Protein AF-0000000080669579 (afdb_homodimer)

Foldseek 3Di:
DDDDDPDFDFFALWAFAAKFKDFWLEKAFLQLVCVVVVHDRCCCCPVQVAGMATAFFQFDAFLQQLLLRVLCRCVLVVPQLQLAQEEEEEEQGDPDPPAFSRVSSCVVRVPDPNYHYTYADFWLQSLVVQRLVQSVCCRPPCRPPVHWHKYKYWYWFAADPDDLRSQTFIMMMMTIIHGPHLKGWPNVLKFKDADQDDAKDQDDDPDHDSHIDGNPLRVLVLQLVRLLVQLVRSQVSCVVVPNNPDAPVLAQAEFEQCSTVVSVLLSQLSNNVSRCLVNVHDQPPNHNPDDQDSSDPVSSVVSSVSCVVVCVRHYVQQQLCCNHRGRRRNCNRCSSVLSVLLDCSCQDDDKGKYKTWTFGPSTIIMITIIIRGNPDPSSVSSNVSSNVVSVSSVVHDYDRPVRVVVSVVQNVCQVVPQDPFRARPDDDGDAQGKTWGTAGNVRDTDIDTHHPPPPPPDPDPD/DDDDDPDFDFFALWAFAAKFKDFWLEKAFLQLVCVVVVHDRCCCCPVQVAGMATAFFQFDAFLQQLLLRVLCRCVLVVPQLQLAQEEEEEEQGDPDPPAFSRVSSCVVRVPDPNYHYTYADFWLQSLVVQRLVQSVCCRPPCRRPVHWHKYKYWYWFAADPDDLRSQTFIMMMMTIIHGPHLKGWPNVLKFKDADQDDAKDQDDDPDHDSHIDGNDLRVLVLQLVRLLVQLVRSQVSCVVVPNNPDAPVLAQAEFEQCSTVVSVLLSQLSNNVSRCLVNVHDQPPPHNPDDQDSSDPVSSVVSSVSCVVVCVRHYVQQQLCCNHRGRRRNCNRCSSVLSVLLDCSCQDDDKGKYKTWTFGPSTIIMITIIIRGNPDPSSVSSNVSSNVVSVSSVVHDYDRPVRVVVSVVQNVCQVVPQDPFRARPDDDGDAQGKTWGTAGNVRDTDIDGHHPPPPPPDPPPD

Organism: Caenorhabditis japonica (NCBI:txid281687)

Nearest PDB structures (foldseek):
  5hwo-assembly1_A  TM=9.007E-01  e=1.631E-40  Myxococcus xanthus DK 1622
  5kp8-assembly1_A  TM=8.513E-01  e=3.006E-31  Moorena producens 3L
  8s81-assembly1_B  TM=8.611E-01  e=1.716E-28  Streptomyces virginiae
  6et9-assembly1_L  TM=8.829E-01  e=2.082E-24  Methanothermococcus thermolithotrophicus
  5vxh-assembly1_B  TM=7.348E-01  e=5.347E-13  Xanthomonas campestris pv. campestris str. ATCC 33913

Sequence (924 aa):
MSFNMGPLTPVTDVGIGAMELYFPQNYIDQADLEKYNKVSSGKYTIGLGQQQMGFCADNEDIVSISMTVTRNLLETYEILTDSIGCLVVGTETLIDKSKSVKTALMDLFPGNSDIEGVDIKNACFGGAQALLHAIDWVTVNHQMDNKNAIVVIADIAIYEDGPARCTGGAGAIAFLICPDAAIPIDRQFAACHMKNTWDFFKPISSTSSEYPVVDGSLSLASYLEAVRMTYTHFMEKLVRHGNKDVSIESFDALFFHSPFTKMVQKGLAVMHYTDAVLRGEKLNGVDTETKLDENDRASLAKMIELSTLVWKNKTDPYLIFNRRIGNMYTPSLFAQLLAYLASDNCTTEGDKNVLFFAYGSGLASAVFPGRVRRSSSNLEKLREVALSAIKRLDQRHRFTAEEFTETLKLRETFLHSNEFPRIPNGTVLFPNTFCLTSMDELYRRKYAITECEVVNGNGVHSMSFNMGPLTPVTDVGIGAMELYFPQNYIDQADLEKYNKVSSGKYTIGLGQQQMGFCADNEDIVSISMTVTRNLLETYEILTDSIGCLVVGTETLIDKSKSVKTALMDLFPGNSDIEGVDIKNACFGGAQALLHAIDWVTVNHQMDNKNAIVVIADIAIYEDGPARCTGGAGAIAFLICPDAAIPIDRQFAACHMKNTWDFFKPISSTSSEYPVVDGSLSLASYLEAVRMTYTHFMEKLVRHGNKDVSIESFDALFFHSPFTKMVQKGLAVMHYTDAVLRGEKLNGVDTETKLDENDRASLAKMIELSTLVWKNKTDPYLIFNRRIGNMYTPSLFAQLLAYLASDNCTTEGDKNVLFFAYGSGLASAVFPGRVRRSSSNLEKLREVALSAIKRLDQRHRFTAEEFTETLKLRETFLHSNEFPRIPNGTVLFPNTFCLTSMDELYRRKYAITECEVVNGNGVHS

InterPro domains:
  IPR000590 Hydroxymethylglutaryl-coenzyme A synthase, active site [PS01226] (112-127)
  IPR010122 Hydroxymethylglutaryl-CoA synthase, eukaryotic [TIGR01833] (12-448)
  IPR013528 Hydroxymethylglutaryl-coenzyme A synthase, N-terminal [PF01154] (12-181)
  IPR013746 Hydroxymethylglutaryl-coenzyme A synthase, C-terminal domain [PF08540] (183-449)
  IPR016039 Thiolase-like [G3DSA:3.40.47.10] (9-450)
  IPR016039 Thiolase-like [SSF53901] (13-180)
  IPR016039 Thiolase-like [SSF53901] (185-449)

Secondary structure (DSSP, 8-state):
------PPPPP-S-EEEEEEEE--SEEEEHHHHHHHTTPPTTTTTTTS---EEE---TT--HHHHHHHHHHHHHHHTT--GGGEEEEEEE-S--SBSSS-HHHHHGGG-TT----B--EEEBTBTHHHHHHHHHHHHHHHHHHHH--EEEEEEEEEE---SSTTGGG-EEEEEEEEEESS-SEEB-GGG-EEEE----SEE-B--SB--SPPEE-HHHHHHHHHHHHHHHHHHHHHHHHHTT-TT--GGG-SEEEE--SSHHHHHHHHHHHHHHHHHHHTPPBTTB-TT----TTSHHHHHHHHHHTHHHHHHHTGGG-HHHHHH---STTHHHHHHHHHHHSGGGGSSS-EEEEEEEEETTTEEEEEEEEE-TT-TTHHHHHHHHHHHHHHHTTPEEE-HHHHHHHHHHHHHHHH---SSB--------TT-EEEEEE-TT--EEEEE-------------/------PPPPP-S-EEEEEEEE--SEEEEHHHHHHHTTPPTTTTTTTS---EEE---TT--HHHHHHHHHHHHHHHTT--GGGEEEEEEE-S--SBSSS-HHHHHGGG-TT----B--EEEBTBTHHHHHHHHHHHHHHHHHHHH--EEEEEEEEEE---SSTTGGG-EEEEEEEEEESS-SEEB-GGG-EEEE----SEE-B--SB--SPPEE-HHHHHHHHHHHHHHHHHHHHHHHHHTT-TT--GGG-SEEEE--SSHHHHHHHHHHHHHHHHHHHTPPBTTB-TT----TTSHHHHHHHHHHTHHHHHHHTGGG-HHHHHH---STTHHHHHHHHHHHSGGGGSSS-EEEEEEEEETTTEEEEEEEEE-TT-TTHHHHHHHHHHHHHHHTTPEEE-HHHHHHHHHHHHHHHH---SSB--------TT-EEEEEE-TT--EEEEEPP-----------

Radius of gyration: 27.29 Å; Cα contacts (8 Å, |Δi|>4): 2191; chains: 2; bounding box: 62×79×78 Å

pLDDT: mean 93.51, std 11.91, range [22.59, 98.94]

Solvent-accessible surface area (backbone atoms only — not comparable to full-atom values): 45679 Å² total; per-residue (Å²): 123,80,79,69,69,70,89,77,71,83,69,52,50,39,19,40,45,42,66,30,78,36,60,52,32,33,28,34,48,29,66,53,40,27,58,72,68,68,49,62,87,47,52,46,41,62,63,32,38,28,51,24,28,15,45,70,43,51,18,45,48,65,55,22,47,46,44,29,17,44,52,48,36,34,60,76,66,65,54,58,62,76,43,39,39,30,38,27,24,5,31,37,55,72,67,36,57,18,32,34,61,34,28,59,48,35,71,80,28,84,87,40,39,51,38,38,66,41,23,24,30,21,23,26,22,9,19,54,52,27,49,55,49,43,41,29,43,37,58,66,38,17,76,78,74,66,29,28,24,35,33,39,17,29,21,65,37,56,48,55,93,60,90,60,33,83,47,19,6,24,24,19,32,20,34,35,34,30,61,74,20,24,32,21,44,48,68,73,58,45,19,24,28,37,36,64,45,86,22,32,35,28,66,70,39,46,59,53,71,89,42,60,51,73,37,64,70,54,38,54,51,49,50,46,49,37,38,40,46,7,49,49,46,28,50,51,51,33,44,76,51,72,44,68,83,67,51,79,81,66,37,60,31,51,36,44,40,30,65,40,49,42,55,34,50,52,38,50,9,45,38,52,51,46,48,31,60,76,68,72,42,71,52,97,78,47,51,78,77,64,81,73,42,80,89,37,69,71,36,35,53,50,33,38,62,74,29,45,67,56,39,64,70,28,35,57,80,20,40,61,58,47,21,46,26,23,10,10,51,26,25,26,27,57,44,24,54,39,41,38,48,46,38,72,79,59,69,47,89,61,66,40,25,31,37,41,36,42,44,12,47,17,38,38,31,34,27,38,43,32,34,42,38,66,85,35,83,47,42,61,57,45,23,51,49,27,44,49,50,58,54,47,65,75,70,44,46,81,41,51,58,66,54,47,53,50,38,53,49,49,32,52,46,58,56,54,51,88,58,67,66,35,62,48,86,53,70,81,66,57,72,66,32,38,25,43,58,34,28,41,86,86,62,52,74,41,73,46,64,43,74,63,72,75,78,62,80,70,80,80,80,124,123,80,78,67,69,69,90,78,70,84,68,50,49,40,18,40,45,43,66,29,78,37,61,53,30,32,29,35,46,30,67,53,41,27,59,72,68,69,47,62,89,44,52,47,43,60,62,33,38,28,52,22,29,15,43,70,42,48,18,45,49,66,56,23,47,45,44,29,16,44,50,47,36,34,61,76,68,64,54,61,61,79,43,38,38,31,39,27,23,5,30,35,55,71,66,36,60,18,33,32,61,34,30,58,48,34,70,80,28,82,87,39,39,52,38,37,66,42,23,23,28,21,24,27,24,9,20,55,52,29,48,55,51,43,41,29,45,38,56,66,39,17,77,79,73,66,29,29,23,36,32,38,17,30,19,64,36,57,50,55,93,60,89,60,34,83,46,20,5,24,24,18,32,19,34,34,34,32,61,74,22,26,31,21,43,49,69,72,56,46,20,24,28,37,37,63,44,87,22,33,34,28,63,71,41,47,60,53,70,87,42,60,51,73,35,66,70,52,38,54,51,49,52,47,49,37,39,40,45,7,50,50,46,29,52,51,50,34,43,76,51,73,45,70,83,67,53,77,82,66,37,60,32,53,37,45,40,31,65,39,48,41,56,33,50,52,38,51,10,46,38,52,50,46,48,30,61,77,68,72,42,69,52,97,80,48,52,76,78,63,79,73,43,80,87,36,69,68,39,36,53,50,32,38,62,75,28,44,68,58,40,64,69,28,36,58,80,20,41,61,57,48,21,46,25,21,10,10,51,25,25,27,27,57,45,26,54,38,41,38,48,46,37,71,79,62,68,47,88,61,64,38,23,32,38,40,35,43,45,10,45,17,38,38,30,34,27,37,42,33,35,43,38,65,84,34,83,46,41,63,57,44,23,51,47,29,46,50,51,58,54,49,64,75,69,42,46,81,41,52,57,66,54,47,53,50,38,54,49,49,32,53,47,60,55,55,51,87,59,66,66,36,63,49,86,52,70,83,66,57,72,67,32,37,24,42,57,36,28,40,88,86,61,52,74,40,72,48,64,41,74,65,73,75,79,64,78,73,80,81,80,123

Structure (mmCIF, N/CA/C/O backbone):
data_AF-0000000080669579-model_v1
#
loop_
_entity.id
_entity.type
_entity.pdbx_description
1 polymer 'Hydroxymethylglutaryl-CoA synthase'
#
loop_
_atom_site.group_PDB
_atom_site.id
_atom_site.type_symbol
_atom_site.label_atom_id
_atom_site.label_alt_id
_atom_site.label_comp_id
_atom_site.label_asym_id
_atom_site.label_entity_id
_atom_site.label_seq_id
_atom_site.pdbx_PDB_ins_code
_atom_site.Cartn_x
_atom_site.Cartn_y
_atom_site.Cartn_z
_atom_site.occupancy
_atom_site.B_iso_or_equiv
_atom_site.auth_seq_id
_atom_site.auth_comp_id
_atom_site.auth_asym_id
_atom_site.auth_atom_id
_atom_site.pdbx_PDB_model_num
ATOM 1 N N . MET A 1 1 ? 21.984 17.125 14.055 1 64.19 1 MET A N 1
ATOM 2 C CA . MET A 1 1 ? 22.188 16.094 15.055 1 64.19 1 MET A CA 1
ATOM 3 C C . MET A 1 1 ? 22.203 14.703 14.414 1 64.19 1 MET A C 1
ATOM 5 O O . MET A 1 1 ? 21.422 14.43 13.492 1 64.19 1 MET A O 1
ATOM 9 N N . SER A 1 2 ? 23.266 14.102 14.375 1 70.94 2 SER A N 1
ATOM 10 C CA . SER A 1 2 ? 23.328 12.695 13.992 1 70.94 2 SER A CA 1
ATOM 11 C C . SER A 1 2 ? 23.156 11.781 15.195 1 70.94 2 SER A C 1
ATOM 13 O O . SER A 1 2 ? 23.797 11.984 16.234 1 70.94 2 SER A O 1
ATOM 15 N N . PHE A 1 3 ? 22.094 11.016 15.094 1 80.88 3 PHE A N 1
ATOM 16 C CA . PHE A 1 3 ? 21.844 10.102 16.203 1 80.88 3 PHE A CA 1
ATOM 17 C C . PHE A 1 3 ? 22.906 9.008 16.25 1 80.88 3 PHE A C 1
ATOM 19 O O . PHE A 1 3 ? 23.375 8.539 15.219 1 80.88 3 PHE A O 1
ATOM 26 N N . ASN A 1 4 ? 23.453 8.828 17.344 1 71.5 4 ASN A N 1
ATOM 27 C CA . ASN A 1 4 ? 24.469 7.789 17.547 1 71.5 4 ASN A CA 1
ATOM 28 C C . ASN A 1 4 ? 23.891 6.395 17.312 1 71.5 4 ASN A C 1
ATOM 30 O O . ASN A 1 4 ? 22.969 5.98 18.016 1 71.5 4 ASN A O 1
ATOM 34 N N . MET A 1 5 ? 24.312 5.961 16.078 1 71 5 MET A N 1
ATOM 35 C CA . MET A 1 5 ? 23.938 4.57 15.844 1 71 5 MET A CA 1
ATOM 36 C C . MET A 1 5 ? 25.125 3.639 16.109 1 71 5 MET A C 1
ATOM 38 O O . MET A 1 5 ? 26.25 3.926 15.711 1 71 5 MET A O 1
ATOM 42 N N . GLY A 1 6 ? 25.172 2.92 17.219 1 61.19 6 GLY A N 1
ATOM 43 C CA . GLY A 1 6 ? 26.234 1.953 17.391 1 61.19 6 GLY A CA 1
ATOM 44 C C . GLY A 1 6 ? 26.594 1.214 16.109 1 61.19 6 GLY A C 1
ATOM 45 O O . GLY A 1 6 ? 25.906 1.368 15.086 1 61.19 6 GLY A O 1
ATOM 46 N N . PRO A 1 7 ? 27.719 0.68 16.078 1 65.5 7 PRO A N 1
ATOM 47 C CA . PRO A 1 7 ? 28.078 -0.106 14.898 1 65.5 7 PRO A CA 1
ATOM 48 C C . PRO A 1 7 ? 27 -1.104 14.484 1 65.5 7 PRO A C 1
ATOM 50 O O . PRO A 1 7 ? 26.453 -1.817 15.336 1 65.5 7 PRO A O 1
ATOM 53 N N . LEU A 1 8 ? 26.469 -0.893 13.305 1 69.25 8 LEU A N 1
ATOM 54 C CA . LEU A 1 8 ? 25.422 -1.798 12.852 1 69.25 8 LEU A CA 1
ATOM 55 C C . LEU A 1 8 ? 26.016 -2.967 12.07 1 69.25 8 LEU A C 1
ATOM 57 O O . LEU A 1 8 ? 26.875 -2.771 11.211 1 69.25 8 LEU A O 1
ATOM 61 N N . THR A 1 9 ? 25.797 -4.188 12.688 1 76 9 THR A N 1
ATOM 62 C CA . THR A 1 9 ? 26.141 -5.395 11.938 1 76 9 THR A CA 1
ATOM 63 C C . THR A 1 9 ? 25.109 -5.648 10.836 1 76 9 THR A C 1
ATOM 65 O O . THR A 1 9 ? 23.906 -5.691 11.102 1 76 9 THR A O 1
ATOM 68 N N . PRO A 1 10 ? 25.609 -5.82 9.672 1 82.12 10 PRO A N 1
ATOM 69 C CA . PRO A 1 10 ? 24.656 -6.059 8.586 1 82.12 10 PRO A CA 1
ATOM 70 C C . PRO A 1 10 ? 23.812 -7.316 8.797 1 82.12 10 PRO A C 1
ATOM 72 O O . PRO A 1 10 ? 24.328 -8.328 9.297 1 82.12 10 PRO A O 1
ATOM 75 N N . VAL A 1 11 ? 22.562 -7.16 8.562 1 91 11 VAL A N 1
ATOM 76 C CA . VAL A 1 11 ? 21.625 -8.281 8.641 1 91 11 VAL A CA 1
ATOM 77 C C . VAL A 1 11 ? 21.688 -9.109 7.363 1 91 11 VAL A C 1
ATOM 79 O O . VAL A 1 11 ? 21.719 -8.562 6.262 1 91 11 VAL A O 1
ATOM 82 N N . THR A 1 12 ? 21.812 -10.445 7.539 1 91.88 12 THR A N 1
ATOM 83 C CA . THR A 1 12 ? 21.984 -11.297 6.367 1 91.88 12 THR A CA 1
ATOM 84 C C . THR A 1 12 ? 20.844 -12.312 6.27 1 91.88 12 THR A C 1
ATOM 86 O O . THR A 1 12 ? 20.156 -12.578 7.258 1 91.88 12 THR A O 1
ATOM 89 N N . ASP A 1 13 ? 20.609 -12.82 5.059 1 94.75 13 ASP A N 1
ATOM 90 C CA . ASP A 1 13 ? 19.656 -13.891 4.773 1 94.75 13 ASP A CA 1
ATOM 91 C C . ASP A 1 13 ? 18.25 -13.523 5.25 1 94.75 13 ASP A C 1
ATOM 93 O O . ASP A 1 13 ? 17.609 -14.297 5.957 1 94.75 13 ASP A O 1
ATOM 97 N N . VAL A 1 14 ? 17.875 -12.297 4.902 1 97.81 14 VAL A N 1
ATOM 98 C CA . VAL A 1 14 ? 16.547 -11.828 5.27 1 97.81 14 VAL A CA 1
ATOM 99 C C . VAL A 1 14 ? 15.508 -12.453 4.336 1 97.81 14 VAL A C 1
ATOM 101 O O . VAL A 1 14 ? 15.711 -12.5 3.121 1 97.81 14 VAL A O 1
ATOM 104 N N . GLY A 1 15 ? 14.445 -12.977 4.848 1 98.44 15 GLY A N 1
ATOM 105 C CA . GLY A 1 15 ? 13.367 -13.586 4.086 1 98.44 15 GLY A CA 1
ATOM 106 C C . GLY A 1 15 ? 12.312 -14.242 4.961 1 98.44 15 GLY A C 1
ATOM 107 O O . GLY A 1 15 ? 11.977 -13.727 6.027 1 98.44 15 GLY A O 1
ATOM 108 N N . ILE A 1 16 ? 11.766 -15.336 4.496 1 98.81 16 ILE A N 1
ATOM 109 C CA . ILE A 1 16 ? 10.633 -15.992 5.137 1 98.81 16 ILE A CA 1
ATOM 110 C C . ILE A 1 16 ? 11.133 -16.969 6.191 1 98.81 16 ILE A C 1
ATOM 112 O O . ILE A 1 16 ? 11.852 -17.922 5.871 1 98.81 16 ILE A O 1
ATOM 116 N N . GLY A 1 17 ? 10.742 -16.703 7.434 1 98.56 17 GLY A N 1
ATOM 117 C CA . GLY A 1 17 ? 11.133 -17.578 8.531 1 98.56 17 GLY A CA 1
ATOM 118 C C . GLY A 1 17 ? 10.008 -18.484 9 1 98.56 17 GLY A C 1
ATOM 119 O O . GLY A 1 17 ? 10.258 -19.531 9.602 1 98.56 17 GLY A O 1
ATOM 120 N N . ALA A 1 18 ? 8.781 -18.062 8.758 1 98.62 18 ALA A N 1
ATOM 121 C CA . ALA A 1 18 ? 7.566 -18.812 9.094 1 98.62 18 ALA A CA 1
ATOM 122 C C . ALA A 1 18 ? 6.434 -18.469 8.125 1 98.62 18 ALA A C 1
ATOM 124 O O . ALA A 1 18 ? 6.453 -17.422 7.48 1 98.62 18 ALA A O 1
ATOM 125 N N . MET A 1 19 ? 5.465 -19.438 8.008 1 98.5 19 MET A N 1
ATOM 126 C CA . MET A 1 19 ? 4.324 -19.234 7.117 1 98.5 19 MET A CA 1
ATOM 127 C C . MET A 1 19 ? 3.096 -19.969 7.637 1 98.5 19 MET A C 1
ATOM 129 O O . MET A 1 19 ? 3.219 -21.031 8.25 1 98.5 19 MET A O 1
ATOM 133 N N . GLU A 1 20 ? 1.968 -19.391 7.43 1 98.69 20 GLU A N 1
ATOM 134 C CA . GLU A 1 20 ? 0.67 -20.031 7.637 1 98.69 20 GLU A CA 1
ATOM 135 C C . GLU A 1 20 ? -0.271 -19.766 6.469 1 98.69 20 GLU A C 1
ATOM 137 O O . GLU A 1 20 ? -0.202 -18.703 5.844 1 98.69 20 GLU A O 1
ATOM 142 N N . LEU A 1 21 ? -1.103 -20.766 6.125 1 98.81 21 LEU A N 1
ATOM 143 C CA . LEU A 1 21 ? -2.086 -20.641 5.055 1 98.81 21 LEU A CA 1
ATOM 144 C C . LEU A 1 21 ? -3.498 -20.875 5.586 1 98.81 21 LEU A C 1
ATOM 146 O O . LEU A 1 21 ? -3.736 -21.812 6.344 1 98.81 21 LEU A O 1
ATOM 150 N N . TYR A 1 22 ? -4.359 -19.953 5.254 1 98.81 22 TYR A N 1
ATOM 151 C CA . TYR A 1 22 ? -5.789 -20.141 5.496 1 98.81 22 TYR A CA 1
ATOM 152 C C . TYR A 1 22 ? -6.57 -20.125 4.188 1 98.81 22 TYR A C 1
ATOM 154 O O . TYR A 1 22 ? -6.246 -19.359 3.271 1 98.81 22 TYR A O 1
ATOM 162 N N . PHE A 1 23 ? -7.52 -20.984 4.031 1 98.81 23 PHE A N 1
ATOM 163 C CA . PHE A 1 23 ? -8.531 -20.984 2.979 1 98.81 23 PHE A CA 1
ATOM 164 C C . PHE A 1 23 ? -9.891 -21.375 3.533 1 98.81 23 PHE A C 1
ATOM 166 O O . PHE A 1 23 ? -9.977 -22.047 4.562 1 98.81 23 PHE A O 1
ATOM 173 N N . PRO A 1 24 ? -10.961 -20.938 2.906 1 97.94 24 PRO A N 1
ATOM 174 C CA . PRO A 1 24 ? -12.289 -21.219 3.439 1 97.94 24 PRO A CA 1
ATOM 175 C C . PRO A 1 24 ? -12.617 -22.719 3.451 1 97.94 24 PRO A C 1
ATOM 177 O O . PRO A 1 24 ? -12.078 -23.484 2.641 1 97.94 24 PRO A O 1
ATOM 180 N N . GLN A 1 25 ? -13.477 -23.047 4.312 1 97.81 25 GLN A N 1
ATOM 181 C CA . GLN A 1 25 ? -13.891 -24.438 4.434 1 97.81 25 GLN A CA 1
ATOM 182 C C . GLN A 1 25 ? -14.82 -24.844 3.295 1 97.81 25 GLN A C 1
ATOM 184 O O . GLN A 1 25 ? -14.945 -26.031 2.977 1 97.81 25 GLN A O 1
ATOM 189 N N . ASN A 1 26 ? -15.445 -23.922 2.619 1 97.75 26 ASN A N 1
ATOM 190 C CA . ASN A 1 26 ? -16.406 -24.188 1.562 1 97.75 26 ASN A CA 1
ATOM 191 C C . ASN A 1 26 ? -15.742 -24.312 0.2 1 97.75 26 ASN A C 1
ATOM 193 O O . ASN A 1 26 ? -14.812 -23.562 -0.11 1 97.75 26 ASN A O 1
ATOM 197 N N . TYR A 1 27 ? -16.188 -25.297 -0.563 1 98.25 27 TYR A N 1
ATOM 198 C CA . TYR A 1 27 ? -15.664 -25.375 -1.924 1 98.25 27 TYR A CA 1
ATOM 199 C C . TYR A 1 27 ? -16.703 -25.984 -2.863 1 98.25 27 TYR A C 1
ATOM 201 O O . TYR A 1 27 ? -17.688 -26.578 -2.414 1 98.25 27 TYR A O 1
ATOM 209 N N . ILE A 1 28 ? -16.547 -25.766 -4.113 1 98.12 28 ILE A N 1
ATOM 210 C CA . ILE A 1 28 ? -17.328 -26.406 -5.172 1 98.12 28 ILE A CA 1
ATOM 211 C C . ILE A 1 28 ? -16.406 -27.156 -6.113 1 98.12 28 ILE A C 1
ATOM 213 O O . ILE A 1 28 ? -15.273 -26.734 -6.359 1 98.12 28 ILE A O 1
ATOM 217 N N . ASP A 1 29 ? -16.875 -28.266 -6.609 1 98.25 29 ASP A N 1
ATOM 218 C CA . ASP A 1 29 ? -16.141 -29.031 -7.605 1 98.25 29 ASP A CA 1
ATOM 219 C C . ASP A 1 29 ? -16.297 -28.438 -9 1 98.25 29 ASP A C 1
ATOM 221 O O . ASP A 1 29 ? -17.406 -28.109 -9.414 1 98.25 29 ASP A O 1
ATOM 225 N N . GLN A 1 30 ? -15.148 -28.359 -9.664 1 98.12 30 GLN A N 1
ATOM 226 C CA . GLN A 1 30 ? -15.18 -27.719 -10.977 1 98.12 30 GLN A CA 1
ATOM 227 C C . GLN A 1 30 ? -15.992 -28.547 -11.977 1 98.12 30 GLN A C 1
ATOM 229 O O . GLN A 1 30 ? -16.641 -27.984 -12.867 1 98.12 30 GLN A O 1
ATOM 234 N N . ALA A 1 31 ? -15.969 -29.828 -11.852 1 97.62 31 ALA A N 1
ATOM 235 C CA . ALA A 1 31 ? -16.766 -30.688 -12.719 1 97.62 31 ALA A CA 1
ATOM 236 C C . ALA A 1 31 ? -18.266 -30.422 -12.531 1 97.62 31 ALA A C 1
ATOM 238 O O . ALA A 1 31 ? -19.016 -30.406 -13.5 1 97.62 31 ALA A O 1
ATOM 239 N N . ASP A 1 32 ? -18.672 -30.219 -11.273 1 97.19 32 ASP A N 1
ATOM 240 C CA . ASP A 1 32 ? -20.062 -29.891 -10.984 1 97.19 32 ASP A CA 1
ATOM 241 C C . ASP A 1 32 ? -20.438 -28.531 -11.578 1 97.19 32 ASP A C 1
ATOM 243 O O . ASP A 1 32 ? -21.547 -28.344 -12.07 1 97.19 32 ASP A O 1
ATOM 247 N N . LEU A 1 33 ? -19.547 -27.641 -11.461 1 97.06 33 LEU A N 1
ATOM 248 C CA . LEU A 1 33 ? -19.781 -26.312 -11.984 1 97.06 33 LEU A CA 1
ATOM 249 C C . LEU A 1 33 ? -19.891 -26.328 -13.508 1 97.06 33 LEU A C 1
ATOM 251 O O . LEU A 1 33 ? -20.656 -25.578 -14.094 1 97.06 33 LEU A O 1
ATOM 255 N N . GLU A 1 34 ? -19.062 -27.172 -14.18 1 97.5 34 GLU A N 1
ATOM 256 C CA . GLU A 1 34 ? -19.172 -27.344 -15.625 1 97.5 34 GLU A CA 1
ATOM 257 C C . GLU A 1 34 ? -20.578 -27.797 -16.031 1 97.5 34 GLU A C 1
ATOM 259 O O . GLU A 1 34 ? -21.156 -27.25 -16.969 1 97.5 34 GLU A O 1
ATOM 264 N N . LYS A 1 35 ? -21.078 -28.734 -15.328 1 97.25 35 LYS A N 1
ATOM 265 C CA . LYS A 1 35 ? -22.406 -29.25 -15.594 1 97.25 35 LYS A CA 1
ATOM 266 C C . LYS A 1 35 ? -23.469 -28.172 -15.359 1 97.25 35 LYS A C 1
ATOM 268 O O . LYS A 1 35 ? -24.375 -28 -16.188 1 97.25 35 LYS A O 1
ATOM 273 N N . TYR A 1 36 ? -23.344 -27.562 -14.258 1 96.75 36 TYR A N 1
ATOM 274 C CA . TYR A 1 36 ? -24.312 -26.531 -13.883 1 96.75 36 TYR A CA 1
ATOM 275 C C . TYR A 1 36 ? -24.344 -25.406 -14.914 1 96.75 36 TYR A C 1
ATOM 277 O O . TYR A 1 36 ? -25.406 -24.891 -15.242 1 96.75 36 TYR A O 1
ATOM 285 N N . ASN A 1 37 ? -23.141 -25.016 -15.359 1 96.44 37 ASN A N 1
ATOM 286 C CA . ASN A 1 37 ? -23.016 -23.922 -16.312 1 96.44 37 ASN A CA 1
ATOM 287 C C . ASN A 1 37 ? -23.266 -24.391 -17.75 1 96.44 37 ASN A C 1
ATOM 289 O O . ASN A 1 37 ? -23.203 -23.594 -18.688 1 96.44 37 ASN A O 1
ATOM 293 N N . LYS A 1 38 ? -23.438 -25.594 -17.969 1 96.44 38 LYS A N 1
ATOM 294 C CA . LYS A 1 38 ? -23.75 -26.203 -19.266 1 96.44 38 LYS A CA 1
ATOM 295 C C . LYS A 1 38 ? -22.641 -25.938 -20.281 1 96.44 38 LYS A C 1
ATOM 297 O O . LYS A 1 38 ? -22.906 -25.562 -21.422 1 96.44 38 LYS A O 1
ATOM 302 N N . VAL A 1 39 ? -21.469 -26.016 -19.781 1 96.5 39 VAL A N 1
ATOM 303 C CA . VAL A 1 39 ? -20.328 -25.938 -20.672 1 96.5 39 VAL A CA 1
ATOM 304 C C . VAL A 1 39 ? -19.766 -27.344 -20.938 1 96.5 39 VAL A C 1
ATOM 306 O O . VAL A 1 39 ? -20.188 -28.312 -20.281 1 96.5 39 VAL A O 1
ATOM 309 N N . SER A 1 40 ? -18.922 -27.453 -21.984 1 96.31 40 SER A N 1
ATOM 310 C CA . SER A 1 40 ? -18.344 -28.75 -22.344 1 96.31 40 SER A CA 1
ATOM 311 C C . SER A 1 40 ? -17.547 -29.344 -21.188 1 96.31 40 SER A C 1
ATOM 313 O O . SER A 1 40 ? -16.844 -28.625 -20.484 1 96.31 40 SER A O 1
ATOM 315 N N . SER A 1 41 ? -17.734 -30.672 -21.016 1 96.44 41 SER A N 1
ATOM 316 C CA . SER A 1 41 ? -16.953 -31.375 -20.016 1 96.44 41 SER A CA 1
ATOM 317 C C . SER A 1 41 ? -15.453 -31.156 -20.234 1 96.44 41 SER A C 1
ATOM 319 O O . SER A 1 41 ? -14.961 -31.281 -21.359 1 96.44 41 SER A O 1
ATOM 321 N N . GLY A 1 42 ? -14.766 -30.75 -19.141 1 97.19 42 GLY A N 1
ATOM 322 C CA . GLY A 1 42 ? -13.328 -30.547 -19.25 1 97.19 42 GLY A CA 1
ATOM 323 C C . GLY A 1 42 ? -12.938 -29.109 -19.469 1 97.19 42 GLY A C 1
ATOM 324 O O . GLY A 1 42 ? -11.758 -28.75 -19.344 1 97.19 42 GLY A O 1
ATOM 325 N N . LYS A 1 43 ? -13.875 -28.312 -19.734 1 97.19 43 LYS A N 1
ATOM 326 C CA . LYS A 1 43 ? -13.547 -26.922 -19.984 1 97.19 43 LYS A CA 1
ATOM 327 C C . LYS A 1 43 ? -12.805 -26.312 -18.797 1 97.19 43 LYS A C 1
ATOM 329 O O . LYS A 1 43 ? -11.828 -25.578 -18.984 1 97.19 43 LYS A O 1
ATOM 334 N N . TYR A 1 44 ? -13.344 -26.547 -17.609 1 97.75 44 TYR A N 1
ATOM 335 C CA . TYR A 1 44 ? -12.711 -25.984 -16.422 1 97.75 44 TYR A CA 1
ATOM 336 C C . TYR A 1 44 ? -11.617 -26.922 -15.906 1 97.75 44 TYR A C 1
ATOM 338 O O . TYR A 1 44 ? -10.516 -26.469 -15.578 1 97.75 44 TYR A O 1
ATOM 346 N N . THR A 1 45 ? -11.836 -28.219 -15.82 1 97.75 45 THR A N 1
ATOM 347 C CA . THR A 1 45 ? -10.945 -29.203 -15.203 1 97.75 45 THR A CA 1
ATOM 348 C C . THR A 1 45 ? -9.703 -29.406 -16.062 1 97.75 45 THR A C 1
ATOM 350 O O . THR A 1 45 ? -8.586 -29.484 -15.531 1 97.75 45 THR A O 1
ATOM 353 N N . ILE A 1 46 ? -9.844 -29.516 -17.359 1 96.69 46 ILE A N 1
ATOM 354 C CA . ILE A 1 46 ? -8.727 -29.734 -18.266 1 96.69 46 ILE A CA 1
ATOM 355 C C . ILE A 1 46 ? -8.297 -28.406 -18.875 1 96.69 46 ILE A C 1
ATOM 357 O O . ILE A 1 46 ? -7.117 -28.031 -18.812 1 96.69 46 ILE A O 1
ATOM 361 N N . GLY A 1 47 ? -9.203 -27.672 -19.359 1 96.38 47 GLY A N 1
ATOM 362 C CA . GLY A 1 47 ? -8.922 -26.422 -20.047 1 96.38 47 GLY A CA 1
ATOM 363 C C . GLY A 1 47 ? -8.234 -25.391 -19.172 1 96.38 47 GLY A C 1
ATOM 364 O O . GLY A 1 47 ? -7.309 -24.703 -19.609 1 96.38 47 GLY A O 1
ATOM 365 N N . LEU A 1 48 ? -8.688 -25.25 -17.953 1 96.88 48 LEU A N 1
ATOM 366 C CA . LEU A 1 48 ? -8.109 -24.297 -17.016 1 96.88 48 LEU A CA 1
ATOM 367 C C . LEU A 1 48 ? -7.168 -25 -16.047 1 96.88 48 LEU A C 1
ATOM 369 O O . LEU A 1 48 ? -6.359 -24.359 -15.375 1 96.88 48 LEU A O 1
ATOM 373 N N . GLY A 1 49 ? -7.246 -26.266 -15.969 1 97.56 49 GLY A N 1
ATOM 374 C CA . GLY A 1 49 ? -6.441 -27.047 -15.039 1 97.56 49 GLY A CA 1
ATOM 375 C C . GLY A 1 49 ? -6.906 -26.922 -13.602 1 97.56 49 GLY A C 1
ATOM 376 O O . GLY A 1 49 ? -6.098 -27.016 -12.672 1 97.56 49 GLY A O 1
ATOM 377 N N . GLN A 1 50 ? -8.258 -26.641 -13.375 1 98.25 50 GLN A N 1
ATOM 378 C CA . GLN A 1 50 ? -8.797 -26.438 -12.031 1 98.25 50 GLN A CA 1
ATOM 379 C C . GLN A 1 50 ? -9.656 -27.625 -11.594 1 98.25 50 GLN A C 1
ATOM 381 O O . GLN A 1 50 ? -10.391 -28.203 -12.406 1 98.25 50 GLN A O 1
ATOM 386 N N . GLN A 1 51 ? -9.539 -28 -10.312 1 98.44 51 GLN A N 1
ATOM 387 C CA . GLN A 1 51 ? -10.297 -29.141 -9.812 1 98.44 51 GLN A CA 1
ATOM 388 C C . GLN A 1 51 ? -11.414 -28.688 -8.875 1 98.44 51 GLN A C 1
ATOM 390 O O . GLN A 1 51 ? -12.523 -29.234 -8.922 1 98.44 51 GLN A O 1
ATOM 395 N N . GLN A 1 52 ? -11.086 -27.828 -7.984 1 98.62 52 GLN A N 1
ATOM 396 C CA . GLN A 1 52 ? -12.008 -27.266 -7.008 1 98.62 52 GLN A CA 1
ATOM 397 C C . GLN A 1 52 ? -11.852 -25.766 -6.898 1 98.62 52 GLN A C 1
ATOM 399 O O . GLN A 1 52 ? -10.922 -25.188 -7.477 1 98.62 52 GLN A O 1
ATOM 404 N N . MET A 1 53 ? -12.797 -25.141 -6.262 1 98.5 53 MET A N 1
ATOM 405 C CA . MET A 1 53 ? -12.75 -23.703 -6.016 1 98.5 53 MET A CA 1
ATOM 406 C C . MET A 1 53 ? -13.312 -23.359 -4.637 1 98.5 53 MET A C 1
ATOM 408 O O . MET A 1 53 ? -14.453 -23.688 -4.332 1 98.5 53 MET A O 1
ATOM 412 N N . GLY A 1 54 ? -12.453 -22.812 -3.777 1 98.19 54 GLY A N 1
ATOM 413 C CA . GLY A 1 54 ? -12.914 -22.344 -2.484 1 98.19 54 GLY A CA 1
ATOM 414 C C . GLY A 1 54 ? -13.609 -20.984 -2.561 1 98.19 54 GLY A C 1
ATOM 415 O O . GLY A 1 54 ? -13.352 -20.203 -3.475 1 98.19 54 GLY A O 1
ATOM 416 N N . PHE A 1 55 ? -14.523 -20.734 -1.655 1 97.81 55 PHE A N 1
ATOM 417 C CA . PHE A 1 55 ? -15.203 -19.438 -1.642 1 97.81 55 PHE A CA 1
ATOM 418 C C . PHE A 1 55 ? -15.648 -19.078 -0.229 1 97.81 55 PHE A C 1
ATOM 420 O O . PHE A 1 55 ? -15.805 -19.953 0.622 1 97.81 55 PHE A O 1
ATOM 427 N N . CYS A 1 56 ? -15.766 -17.781 0.038 1 97.31 56 CYS A N 1
ATOM 428 C CA . CYS A 1 56 ? -16.25 -17.266 1.314 1 97.31 56 CYS A CA 1
ATOM 429 C C . CYS A 1 56 ? -17.734 -16.938 1.248 1 97.31 56 CYS A C 1
ATOM 431 O O . CYS A 1 56 ? -18.219 -16.453 0.226 1 97.31 56 CYS A O 1
ATOM 433 N N . ALA A 1 57 ? -18.406 -17.25 2.314 1 96.81 57 ALA A N 1
ATOM 434 C CA . ALA A 1 57 ? -19.781 -16.766 2.475 1 96.81 57 ALA A CA 1
ATOM 435 C C . ALA A 1 57 ? -19.781 -15.344 3.051 1 96.81 57 ALA A C 1
ATOM 437 O O . ALA A 1 57 ? -18.75 -14.68 3.076 1 96.81 57 ALA A O 1
ATOM 438 N N . ASP A 1 58 ? -21 -14.844 3.424 1 96.56 58 ASP A N 1
ATOM 439 C CA . ASP A 1 58 ? -21.141 -13.453 3.844 1 96.56 58 ASP A CA 1
ATOM 440 C C . ASP A 1 58 ? -20.578 -13.25 5.254 1 96.56 58 ASP A C 1
ATOM 442 O O . ASP A 1 58 ? -20.453 -12.109 5.711 1 96.56 58 ASP A O 1
ATOM 446 N N . ASN A 1 59 ? -20.156 -14.297 5.934 1 96.69 59 ASN A N 1
ATOM 447 C CA . ASN A 1 59 ? -19.609 -14.156 7.281 1 96.69 59 ASN A CA 1
ATOM 448 C C . ASN A 1 59 ? -18.078 -14.102 7.262 1 96.69 59 ASN A C 1
ATOM 450 O O . ASN A 1 59 ? -17.453 -14.031 8.32 1 96.69 59 ASN A O 1
ATOM 454 N N . GLU A 1 60 ? -17.469 -14.195 6.164 1 97.38 60 GLU A N 1
ATOM 455 C CA . GLU A 1 60 ? -16.031 -13.992 6.016 1 97.38 60 GLU A CA 1
ATOM 456 C C . GLU A 1 60 ? -15.734 -12.836 5.066 1 97.38 60 GLU A C 1
ATOM 458 O O . GLU A 1 60 ? -16.375 -12.711 4.02 1 97.38 60 GLU A O 1
ATOM 463 N N . ASP A 1 61 ? -14.93 -11.969 5.48 1 97.5 61 ASP A N 1
ATOM 464 C CA . ASP A 1 61 ? -14.422 -10.891 4.637 1 97.5 61 ASP A CA 1
ATOM 465 C C . ASP A 1 61 ? -12.906 -10.766 4.758 1 97.5 61 ASP A C 1
ATOM 467 O O . ASP A 1 61 ? -12.25 -11.625 5.348 1 97.5 61 ASP A O 1
ATOM 471 N N . ILE A 1 62 ? -12.367 -9.789 4.09 1 98.44 62 ILE A N 1
ATOM 472 C CA . ILE A 1 62 ? -10.922 -9.656 3.965 1 98.44 62 ILE A CA 1
ATOM 473 C C . ILE A 1 62 ? -10.297 -9.508 5.352 1 98.44 62 ILE A C 1
ATOM 475 O O . ILE A 1 62 ? -9.203 -10.016 5.605 1 98.44 62 ILE A O 1
ATOM 479 N N . VAL A 1 63 ? -10.953 -8.836 6.277 1 98.69 63 VAL A N 1
ATOM 480 C CA . VAL A 1 63 ? -10.422 -8.617 7.617 1 98.69 63 VAL A CA 1
ATOM 481 C C . VAL A 1 63 ? -10.453 -9.93 8.406 1 98.69 63 VAL A C 1
ATOM 483 O O . VAL A 1 63 ? -9.461 -10.305 9.047 1 98.69 63 VAL A O 1
ATOM 486 N N . SER A 1 64 ? -11.555 -10.648 8.344 1 98.5 64 SER A N 1
ATOM 487 C CA . SER A 1 64 ? -11.688 -11.859 9.133 1 98.5 64 SER A CA 1
ATOM 488 C C . SER A 1 64 ? -10.672 -12.914 8.711 1 98.5 64 SER A C 1
ATOM 490 O O . SER A 1 64 ? -10.047 -13.562 9.562 1 98.5 64 SER A O 1
ATOM 492 N N . ILE A 1 65 ? -10.484 -13.125 7.395 1 98.75 65 ILE A N 1
ATOM 493 C CA . ILE A 1 65 ? -9.555 -14.172 6.969 1 98.75 65 ILE A CA 1
ATOM 494 C C . ILE A 1 65 ? -8.117 -13.734 7.27 1 98.75 65 ILE A C 1
ATOM 496 O O . ILE A 1 65 ? -7.262 -14.57 7.57 1 98.75 65 ILE A O 1
ATOM 500 N N . SER A 1 66 ? -7.844 -12.391 7.238 1 98.94 66 SER A N 1
ATOM 501 C CA . SER A 1 66 ? -6.535 -11.867 7.621 1 98.94 66 SER A CA 1
ATOM 502 C C . SER A 1 66 ? -6.277 -12.062 9.117 1 98.94 66 SER A C 1
ATOM 504 O O . SER A 1 66 ? -5.168 -12.414 9.516 1 98.94 66 SER A O 1
ATOM 506 N N . MET A 1 67 ? -7.293 -11.82 9.914 1 98.81 67 MET A N 1
ATOM 507 C CA . MET A 1 67 ? -7.168 -12.039 11.352 1 98.81 67 MET A CA 1
ATOM 508 C C . MET A 1 67 ? -6.891 -13.508 11.648 1 98.81 67 MET A C 1
ATOM 510 O O . MET A 1 67 ? -6.035 -13.828 12.477 1 98.81 67 MET A O 1
ATOM 514 N N . THR A 1 68 ? -7.617 -14.391 10.992 1 98.75 68 THR A N 1
ATOM 515 C CA . THR A 1 68 ? -7.488 -15.828 11.211 1 98.75 68 THR A CA 1
ATOM 516 C C . THR A 1 68 ? -6.066 -16.297 10.93 1 98.75 68 THR A C 1
ATOM 518 O O . THR A 1 68 ? -5.441 -16.953 11.766 1 98.75 68 THR A O 1
ATOM 521 N N . VAL A 1 69 ? -5.562 -15.938 9.758 1 98.88 69 VAL A N 1
ATOM 522 C CA . VAL A 1 69 ? -4.27 -16.484 9.359 1 98.88 69 VAL A CA 1
ATOM 523 C C . VAL A 1 69 ? -3.166 -15.859 10.219 1 98.88 69 VAL A C 1
ATOM 525 O O . VAL A 1 69 ? -2.166 -16.516 10.523 1 98.88 69 VAL A O 1
ATOM 528 N N . THR A 1 70 ? -3.289 -14.578 10.586 1 98.94 70 THR A N 1
ATOM 529 C CA . THR A 1 70 ? -2.307 -13.914 11.438 1 98.94 70 THR A CA 1
ATOM 530 C C . THR A 1 70 ? -2.262 -14.57 12.812 1 98.94 70 THR A C 1
ATOM 532 O O . THR A 1 70 ? -1.182 -14.844 13.344 1 98.94 70 THR A O 1
ATOM 535 N N . ARG A 1 71 ? -3.416 -14.781 13.352 1 98.56 71 ARG A N 1
ATOM 536 C CA . ARG A 1 71 ? -3.48 -15.453 14.648 1 98.56 71 ARG A CA 1
ATOM 537 C C . ARG A 1 71 ? -2.834 -16.828 14.586 1 98.56 71 ARG A C 1
ATOM 539 O O . ARG A 1 71 ? -2.08 -17.219 15.484 1 98.56 71 ARG A O 1
ATOM 546 N N . ASN A 1 72 ? -3.195 -17.594 13.516 1 98.56 72 ASN A N 1
ATOM 547 C CA . ASN A 1 72 ? -2.6 -18.922 13.344 1 98.56 72 ASN A CA 1
ATOM 548 C C . ASN A 1 72 ? -1.075 -18.844 13.305 1 98.56 72 ASN A C 1
ATOM 550 O O . ASN A 1 72 ? -0.395 -19.688 13.906 1 98.56 72 ASN A O 1
ATOM 554 N N . LEU A 1 73 ? -0.539 -17.859 12.602 1 98.88 73 LEU A N 1
ATOM 555 C CA . LEU A 1 73 ? 0.91 -17.703 12.531 1 98.88 73 LEU A CA 1
ATOM 556 C C . LEU A 1 73 ? 1.497 -17.484 13.93 1 98.88 73 LEU A C 1
ATOM 558 O O . LEU A 1 73 ? 2.477 -18.125 14.297 1 98.88 73 LEU A O 1
ATOM 562 N N . LEU A 1 74 ? 0.923 -16.531 14.656 1 98.62 74 LEU A N 1
ATOM 563 C CA . LEU A 1 74 ? 1.412 -16.188 15.992 1 98.62 74 LEU A CA 1
ATOM 564 C C . LEU A 1 74 ? 1.379 -17.406 16.906 1 98.62 74 LEU A C 1
ATOM 566 O O . LEU A 1 74 ? 2.346 -17.688 17.625 1 98.62 74 LEU A O 1
ATOM 570 N N . GLU A 1 75 ? 0.287 -18.203 16.812 1 97.94 75 GLU A N 1
ATOM 571 C CA . GLU A 1 75 ? 0.093 -19.312 17.719 1 97.94 75 GLU A CA 1
ATOM 572 C C . GLU A 1 75 ? 0.936 -20.516 17.297 1 97.94 75 GLU A C 1
ATOM 574 O O . GLU A 1 75 ? 1.596 -21.141 18.141 1 97.94 75 GLU A O 1
ATOM 579 N N . THR A 1 76 ? 0.936 -20.844 16.031 1 98.31 76 THR A N 1
ATOM 580 C CA . THR A 1 76 ? 1.631 -22.016 15.516 1 98.31 76 THR A CA 1
ATOM 581 C C . THR A 1 76 ? 3.127 -21.922 15.805 1 98.31 76 THR A C 1
ATOM 583 O O . THR A 1 76 ? 3.76 -22.922 16.156 1 98.31 76 THR A O 1
ATOM 586 N N . TYR A 1 77 ? 3.686 -20.766 15.672 1 98.12 77 TYR A N 1
ATOM 587 C CA . TYR A 1 77 ? 5.129 -20.609 15.789 1 98.12 77 TYR A CA 1
ATOM 588 C C . TYR A 1 77 ? 5.5 -19.938 17.109 1 98.12 77 TYR A C 1
ATOM 590 O O . TYR A 1 77 ? 6.664 -19.609 17.328 1 98.12 77 TYR A O 1
ATOM 598 N N . GLU A 1 78 ? 4.527 -19.656 17.953 1 97.88 78 GLU A N 1
ATOM 599 C CA . GLU A 1 78 ? 4.727 -19.047 19.25 1 97.88 78 GLU A CA 1
ATOM 600 C C . GLU A 1 78 ? 5.504 -17.734 19.141 1 97.88 78 GLU A C 1
ATOM 602 O O . GLU A 1 78 ? 6.488 -17.531 19.844 1 97.88 78 GLU A O 1
ATOM 607 N N . ILE A 1 79 ? 5.133 -16.969 18.203 1 97.94 79 ILE A N 1
ATOM 608 C CA . ILE A 1 79 ? 5.781 -15.68 17.969 1 97.94 79 ILE A CA 1
ATOM 609 C C . ILE A 1 79 ? 5.312 -14.664 19.016 1 97.94 79 ILE A C 1
ATOM 611 O O . ILE A 1 79 ? 4.113 -14.461 19.203 1 97.94 79 ILE A O 1
ATOM 615 N N . LEU A 1 80 ? 6.254 -13.977 19.703 1 97.69 80 LEU A N 1
ATOM 616 C CA . LEU A 1 80 ? 5.914 -12.93 20.656 1 97.69 80 LEU A CA 1
ATOM 617 C C . LEU A 1 80 ? 5.488 -11.656 19.938 1 97.69 80 LEU A C 1
ATOM 619 O O . LEU A 1 80 ? 6.195 -11.172 19.047 1 97.69 80 LEU A O 1
ATOM 623 N N . THR A 1 81 ? 4.375 -11.086 20.312 1 97.56 81 THR A N 1
ATOM 624 C CA . THR A 1 81 ? 3.84 -9.906 19.656 1 97.56 81 THR A CA 1
ATOM 625 C C . THR A 1 81 ? 4.801 -8.727 19.781 1 97.56 81 THR A C 1
ATOM 627 O O . THR A 1 81 ? 4.887 -7.883 18.891 1 97.56 81 THR A O 1
ATOM 630 N N . ASP A 1 82 ? 5.578 -8.625 20.875 1 97.06 82 ASP A N 1
ATOM 631 C CA . ASP A 1 82 ? 6.504 -7.52 21.094 1 97.06 82 ASP A CA 1
ATOM 632 C C . ASP A 1 82 ? 7.75 -7.656 20.234 1 97.06 82 ASP A C 1
ATOM 634 O O . ASP A 1 82 ? 8.531 -6.711 20.094 1 97.06 82 ASP A O 1
ATOM 638 N N . SER A 1 83 ? 7.926 -8.812 19.578 1 98 83 SER A N 1
ATOM 639 C CA . SER A 1 83 ? 9.07 -9.023 18.719 1 98 83 SER A CA 1
ATOM 640 C C . SER A 1 83 ? 8.805 -8.508 17.297 1 98 83 SER A C 1
ATOM 642 O O . SER A 1 83 ? 9.68 -8.57 16.438 1 98 83 SER A O 1
ATOM 644 N N . ILE A 1 84 ? 7.637 -7.984 17.109 1 98.81 84 ILE A N 1
ATOM 645 C CA . ILE A 1 84 ? 7.238 -7.527 15.789 1 98.81 84 ILE A CA 1
ATOM 646 C C . ILE A 1 84 ? 7.309 -6.004 15.719 1 98.81 84 ILE A C 1
ATOM 648 O O . ILE A 1 84 ? 6.805 -5.316 16.609 1 98.81 84 ILE A O 1
ATOM 652 N N . GLY A 1 85 ? 7.953 -5.469 14.703 1 98.81 85 GLY A N 1
ATOM 653 C CA . GLY A 1 85 ? 8.062 -4.027 14.531 1 98.81 85 GLY A CA 1
ATOM 654 C C . GLY A 1 85 ? 7.402 -3.518 13.266 1 98.81 85 GLY A C 1
ATOM 655 O O . GLY A 1 85 ? 7.266 -2.309 13.078 1 98.81 85 GLY A O 1
ATOM 656 N N . CYS A 1 86 ? 7 -4.426 12.438 1 98.88 86 CYS A N 1
ATOM 657 C CA . CYS A 1 86 ? 6.359 -4.082 11.172 1 98.88 86 CYS A CA 1
ATOM 658 C C . CYS A 1 86 ? 5.316 -5.121 10.789 1 98.88 86 CYS A C 1
ATOM 660 O O . CYS A 1 86 ? 5.531 -6.32 10.977 1 98.88 86 CYS A O 1
ATOM 662 N N . LEU A 1 87 ? 4.164 -4.723 10.414 1 98.94 87 LEU A N 1
ATOM 663 C CA . LEU A 1 87 ? 3.062 -5.539 9.922 1 98.94 87 LEU A CA 1
ATOM 664 C C . LEU A 1 87 ? 2.441 -4.926 8.672 1 98.94 87 LEU A C 1
ATOM 666 O O . LEU A 1 87 ? 1.771 -3.895 8.75 1 98.94 87 LEU A O 1
ATOM 670 N N 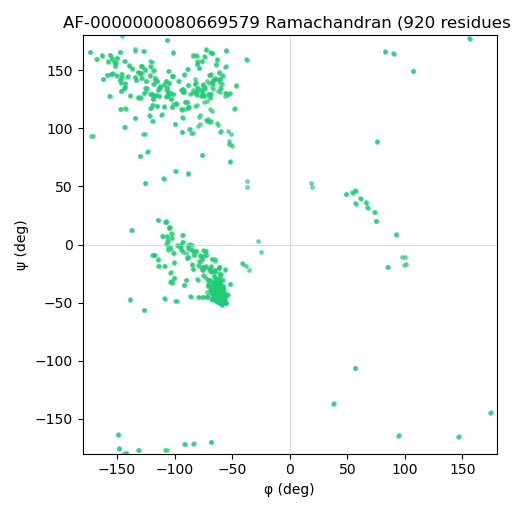. VAL A 1 88 ? 2.656 -5.559 7.508 1 98.88 88 VAL A N 1
ATOM 671 C CA . VAL A 1 88 ? 2.178 -5.035 6.234 1 98.88 88 VAL A CA 1
ATOM 672 C C . VAL A 1 88 ? 1.168 -6.004 5.621 1 98.88 88 VAL A C 1
ATOM 674 O O . VAL A 1 88 ? 1.301 -7.223 5.766 1 98.88 88 VAL A O 1
ATOM 677 N N . VAL A 1 89 ? 0.152 -5.469 4.977 1 98.94 89 VAL A N 1
ATOM 678 C CA . VAL A 1 89 ? -0.895 -6.277 4.359 1 98.94 89 VAL A CA 1
ATOM 679 C C . VAL A 1 89 ? -0.931 -6.02 2.855 1 98.94 89 VAL A C 1
ATOM 681 O O . VAL A 1 89 ? -0.918 -4.867 2.416 1 98.94 89 VAL A O 1
ATOM 684 N N . GLY A 1 90 ? -0.823 -7.062 2.014 1 98.75 90 GLY A N 1
ATOM 685 C CA . GLY A 1 90 ? -1.083 -6.98 0.585 1 98.75 90 GLY A CA 1
ATOM 686 C C . GLY A 1 90 ? -2.438 -7.539 0.193 1 98.75 90 GLY A C 1
ATOM 687 O O . GLY A 1 90 ? -2.717 -8.719 0.417 1 98.75 90 GLY A O 1
ATOM 688 N N . THR A 1 91 ? -3.324 -6.727 -0.376 1 98.25 91 THR A N 1
ATOM 689 C CA . THR A 1 91 ? -4.648 -7.199 -0.771 1 98.25 91 THR A CA 1
ATOM 690 C C . THR A 1 91 ? -5.25 -6.289 -1.835 1 98.25 91 THR A C 1
ATOM 692 O O . THR A 1 91 ? -4.969 -5.09 -1.866 1 98.25 91 THR A O 1
ATOM 695 N N . GLU A 1 92 ? -6.027 -6.863 -2.766 1 94.5 92 GLU A N 1
ATOM 696 C CA . GLU A 1 92 ? -6.855 -6.062 -3.662 1 94.5 92 GLU A CA 1
ATOM 697 C C . GLU A 1 92 ? -8.328 -6.152 -3.275 1 94.5 92 GLU A C 1
ATOM 699 O O . GLU A 1 92 ? -9.18 -5.52 -3.904 1 94.5 92 GLU A O 1
ATOM 704 N N . THR A 1 93 ? -8.648 -6.984 -2.248 1 94.88 93 THR A N 1
ATOM 705 C CA . THR A 1 93 ? -9.992 -7.047 -1.686 1 94.88 93 THR A CA 1
ATOM 706 C C . THR A 1 93 ? -10.211 -5.922 -0.678 1 94.88 93 THR A C 1
ATOM 708 O O . THR A 1 93 ? -9.477 -5.809 0.305 1 94.88 93 THR A O 1
ATOM 711 N N . LEU A 1 94 ? -11.188 -5.066 -0.985 1 92.12 94 LEU A N 1
ATOM 712 C CA . LEU A 1 94 ? -11.352 -3.869 -0.17 1 92.12 94 LEU A CA 1
ATOM 713 C C . LEU A 1 94 ? -12.766 -3.787 0.398 1 92.12 94 LEU A C 1
ATOM 715 O O . LEU A 1 94 ? -13.742 -4.043 -0.312 1 92.12 94 LEU A O 1
ATOM 719 N N . ILE A 1 95 ? -12.875 -3.475 1.674 1 93.19 95 ILE A N 1
ATOM 720 C CA . ILE A 1 95 ? -14.164 -3.223 2.299 1 93.19 95 ILE A CA 1
ATOM 721 C C . ILE A 1 95 ? -14.25 -1.763 2.732 1 93.19 95 ILE A C 1
ATOM 723 O O . ILE A 1 95 ? -15.32 -1.291 3.135 1 93.19 95 ILE A O 1
ATOM 727 N N . ASP A 1 96 ? -13.172 -1.088 2.723 1 95.81 96 ASP A N 1
ATOM 728 C CA . ASP A 1 96 ? -13.047 0.322 3.08 1 95.81 96 ASP A CA 1
ATOM 729 C C . ASP A 1 96 ? -12.008 1.019 2.209 1 95.81 96 ASP A C 1
ATOM 731 O O . ASP A 1 96 ? -10.914 0.485 1.99 1 95.81 96 ASP A O 1
ATOM 735 N N . LYS A 1 97 ? -12.336 2.195 1.712 1 94.81 97 LYS A N 1
ATOM 736 C CA . LYS A 1 97 ? -11.461 2.883 0.768 1 94.81 97 LYS A CA 1
ATOM 737 C C . LYS A 1 97 ? -10.367 3.656 1.497 1 94.81 97 LYS A C 1
ATOM 739 O O . LYS A 1 97 ? -9.398 4.105 0.878 1 94.81 97 LYS A O 1
ATOM 744 N N . SER A 1 98 ? -10.43 3.766 2.768 1 96.38 98 SER A N 1
ATOM 745 C CA . SER A 1 98 ? -9.492 4.602 3.512 1 96.38 98 SER A CA 1
ATOM 746 C C . SER A 1 98 ? -8.82 3.818 4.633 1 96.38 98 SER A C 1
ATOM 748 O O . SER A 1 98 ? -7.59 3.773 4.719 1 96.38 98 SER A O 1
ATOM 750 N N . LYS A 1 99 ? -9.602 3.215 5.539 1 96.94 99 LYS A N 1
ATOM 751 C CA . LYS A 1 99 ? -9.086 2.447 6.668 1 96.94 99 LYS A CA 1
ATOM 752 C C . LYS A 1 99 ? -8.461 1.137 6.203 1 96.94 99 LYS A C 1
ATOM 754 O O . LYS A 1 99 ? -9.047 0.411 5.398 1 96.94 99 LYS A O 1
ATOM 759 N N . SER A 1 100 ? -7.262 0.831 6.609 1 97.62 100 SER A N 1
ATOM 760 C CA . SER A 1 100 ? -6.547 -0.366 6.176 1 97.62 100 SER A CA 1
ATOM 761 C C . SER A 1 100 ? -7.008 -1.597 6.949 1 97.62 100 SER A C 1
ATOM 763 O O . SER A 1 100 ? -7.488 -1.481 8.078 1 97.62 100 SER A O 1
ATOM 765 N N . VAL A 1 101 ? -6.82 -2.791 6.305 1 98.5 101 VAL A N 1
ATOM 766 C CA . VAL A 1 101 ? -6.957 -4.078 6.98 1 98.5 101 VAL A CA 1
ATOM 767 C C . VAL A 1 101 ? -5.969 -4.156 8.141 1 98.5 101 VAL A C 1
ATOM 769 O O . VAL A 1 101 ? -6.293 -4.688 9.203 1 98.5 101 VAL A O 1
ATOM 772 N N . LYS A 1 102 ? -4.805 -3.604 8.016 1 98.75 102 LYS A N 1
ATOM 773 C CA . LYS A 1 102 ? -3.729 -3.662 9 1 98.75 102 LYS A CA 1
ATOM 774 C C . LYS A 1 102 ? -4.191 -3.141 10.359 1 98.75 102 LYS A C 1
ATOM 776 O O . LYS A 1 102 ? -3.869 -3.721 11.391 1 98.75 102 LYS A O 1
ATOM 781 N N . THR A 1 103 ? -4.902 -2.023 10.359 1 98.38 103 THR A N 1
ATOM 782 C CA . THR A 1 103 ? -5.27 -1.446 11.641 1 98.38 103 THR A CA 1
ATOM 783 C C . THR A 1 103 ? -6.203 -2.379 12.406 1 98.38 103 THR A C 1
ATOM 785 O O . THR A 1 103 ? -6.16 -2.438 13.641 1 98.38 103 THR A O 1
ATOM 788 N N . ALA A 1 104 ? -7.043 -3.139 11.703 1 98 104 ALA A N 1
ATOM 789 C CA . ALA A 1 104 ? -7.887 -4.133 12.359 1 98 104 ALA A CA 1
ATOM 790 C C . ALA A 1 104 ? -7.047 -5.254 12.961 1 98 104 ALA A C 1
ATOM 792 O O . ALA A 1 104 ? -7.379 -5.785 14.023 1 98 104 ALA A O 1
ATOM 793 N N . LEU A 1 105 ? -5.973 -5.613 12.336 1 98.75 105 LEU A N 1
ATOM 794 C CA . LEU A 1 105 ? -5.117 -6.695 12.797 1 98.75 105 LEU A CA 1
ATOM 795 C C . LEU A 1 105 ? -4.406 -6.309 14.094 1 98.75 105 LEU A C 1
ATOM 797 O O . LEU A 1 105 ? -3.898 -7.176 14.812 1 98.75 105 LEU A O 1
ATOM 801 N N . MET A 1 106 ? -4.34 -4.988 14.414 1 98.69 106 MET A N 1
ATOM 802 C CA . MET A 1 106 ? -3.684 -4.539 15.633 1 98.69 106 MET A CA 1
ATOM 803 C C . MET A 1 106 ? -4.375 -5.109 16.859 1 98.69 106 MET A C 1
ATOM 805 O O . MET A 1 106 ? -3.773 -5.199 17.938 1 98.69 106 MET A O 1
ATOM 809 N N . ASP A 1 107 ? -5.656 -5.559 16.688 1 98.06 107 ASP A N 1
ATOM 810 C CA . ASP A 1 107 ? -6.375 -6.195 17.781 1 98.06 107 ASP A CA 1
ATOM 811 C C . ASP A 1 107 ? -5.668 -7.473 18.234 1 98.06 107 ASP A C 1
ATOM 813 O O . ASP A 1 107 ? -5.883 -7.941 19.359 1 98.06 107 ASP A O 1
ATOM 817 N N . LEU A 1 108 ? -4.844 -8.031 17.422 1 98.38 108 LEU A N 1
ATOM 818 C CA . LEU A 1 108 ? -4.121 -9.266 17.734 1 98.38 108 LEU A CA 1
ATOM 819 C C . LEU A 1 108 ? -2.805 -8.953 18.438 1 98.38 108 LEU A C 1
ATOM 821 O O . LEU A 1 108 ? -2.078 -9.867 18.828 1 98.38 108 LEU A O 1
ATOM 825 N N . PHE A 1 109 ? -2.504 -7.582 18.625 1 98.06 109 PHE A N 1
ATOM 826 C CA . PHE A 1 109 ? -1.254 -7.148 19.234 1 98.06 109 PHE A CA 1
ATOM 827 C C . PHE A 1 109 ? -1.521 -6.23 20.422 1 98.06 109 PHE A C 1
ATOM 829 O O . PHE A 1 109 ? -1.014 -5.105 20.469 1 98.06 109 PHE A O 1
ATOM 836 N N . PRO A 1 110 ? -2.285 -6.508 21.391 1 90.38 110 PRO A N 1
ATOM 837 C CA . PRO A 1 110 ? -2.691 -5.625 22.484 1 90.38 110 PRO A CA 1
ATOM 838 C C . PRO A 1 110 ? -1.503 -5.043 23.25 1 90.38 110 PRO A C 1
ATOM 840 O O . PRO A 1 110 ? -1.595 -3.943 23.797 1 90.38 110 PRO A O 1
ATOM 843 N N . GLY A 1 111 ? -0.42 -5.473 23.297 1 91.12 111 GLY A N 1
ATOM 844 C CA . GLY A 1 111 ? 0.686 -4.961 24.094 1 91.12 111 GLY A CA 1
ATOM 845 C C . GLY A 1 111 ? 1.774 -4.316 23.25 1 91.12 111 GLY A C 1
ATOM 846 O O . GLY A 1 111 ? 2.822 -3.932 23.781 1 91.12 111 GLY A O 1
ATOM 847 N N . ASN A 1 112 ? 1.528 -4.18 22.078 1 97.5 112 ASN A N 1
ATOM 848 C CA . ASN A 1 112 ? 2.521 -3.613 21.172 1 97.5 112 ASN A CA 1
ATOM 849 C C . ASN A 1 112 ? 1.872 -2.738 20.094 1 97.5 112 ASN A C 1
ATOM 851 O O . ASN A 1 112 ? 1.401 -3.244 19.078 1 97.5 112 ASN A O 1
ATOM 855 N N . SER A 1 113 ? 1.928 -1.415 20.297 1 98.44 113 SER A N 1
ATOM 856 C CA . SER A 1 113 ? 1.324 -0.5 19.344 1 98.44 113 SER A CA 1
ATOM 857 C C . SER A 1 113 ? 2.379 0.11 18.422 1 98.44 113 SER A C 1
ATOM 859 O O . SER A 1 113 ? 2.049 0.873 17.516 1 98.44 113 SER A O 1
ATOM 861 N N . ASP A 1 114 ? 3.664 -0.16 18.734 1 98.62 114 ASP A N 1
ATOM 862 C CA . ASP A 1 114 ? 4.762 0.357 17.922 1 98.62 114 ASP A CA 1
ATOM 863 C C . ASP A 1 114 ? 5.102 -0.604 16.781 1 98.62 114 ASP A C 1
ATOM 865 O O . ASP A 1 114 ? 6.207 -1.146 16.734 1 98.62 114 ASP A O 1
ATOM 869 N N . ILE A 1 115 ? 4.137 -0.817 15.945 1 98.81 115 ILE A N 1
ATOM 870 C CA . ILE A 1 115 ? 4.262 -1.694 14.781 1 98.81 115 ILE A CA 1
ATOM 871 C C . ILE A 1 115 ? 3.965 -0.909 13.508 1 98.81 115 ILE A C 1
ATOM 873 O O . ILE A 1 115 ? 2.811 -0.573 13.234 1 98.81 115 ILE A O 1
ATOM 877 N N . GLU A 1 116 ? 4.938 -0.685 12.719 1 98.75 116 GLU A N 1
ATOM 878 C CA . GLU A 1 116 ? 4.82 0.049 11.461 1 98.75 116 GLU A CA 1
ATOM 879 C C . GLU A 1 116 ? 4.102 -0.782 10.398 1 98.75 116 GLU A C 1
ATOM 881 O O . GLU A 1 116 ? 3.941 -1.994 10.562 1 98.75 116 GLU A O 1
ATOM 886 N N . GLY A 1 117 ? 3.707 -0.152 9.289 1 98.75 117 GLY A N 1
ATOM 887 C CA . GLY A 1 117 ? 3.162 -0.845 8.133 1 98.75 117 GLY A CA 1
ATOM 888 C C . GLY A 1 117 ? 1.665 -0.655 7.977 1 98.75 117 GLY A C 1
ATOM 889 O O . GLY A 1 117 ? 0.943 -0.52 8.969 1 98.75 117 GLY A O 1
ATOM 890 N N . VAL A 1 118 ? 1.201 -0.669 6.766 1 98.75 118 VAL A N 1
ATOM 891 C CA . VAL A 1 118 ? -0.207 -0.551 6.402 1 98.75 118 VAL A CA 1
ATOM 892 C C . VAL A 1 118 ? -0.478 -1.336 5.121 1 98.75 118 VAL A C 1
ATOM 894 O O . VAL A 1 118 ? 0.261 -2.264 4.785 1 98.75 118 VAL A O 1
ATOM 897 N N . ASP A 1 119 ? -1.646 -1.073 4.426 1 98.69 119 ASP A N 1
ATOM 898 C CA . ASP A 1 119 ? -2.07 -1.879 3.283 1 98.69 119 ASP A CA 1
ATOM 899 C C . ASP A 1 119 ? -1.36 -1.438 2.006 1 98.69 119 ASP A C 1
ATOM 901 O O . ASP A 1 119 ? -1.158 -0.242 1.782 1 98.69 119 ASP A O 1
ATOM 905 N N . ILE A 1 120 ? -0.931 -2.408 1.206 1 98.69 120 ILE A N 1
ATOM 906 C CA . ILE A 1 120 ? -0.349 -2.234 -0.121 1 98.69 120 ILE A CA 1
ATOM 907 C C . ILE A 1 120 ? -1.291 -2.809 -1.177 1 98.69 120 ILE A C 1
ATOM 909 O O . ILE A 1 120 ? -1.798 -3.924 -1.025 1 98.69 120 ILE A O 1
ATOM 913 N N . LYS A 1 121 ? -1.441 -1.992 -2.264 1 97.44 121 LYS A N 1
ATOM 914 C CA . LYS A 1 121 ? -2.492 -2.395 -3.193 1 97.44 121 LYS A CA 1
ATOM 915 C C . LYS A 1 121 ? -2.039 -2.23 -4.641 1 97.44 121 LYS A C 1
ATOM 917 O O . LYS A 1 121 ? -1.663 -1.135 -5.059 1 97.44 121 LYS A O 1
ATOM 922 N N . ASN A 1 122 ? -2.17 -3.279 -5.469 1 97.75 122 ASN A N 1
ATOM 923 C CA . ASN A 1 122 ? -2.25 -3.373 -6.922 1 97.75 122 ASN A CA 1
ATOM 924 C C . ASN A 1 122 ? -2.611 -4.785 -7.371 1 97.75 122 ASN A C 1
ATOM 926 O O . ASN A 1 122 ? -1.73 -5.582 -7.695 1 97.75 122 ASN A O 1
ATOM 930 N N . ALA A 1 123 ? -3.93 -4.969 -7.559 1 97.31 123 ALA A N 1
ATOM 931 C CA . ALA A 1 123 ? -4.43 -6.293 -7.914 1 97.31 123 ALA A CA 1
ATOM 932 C C . ALA A 1 123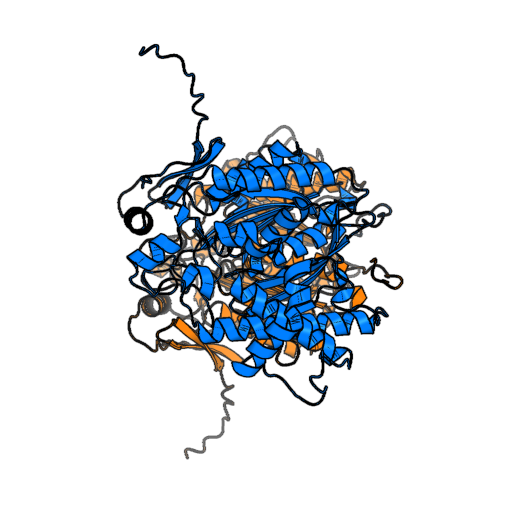 ? -3.656 -7.387 -7.176 1 97.31 123 ALA A C 1
ATOM 934 O O . ALA A 1 123 ? -3.432 -7.285 -5.969 1 97.31 123 ALA A O 1
ATOM 935 N N . CYS A 1 124 ? -3.293 -8.469 -7.859 1 97.94 124 CYS A N 1
ATOM 936 C CA . CYS A 1 124 ? -2.682 -9.625 -7.207 1 97.94 124 CYS A CA 1
ATOM 937 C C . CYS A 1 124 ? -1.224 -9.344 -6.859 1 97.94 124 CYS A C 1
ATOM 939 O O . CYS A 1 124 ? -0.621 -10.07 -6.062 1 97.94 124 CYS A O 1
ATOM 941 N N . PHE A 1 125 ? -0.617 -8.289 -7.352 1 98.75 125 PHE A N 1
ATOM 942 C CA . PHE A 1 125 ? 0.794 -7.996 -7.129 1 98.75 125 PHE A CA 1
ATOM 943 C C . PHE A 1 125 ? 1.021 -7.457 -5.723 1 98.75 125 PHE A C 1
ATOM 945 O O . PHE A 1 125 ? 2.139 -7.504 -5.207 1 98.75 125 PHE A O 1
ATOM 952 N N . GLY A 1 126 ? -0.033 -6.902 -5.059 1 98.56 126 GLY A N 1
ATOM 953 C CA . GLY A 1 126 ? 0.085 -6.281 -3.75 1 98.56 126 GLY A CA 1
ATOM 954 C C . GLY A 1 126 ? 0.772 -7.168 -2.729 1 98.56 126 GLY A C 1
ATOM 955 O O . GLY A 1 126 ? 1.5 -6.68 -1.863 1 98.56 126 GLY A O 1
ATOM 956 N N . GLY A 1 127 ? 0.564 -8.461 -2.824 1 98.69 127 GLY A N 1
ATOM 957 C CA . GLY A 1 127 ? 1.17 -9.406 -1.897 1 98.69 127 GLY A CA 1
ATOM 958 C C . GLY A 1 127 ? 2.678 -9.484 -2.033 1 98.69 127 GLY A C 1
ATOM 959 O O . GLY A 1 127 ? 3.4 -9.461 -1.034 1 98.69 127 GLY A O 1
ATOM 960 N N . ALA A 1 128 ? 3.168 -9.609 -3.277 1 98.81 128 ALA A N 1
ATOM 961 C CA . ALA A 1 128 ? 4.605 -9.656 -3.516 1 98.81 128 ALA A CA 1
ATOM 962 C C . ALA A 1 128 ? 5.281 -8.359 -3.086 1 98.81 128 ALA A C 1
ATOM 964 O O . ALA A 1 128 ? 6.375 -8.383 -2.51 1 98.81 128 ALA A O 1
ATOM 965 N N . GLN A 1 129 ? 4.609 -7.246 -3.377 1 98.88 129 GLN A N 1
ATOM 966 C CA . GLN A 1 129 ? 5.184 -5.965 -2.973 1 98.88 129 GLN A CA 1
ATOM 967 C C . GLN A 1 129 ? 5.281 -5.863 -1.453 1 98.88 129 GLN A C 1
ATOM 969 O O . GLN A 1 129 ? 6.254 -5.324 -0.923 1 98.88 129 GLN A O 1
ATOM 974 N N . ALA A 1 130 ? 4.23 -6.32 -0.757 1 98.88 130 ALA A N 1
ATOM 975 C CA . ALA A 1 130 ? 4.262 -6.32 0.703 1 98.88 130 ALA A CA 1
ATOM 976 C C . ALA A 1 130 ? 5.445 -7.125 1.227 1 98.88 130 ALA A C 1
ATOM 978 O O . ALA A 1 130 ? 6.141 -6.691 2.148 1 98.88 130 ALA A O 1
ATOM 979 N N . LEU A 1 131 ? 5.688 -8.289 0.658 1 98.94 131 LEU A N 1
ATOM 980 C CA . LEU A 1 131 ? 6.809 -9.133 1.054 1 98.94 131 LEU A CA 1
ATOM 981 C C . LEU A 1 131 ? 8.133 -8.422 0.825 1 98.94 131 LEU A C 1
ATOM 983 O O . LEU A 1 131 ? 8.984 -8.383 1.717 1 98.94 131 LEU A O 1
ATOM 987 N N . LEU A 1 132 ? 8.312 -7.859 -0.366 1 98.88 132 LEU A N 1
ATOM 988 C CA . LEU A 1 132 ? 9.562 -7.195 -0.716 1 98.88 132 LEU A CA 1
ATOM 989 C C . LEU A 1 132 ? 9.805 -5.98 0.178 1 98.88 132 LEU A C 1
ATOM 991 O O . LEU A 1 132 ? 10.93 -5.734 0.604 1 98.88 132 LEU A O 1
ATOM 995 N N . HIS A 1 133 ? 8.719 -5.246 0.539 1 98.62 133 HIS A N 1
ATOM 996 C CA . HIS A 1 133 ? 8.852 -4.098 1.429 1 98.62 133 HIS A CA 1
ATOM 997 C C . HIS A 1 133 ? 9.242 -4.535 2.838 1 98.62 133 HIS A C 1
ATOM 999 O O . HIS A 1 133 ? 10.016 -3.855 3.512 1 98.62 133 HIS A O 1
ATOM 1005 N N . ALA A 1 134 ? 8.648 -5.609 3.271 1 98.88 134 ALA A N 1
ATOM 1006 C CA . ALA A 1 134 ? 8.977 -6.113 4.602 1 98.88 134 ALA A CA 1
ATOM 1007 C C . ALA A 1 134 ? 10.438 -6.559 4.68 1 98.88 134 ALA A C 1
ATOM 1009 O O . ALA A 1 134 ? 11.094 -6.375 5.707 1 98.88 134 ALA A O 1
ATOM 1010 N N . ILE A 1 135 ? 10.945 -7.152 3.621 1 98.81 135 ILE A N 1
ATOM 1011 C CA . ILE A 1 135 ? 12.344 -7.562 3.57 1 98.81 135 ILE A CA 1
ATOM 1012 C C . ILE A 1 135 ? 13.242 -6.336 3.676 1 98.81 135 ILE A C 1
ATOM 1014 O O . ILE A 1 135 ? 14.227 -6.348 4.418 1 98.81 135 ILE A O 1
ATOM 1018 N N . ASP A 1 136 ? 12.93 -5.309 2.936 1 98.5 136 ASP A N 1
ATOM 1019 C CA . ASP A 1 136 ? 13.688 -4.066 3.047 1 98.5 136 ASP A CA 1
ATOM 1020 C C . ASP A 1 136 ? 13.625 -3.514 4.469 1 98.5 136 ASP A C 1
ATOM 1022 O O . ASP A 1 136 ? 14.633 -3.055 5.008 1 98.5 136 ASP A O 1
ATOM 1026 N N . TRP A 1 137 ? 12.422 -3.521 5.086 1 98.75 137 TRP A N 1
ATOM 1027 C CA . TRP A 1 137 ? 12.258 -2.99 6.434 1 98.75 137 TRP A CA 1
ATOM 1028 C C . TRP A 1 137 ? 13.148 -3.729 7.426 1 98.75 137 TRP A C 1
ATOM 1030 O O . TRP A 1 137 ? 13.836 -3.102 8.234 1 98.75 137 TRP A O 1
ATOM 1040 N N . VAL A 1 138 ? 13.094 -5.043 7.352 1 98.62 138 VAL A N 1
ATOM 1041 C CA . VAL A 1 138 ? 13.898 -5.844 8.266 1 98.62 138 VAL A CA 1
ATOM 1042 C C . VAL A 1 138 ? 15.383 -5.559 8.039 1 98.62 138 VAL A C 1
ATOM 1044 O O . VAL A 1 138 ? 16.141 -5.402 8.992 1 98.62 138 VAL A O 1
ATOM 1047 N N . THR A 1 139 ? 15.766 -5.492 6.766 1 97.06 139 THR A N 1
ATOM 1048 C CA . THR A 1 139 ? 17.156 -5.258 6.418 1 97.06 139 THR A CA 1
ATOM 1049 C C . THR A 1 139 ? 17.656 -3.941 7.016 1 97.06 139 THR A C 1
ATOM 1051 O O . THR A 1 139 ? 18.797 -3.852 7.484 1 97.06 139 THR A O 1
ATOM 1054 N N . VAL A 1 140 ? 16.812 -2.955 7.07 1 96.44 140 VAL A N 1
ATOM 1055 C CA . VAL A 1 140 ? 17.219 -1.612 7.473 1 96.44 140 VAL A CA 1
ATOM 1056 C C . VAL A 1 140 ? 17.031 -1.444 8.977 1 96.44 140 VAL A C 1
ATOM 1058 O O . VAL A 1 140 ? 17.844 -0.812 9.648 1 96.44 140 VAL A O 1
ATOM 1061 N N . ASN A 1 141 ? 16 -2.061 9.531 1 96.69 141 ASN A N 1
ATOM 1062 C CA . ASN A 1 141 ? 15.547 -1.616 10.852 1 96.69 141 ASN A CA 1
ATOM 1063 C C . ASN A 1 141 ? 15.781 -2.684 11.914 1 96.69 141 ASN A C 1
ATOM 1065 O O . ASN A 1 141 ? 15.805 -2.381 13.109 1 96.69 141 ASN A O 1
ATOM 1069 N N . HIS A 1 142 ? 15.969 -3.916 11.562 1 96.88 142 HIS A N 1
ATOM 1070 C CA . HIS A 1 142 ? 16.047 -5.02 12.508 1 96.88 142 HIS A CA 1
ATOM 1071 C C . HIS A 1 142 ? 17.172 -4.809 13.516 1 96.88 142 HIS A C 1
ATOM 1073 O O . HIS A 1 142 ? 17.031 -5.148 14.695 1 96.88 142 HIS A O 1
ATOM 1079 N N . GLN A 1 143 ? 18.25 -4.277 13.102 1 92.69 143 GLN A N 1
ATOM 1080 C CA . GLN A 1 143 ? 19.438 -4.195 13.93 1 92.69 143 GLN A CA 1
ATOM 1081 C C . GLN A 1 143 ? 19.219 -3.285 15.133 1 92.69 143 GLN A C 1
ATOM 1083 O O . GLN A 1 143 ? 19.906 -3.404 16.141 1 92.69 143 GLN A O 1
ATOM 1088 N N . MET A 1 144 ? 18.344 -2.35 15.023 1 92.25 144 MET A N 1
ATOM 1089 C CA . MET A 1 144 ? 18.141 -1.356 16.078 1 92.25 144 MET A CA 1
ATOM 1090 C C . MET A 1 144 ? 17.531 -1.995 17.328 1 92.25 144 MET A C 1
ATOM 1092 O O . MET A 1 144 ? 18 -1.77 18.438 1 92.25 144 MET A O 1
ATOM 1096 N N . ASP A 1 145 ? 16.469 -2.82 17.125 1 93.5 145 ASP A N 1
ATOM 1097 C CA . ASP A 1 145 ? 15.742 -3.33 18.297 1 93.5 145 ASP A CA 1
ATOM 1098 C C . ASP A 1 145 ? 15.414 -4.812 18.125 1 93.5 145 ASP A C 1
ATOM 1100 O O . ASP A 1 145 ? 14.602 -5.363 18.859 1 93.5 145 ASP A O 1
ATOM 1104 N N . ASN A 1 146 ? 16 -5.453 17.156 1 95.38 146 ASN A N 1
ATOM 1105 C CA . ASN A 1 146 ? 15.844 -6.879 16.875 1 95.38 146 ASN A CA 1
ATOM 1106 C C . ASN A 1 146 ? 14.383 -7.25 16.656 1 95.38 146 ASN A C 1
ATOM 1108 O O . ASN A 1 146 ? 13.906 -8.266 17.156 1 95.38 146 ASN A O 1
ATOM 1112 N N . LYS A 1 147 ? 13.688 -6.355 16.062 1 97.94 147 LYS A N 1
ATOM 1113 C CA . LYS A 1 147 ? 12.297 -6.633 15.727 1 97.94 147 LYS A CA 1
ATOM 1114 C C . LYS A 1 147 ? 12.172 -7.215 14.328 1 97.94 147 LYS A C 1
ATOM 1116 O O . LYS A 1 147 ? 12.969 -6.898 13.438 1 97.94 147 LYS A O 1
ATOM 1121 N N . ASN A 1 148 ? 11.203 -8.109 14.141 1 98.75 148 ASN A N 1
ATOM 1122 C CA . ASN A 1 148 ? 10.914 -8.742 12.859 1 98.75 148 ASN A CA 1
ATOM 1123 C C . ASN A 1 148 ? 9.633 -8.18 12.234 1 98.75 148 ASN A C 1
ATOM 1125 O O . ASN A 1 148 ? 9.008 -7.277 12.797 1 98.75 148 ASN A O 1
ATOM 1129 N N . ALA A 1 149 ? 9.344 -8.633 11.047 1 98.94 149 ALA A N 1
ATOM 1130 C CA . ALA A 1 149 ? 8.141 -8.164 10.352 1 98.94 149 ALA A CA 1
ATOM 1131 C C . ALA A 1 149 ? 7.18 -9.32 10.086 1 98.94 149 ALA A C 1
ATOM 1133 O O . ALA A 1 149 ? 7.598 -10.477 9.984 1 98.94 149 ALA A O 1
ATOM 1134 N N . ILE A 1 150 ? 5.945 -9.016 10.062 1 98.94 150 ILE A N 1
ATOM 1135 C CA . ILE A 1 150 ? 4.91 -9.922 9.578 1 98.94 150 ILE A CA 1
ATOM 1136 C C . ILE A 1 150 ? 4.281 -9.359 8.305 1 98.94 150 ILE A C 1
ATOM 1138 O O . ILE A 1 150 ? 4.039 -8.156 8.203 1 98.94 150 ILE A O 1
ATOM 1142 N N . VAL A 1 151 ? 4.113 -10.211 7.312 1 98.94 151 VAL A N 1
ATOM 1143 C CA . VAL A 1 151 ? 3.375 -9.891 6.098 1 98.94 151 VAL A CA 1
ATOM 1144 C C . VAL A 1 151 ? 2.107 -10.734 6.023 1 98.94 151 VAL A C 1
ATOM 1146 O O . VAL A 1 151 ? 2.158 -11.953 6.184 1 98.94 151 VAL A O 1
ATOM 1149 N N . VAL A 1 152 ? 0.982 -10.086 5.828 1 98.94 152 VAL A N 1
ATOM 1150 C CA . VAL A 1 152 ? -0.276 -10.789 5.602 1 98.94 152 VAL A CA 1
ATOM 1151 C C . VAL A 1 152 ? -0.785 -10.5 4.191 1 98.94 152 VAL A C 1
ATOM 1153 O O . VAL A 1 152 ? -0.995 -9.344 3.828 1 98.94 152 VAL A O 1
ATOM 1156 N N . ILE A 1 153 ? -0.925 -11.539 3.369 1 98.94 153 ILE A N 1
ATOM 1157 C CA . ILE A 1 153 ? -1.507 -11.398 2.039 1 98.94 153 ILE A CA 1
ATOM 1158 C C . ILE A 1 153 ? -2.801 -12.203 1.955 1 98.94 153 ILE A C 1
ATOM 1160 O O . ILE A 1 153 ? -2.846 -13.367 2.369 1 98.94 153 ILE A O 1
ATOM 1164 N N . ALA A 1 154 ? -3.879 -11.57 1.504 1 98.88 154 ALA A N 1
ATOM 1165 C CA . ALA A 1 154 ? -5.195 -12.203 1.51 1 98.88 154 ALA A CA 1
ATOM 1166 C C . ALA A 1 154 ? -6.102 -11.586 0.445 1 98.88 154 ALA A C 1
ATOM 1168 O O . ALA A 1 154 ? -5.992 -10.398 0.139 1 98.88 154 ALA A O 1
ATOM 1169 N N . ASP A 1 155 ? -6.953 -12.461 -0.088 1 98.75 155 ASP A N 1
ATOM 1170 C CA . ASP A 1 155 ? -7.957 -11.953 -1.021 1 98.75 155 ASP A CA 1
ATOM 1171 C C . ASP A 1 155 ? -9.141 -12.906 -1.119 1 98.75 155 ASP A C 1
ATOM 1173 O O . ASP A 1 155 ? -9.023 -14.094 -0.819 1 98.75 155 ASP A O 1
ATOM 1177 N N . ILE A 1 156 ? -10.172 -12.383 -1.512 1 98.06 156 ILE A N 1
ATOM 1178 C CA . ILE A 1 156 ? -11.391 -13.07 -1.922 1 98.06 156 ILE A CA 1
ATOM 1179 C C . ILE A 1 156 ? -11.703 -12.742 -3.381 1 98.06 156 ILE A C 1
ATOM 1181 O O . ILE A 1 156 ? -12.109 -11.617 -3.699 1 98.06 156 ILE A O 1
ATOM 1185 N N . ALA A 1 157 ? -11.477 -13.695 -4.223 1 97.25 157 ALA A N 1
ATOM 1186 C CA . ALA A 1 157 ? -11.719 -13.531 -5.656 1 97.25 157 ALA A CA 1
ATOM 1187 C C . ALA A 1 157 ? -13.109 -14.008 -6.039 1 97.25 157 ALA A C 1
ATOM 1189 O O . ALA A 1 157 ? -13.391 -15.203 -6.031 1 97.25 157 ALA A O 1
ATOM 1190 N N . ILE A 1 158 ? -13.977 -13.102 -6.375 1 94.38 158 ILE A N 1
ATOM 1191 C CA . ILE A 1 158 ? -15.328 -13.445 -6.82 1 94.38 158 ILE A CA 1
ATOM 1192 C C . ILE A 1 158 ? -15.641 -12.711 -8.125 1 94.38 158 ILE A C 1
ATOM 1194 O O . ILE A 1 158 ? -15.164 -11.594 -8.344 1 94.38 158 ILE A O 1
ATOM 1198 N N . TYR A 1 159 ? -16.391 -13.328 -8.945 1 92.81 159 TYR A N 1
ATOM 1199 C CA . TYR A 1 159 ? -16.797 -12.789 -10.242 1 92.81 159 TYR A CA 1
ATOM 1200 C C . TYR A 1 159 ? -18.297 -12.852 -10.414 1 92.81 159 TYR A C 1
ATOM 1202 O O . TYR A 1 159 ? -18.969 -13.688 -9.789 1 92.81 159 TYR A O 1
ATOM 1210 N N . GLU A 1 160 ? -18.781 -11.945 -11.227 1 90.44 160 GLU A N 1
ATOM 1211 C CA . GLU A 1 160 ? -20.203 -11.992 -11.57 1 90.44 160 GLU A CA 1
ATOM 1212 C C . GLU A 1 160 ? -20.547 -13.273 -12.32 1 90.44 160 GLU A C 1
ATOM 1214 O O . GLU A 1 160 ? -19.656 -13.945 -12.844 1 90.44 160 GLU A O 1
ATOM 1219 N N . ASP A 1 161 ? -21.891 -13.562 -12.25 1 89.12 161 ASP A N 1
ATOM 1220 C CA . ASP A 1 161 ? -22.328 -14.711 -13.039 1 89.12 161 ASP A CA 1
ATOM 1221 C C . ASP A 1 161 ? -21.859 -14.594 -14.484 1 89.12 161 ASP A C 1
ATOM 1223 O O . ASP A 1 161 ? -21.969 -13.531 -15.094 1 89.12 161 ASP A O 1
ATOM 1227 N N . GLY A 1 162 ? -21.266 -15.688 -14.914 1 86.81 162 GLY A N 1
ATOM 1228 C CA . GLY A 1 162 ? -20.672 -15.656 -16.25 1 86.81 162 GLY A CA 1
ATOM 1229 C C . GLY A 1 162 ? -19.422 -16.5 -16.375 1 86.81 162 GLY A C 1
ATOM 1230 O O . GLY A 1 162 ? -19.125 -17.312 -15.484 1 86.81 162 GLY A O 1
ATOM 1231 N N . PRO A 1 163 ? -18.672 -16.266 -17.469 1 85.62 163 PRO A N 1
ATOM 1232 C CA . PRO A 1 163 ? -17.562 -17.172 -17.828 1 85.62 163 PRO A CA 1
ATOM 1233 C C . PRO A 1 163 ? -16.406 -17.094 -16.844 1 85.62 163 PRO A C 1
ATOM 1235 O O . PRO A 1 163 ? -15.617 -18.031 -16.734 1 85.62 163 PRO A O 1
ATOM 1238 N N . ALA A 1 164 ? -16.281 -15.992 -16.125 1 87.62 164 ALA A N 1
ATOM 1239 C CA . ALA A 1 164 ? -15.117 -15.828 -15.25 1 87.62 164 ALA A CA 1
ATOM 1240 C C . ALA A 1 164 ? -15.391 -16.391 -13.859 1 87.62 164 ALA A C 1
ATOM 1242 O O . ALA A 1 164 ? -14.461 -16.594 -13.062 1 87.62 164 ALA A O 1
ATOM 1243 N N . ARG A 1 165 ? -16.594 -16.703 -13.562 1 91 165 ARG A N 1
ATOM 1244 C CA . ARG A 1 165 ? -16.984 -17.062 -12.203 1 91 165 ARG A CA 1
ATOM 1245 C C . ARG A 1 165 ? -16.25 -18.328 -11.742 1 91 165 ARG A C 1
ATOM 1247 O O . ARG A 1 165 ? -15.922 -18.453 -10.562 1 91 165 ARG A O 1
ATOM 1254 N N . CYS A 1 166 ? -15.945 -19.172 -12.688 1 94.94 166 CYS A N 1
ATOM 1255 C CA . CYS A 1 166 ? -15.336 -20.453 -12.367 1 94.94 166 CYS A CA 1
ATOM 1256 C C . CYS A 1 166 ? -13.883 -20.281 -11.938 1 94.94 166 CYS A C 1
ATOM 1258 O O . CYS A 1 166 ? -13.25 -21.234 -11.461 1 94.94 166 CYS A O 1
ATOM 1260 N N . THR A 1 167 ? -13.289 -19.062 -12.008 1 94.25 167 THR A N 1
ATOM 1261 C CA . THR A 1 167 ? -11.883 -18.859 -11.688 1 94.25 167 THR A CA 1
ATOM 1262 C C . THR A 1 167 ? -11.727 -18.188 -10.32 1 94.25 167 THR A C 1
ATOM 1264 O O . THR A 1 167 ? -10.648 -17.703 -9.984 1 94.25 167 THR A O 1
ATOM 1267 N N . GLY A 1 168 ? -12.773 -18.172 -9.555 1 96.56 168 GLY A N 1
ATOM 1268 C CA . GLY A 1 168 ? -12.719 -17.547 -8.25 1 96.56 168 GLY A CA 1
ATOM 1269 C C . GLY A 1 168 ? -11.836 -18.297 -7.266 1 96.56 168 GLY A C 1
ATOM 1270 O O . GLY A 1 168 ? -11.102 -19.203 -7.66 1 96.56 168 GLY A O 1
ATOM 1271 N N . GLY A 1 169 ? -11.891 -17.953 -6.109 1 98.19 169 GLY A N 1
ATOM 1272 C CA . GLY A 1 169 ? -11.125 -18.5 -5.004 1 98.19 169 GLY A CA 1
ATOM 1273 C C . GLY A 1 169 ? -10.969 -17.547 -3.842 1 98.19 169 GLY A C 1
ATOM 1274 O O . GLY A 1 169 ? -11.484 -16.422 -3.881 1 98.19 169 GLY A O 1
ATOM 1275 N N . ALA A 1 170 ? -10.336 -18.016 -2.807 1 98.62 170 ALA A N 1
ATOM 1276 C CA . ALA A 1 170 ? -10.055 -17.203 -1.633 1 98.62 170 ALA A CA 1
ATOM 1277 C C . ALA A 1 170 ? -8.961 -17.828 -0.775 1 98.62 170 ALA A C 1
ATOM 1279 O O . ALA A 1 170 ? -8.898 -19.047 -0.645 1 98.62 170 ALA A O 1
ATOM 1280 N N . GLY A 1 171 ? -8.133 -17 -0.227 1 98.81 171 GLY A N 1
ATOM 1281 C CA . GLY A 1 171 ? -7.102 -17.5 0.67 1 98.81 171 GLY A CA 1
ATOM 1282 C C . GLY A 1 171 ? -6.316 -16.391 1.352 1 98.81 171 GLY A C 1
ATOM 1283 O O . GLY A 1 171 ? -6.461 -15.219 1.009 1 98.81 171 GLY A O 1
ATOM 1284 N N . ALA A 1 172 ? -5.609 -16.766 2.352 1 98.94 172 ALA A N 1
ATOM 1285 C CA . ALA A 1 172 ? -4.758 -15.852 3.117 1 98.94 172 ALA A CA 1
ATOM 1286 C C . ALA A 1 172 ? -3.467 -16.547 3.547 1 98.94 172 ALA A C 1
ATOM 1288 O O . ALA A 1 172 ? -3.482 -17.719 3.932 1 98.94 172 ALA A O 1
ATOM 1289 N N . ILE A 1 173 ? -2.396 -15.891 3.406 1 98.94 173 ILE A N 1
ATOM 1290 C CA . ILE A 1 173 ? -1.108 -16.359 3.908 1 98.94 173 ILE A CA 1
ATOM 1291 C C . ILE A 1 173 ? -0.489 -15.289 4.809 1 98.94 173 ILE A C 1
ATOM 1293 O O . ILE A 1 173 ? -0.552 -14.094 4.5 1 98.94 173 ILE A O 1
ATOM 1297 N N . ALA A 1 174 ? 0.027 -15.641 5.926 1 98.94 174 ALA A N 1
ATOM 1298 C CA . ALA A 1 174 ? 0.848 -14.789 6.785 1 98.94 174 ALA A CA 1
ATOM 1299 C C . ALA A 1 174 ? 2.285 -15.297 6.848 1 98.94 174 ALA A C 1
ATOM 1301 O O . ALA A 1 174 ? 2.52 -16.5 6.93 1 98.94 174 ALA A O 1
ATOM 1302 N N . PHE A 1 175 ? 3.27 -14.359 6.723 1 98.75 175 PHE A N 1
ATOM 1303 C CA . PHE A 1 175 ? 4.699 -14.641 6.781 1 98.75 175 PHE A CA 1
ATOM 1304 C C . PHE A 1 175 ? 5.336 -13.977 7.992 1 98.75 175 PHE A C 1
ATOM 1306 O O . PHE A 1 175 ? 4.973 -12.852 8.352 1 98.75 175 PHE A O 1
ATOM 1313 N N . LEU A 1 176 ? 6.234 -14.68 8.609 1 98.88 176 LEU A N 1
ATOM 1314 C CA . LEU A 1 176 ? 7.238 -13.984 9.398 1 98.88 176 LEU A CA 1
ATOM 1315 C C . LEU A 1 176 ? 8.469 -13.672 8.562 1 98.88 176 LEU A C 1
ATOM 1317 O O . LEU A 1 176 ? 9.07 -14.57 7.969 1 98.88 176 LEU A O 1
ATOM 1321 N N . ILE A 1 177 ? 8.852 -12.453 8.461 1 98.94 177 ILE A N 1
ATOM 1322 C CA . ILE A 1 177 ? 10.062 -12.023 7.773 1 98.94 177 ILE A CA 1
ATOM 1323 C C . ILE A 1 177 ? 11.148 -11.68 8.797 1 98.94 177 ILE A C 1
ATOM 1325 O O . ILE A 1 177 ? 10.938 -10.836 9.672 1 98.94 177 ILE A O 1
ATOM 1329 N N . CYS A 1 178 ? 12.273 -12.297 8.664 1 98.38 178 CYS A N 1
ATOM 1330 C CA . CYS A 1 178 ? 13.32 -12.172 9.68 1 98.38 178 CYS A CA 1
ATOM 1331 C C . CYS A 1 178 ? 14.695 -12.461 9.078 1 98.38 178 CYS A C 1
ATOM 1333 O O . CYS A 1 178 ? 14.797 -12.938 7.949 1 98.38 178 CYS A O 1
ATOM 1335 N N . PRO A 1 179 ? 15.773 -12.07 9.758 1 97.06 179 PRO A N 1
ATOM 1336 C CA . PRO A 1 179 ? 17.109 -12.516 9.352 1 97.06 179 PRO A CA 1
ATOM 1337 C C . PRO A 1 179 ? 17.328 -14.008 9.562 1 97.06 179 PRO A C 1
ATOM 1339 O O . PRO A 1 179 ? 16.531 -14.664 10.234 1 97.06 179 PRO A O 1
ATOM 1342 N N . ASP A 1 180 ? 18.375 -14.547 8.945 1 95.56 180 ASP A N 1
ATOM 1343 C CA . ASP A 1 180 ? 18.703 -15.961 9.047 1 95.56 180 ASP A CA 1
ATOM 1344 C C . ASP A 1 180 ? 17.469 -16.828 8.781 1 95.56 180 ASP A C 1
ATOM 1346 O O . ASP A 1 180 ? 17.172 -17.734 9.555 1 95.56 180 ASP A O 1
ATOM 1350 N N . ALA A 1 181 ? 16.766 -16.406 7.746 1 97.31 181 ALA A N 1
ATOM 1351 C CA . ALA A 1 181 ? 15.477 -17.016 7.457 1 97.31 181 ALA A CA 1
ATOM 1352 C C . ALA A 1 181 ? 15.648 -18.391 6.805 1 97.31 181 ALA A C 1
ATOM 1354 O O . ALA A 1 181 ? 16.688 -18.672 6.211 1 97.31 181 ALA A O 1
ATOM 1355 N N . ALA A 1 182 ? 14.633 -19.234 6.887 1 97.31 182 ALA A N 1
ATOM 1356 C CA . ALA A 1 182 ? 14.586 -20.516 6.195 1 97.31 182 ALA A CA 1
ATOM 1357 C C . ALA A 1 182 ? 14.562 -20.312 4.68 1 97.31 182 ALA A C 1
ATOM 1359 O O . ALA A 1 182 ? 15.117 -21.125 3.936 1 97.31 182 ALA A O 1
ATOM 1360 N N . ILE A 1 183 ? 13.961 -19.281 4.258 1 97.88 183 ILE A N 1
ATOM 1361 C CA . ILE A 1 183 ? 13.859 -18.953 2.838 1 97.88 183 ILE A CA 1
ATOM 1362 C C . ILE A 1 183 ? 14.281 -17.5 2.602 1 97.88 183 ILE A C 1
ATOM 1364 O O . ILE A 1 183 ? 13.43 -16.625 2.412 1 97.88 183 ILE A O 1
ATOM 1368 N N . PRO A 1 184 ? 15.555 -17.219 2.619 1 97.38 184 PRO A N 1
ATOM 1369 C CA . PRO A 1 184 ? 16.031 -15.875 2.273 1 97.38 184 PRO A CA 1
ATOM 1370 C C . PRO A 1 184 ? 15.742 -15.508 0.819 1 97.38 184 PRO A C 1
ATOM 1372 O O . PRO A 1 184 ? 15.773 -16.375 -0.059 1 97.38 184 PRO A O 1
ATOM 1375 N N . ILE A 1 185 ? 15.398 -14.281 0.571 1 97.94 185 ILE A N 1
ATOM 1376 C CA . ILE A 1 185 ? 15.211 -13.711 -0.76 1 97.94 185 ILE A CA 1
ATOM 1377 C C . ILE A 1 185 ? 16.438 -12.883 -1.144 1 97.94 185 ILE A C 1
ATOM 1379 O O . ILE A 1 185 ? 16.938 -12.102 -0.335 1 97.94 185 ILE A O 1
ATOM 1383 N N . ASP A 1 186 ? 16.969 -13.133 -2.303 1 96.31 186 ASP A N 1
ATOM 1384 C CA . ASP A 1 186 ? 18.031 -12.289 -2.82 1 96.31 186 ASP A CA 1
ATOM 1385 C C . ASP A 1 186 ? 17.484 -10.961 -3.348 1 96.31 186 ASP A C 1
ATOM 1387 O O . ASP A 1 186 ? 17.516 -10.711 -4.555 1 96.31 186 ASP A O 1
ATOM 1391 N N . ARG A 1 187 ? 17.188 -10.102 -2.445 1 96.38 187 ARG A N 1
ATOM 1392 C CA . ARG A 1 187 ? 16.344 -8.922 -2.617 1 96.38 187 ARG A CA 1
ATOM 1393 C C . ARG A 1 187 ? 16.875 -8.016 -3.717 1 96.38 187 ARG A C 1
ATOM 1395 O O . ARG A 1 187 ? 16.109 -7.477 -4.516 1 96.38 187 ARG A O 1
ATOM 1402 N N . GLN A 1 188 ? 18.109 -7.852 -3.832 1 94.69 188 GLN A N 1
ATOM 1403 C CA . GLN A 1 188 ? 18.703 -6.859 -4.723 1 94.69 188 GLN A CA 1
ATOM 1404 C C . GLN A 1 188 ? 18.688 -7.34 -6.172 1 94.69 188 GLN A C 1
ATOM 1406 O O . GLN A 1 188 ? 18.922 -6.555 -7.094 1 94.69 188 GLN A O 1
ATOM 1411 N N . PHE A 1 189 ? 18.344 -8.609 -6.41 1 96.62 189 PHE A N 1
ATOM 1412 C CA . PHE A 1 189 ? 18.328 -9.141 -7.77 1 96.62 189 PHE A CA 1
ATOM 1413 C C . PHE A 1 189 ? 16.891 -9.211 -8.297 1 96.62 189 PHE A C 1
ATOM 1415 O O . PHE A 1 189 ? 16.656 -9.727 -9.391 1 96.62 189 PHE A O 1
ATOM 1422 N N . ALA A 1 190 ? 15.977 -8.703 -7.523 1 97.94 190 ALA A N 1
ATOM 1423 C CA . ALA A 1 190 ? 14.617 -8.594 -8.039 1 97.94 190 ALA A CA 1
ATOM 1424 C C . ALA A 1 190 ? 14.57 -7.695 -9.273 1 97.94 190 ALA A C 1
ATOM 1426 O O . ALA A 1 190 ? 15.281 -6.695 -9.352 1 97.94 190 ALA A O 1
ATOM 1427 N N . ALA A 1 191 ? 13.742 -8.055 -10.234 1 98.56 191 ALA A N 1
ATOM 1428 C CA . ALA A 1 191 ? 13.484 -7.258 -11.438 1 98.56 191 ALA A CA 1
ATOM 1429 C C . ALA A 1 191 ? 11.992 -7.125 -11.695 1 98.56 191 ALA A C 1
ATOM 1431 O O . ALA A 1 191 ? 11.219 -8.047 -11.406 1 98.56 191 ALA A O 1
ATOM 1432 N N . CYS A 1 192 ? 11.625 -6.008 -12.258 1 98.75 192 CYS A N 1
ATOM 1433 C CA . CYS A 1 192 ? 10.203 -5.711 -12.406 1 98.75 192 CYS A CA 1
ATOM 1434 C C . CYS A 1 192 ? 9.867 -5.371 -13.859 1 98.75 192 CYS A C 1
ATOM 1436 O O . CYS A 1 192 ? 10.766 -5.242 -14.695 1 98.75 192 CYS A O 1
ATOM 1438 N N . HIS A 1 193 ? 8.688 -5.352 -14.18 1 98.81 193 HIS A N 1
ATOM 1439 C CA . HIS A 1 193 ? 8.055 -4.812 -15.383 1 98.81 193 HIS A CA 1
ATOM 1440 C C . HIS A 1 193 ? 6.664 -4.27 -15.07 1 98.81 193 HIS A C 1
ATOM 1442 O O . HIS A 1 193 ? 5.781 -5.02 -14.641 1 98.81 193 HIS A O 1
ATOM 1448 N N . MET A 1 194 ? 6.5 -3.006 -15.242 1 98.62 194 MET A N 1
ATOM 1449 C CA . MET A 1 194 ? 5.227 -2.365 -14.93 1 98.62 194 MET A CA 1
ATOM 1450 C C . MET A 1 194 ? 4.793 -1.437 -16.062 1 98.62 194 MET A C 1
ATOM 1452 O O . MET A 1 194 ? 5.629 -0.773 -16.672 1 98.62 194 MET A O 1
ATOM 1456 N N . LYS A 1 195 ? 3.533 -1.424 -16.328 1 97.94 195 LYS A N 1
ATOM 1457 C CA . LYS A 1 195 ? 2.912 -0.613 -17.375 1 97.94 195 LYS A CA 1
ATOM 1458 C C . LYS A 1 195 ? 1.505 -0.183 -16.969 1 97.94 195 LYS A C 1
ATOM 1460 O O . LYS A 1 195 ? 0.986 -0.625 -15.945 1 97.94 195 LYS A O 1
ATOM 1465 N N . ASN A 1 196 ? 0.976 0.789 -17.703 1 97.81 196 ASN A N 1
ATOM 1466 C CA . ASN A 1 196 ? -0.417 1.2 -17.578 1 97.81 196 ASN A CA 1
ATOM 1467 C C . ASN A 1 196 ? -1.338 0.37 -18.453 1 97.81 196 ASN A C 1
ATOM 1469 O O . ASN A 1 196 ? -1.446 0.628 -19.656 1 97.81 196 ASN A O 1
ATOM 1473 N N . THR A 1 197 ? -2.01 -0.632 -17.844 1 97.31 197 THR A N 1
ATOM 1474 C CA . THR A 1 197 ? -2.893 -1.511 -18.609 1 97.31 197 THR A CA 1
ATOM 1475 C C . THR A 1 197 ? -4.266 -1.599 -17.953 1 97.31 197 THR A C 1
ATOM 1477 O O . THR A 1 197 ? -4.375 -1.567 -16.719 1 97.31 197 THR A O 1
ATOM 1480 N N . TRP A 1 198 ? -5.297 -1.677 -18.75 1 96.56 198 TRP A N 1
ATOM 1481 C CA . TRP A 1 198 ? -6.664 -1.821 -18.25 1 96.56 198 TRP A CA 1
ATOM 1482 C C . TRP A 1 198 ? -7.207 -3.213 -18.562 1 96.56 198 TRP A C 1
ATOM 1484 O O . TRP A 1 198 ? -8.281 -3.352 -19.156 1 96.56 198 TRP A O 1
ATOM 1494 N N . ASP A 1 199 ? -6.5 -4.203 -18.094 1 96 199 ASP A N 1
ATOM 1495 C CA . ASP A 1 199 ? -6.875 -5.586 -18.359 1 96 199 ASP A CA 1
ATOM 1496 C C . ASP A 1 199 ? -7.812 -6.121 -17.281 1 96 199 ASP A C 1
ATOM 1498 O O . ASP A 1 199 ? -8.602 -7.031 -17.547 1 96 199 ASP A O 1
ATOM 1502 N N . PHE A 1 200 ? -7.711 -5.68 -16.141 1 95.31 200 PHE A N 1
ATOM 1503 C CA . PHE A 1 200 ? -8.484 -6.07 -14.961 1 95.31 200 PHE A CA 1
ATOM 1504 C C . PHE A 1 200 ? -8.492 -4.961 -13.922 1 95.31 200 PHE A C 1
ATOM 1506 O O . PHE A 1 200 ? -7.438 -4.461 -13.531 1 95.31 200 PHE A O 1
ATOM 1513 N N . PHE A 1 201 ? -9.617 -4.562 -13.453 1 95.75 201 PHE A N 1
ATOM 1514 C CA . PHE A 1 201 ? -9.758 -3.486 -12.477 1 95.75 201 PHE A CA 1
ATOM 1515 C C . PHE A 1 201 ? -11.133 -3.523 -11.82 1 95.75 201 PHE A C 1
ATOM 1517 O O . PHE A 1 201 ? -12 -4.297 -12.234 1 95.75 201 PHE A O 1
ATOM 1524 N N . LYS A 1 202 ? -11.258 -2.85 -10.703 1 95.75 202 LYS A N 1
ATOM 1525 C CA . LYS A 1 202 ? -12.492 -2.742 -9.938 1 95.75 202 LYS A CA 1
ATOM 1526 C C . LYS A 1 202 ? -12.891 -1.283 -9.727 1 95.75 202 LYS A C 1
ATOM 1528 O O . LYS A 1 202 ? -12.766 -0.752 -8.625 1 95.75 202 LYS A O 1
ATOM 1533 N N . PRO A 1 203 ? -13.5 -0.653 -10.727 1 94.06 203 PRO A N 1
ATOM 1534 C CA . PRO A 1 203 ? -13.758 0.788 -10.68 1 94.06 203 PRO A CA 1
ATOM 1535 C C . PRO A 1 203 ? -14.82 1.156 -9.648 1 94.06 203 PRO A C 1
ATOM 1537 O O . PRO A 1 203 ? -15.734 0.368 -9.391 1 94.06 203 PRO A O 1
ATOM 1540 N N . ILE A 1 204 ? -14.648 2.328 -9.039 1 92.06 204 ILE A N 1
ATOM 1541 C CA . ILE A 1 204 ? -15.734 2.914 -8.258 1 92.06 204 ILE A CA 1
ATOM 1542 C C . ILE A 1 204 ? -16.844 3.408 -9.188 1 92.06 204 ILE A C 1
ATOM 1544 O O . ILE A 1 204 ? -16.641 4.367 -9.938 1 92.06 204 ILE A O 1
ATOM 1548 N N . SER A 1 205 ? -17.938 2.717 -9.188 1 90.69 205 SER A N 1
ATOM 1549 C CA . SER A 1 205 ? -19.078 3.043 -10.023 1 90.69 205 SER A CA 1
ATOM 1550 C C . SER A 1 205 ? -20.234 3.6 -9.195 1 90.69 205 SER A C 1
ATOM 1552 O O . SER A 1 205 ? -20.094 3.832 -7.992 1 90.69 205 SER A O 1
ATOM 1554 N N . SER A 1 206 ? -21.391 3.867 -9.898 1 89.12 206 SER A N 1
ATOM 1555 C CA . SER A 1 206 ? -22.562 4.398 -9.203 1 89.12 206 SER A CA 1
ATOM 1556 C C . SER A 1 206 ? -23.062 3.43 -8.133 1 89.12 206 SER A C 1
ATOM 1558 O O . SER A 1 206 ? -23.359 3.836 -7.008 1 89.12 206 SER A O 1
ATOM 1560 N N . THR A 1 207 ? -23.125 2.168 -8.508 1 88.88 207 THR A N 1
ATOM 1561 C CA . THR A 1 207 ? -23.5 1.115 -7.574 1 88.88 207 THR A CA 1
ATOM 1562 C C . THR A 1 207 ? -22.281 0.261 -7.211 1 88.88 207 THR A C 1
ATOM 1564 O O . THR A 1 207 ? -21.531 -0.168 -8.094 1 88.88 207 THR A O 1
ATOM 1567 N N . SER A 1 208 ? -22.156 0.035 -5.867 1 89.88 208 SER A N 1
ATOM 1568 C CA . SER A 1 208 ? -21 -0.712 -5.406 1 89.88 208 SER A CA 1
ATOM 1569 C C . SER A 1 208 ? -21.047 -2.164 -5.871 1 89.88 208 SER A C 1
ATOM 1571 O O . SER A 1 208 ? -22.125 -2.773 -5.898 1 89.88 208 SER A O 1
ATOM 1573 N N . SER A 1 209 ? -19.922 -2.666 -6.281 1 88.5 209 SER A N 1
ATOM 1574 C CA . SER A 1 209 ? -19.766 -4.062 -6.672 1 88.5 209 SER A CA 1
ATOM 1575 C C . SER A 1 209 ? -18.422 -4.617 -6.211 1 88.5 209 SER A C 1
ATOM 1577 O O . SER A 1 209 ? -17.422 -3.9 -6.211 1 88.5 209 SER A O 1
ATOM 1579 N N . GLU A 1 210 ? -18.438 -5.902 -5.82 1 90.25 210 GLU A N 1
ATOM 1580 C CA . GLU A 1 210 ? -17.172 -6.57 -5.488 1 90.25 210 GLU A CA 1
ATOM 1581 C C . GLU A 1 210 ? -16.531 -7.195 -6.723 1 90.25 210 GLU A C 1
ATOM 1583 O O . GLU A 1 210 ? -15.383 -7.617 -6.684 1 90.25 210 GLU A O 1
ATOM 1588 N N . TYR A 1 211 ? -17.281 -7.238 -7.816 1 92.88 211 TYR A N 1
ATOM 1589 C CA . TYR A 1 211 ? -16.828 -7.926 -9.016 1 92.88 211 TYR A CA 1
ATOM 1590 C C . TYR A 1 211 ? -15.883 -7.047 -9.828 1 92.88 211 TYR A C 1
ATOM 1592 O O . TYR A 1 211 ? -16.094 -5.836 -9.945 1 92.88 211 TYR A O 1
ATOM 1600 N N . PRO A 1 212 ? -14.867 -7.637 -10.359 1 95.06 212 PRO A N 1
ATOM 1601 C CA . PRO A 1 212 ? -13.984 -6.898 -11.258 1 95.06 212 PRO A CA 1
ATOM 1602 C C . PRO A 1 212 ? -14.547 -6.77 -12.672 1 95.06 212 PRO A C 1
ATOM 1604 O O . PRO A 1 212 ? -15.469 -7.496 -13.039 1 95.06 212 PRO A O 1
ATOM 1607 N N . VAL A 1 213 ? -14.055 -5.742 -13.375 1 94.31 213 VAL A N 1
ATOM 1608 C CA . VAL A 1 213 ? -14.156 -5.66 -14.828 1 94.31 213 VAL A CA 1
ATOM 1609 C C . VAL A 1 213 ? -12.914 -6.27 -15.477 1 94.31 213 VAL A C 1
ATOM 1611 O O . VAL A 1 213 ? -11.789 -5.934 -15.102 1 94.31 213 VAL A O 1
ATOM 1614 N N . VAL A 1 214 ? -13.133 -7.219 -16.531 1 93.5 214 VAL A N 1
ATOM 1615 C CA . VAL A 1 214 ? -12 -7.973 -17.047 1 93.5 214 VAL A CA 1
ATOM 1616 C C . VAL A 1 214 ? -12.008 -7.926 -18.578 1 93.5 214 VAL A C 1
ATOM 1618 O O . VAL A 1 214 ? -13.047 -8.133 -19.203 1 93.5 214 VAL A O 1
ATOM 1621 N N . ASP A 1 215 ? -10.906 -7.508 -19.125 1 93.56 215 ASP A N 1
ATOM 1622 C CA . ASP A 1 215 ? -10.57 -7.812 -20.516 1 93.56 215 ASP A CA 1
ATOM 1623 C C . ASP A 1 215 ? -9.719 -9.07 -20.609 1 93.56 215 ASP A C 1
ATOM 1625 O O . ASP A 1 215 ? -8.484 -9 -20.547 1 93.56 215 ASP A O 1
ATOM 1629 N N . GLY A 1 216 ? -10.406 -10.18 -20.875 1 91.94 216 GLY A N 1
ATOM 1630 C CA . GLY A 1 216 ? -9.766 -11.484 -20.781 1 91.94 216 GLY A CA 1
ATOM 1631 C C . GLY A 1 216 ? -8.57 -11.633 -21.688 1 91.94 216 GLY A C 1
ATOM 1632 O O . GLY A 1 216 ? -7.516 -12.117 -21.281 1 91.94 216 GLY A O 1
ATOM 1633 N N . SER A 1 217 ? -8.758 -11.289 -22.938 1 93.81 217 SER A N 1
ATOM 1634 C CA . SER A 1 217 ? -7.68 -11.422 -23.906 1 93.81 217 SER A CA 1
ATOM 1635 C C . SER A 1 217 ? -6.492 -10.539 -23.547 1 93.81 217 SER A C 1
ATOM 1637 O O . SER A 1 217 ? -5.34 -10.969 -23.625 1 93.81 217 SER A O 1
ATOM 1639 N N . LEU A 1 218 ? -6.762 -9.336 -23.125 1 95.62 218 LEU A N 1
ATOM 1640 C CA . LEU A 1 218 ? -5.695 -8.414 -22.75 1 95.62 218 LEU A CA 1
ATOM 1641 C C . LEU A 1 218 ? -4.984 -8.898 -21.484 1 95.62 218 LEU A C 1
ATOM 1643 O O . LEU A 1 218 ? -3.768 -8.742 -21.359 1 95.62 218 LEU A O 1
ATOM 1647 N N . SER A 1 219 ? -5.762 -9.438 -20.562 1 95.5 219 SER A N 1
ATOM 1648 C CA . SER A 1 219 ? -5.191 -9.938 -19.312 1 95.5 219 SER A CA 1
ATOM 1649 C C . SER A 1 219 ? -4.199 -11.062 -19.562 1 95.5 219 SER A C 1
ATOM 1651 O O . SER A 1 219 ? -3.127 -11.102 -18.953 1 95.5 219 SER A O 1
ATOM 1653 N N . LEU A 1 220 ? -4.574 -11.992 -20.453 1 95.31 220 LEU A N 1
ATOM 1654 C CA . LEU A 1 220 ? -3.693 -13.109 -20.797 1 95.31 220 LEU A CA 1
ATOM 1655 C C . LEU A 1 220 ? -2.418 -12.617 -21.469 1 95.31 220 LEU A C 1
ATOM 1657 O O . LEU A 1 220 ? -1.316 -13.039 -21.109 1 95.31 220 LEU A O 1
ATOM 1661 N N . ALA A 1 221 ? -2.58 -11.711 -22.391 1 97.56 221 ALA A N 1
ATOM 1662 C CA . ALA A 1 221 ? -1.433 -11.156 -23.094 1 97.56 221 ALA A CA 1
ATOM 1663 C C . ALA A 1 221 ? -0.512 -10.391 -22.156 1 97.56 221 ALA A C 1
ATOM 1665 O O . ALA A 1 221 ? 0.713 -10.461 -22.281 1 97.56 221 ALA A O 1
ATOM 1666 N N . SER A 1 222 ? -1.121 -9.633 -21.266 1 98.19 222 SER A N 1
ATOM 1667 C CA . SER A 1 222 ? -0.35 -8.844 -20.297 1 98.19 222 SER A CA 1
ATOM 1668 C C . SER A 1 222 ? 0.454 -9.742 -19.375 1 98.19 222 SER A C 1
ATOM 1670 O O . SER A 1 222 ? 1.6 -9.438 -19.031 1 98.19 222 SER A O 1
ATOM 1672 N N . TYR A 1 223 ? -0.13 -10.82 -18.969 1 98.38 223 TYR A N 1
ATOM 1673 C CA . TYR A 1 223 ? 0.546 -11.789 -18.109 1 98.38 223 TYR A CA 1
ATOM 1674 C C . TYR A 1 223 ? 1.787 -12.352 -18.797 1 98.38 223 TYR A C 1
ATOM 1676 O O . TYR A 1 223 ? 2.865 -12.398 -18.203 1 98.38 223 TYR A O 1
ATOM 1684 N N . LEU A 1 224 ? 1.646 -12.773 -20 1 98.75 224 LEU A N 1
ATOM 1685 C CA . LEU A 1 224 ? 2.75 -13.383 -20.734 1 98.75 224 LEU A CA 1
ATOM 1686 C C . LEU A 1 224 ? 3.834 -12.352 -21.047 1 98.75 224 LEU A C 1
ATOM 1688 O O . LEU A 1 224 ? 5.027 -12.664 -20.969 1 98.75 224 LEU A O 1
ATOM 1692 N N . GLU A 1 225 ? 3.428 -11.164 -21.391 1 98.62 225 GLU A N 1
ATOM 1693 C CA . GLU A 1 225 ? 4.391 -10.078 -21.547 1 98.62 225 GLU A CA 1
ATOM 1694 C C . GLU A 1 225 ? 5.191 -9.852 -20.266 1 98.62 225 GLU A C 1
ATOM 1696 O O . GLU A 1 225 ? 6.41 -9.672 -20.312 1 98.62 225 GLU A O 1
ATOM 1701 N N . ALA A 1 226 ? 4.457 -9.812 -19.188 1 98.88 226 ALA A N 1
ATOM 1702 C CA . ALA A 1 226 ? 5.098 -9.594 -17.891 1 98.88 226 ALA A CA 1
ATOM 1703 C C . ALA A 1 226 ? 6.145 -10.664 -17.609 1 98.88 226 ALA A C 1
ATOM 1705 O O . ALA A 1 226 ? 7.234 -10.359 -17.109 1 98.88 226 ALA A O 1
ATOM 1706 N N . VAL A 1 227 ? 5.832 -11.922 -17.906 1 98.88 227 VAL A N 1
ATOM 1707 C CA . VAL A 1 227 ? 6.781 -13.008 -17.703 1 98.88 227 VAL A CA 1
ATOM 1708 C C . VAL A 1 227 ? 8.031 -12.766 -18.531 1 98.88 227 VAL A C 1
ATOM 1710 O O . VAL A 1 227 ? 9.156 -12.82 -18.031 1 98.88 227 VAL A O 1
ATOM 1713 N N . ARG A 1 228 ? 7.836 -12.508 -19.797 1 98.62 228 ARG A N 1
ATOM 1714 C CA . ARG A 1 228 ? 8.953 -12.312 -20.719 1 98.62 228 ARG A CA 1
ATOM 1715 C C . ARG A 1 228 ? 9.828 -11.141 -20.266 1 98.62 228 ARG A C 1
ATOM 1717 O O . ARG A 1 228 ? 11.047 -11.273 -20.172 1 98.62 228 ARG A O 1
ATOM 1724 N N . MET A 1 229 ? 9.219 -10.055 -19.938 1 98.75 229 MET A N 1
ATOM 1725 C CA . MET A 1 229 ? 9.961 -8.82 -19.688 1 98.75 229 MET A CA 1
ATOM 1726 C C . MET A 1 229 ? 10.656 -8.867 -18.328 1 98.75 229 MET A C 1
ATOM 1728 O O . MET A 1 229 ? 11.805 -8.43 -18.203 1 98.75 229 MET A O 1
ATOM 1732 N N . THR A 1 230 ? 9.953 -9.32 -17.281 1 98.88 230 THR A N 1
ATOM 1733 C CA . THR A 1 230 ? 10.594 -9.406 -15.969 1 98.88 230 THR A CA 1
ATOM 1734 C C . THR A 1 230 ? 11.797 -10.352 -16.016 1 98.88 230 THR A C 1
ATOM 1736 O O . THR A 1 230 ? 12.852 -10.047 -15.445 1 98.88 230 THR A O 1
ATOM 1739 N N . TYR A 1 231 ? 11.602 -11.523 -16.641 1 98.81 231 TYR A N 1
ATOM 1740 C CA . TYR A 1 231 ? 12.703 -12.469 -16.734 1 98.81 231 TYR A CA 1
ATOM 1741 C C . TYR A 1 231 ? 13.867 -11.891 -17.531 1 98.81 231 TYR A C 1
ATOM 1743 O O . TYR A 1 231 ? 15.031 -12.094 -17.188 1 98.81 231 TYR A O 1
ATOM 1751 N N . THR A 1 232 ? 13.555 -11.156 -18.625 1 98.56 232 THR A N 1
ATOM 1752 C CA . THR A 1 232 ? 14.586 -10.484 -19.406 1 98.56 232 THR A CA 1
ATOM 1753 C C . THR A 1 232 ? 15.367 -9.508 -18.547 1 98.56 232 THR A C 1
ATOM 1755 O O . THR A 1 232 ? 16.594 -9.531 -18.531 1 98.56 232 THR A O 1
ATOM 1758 N N . HIS A 1 233 ? 14.672 -8.656 -17.797 1 98.56 233 HIS A N 1
ATOM 1759 C CA . HIS A 1 233 ? 15.328 -7.691 -16.922 1 98.56 233 HIS A CA 1
ATOM 1760 C C . HIS A 1 233 ? 16.141 -8.398 -15.836 1 98.56 233 HIS A C 1
ATOM 1762 O O . HIS A 1 233 ? 17.219 -7.93 -15.469 1 98.56 233 HIS A O 1
ATOM 1768 N N . PHE A 1 234 ? 15.633 -9.508 -15.328 1 98.56 234 PHE A N 1
ATOM 1769 C CA . PHE A 1 234 ? 16.297 -10.297 -14.305 1 98.56 234 PHE A CA 1
ATOM 1770 C C . PHE A 1 234 ? 17.625 -10.852 -14.828 1 98.56 234 PHE A C 1
ATOM 1772 O O . PHE A 1 234 ? 18.672 -10.672 -14.203 1 98.56 234 PHE A O 1
ATOM 1779 N N . MET A 1 235 ? 17.547 -11.445 -16 1 97.94 235 MET A N 1
ATOM 1780 C CA . MET A 1 235 ? 18.734 -12.039 -16.594 1 97.94 235 MET A CA 1
ATOM 1781 C C . MET A 1 235 ? 19.766 -10.961 -16.953 1 97.94 235 MET A C 1
ATOM 1783 O O . MET A 1 235 ? 20.969 -11.164 -16.75 1 97.94 235 MET A O 1
ATOM 1787 N N . GLU A 1 236 ? 19.297 -9.883 -17.453 1 97.31 236 GLU A N 1
ATOM 1788 C CA . GLU A 1 236 ? 20.203 -8.781 -17.766 1 97.31 236 GLU A CA 1
ATOM 1789 C C . GLU A 1 236 ? 20.922 -8.281 -16.516 1 97.31 236 GLU A C 1
ATOM 1791 O O . GLU A 1 236 ? 22.109 -7.977 -16.562 1 97.31 236 GLU A O 1
ATOM 1796 N N . LYS A 1 237 ? 20.188 -8.164 -15.438 1 96.12 237 LYS A N 1
ATOM 1797 C CA . LYS A 1 237 ? 20.781 -7.738 -14.172 1 96.12 237 LYS A CA 1
ATOM 1798 C C . LYS A 1 237 ? 21.828 -8.734 -13.688 1 96.12 237 LYS A C 1
ATOM 1800 O O . LYS A 1 237 ? 22.891 -8.344 -13.195 1 96.12 237 LYS A O 1
ATOM 1805 N N . LEU A 1 238 ? 21.5 -10.016 -13.766 1 96.19 238 LEU A N 1
ATOM 1806 C CA . LEU A 1 238 ? 22.453 -11.055 -13.375 1 96.19 238 LEU A CA 1
ATOM 1807 C C . LEU A 1 238 ? 23.75 -10.93 -14.172 1 96.19 238 LEU A C 1
ATOM 1809 O O . LEU A 1 238 ? 24.828 -10.992 -13.602 1 96.19 238 LEU A O 1
ATOM 1813 N N . VAL A 1 239 ? 23.594 -10.727 -15.492 1 94.69 239 VAL A N 1
ATOM 1814 C CA . VAL A 1 239 ? 24.766 -10.609 -16.359 1 94.69 239 VAL A CA 1
ATOM 1815 C C . VAL A 1 239 ? 25.562 -9.367 -15.977 1 94.69 239 VAL A C 1
ATOM 1817 O O . VAL A 1 239 ? 26.797 -9.422 -15.883 1 94.69 239 VAL A O 1
ATOM 1820 N N . ARG A 1 240 ? 24.875 -8.266 -15.703 1 93.56 240 ARG A N 1
ATOM 1821 C CA . ARG A 1 240 ? 25.531 -7.004 -15.352 1 93.56 240 ARG A CA 1
ATOM 1822 C C . ARG A 1 240 ? 26.359 -7.148 -14.078 1 93.56 240 ARG A C 1
ATOM 1824 O O . ARG A 1 240 ? 27.375 -6.48 -13.906 1 93.56 240 ARG A O 1
ATOM 1831 N N . HIS A 1 241 ? 25.969 -8.125 -13.258 1 93.75 241 HIS A N 1
ATOM 1832 C CA . HIS A 1 241 ? 26.641 -8.25 -11.969 1 93.75 241 HIS A CA 1
ATOM 1833 C C . HIS A 1 241 ? 27.422 -9.555 -11.883 1 93.75 241 HIS A C 1
ATOM 1835 O O . HIS A 1 241 ? 27.578 -10.117 -10.797 1 93.75 241 HIS A O 1
ATOM 1841 N N . GLY A 1 242 ? 27.75 -10.156 -12.984 1 91.62 242 GLY A N 1
ATOM 1842 C CA . GLY A 1 242 ? 28.766 -11.195 -13.086 1 91.62 242 GLY A CA 1
ATOM 1843 C C . GLY A 1 242 ? 28.203 -12.594 -12.945 1 91.62 242 GLY A C 1
ATOM 1844 O O . GLY A 1 242 ? 28.953 -13.555 -12.789 1 91.62 242 GLY A O 1
ATOM 1845 N N . ASN A 1 243 ? 26.875 -12.742 -12.938 1 93.69 243 ASN A N 1
ATOM 1846 C CA . ASN A 1 243 ? 26.234 -14.047 -12.844 1 93.69 243 ASN A CA 1
ATOM 1847 C C . ASN A 1 243 ? 25.781 -14.547 -14.203 1 93.69 243 ASN A C 1
ATOM 1849 O O . ASN A 1 243 ? 24.609 -14.875 -14.391 1 93.69 243 ASN A O 1
ATOM 1853 N N . LYS A 1 244 ? 26.672 -14.789 -15.133 1 91.94 244 LYS A N 1
ATOM 1854 C CA . LYS A 1 244 ? 26.391 -15.047 -16.531 1 91.94 244 LYS A CA 1
ATOM 1855 C C . LYS A 1 244 ? 25.953 -16.5 -16.75 1 91.94 244 LYS A C 1
ATOM 1857 O O . LYS A 1 244 ? 25.328 -16.812 -17.766 1 91.94 244 LYS A O 1
ATOM 1862 N N . ASP A 1 245 ? 26.203 -17.344 -15.844 1 92.88 245 ASP A N 1
ATOM 1863 C CA . ASP A 1 245 ? 25.953 -18.766 -16.047 1 92.88 245 ASP A CA 1
ATOM 1864 C C . ASP A 1 245 ? 24.578 -19.172 -15.508 1 92.88 245 ASP A C 1
ATOM 1866 O O . ASP A 1 245 ? 24.156 -20.312 -15.664 1 92.88 245 ASP A O 1
ATOM 1870 N N . VAL A 1 246 ? 23.906 -18.203 -14.961 1 95.44 246 VAL A N 1
ATOM 1871 C CA . VAL A 1 246 ? 22.594 -18.5 -14.398 1 95.44 246 VAL A CA 1
ATOM 1872 C C . VAL A 1 246 ? 21.578 -18.703 -15.523 1 95.44 246 VAL A C 1
ATOM 1874 O O . VAL A 1 246 ? 21.594 -17.953 -16.516 1 95.44 246 VAL A O 1
ATOM 1877 N N . SER A 1 247 ? 20.781 -19.703 -15.461 1 95.94 247 SER A N 1
ATOM 1878 C CA . SER A 1 247 ? 19.672 -20.016 -16.359 1 95.94 247 SER A CA 1
ATOM 1879 C C . SER A 1 247 ? 18.484 -20.594 -15.602 1 95.94 247 SER A C 1
ATOM 1881 O O . SER A 1 247 ? 18.531 -20.719 -14.375 1 95.94 247 SER A O 1
ATOM 1883 N N . ILE A 1 248 ? 17.469 -20.906 -16.344 1 96.19 248 ILE A N 1
ATOM 1884 C CA . ILE A 1 248 ? 16.281 -21.5 -15.711 1 96.19 248 ILE A CA 1
ATOM 1885 C C . ILE A 1 248 ? 16.656 -22.812 -15.031 1 96.19 248 ILE A C 1
ATOM 1887 O O . ILE A 1 248 ? 16.047 -23.188 -14.031 1 96.19 248 ILE A O 1
ATOM 1891 N N . GLU A 1 249 ? 17.719 -23.484 -15.508 1 95.25 249 GLU A N 1
ATOM 1892 C CA . GLU A 1 249 ? 18.172 -24.766 -14.977 1 95.25 249 GLU A CA 1
ATOM 1893 C C . GLU A 1 249 ? 18.844 -24.578 -13.609 1 95.25 249 GLU A C 1
ATOM 1895 O O . GLU A 1 249 ? 19.016 -25.547 -12.867 1 95.25 249 GLU A O 1
ATOM 1900 N N . SER A 1 250 ? 19.234 -23.375 -13.328 1 96.62 250 SER A N 1
ATOM 1901 C CA . SER A 1 250 ? 19.906 -23.078 -12.07 1 96.62 250 SER A CA 1
ATOM 1902 C C . SER A 1 250 ? 18.922 -23.109 -10.898 1 96.62 250 SER A C 1
ATOM 1904 O O . SER A 1 250 ? 19.328 -23.109 -9.742 1 96.62 250 SER A O 1
ATOM 1906 N N . PHE A 1 251 ? 17.656 -23.203 -11.156 1 97.62 251 PHE A N 1
ATOM 1907 C CA . PHE A 1 251 ? 16.625 -23.188 -10.125 1 97.62 251 PHE A CA 1
ATOM 1908 C C . PHE A 1 251 ? 15.992 -24.562 -9.977 1 97.62 251 PHE A C 1
ATOM 1910 O O . PHE A 1 251 ? 15.766 -25.25 -10.969 1 97.62 251 PHE A O 1
ATOM 1917 N N . ASP A 1 252 ? 15.766 -24.953 -8.75 1 97.31 252 ASP A N 1
ATOM 1918 C CA . ASP A 1 252 ? 15.156 -26.25 -8.438 1 97.31 252 ASP A CA 1
ATOM 1919 C C . ASP A 1 252 ? 13.633 -26.188 -8.594 1 97.31 252 ASP A C 1
ATOM 1921 O O . ASP A 1 252 ? 12.992 -27.188 -8.891 1 97.31 252 ASP A O 1
ATOM 1925 N N . ALA A 1 253 ? 13.055 -25.047 -8.367 1 98.38 253 ALA A N 1
ATOM 1926 C CA . ALA A 1 253 ? 11.625 -24.828 -8.516 1 98.38 253 ALA A CA 1
ATOM 1927 C C . ALA A 1 253 ? 11.328 -23.422 -9 1 98.38 253 ALA A C 1
ATOM 1929 O O . ALA A 1 253 ? 12.07 -22.484 -8.688 1 98.38 253 ALA A O 1
ATOM 1930 N N . LEU A 1 254 ? 10.312 -23.281 -9.82 1 98.75 254 LEU A N 1
ATOM 1931 C CA . LEU A 1 254 ? 9.82 -22.016 -10.367 1 98.75 254 LEU A CA 1
ATOM 1932 C C . LEU A 1 254 ? 8.359 -21.797 -9.984 1 98.75 254 LEU A C 1
ATOM 1934 O O . LEU A 1 254 ? 7.496 -22.609 -10.32 1 98.75 254 LEU A O 1
ATOM 1938 N N . PHE A 1 255 ? 8.094 -20.734 -9.234 1 98.88 255 PHE A N 1
ATOM 1939 C CA . PHE A 1 255 ? 6.75 -20.406 -8.773 1 98.88 255 PHE A CA 1
ATOM 1940 C C . PHE A 1 255 ? 6.184 -19.219 -9.531 1 98.88 255 PHE A C 1
ATOM 1942 O O . PHE A 1 255 ? 6.902 -18.25 -9.805 1 98.88 255 PHE A O 1
ATOM 1949 N N . PHE A 1 256 ? 4.914 -19.312 -9.969 1 98.94 256 PHE A N 1
ATOM 1950 C CA . PHE A 1 256 ? 4.27 -18.281 -10.758 1 98.94 256 PHE A CA 1
ATOM 1951 C C . PHE A 1 256 ? 2.971 -17.828 -10.102 1 98.94 256 PHE A C 1
ATOM 1953 O O . PHE A 1 256 ? 2.256 -18.641 -9.508 1 98.94 256 PHE A O 1
ATOM 1960 N N . HIS A 1 257 ? 2.686 -16.484 -10.148 1 98.81 257 HIS A N 1
ATOM 1961 C CA . HIS A 1 257 ? 1.307 -16.094 -9.867 1 98.81 257 HIS A CA 1
ATOM 1962 C C . HIS A 1 257 ? 0.324 -16.969 -10.648 1 98.81 257 HIS A C 1
ATOM 1964 O O . HIS A 1 257 ? 0.512 -17.188 -11.852 1 98.81 257 HIS A O 1
ATOM 1970 N N . SER A 1 258 ? -0.751 -17.391 -9.977 1 98.5 258 SER A N 1
ATOM 1971 C CA . SER A 1 258 ? -1.638 -18.375 -10.602 1 98.5 258 SER A CA 1
ATOM 1972 C C . SER A 1 258 ? -3.084 -17.891 -10.586 1 98.5 258 SER A C 1
ATOM 1974 O O . SER A 1 258 ? -3.834 -18.172 -9.656 1 98.5 258 SER A O 1
ATOM 1976 N N . PRO A 1 259 ? -3.547 -17.25 -11.703 1 96.94 259 PRO A N 1
ATOM 1977 C CA . PRO A 1 259 ? -4.996 -17.078 -11.82 1 96.94 259 PRO A CA 1
ATOM 1978 C C . PRO A 1 259 ? -5.734 -18.391 -12.031 1 96.94 259 PRO A C 1
ATOM 1980 O O . PRO A 1 259 ? -6.855 -18.562 -11.547 1 96.94 259 PRO A O 1
ATOM 1983 N N . PHE A 1 260 ? -5.219 -19.281 -12.758 1 97.62 260 PHE A N 1
ATOM 1984 C CA . PHE A 1 260 ? -5.551 -20.688 -12.938 1 97.62 260 PHE A CA 1
ATOM 1985 C C . PHE A 1 260 ? -4.328 -21.469 -13.398 1 97.62 260 PHE A C 1
ATOM 1987 O O . PHE A 1 260 ? -3.373 -20.891 -13.922 1 97.62 260 PHE A O 1
ATOM 1994 N N . THR A 1 261 ? -4.305 -22.75 -13.242 1 98.19 261 THR A N 1
ATOM 1995 C CA . THR A 1 261 ? -3.068 -23.516 -13.32 1 98.19 261 THR A CA 1
ATOM 1996 C C . THR A 1 261 ? -2.561 -23.578 -14.758 1 98.19 261 THR A C 1
ATOM 1998 O O . THR A 1 261 ? -1.352 -23.625 -15 1 98.19 261 THR A O 1
ATOM 2001 N N . LYS A 1 262 ? -3.441 -23.625 -15.758 1 98 262 LYS A N 1
ATOM 2002 C CA . LYS A 1 262 ? -3.016 -23.625 -17.156 1 98 262 LYS A CA 1
ATOM 2003 C C . LYS A 1 262 ? -2.252 -22.344 -17.5 1 98 262 LYS A C 1
ATOM 2005 O O . LYS A 1 262 ? -1.354 -22.375 -18.344 1 98 262 LYS A O 1
ATOM 2010 N N . MET A 1 263 ? -2.607 -21.25 -16.922 1 98.12 263 MET A N 1
ATOM 2011 C CA . MET A 1 263 ? -1.88 -20.016 -17.141 1 98.12 263 MET A CA 1
ATOM 2012 C C . MET A 1 263 ? -0.44 -20.125 -16.656 1 98.12 263 MET A C 1
ATOM 2014 O O . MET A 1 263 ? 0.472 -19.562 -17.266 1 98.12 263 MET A O 1
ATOM 2018 N N . VAL A 1 264 ? -0.261 -20.781 -15.547 1 98.81 264 VAL A N 1
ATOM 2019 C CA . VAL A 1 264 ? 1.077 -21.016 -15.016 1 98.81 264 VAL A CA 1
ATOM 2020 C C . VAL A 1 264 ? 1.916 -21.781 -16.031 1 98.81 264 VAL A C 1
ATOM 2022 O O . VAL A 1 264 ? 3.084 -21.453 -16.25 1 98.81 264 VAL A O 1
ATOM 2025 N N . GLN A 1 265 ? 1.314 -22.797 -16.594 1 98.75 265 GLN A N 1
ATOM 2026 C CA . GLN A 1 265 ? 2.023 -23.578 -17.609 1 98.75 265 GLN A CA 1
ATOM 2027 C C . GLN A 1 265 ? 2.447 -22.703 -18.781 1 98.75 265 GLN A C 1
ATOM 2029 O O . GLN A 1 265 ? 3.572 -22.812 -19.281 1 98.75 265 GLN A O 1
ATOM 2034 N N . LYS A 1 266 ? 1.548 -21.891 -19.281 1 98.56 266 LYS A N 1
ATOM 2035 C CA . LYS A 1 266 ? 1.856 -20.969 -20.359 1 98.56 266 LYS A CA 1
ATOM 2036 C C . LYS A 1 266 ? 2.961 -20 -19.953 1 98.56 266 LYS A C 1
ATOM 2038 O O . LYS A 1 266 ? 3.865 -19.719 -20.75 1 98.56 266 LYS A O 1
ATOM 2043 N N . GLY A 1 267 ? 2.826 -19.438 -18.734 1 98.81 267 GLY A N 1
ATOM 2044 C CA . GLY A 1 267 ? 3.861 -18.547 -18.234 1 98.81 267 GLY A CA 1
ATOM 2045 C C . GLY A 1 267 ? 5.234 -19.188 -18.188 1 98.81 267 GLY A C 1
ATOM 2046 O O . GLY A 1 267 ? 6.223 -18.578 -18.609 1 98.81 267 GLY A O 1
ATOM 2047 N N . LEU A 1 268 ? 5.301 -20.422 -17.672 1 98.88 268 LEU A N 1
ATOM 2048 C CA . LEU A 1 268 ? 6.562 -21.156 -17.609 1 98.88 268 LEU A CA 1
ATOM 2049 C C . LEU A 1 268 ? 7.137 -21.375 -19 1 98.88 268 LEU A C 1
ATOM 2051 O O . LEU A 1 268 ? 8.352 -21.281 -19.203 1 98.88 268 LEU A O 1
ATOM 2055 N N . ALA A 1 269 ? 6.254 -21.719 -19.938 1 98.31 269 ALA A N 1
ATOM 2056 C CA . ALA A 1 269 ? 6.68 -21.938 -21.328 1 98.31 269 ALA A CA 1
ATOM 2057 C C . ALA A 1 269 ? 7.348 -20.688 -21.891 1 98.31 269 ALA A C 1
ATOM 2059 O O . ALA A 1 269 ? 8.391 -20.781 -22.547 1 98.31 269 ALA A O 1
ATOM 2060 N N . VAL A 1 270 ? 6.762 -19.547 -21.656 1 98.38 270 VAL A N 1
ATOM 2061 C CA . VAL A 1 270 ? 7.301 -18.281 -22.141 1 98.38 270 VAL A CA 1
ATOM 2062 C C . VAL A 1 270 ? 8.641 -18 -21.453 1 98.38 270 VAL A C 1
ATOM 2064 O O . VAL A 1 270 ? 9.594 -17.562 -22.109 1 98.38 270 VAL A O 1
ATOM 2067 N N . MET A 1 271 ? 8.719 -18.203 -20.156 1 98.69 271 MET A N 1
ATOM 2068 C CA . MET A 1 271 ? 9.969 -17.984 -19.438 1 98.69 271 MET A CA 1
ATOM 2069 C C . MET A 1 271 ? 11.078 -18.875 -19.984 1 98.69 271 MET A C 1
ATOM 2071 O O . MET A 1 271 ? 12.211 -18.422 -20.188 1 98.69 271 MET A O 1
ATOM 2075 N N . HIS A 1 272 ? 10.766 -20.156 -20.188 1 97.88 272 HIS A N 1
ATOM 2076 C CA . HIS A 1 272 ? 11.719 -21.125 -20.703 1 97.88 272 HIS A CA 1
ATOM 2077 C C . HIS A 1 272 ? 12.242 -20.719 -22.078 1 97.88 272 HIS A C 1
ATOM 2079 O O . HIS A 1 272 ? 13.445 -20.766 -22.328 1 97.88 272 HIS A O 1
ATOM 2085 N N . TYR A 1 273 ? 11.336 -20.344 -22.938 1 96.5 273 TYR A N 1
ATOM 2086 C CA . TYR A 1 273 ? 11.727 -19.906 -24.266 1 96.5 273 TYR A CA 1
ATOM 2087 C C . TYR A 1 273 ? 12.562 -18.641 -24.203 1 96.5 273 TYR A C 1
ATOM 2089 O O . TYR A 1 273 ? 13.57 -18.516 -24.891 1 96.5 273 TYR A O 1
ATOM 2097 N N . THR A 1 274 ? 12.141 -17.703 -23.375 1 96.81 274 THR A N 1
ATOM 2098 C CA . THR A 1 274 ? 12.875 -16.453 -23.188 1 96.81 274 THR A CA 1
ATOM 2099 C C . THR A 1 274 ? 14.305 -16.719 -22.719 1 96.81 274 THR A C 1
ATOM 2101 O O . THR A 1 274 ? 15.25 -16.094 -23.188 1 96.81 274 THR A O 1
ATOM 2104 N N . ASP A 1 275 ? 14.438 -17.609 -21.797 1 96.88 275 ASP A N 1
ATOM 2105 C CA . ASP A 1 275 ? 15.758 -18 -21.297 1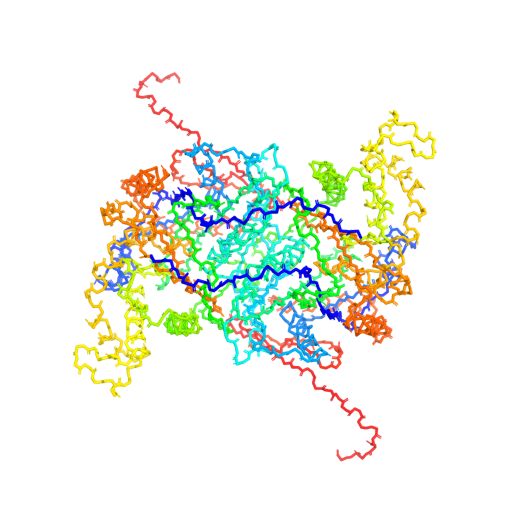 96.88 275 ASP A CA 1
ATOM 2106 C C . ASP A 1 275 ? 16.656 -18.484 -22.422 1 96.88 275 ASP A C 1
ATOM 2108 O O . ASP A 1 275 ? 17.812 -18.062 -22.531 1 96.88 275 ASP A O 1
ATOM 2112 N N . ALA A 1 276 ? 16.156 -19.375 -23.25 1 94.5 276 ALA A N 1
ATOM 2113 C CA . ALA A 1 276 ? 16.922 -19.922 -24.375 1 94.5 276 ALA A CA 1
ATOM 2114 C C . ALA A 1 276 ? 17.344 -18.812 -25.344 1 94.5 276 ALA A C 1
ATOM 2116 O O . ALA A 1 276 ? 18.484 -18.797 -25.812 1 94.5 276 ALA A O 1
ATOM 2117 N N . VAL A 1 277 ? 16.406 -17.953 -25.594 1 93.62 277 VAL A N 1
ATOM 2118 C CA . VAL A 1 277 ? 16.672 -16.859 -26.531 1 93.62 277 VAL A CA 1
ATOM 2119 C C . VAL A 1 277 ? 17.781 -15.961 -25.984 1 93.62 277 VAL A C 1
ATOM 2121 O O . VAL A 1 277 ? 18.719 -15.617 -26.703 1 93.62 277 VAL A O 1
ATOM 2124 N N . LEU A 1 278 ? 17.703 -15.578 -24.75 1 94.31 278 LEU A N 1
ATOM 2125 C CA . LEU A 1 278 ? 18.672 -14.68 -24.125 1 94.31 278 LEU A CA 1
ATOM 2126 C C . LEU A 1 278 ? 20.062 -15.312 -24.078 1 94.31 278 LEU A C 1
ATOM 2128 O O . LEU A 1 278 ? 21.062 -14.617 -24.172 1 94.31 278 LEU A O 1
ATOM 2132 N N . ARG A 1 279 ? 20.125 -16.609 -23.984 1 92.75 279 ARG A N 1
ATOM 2133 C CA . ARG A 1 279 ? 21.391 -17.312 -23.844 1 92.75 279 ARG A CA 1
ATOM 2134 C C . ARG A 1 279 ? 21.906 -17.766 -25.203 1 92.75 279 ARG A C 1
ATOM 2136 O O . ARG A 1 279 ? 23 -18.312 -25.312 1 92.75 279 ARG A O 1
ATOM 2143 N N . GLY A 1 280 ? 21.188 -17.578 -26.234 1 88.81 280 GLY A N 1
ATOM 2144 C CA . GLY A 1 280 ? 21.578 -18.016 -27.578 1 88.81 280 GLY A CA 1
ATOM 2145 C C . GLY A 1 280 ? 21.609 -19.531 -27.719 1 88.81 280 GLY A C 1
ATOM 2146 O O . GLY A 1 280 ? 22.469 -20.062 -28.438 1 88.81 280 GLY A O 1
ATOM 2147 N N . GLU A 1 281 ? 20.734 -20.172 -26.984 1 86.31 281 GLU A N 1
ATOM 2148 C CA . GLU A 1 281 ? 20.703 -21.625 -27.016 1 86.31 281 GLU A CA 1
ATOM 2149 C C . GLU A 1 281 ? 19.562 -22.125 -27.891 1 86.31 281 GLU A C 1
ATOM 2151 O O . GLU A 1 281 ? 18.484 -21.531 -27.922 1 86.31 281 GLU A O 1
ATOM 2156 N N . LYS A 1 282 ? 19.875 -23.188 -28.516 1 78.25 282 LYS A N 1
ATOM 2157 C CA . LYS A 1 282 ? 18.844 -23.828 -29.344 1 78.25 282 LYS A CA 1
ATOM 2158 C C . LYS A 1 282 ? 17.953 -24.734 -28.484 1 78.25 282 LYS A C 1
ATOM 2160 O O . LYS A 1 282 ? 18.438 -25.422 -27.578 1 78.25 282 LYS A O 1
ATOM 2165 N N . LEU A 1 283 ? 16.672 -24.594 -28.672 1 75.94 283 LEU A N 1
ATOM 2166 C CA . LEU A 1 283 ? 15.727 -25.484 -28.016 1 75.94 283 LEU A CA 1
ATOM 2167 C C . LEU A 1 283 ? 15.273 -26.594 -28.953 1 75.94 283 LEU A C 1
ATOM 2169 O O . LEU A 1 283 ? 14.562 -26.328 -29.922 1 75.94 283 LEU A O 1
ATOM 2173 N N . ASN A 1 284 ? 15.539 -27.859 -28.469 1 62.06 284 ASN A N 1
ATOM 2174 C CA . ASN A 1 284 ? 15.195 -29.094 -29.156 1 62.06 284 ASN A CA 1
ATOM 2175 C C . ASN A 1 284 ? 14.953 -28.859 -30.656 1 62.06 284 ASN A C 1
ATOM 2177 O O . ASN A 1 284 ? 13.93 -29.281 -31.188 1 62.06 284 ASN A O 1
ATOM 2181 N N . GLY A 1 285 ? 15.664 -28.25 -31.453 1 56.22 285 GLY A N 1
ATOM 2182 C CA . GLY A 1 285 ? 15.609 -28.172 -32.906 1 56.22 285 GLY A CA 1
ATOM 2183 C C . GLY A 1 285 ? 14.977 -26.891 -33.406 1 56.22 285 GLY A C 1
ATOM 2184 O O . GLY A 1 285 ? 14.867 -26.672 -34.625 1 56.22 285 GLY A O 1
ATOM 2185 N N . VAL A 1 286 ? 14.281 -26.25 -32.469 1 59.94 286 VAL A N 1
ATOM 2186 C CA . VAL A 1 286 ? 13.797 -24.953 -32.938 1 59.94 286 VAL A CA 1
ATOM 2187 C C . VAL A 1 286 ? 14.977 -24 -33.125 1 59.94 286 VAL A C 1
ATOM 2189 O O . VAL A 1 286 ? 15.719 -23.734 -32.156 1 59.94 286 VAL A O 1
ATOM 2192 N N . ASP A 1 287 ? 15.227 -23.828 -34.406 1 56.75 287 ASP A N 1
ATOM 2193 C CA . ASP A 1 287 ? 16.359 -22.969 -34.781 1 56.75 287 ASP A CA 1
ATOM 2194 C C . ASP A 1 287 ? 16.203 -21.578 -34.156 1 56.75 287 ASP A C 1
ATOM 2196 O O . ASP A 1 287 ? 15.094 -21.094 -33.938 1 56.75 287 ASP A O 1
ATOM 2200 N N . THR A 1 288 ? 17.219 -21.109 -33.531 1 56.06 288 THR A N 1
ATOM 2201 C CA . THR A 1 288 ? 17.297 -19.781 -32.938 1 56.06 288 THR A CA 1
ATOM 2202 C C . THR A 1 288 ? 16.688 -18.734 -33.844 1 56.06 288 THR A C 1
ATOM 2204 O O . THR A 1 288 ? 16.344 -17.625 -33.406 1 56.06 288 THR A O 1
ATOM 2207 N N . GLU A 1 289 ? 16.531 -19.141 -35.062 1 56 289 GLU A N 1
ATOM 2208 C CA . GLU A 1 289 ? 16.047 -18.156 -36.031 1 56 289 GLU A CA 1
ATOM 2209 C C . GLU A 1 289 ? 14.523 -18.047 -36 1 56 289 GLU A C 1
ATOM 2211 O O . GLU A 1 289 ? 13.953 -17.062 -36.469 1 56 289 GLU A O 1
ATOM 2216 N N . THR A 1 290 ? 13.953 -19.078 -35.5 1 63.72 290 THR A N 1
ATOM 2217 C CA . THR A 1 290 ? 12.492 -19 -35.438 1 63.72 290 THR A CA 1
ATOM 2218 C C . THR A 1 290 ? 12.047 -18.125 -34.25 1 63.72 290 THR A C 1
ATOM 2220 O O . THR A 1 290 ? 12.352 -18.422 -33.094 1 63.72 290 THR A O 1
ATOM 2223 N N . LYS A 1 291 ? 11.508 -17.016 -34.531 1 79.56 291 LYS A N 1
ATOM 2224 C CA . LYS A 1 291 ? 11.008 -16.094 -33.531 1 79.56 291 LYS A CA 1
ATOM 2225 C C . LYS A 1 291 ? 9.57 -16.438 -33.125 1 79.56 291 LYS A C 1
ATOM 2227 O O . LYS A 1 291 ? 8.648 -16.297 -33.938 1 79.56 291 LYS A O 1
ATOM 2232 N N . LEU A 1 292 ? 9.406 -17.172 -32.062 1 89.38 292 LEU A N 1
ATOM 2233 C CA . LEU A 1 292 ? 8.086 -17.516 -31.531 1 89.38 292 LEU A CA 1
ATOM 2234 C C . LEU A 1 292 ? 7.465 -16.312 -30.812 1 89.38 292 LEU A C 1
ATOM 2236 O O . LEU A 1 292 ? 8.156 -15.578 -30.125 1 89.38 292 LEU A O 1
ATOM 2240 N N . ASP A 1 293 ? 6.148 -16.188 -31.125 1 92.44 293 ASP A N 1
ATOM 2241 C CA . ASP A 1 293 ? 5.363 -15.125 -30.516 1 92.44 293 ASP A CA 1
ATOM 2242 C C . ASP A 1 293 ? 4.359 -15.695 -29.5 1 92.44 293 ASP A C 1
ATOM 2244 O O . ASP A 1 293 ? 3.465 -16.453 -29.875 1 92.44 293 ASP A O 1
ATOM 2248 N N . GLU A 1 294 ? 4.48 -15.305 -28.297 1 93.12 294 GLU A N 1
ATOM 2249 C CA . GLU A 1 294 ? 3.637 -15.852 -27.234 1 93.12 294 GLU A CA 1
ATOM 2250 C C . GLU A 1 294 ? 2.172 -15.484 -27.453 1 93.12 294 GLU A C 1
ATOM 2252 O O . GLU A 1 294 ? 1.279 -16.078 -26.844 1 93.12 294 GLU A O 1
ATOM 2257 N N . ASN A 1 295 ? 1.848 -14.547 -28.312 1 93.5 295 ASN A N 1
ATOM 2258 C CA . ASN A 1 295 ? 0.474 -14.148 -28.609 1 93.5 295 ASN A CA 1
ATOM 2259 C C . ASN A 1 295 ? -0.112 -14.953 -29.766 1 93.5 295 ASN A C 1
ATOM 2261 O O . ASN A 1 295 ? -1.301 -14.836 -30.062 1 93.5 295 ASN A O 1
ATOM 2265 N N . ASP A 1 296 ? 0.749 -15.75 -30.391 1 94.19 296 ASP A N 1
ATOM 2266 C CA . ASP A 1 296 ? 0.313 -16.672 -31.438 1 94.19 296 ASP A CA 1
ATOM 2267 C C . ASP A 1 296 ? 0.028 -18.062 -30.859 1 94.19 296 ASP A C 1
ATOM 2269 O O . ASP A 1 296 ? 0.87 -18.641 -30.156 1 94.19 296 ASP A O 1
ATOM 2273 N N . ARG A 1 297 ? -1.093 -18.625 -31.219 1 94.38 297 ARG A N 1
ATOM 2274 C CA . ARG A 1 297 ? -1.544 -19.891 -30.641 1 94.38 297 ARG A CA 1
ATOM 2275 C C . ARG A 1 297 ? -0.569 -21.016 -30.953 1 94.38 297 ARG A C 1
ATOM 2277 O O . ARG A 1 297 ? -0.219 -21.812 -30.062 1 94.38 297 ARG A O 1
ATOM 2284 N N . ALA A 1 298 ? -0.199 -21.125 -32.156 1 94.19 298 ALA A N 1
ATOM 2285 C CA . ALA A 1 298 ? 0.709 -22.203 -32.562 1 94.19 298 ALA A CA 1
ATOM 2286 C C . ALA A 1 298 ? 2.074 -22.047 -31.906 1 94.19 298 ALA A C 1
ATOM 2288 O O . ALA A 1 298 ? 2.693 -23.031 -31.5 1 94.19 298 ALA A O 1
ATOM 2289 N N . SER A 1 299 ? 2.531 -20.844 -31.844 1 95 299 SER A N 1
ATOM 2290 C CA . SER A 1 299 ? 3.807 -20.547 -31.188 1 95 299 SER A CA 1
ATOM 2291 C C . SER A 1 299 ? 3.768 -20.906 -29.703 1 95 299 SER A C 1
ATOM 2293 O O . SER A 1 299 ? 4.703 -21.516 -29.188 1 95 299 SER A O 1
ATOM 2295 N N . LEU A 1 300 ? 2.715 -20.516 -29.094 1 96.38 300 LEU A N 1
ATOM 2296 C CA . LEU A 1 300 ? 2.584 -20.812 -27.672 1 96.38 300 LEU A CA 1
ATOM 2297 C C . LEU A 1 300 ? 2.516 -22.312 -27.422 1 96.38 300 LEU A C 1
ATOM 2299 O O . LEU A 1 300 ? 3.1 -22.812 -26.453 1 96.38 300 LEU A O 1
ATOM 2303 N N . ALA A 1 301 ? 1.794 -23.031 -28.266 1 95.62 301 ALA A N 1
ATOM 2304 C CA . ALA A 1 301 ? 1.719 -24.484 -28.156 1 95.62 301 ALA A CA 1
ATOM 2305 C C . ALA A 1 301 ? 3.104 -25.109 -28.281 1 95.62 301 ALA A C 1
ATOM 2307 O O . ALA A 1 301 ? 3.418 -26.078 -27.562 1 95.62 301 ALA A O 1
ATOM 2308 N N . LYS A 1 302 ? 3.861 -24.594 -29.172 1 94.81 302 LYS A N 1
ATOM 2309 C CA . LYS A 1 302 ? 5.223 -25.094 -29.344 1 94.81 302 LYS A CA 1
ATOM 2310 C C . LYS A 1 302 ? 6.074 -24.797 -28.109 1 94.81 302 LYS A C 1
ATOM 2312 O O . LYS A 1 302 ? 6.863 -25.656 -27.688 1 94.81 302 LYS A O 1
ATOM 2317 N N . MET A 1 303 ? 5.957 -23.594 -27.547 1 96.5 303 MET A N 1
ATOM 2318 C CA . MET A 1 303 ? 6.676 -23.266 -26.328 1 96.5 303 MET A CA 1
ATOM 2319 C C . MET A 1 303 ? 6.316 -24.219 -25.203 1 96.5 303 MET A C 1
ATOM 2321 O O . MET A 1 303 ? 7.184 -24.625 -24.422 1 96.5 303 MET A O 1
ATOM 2325 N N . ILE A 1 304 ? 5.078 -24.531 -25.078 1 97.19 304 ILE A N 1
ATOM 2326 C CA . ILE A 1 304 ? 4.598 -25.453 -24.047 1 97.19 304 ILE A CA 1
ATOM 2327 C C . ILE A 1 304 ? 5.227 -26.828 -24.25 1 97.19 304 ILE A C 1
ATOM 2329 O O . ILE A 1 304 ? 5.691 -27.453 -23.297 1 97.19 304 ILE A O 1
ATOM 2333 N N . GLU A 1 305 ? 5.25 -27.281 -25.453 1 95.75 305 GLU A N 1
ATOM 2334 C CA . GLU A 1 305 ? 5.871 -28.562 -25.781 1 95.75 305 GLU A CA 1
ATOM 2335 C C . GLU A 1 305 ? 7.348 -28.578 -25.391 1 95.75 305 GLU A C 1
ATOM 2337 O O . GLU A 1 305 ? 7.824 -29.547 -24.781 1 95.75 305 GLU A O 1
ATOM 2342 N N . LEU A 1 306 ? 8.031 -27.5 -25.688 1 94.62 306 LEU A N 1
ATOM 2343 C CA . LEU A 1 306 ? 9.461 -27.406 -25.453 1 94.62 306 LEU A CA 1
ATOM 2344 C C . LEU A 1 306 ? 9.766 -27.359 -23.953 1 94.62 306 LEU A C 1
ATOM 2346 O O . LEU A 1 306 ? 10.867 -27.703 -23.531 1 94.62 306 LEU A O 1
ATOM 2350 N N . SER A 1 307 ? 8.812 -26.953 -23.141 1 96.56 307 SER A N 1
ATOM 2351 C CA . SER A 1 307 ? 9.055 -26.75 -21.703 1 96.56 307 SER A CA 1
ATOM 2352 C C . SER A 1 307 ? 8.453 -27.891 -20.875 1 96.56 307 SER A C 1
ATOM 2354 O O . SER A 1 307 ? 8.32 -27.766 -19.656 1 96.56 307 SER A O 1
ATOM 2356 N N . THR A 1 308 ? 8.086 -29 -21.484 1 97.31 308 THR A N 1
ATOM 2357 C CA . THR A 1 308 ? 7.34 -30.078 -20.844 1 97.31 308 THR A CA 1
ATOM 2358 C C . THR A 1 308 ? 8.109 -30.641 -19.641 1 97.31 308 THR A C 1
ATOM 2360 O O . THR A 1 308 ? 7.523 -30.891 -18.594 1 97.31 308 THR A O 1
ATOM 2363 N N . LEU A 1 309 ? 9.398 -30.922 -19.766 1 96.88 309 LEU A N 1
ATOM 2364 C CA . LEU A 1 309 ? 10.188 -31.531 -18.688 1 96.88 309 LEU A CA 1
ATOM 2365 C C . LEU A 1 309 ? 10.328 -30.562 -17.516 1 96.88 309 LEU A C 1
ATOM 2367 O O . LEU A 1 309 ? 10.242 -30.969 -16.359 1 96.88 309 LEU A O 1
ATOM 2371 N N . VAL A 1 310 ? 10.617 -29.266 -17.828 1 97.69 310 VAL A N 1
ATOM 2372 C CA . VAL A 1 310 ? 10.734 -28.266 -16.781 1 97.69 310 VAL A CA 1
ATOM 2373 C C . VAL A 1 310 ? 9.398 -28.125 -16.062 1 97.69 310 VAL A C 1
ATOM 2375 O O . VAL A 1 310 ? 9.359 -28.016 -14.828 1 97.69 310 VAL A O 1
ATOM 2378 N N . TRP A 1 311 ? 8.305 -28.125 -16.797 1 98.38 311 TRP A N 1
ATOM 2379 C CA . TRP A 1 311 ? 6.957 -28.062 -16.25 1 98.38 311 TRP A CA 1
ATOM 2380 C C . TRP A 1 311 ? 6.727 -29.203 -15.258 1 98.38 311 TRP A C 1
ATOM 2382 O O . TRP A 1 311 ? 6.324 -28.969 -14.117 1 98.38 311 TRP A O 1
ATOM 2392 N N . LYS A 1 312 ? 7.008 -30.406 -15.609 1 98.19 312 LYS A N 1
ATOM 2393 C CA . LYS A 1 312 ? 6.723 -31.609 -14.828 1 98.19 312 LYS A CA 1
ATOM 2394 C C . LYS A 1 312 ? 7.59 -31.656 -13.578 1 98.19 312 LYS A C 1
ATOM 2396 O O . LYS A 1 312 ? 7.156 -32.156 -12.531 1 98.19 312 LYS A O 1
ATOM 2401 N N . ASN A 1 313 ? 8.789 -31.094 -13.672 1 97.25 313 ASN A N 1
ATOM 2402 C CA . ASN A 1 313 ? 9.758 -31.312 -12.602 1 97.25 313 ASN A CA 1
ATOM 2403 C C . ASN A 1 313 ? 9.82 -30.109 -11.656 1 97.25 313 ASN A C 1
ATOM 2405 O O . ASN A 1 313 ? 10.133 -30.266 -10.469 1 97.25 313 ASN A O 1
ATOM 2409 N N . LYS A 1 314 ? 9.531 -28.906 -12.18 1 98.12 314 LYS A N 1
ATOM 2410 C CA . LYS A 1 314 ? 9.93 -27.734 -11.406 1 98.12 314 LYS A CA 1
ATOM 2411 C C . LYS A 1 314 ? 8.719 -26.891 -11.039 1 98.12 314 LYS A C 1
ATOM 2413 O O . LYS A 1 314 ? 8.828 -25.953 -10.242 1 98.12 314 LYS A O 1
ATOM 2418 N N . THR A 1 315 ? 7.469 -27.172 -11.586 1 98.75 315 THR A N 1
ATOM 2419 C CA . THR A 1 315 ? 6.355 -26.266 -11.352 1 98.75 315 THR A CA 1
ATOM 2420 C C . THR A 1 315 ? 5.07 -27.031 -11.078 1 98.75 315 THR A C 1
ATOM 2422 O O . THR A 1 315 ? 4.434 -26.859 -10.039 1 98.75 315 THR A O 1
ATOM 2425 N N . ASP A 1 316 ? 4.727 -28.031 -11.867 1 98.56 316 ASP A N 1
ATOM 2426 C CA . ASP A 1 316 ? 3.445 -28.734 -11.859 1 98.56 316 ASP A CA 1
ATOM 2427 C C . ASP A 1 316 ? 3.17 -29.375 -10.5 1 98.56 316 ASP A C 1
ATOM 2429 O O . ASP A 1 316 ? 2.057 -29.281 -9.984 1 98.56 316 ASP A O 1
ATOM 2433 N N . PRO A 1 317 ? 4.145 -30.016 -9.836 1 98.12 317 PRO A N 1
ATOM 2434 C CA . PRO A 1 317 ? 3.867 -30.734 -8.586 1 98.12 317 PRO A CA 1
ATOM 2435 C C . PRO A 1 317 ? 3.482 -29.797 -7.445 1 98.12 317 PRO A C 1
ATOM 2437 O O . PRO A 1 317 ? 2.988 -30.25 -6.41 1 98.12 317 PRO A O 1
ATOM 2440 N N . TYR A 1 318 ? 3.705 -28.516 -7.652 1 98.62 318 TYR A N 1
ATOM 2441 C CA . TYR A 1 318 ? 3.572 -27.594 -6.535 1 98.62 318 TYR A CA 1
ATOM 2442 C C . TYR A 1 318 ? 2.312 -26.75 -6.672 1 98.62 318 TYR A C 1
ATOM 2444 O O . TYR A 1 318 ? 2.189 -25.703 -6.035 1 98.62 318 TYR A O 1
ATOM 2452 N N . LEU A 1 319 ? 1.328 -27.203 -7.5 1 98.75 319 LEU A N 1
ATOM 2453 C CA . LEU A 1 319 ? 0.135 -26.422 -7.797 1 98.75 319 LEU A CA 1
ATOM 2454 C C . LEU A 1 319 ? -1.089 -27 -7.102 1 98.75 319 LEU A C 1
ATOM 2456 O O . LEU A 1 319 ? -2.225 -26.719 -7.488 1 98.75 319 LEU A O 1
ATOM 2460 N N . ILE A 1 320 ? -0.912 -27.812 -6.07 1 98.69 320 ILE A N 1
ATOM 2461 C CA . ILE A 1 320 ? -2.023 -28.516 -5.449 1 98.69 320 ILE A CA 1
ATOM 2462 C C . ILE A 1 320 ? -3.008 -27.516 -4.852 1 98.69 320 ILE A C 1
ATOM 2464 O O . ILE A 1 320 ? -4.223 -27.672 -4.988 1 98.69 320 ILE A O 1
ATOM 2468 N N . PHE A 1 321 ? -2.523 -26.547 -4.137 1 98.88 321 PHE A N 1
ATOM 2469 C CA . PHE A 1 321 ? -3.404 -25.547 -3.539 1 98.88 321 PHE A CA 1
ATOM 2470 C C . PHE A 1 321 ? -4.129 -24.75 -4.617 1 98.88 321 PHE A C 1
ATOM 2472 O O . PHE A 1 321 ? -5.332 -24.5 -4.512 1 98.88 321 PHE A O 1
ATOM 2479 N N . ASN A 1 322 ? -3.422 -24.359 -5.691 1 98.81 322 ASN A N 1
ATOM 2480 C CA . ASN A 1 322 ? -4.012 -23.578 -6.773 1 98.81 322 ASN A CA 1
ATOM 2481 C C . ASN A 1 322 ? -5.121 -24.344 -7.484 1 98.81 322 ASN A C 1
ATOM 2483 O O . ASN A 1 322 ? -6.145 -23.766 -7.852 1 98.81 322 ASN A O 1
ATOM 2487 N N . ARG A 1 323 ? -4.93 -25.609 -7.648 1 98.69 323 ARG A N 1
ATOM 2488 C CA . ARG A 1 323 ? -5.902 -26.453 -8.336 1 98.69 323 ARG A CA 1
ATOM 2489 C C . ARG A 1 323 ? -7.156 -26.641 -7.492 1 98.69 323 ARG A C 1
ATOM 2491 O O . ARG A 1 323 ? -8.266 -26.75 -8.023 1 98.69 323 ARG A O 1
ATOM 2498 N N . ARG A 1 324 ? -6.973 -26.609 -6.227 1 98.75 324 ARG A N 1
ATOM 2499 C CA . ARG A 1 324 ? -8.078 -27.062 -5.387 1 98.75 324 ARG A CA 1
ATOM 2500 C C . ARG A 1 324 ? -8.727 -25.891 -4.66 1 98.75 324 ARG A C 1
ATOM 2502 O O . ARG A 1 324 ? -9.836 -26.016 -4.137 1 98.75 324 ARG A O 1
ATOM 2509 N N . ILE A 1 325 ? -8.062 -24.766 -4.551 1 98.69 325 ILE A N 1
ATOM 2510 C CA . ILE A 1 325 ? -8.641 -23.594 -3.898 1 98.69 325 ILE A CA 1
ATOM 2511 C C . ILE A 1 325 ? -9.109 -22.594 -4.953 1 98.69 325 ILE A C 1
ATOM 2513 O O . ILE A 1 325 ? -10.102 -21.891 -4.75 1 98.69 325 ILE A O 1
ATOM 2517 N N . GLY A 1 326 ? -8.398 -22.562 -6.078 1 98.31 326 GLY A N 1
ATOM 2518 C CA . GLY A 1 326 ? -8.68 -21.578 -7.113 1 98.31 326 GLY A CA 1
ATOM 2519 C C . GLY A 1 326 ? -7.816 -20.328 -6.996 1 98.31 326 GLY A C 1
ATOM 2520 O O . GLY A 1 326 ? -6.719 -20.375 -6.438 1 98.31 326 GLY A O 1
ATOM 2521 N N . ASN A 1 327 ? -8.25 -19.281 -7.703 1 97.44 327 ASN A N 1
ATOM 2522 C CA . ASN A 1 327 ? -7.523 -18.016 -7.719 1 97.44 327 ASN A CA 1
ATOM 2523 C C . ASN A 1 327 ? -7.633 -17.297 -6.379 1 97.44 327 ASN A C 1
ATOM 2525 O O . ASN A 1 327 ? -8.656 -16.672 -6.09 1 97.44 327 ASN A O 1
ATOM 2529 N N . MET A 1 328 ? -6.531 -17.344 -5.68 1 98.25 328 MET A N 1
ATOM 2530 C CA . MET A 1 328 ? -6.512 -16.656 -4.387 1 98.25 328 MET A CA 1
ATOM 2531 C C . MET A 1 328 ? -5.969 -15.234 -4.531 1 98.25 328 MET A C 1
ATOM 2533 O O . MET A 1 328 ? -5.73 -14.555 -3.533 1 98.25 328 MET A O 1
ATOM 2537 N N . TYR A 1 329 ? -5.746 -14.742 -5.719 1 98 329 TYR A N 1
ATOM 2538 C CA . TYR A 1 329 ? -5.137 -13.453 -6.016 1 98 329 TYR A CA 1
ATOM 2539 C C . TYR A 1 329 ? -3.756 -13.344 -5.379 1 98 329 TYR A C 1
ATOM 2541 O O . TYR A 1 329 ? -2.838 -14.078 -5.738 1 98 329 TYR A O 1
ATOM 2549 N N . THR A 1 330 ? -3.521 -12.594 -4.324 1 98.44 330 THR A N 1
ATOM 2550 C CA . THR A 1 330 ? -2.207 -12.281 -3.779 1 98.44 330 THR A CA 1
ATOM 2551 C C . THR A 1 330 ? -1.545 -13.531 -3.209 1 98.44 330 THR A C 1
ATOM 2553 O O . THR A 1 330 ? -0.328 -13.695 -3.314 1 98.44 330 THR A O 1
ATOM 2556 N N . PRO A 1 331 ? -2.293 -14.477 -2.607 1 98.75 331 PRO A N 1
ATOM 2557 C CA . PRO A 1 331 ? -1.624 -15.641 -2.027 1 98.75 331 PRO A CA 1
ATOM 2558 C C . PRO A 1 331 ? -1.225 -16.672 -3.078 1 98.75 331 PRO A C 1
ATOM 2560 O O . PRO A 1 331 ? -0.436 -17.578 -2.791 1 98.75 331 PRO A O 1
ATOM 2563 N N . SER A 1 332 ? -1.763 -16.562 -4.266 1 98.56 332 SER A N 1
ATOM 2564 C CA . SER A 1 332 ? -1.695 -17.625 -5.258 1 98.56 332 SER A CA 1
ATOM 2565 C C . SER A 1 332 ? -0.254 -18.062 -5.512 1 98.56 332 SER A C 1
ATOM 2567 O O . SER A 1 332 ? 0.038 -19.25 -5.586 1 98.56 332 SER A O 1
ATOM 2569 N N . LEU A 1 333 ? 0.637 -17.109 -5.617 1 98.88 333 LEU A N 1
ATOM 2570 C CA . LEU A 1 333 ? 2.045 -17.375 -5.891 1 98.88 333 LEU A CA 1
ATOM 2571 C C . LEU A 1 333 ? 2.684 -18.156 -4.746 1 98.88 333 LEU A C 1
ATOM 2573 O O . LEU A 1 333 ? 3.309 -19.203 -4.973 1 98.88 333 LEU A O 1
ATOM 2577 N N . PHE A 1 334 ? 2.463 -17.781 -3.553 1 98.88 334 PHE A N 1
ATOM 2578 C CA . PHE A 1 334 ? 3.205 -18.281 -2.4 1 98.88 334 PHE A CA 1
ATOM 2579 C C . PHE A 1 334 ? 2.607 -19.594 -1.895 1 98.88 334 PHE A C 1
ATOM 2581 O O . PHE A 1 334 ? 3.256 -20.328 -1.152 1 98.88 334 PHE A O 1
ATOM 2588 N N . ALA A 1 335 ? 1.347 -19.828 -2.344 1 98.88 335 ALA A N 1
ATOM 2589 C CA . ALA A 1 335 ? 0.792 -21.156 -2.078 1 98.88 335 ALA A CA 1
ATOM 2590 C C . ALA A 1 335 ? 1.642 -22.25 -2.727 1 98.88 335 ALA A C 1
ATOM 2592 O O . ALA A 1 335 ? 1.749 -23.359 -2.197 1 98.88 335 ALA A O 1
ATOM 2593 N N . GLN A 1 336 ? 2.275 -21.969 -3.854 1 98.88 336 GLN A N 1
ATOM 2594 C CA . GLN A 1 336 ? 3.158 -22.906 -4.531 1 98.88 336 GLN A CA 1
ATOM 2595 C C . GLN A 1 336 ? 4.406 -23.188 -3.703 1 98.88 336 GLN A C 1
ATOM 2597 O O . GLN A 1 336 ? 4.91 -24.312 -3.688 1 98.88 336 GLN A O 1
ATOM 2602 N N . LEU A 1 337 ? 4.934 -22.141 -3.061 1 98.81 337 LEU A N 1
ATOM 2603 C CA . LEU A 1 337 ? 6.062 -22.344 -2.16 1 98.81 337 LEU A CA 1
ATOM 2604 C C . LEU A 1 337 ? 5.695 -23.312 -1.041 1 98.81 337 LEU A C 1
ATOM 2606 O O . LEU A 1 337 ? 6.48 -24.203 -0.709 1 98.81 337 LEU A O 1
ATOM 2610 N N . LEU A 1 338 ? 4.535 -23.109 -0.461 1 98.5 338 LEU A N 1
ATOM 2611 C CA . LEU A 1 338 ? 4.09 -23.984 0.619 1 98.5 338 LEU A CA 1
ATOM 2612 C C . LEU A 1 338 ? 3.969 -25.422 0.137 1 98.5 338 LEU A C 1
ATOM 2614 O O . LEU A 1 338 ? 4.355 -26.359 0.846 1 98.5 338 LEU A O 1
ATOM 2618 N N . ALA A 1 339 ? 3.363 -25.609 -1.029 1 98.69 339 ALA A N 1
ATOM 2619 C CA . ALA A 1 339 ? 3.254 -26.953 -1.604 1 98.69 339 ALA A CA 1
ATOM 2620 C C . ALA A 1 339 ? 4.633 -27.562 -1.837 1 98.69 339 ALA A C 1
ATOM 2622 O O . ALA A 1 339 ? 4.828 -28.766 -1.629 1 98.69 339 ALA A O 1
ATOM 2623 N N . TYR A 1 340 ? 5.57 -26.75 -2.303 1 98.5 340 TYR A N 1
ATOM 2624 C CA . TYR A 1 340 ? 6.941 -27.203 -2.518 1 98.5 340 TYR A CA 1
ATOM 2625 C C . TYR A 1 340 ? 7.574 -27.672 -1.212 1 98.5 340 TYR A C 1
ATOM 2627 O O . TYR A 1 340 ? 8.234 -28.703 -1.173 1 98.5 340 TYR A O 1
ATOM 2635 N N . LEU A 1 341 ? 7.367 -26.938 -0.136 1 97.69 341 LEU A N 1
ATOM 2636 C CA . LEU A 1 341 ? 7.934 -27.266 1.167 1 97.69 341 LEU A CA 1
ATOM 2637 C C . LEU A 1 341 ? 7.375 -28.578 1.689 1 97.69 341 LEU A C 1
ATOM 2639 O O . LEU A 1 341 ? 8.039 -29.297 2.447 1 97.69 341 LEU A O 1
ATOM 2643 N N . ALA A 1 342 ? 6.176 -28.906 1.311 1 97.12 342 ALA A N 1
ATOM 2644 C CA . ALA A 1 342 ? 5.551 -30.172 1.726 1 97.12 342 ALA A CA 1
ATOM 2645 C C . ALA A 1 342 ? 6.125 -31.344 0.949 1 97.12 342 ALA A C 1
ATOM 2647 O O . ALA A 1 342 ? 5.996 -32.5 1.373 1 97.12 342 ALA A O 1
ATOM 2648 N N . SER A 1 343 ? 6.715 -31.062 -0.173 1 95.44 343 SER A N 1
ATOM 2649 C CA . SER A 1 343 ? 7.168 -32.125 -1.066 1 95.44 343 SER A CA 1
ATOM 2650 C C . SER A 1 343 ? 8.508 -32.688 -0.608 1 95.44 343 SER A C 1
ATOM 2652 O O . SER A 1 343 ? 9.242 -32.062 0.14 1 95.44 343 SER A O 1
ATOM 2654 N N . ASP A 1 344 ? 8.867 -33.844 -1.091 1 89.31 344 ASP A N 1
ATOM 2655 C CA . ASP A 1 344 ? 10.133 -34.5 -0.762 1 89.31 344 ASP A CA 1
ATOM 2656 C C . ASP A 1 344 ? 11.297 -33.844 -1.494 1 89.31 344 ASP A C 1
ATOM 2658 O O . ASP A 1 344 ? 12.453 -33.969 -1.09 1 89.31 344 ASP A O 1
ATOM 2662 N N . ASN A 1 345 ? 11.016 -33.156 -2.488 1 84.75 345 ASN A N 1
ATOM 2663 C CA . ASN A 1 345 ? 12.047 -32.5 -3.277 1 84.75 345 ASN A CA 1
ATOM 2664 C C . ASN A 1 345 ? 12.773 -31.422 -2.467 1 84.75 345 ASN A C 1
ATOM 2666 O O . ASN A 1 345 ? 13.914 -31.078 -2.775 1 84.75 345 ASN A O 1
ATOM 2670 N N . CYS A 1 346 ? 12.117 -30.953 -1.438 1 84.12 346 CYS A N 1
ATOM 2671 C CA . CYS A 1 346 ? 12.734 -29.875 -0.654 1 84.12 346 CYS A CA 1
ATOM 2672 C C . CYS A 1 346 ? 13.68 -30.453 0.391 1 84.12 346 CYS A C 1
ATOM 2674 O O . CYS A 1 346 ? 14.477 -29.719 0.983 1 84.12 346 CYS A O 1
ATOM 2676 N N . THR A 1 347 ? 13.727 -31.734 0.487 1 81.25 347 THR A N 1
ATOM 2677 C CA . THR A 1 347 ? 14.492 -32.344 1.574 1 81.25 347 THR A CA 1
ATOM 2678 C C . THR A 1 347 ? 15.781 -32.969 1.05 1 81.25 347 THR A C 1
ATOM 2680 O O . THR A 1 347 ? 16.562 -33.531 1.822 1 81.25 347 THR A O 1
ATOM 2683 N N . THR A 1 348 ? 15.953 -32.844 -0.177 1 81.31 348 THR A N 1
ATOM 2684 C CA . THR A 1 348 ? 17.203 -33.375 -0.721 1 81.31 348 THR A CA 1
ATOM 2685 C C . THR A 1 348 ? 18.391 -32.562 -0.247 1 81.31 348 THR A C 1
ATOM 2687 O O . THR A 1 348 ? 18.234 -31.469 0.287 1 81.31 348 THR A O 1
ATOM 2690 N N . GLU A 1 349 ? 19.531 -33.062 -0.395 1 84.19 349 GLU A N 1
ATOM 2691 C CA . GLU A 1 349 ? 20.734 -32.469 0.163 1 84.19 349 GLU A CA 1
ATOM 2692 C C . GLU A 1 349 ? 21.031 -31.125 -0.499 1 84.19 349 GLU A C 1
ATOM 2694 O O . GLU A 1 349 ? 20.828 -30.969 -1.702 1 84.19 349 GLU A O 1
ATOM 2699 N N . GLY A 1 350 ? 21.5 -30.188 0.356 1 90.25 350 GLY A N 1
ATOM 2700 C CA . GLY A 1 350 ? 21.922 -28.891 -0.121 1 90.25 350 GLY A CA 1
ATOM 2701 C C . GLY A 1 350 ? 20.781 -27.875 -0.152 1 90.25 350 GLY A C 1
ATOM 2702 O O . GLY A 1 350 ? 19.609 -28.234 0.003 1 90.25 350 GLY A O 1
ATOM 2703 N N . ASP A 1 351 ? 21.125 -26.656 -0.262 1 94 351 ASP A N 1
ATOM 2704 C CA . ASP A 1 351 ? 20.125 -25.594 -0.416 1 94 351 ASP A CA 1
ATOM 2705 C C . ASP A 1 351 ? 19.453 -25.672 -1.781 1 94 351 ASP A C 1
ATOM 2707 O O . ASP A 1 351 ? 20.031 -26.156 -2.746 1 94 351 ASP A O 1
ATOM 2711 N N . LYS A 1 352 ? 18.25 -25.344 -1.833 1 96.38 352 LYS A N 1
ATOM 2712 C CA . LYS A 1 352 ? 17.484 -25.359 -3.078 1 96.38 352 LYS A CA 1
ATOM 2713 C C . LYS A 1 352 ? 17.219 -23.938 -3.572 1 96.38 352 LYS A C 1
ATOM 2715 O O . LYS A 1 352 ? 16.734 -23.094 -2.82 1 96.38 352 LYS A O 1
ATOM 2720 N N . ASN A 1 353 ? 17.594 -23.703 -4.832 1 97.19 353 ASN A N 1
ATOM 2721 C CA . ASN A 1 353 ? 17.344 -22.406 -5.449 1 97.19 353 ASN A CA 1
ATOM 2722 C C . ASN A 1 353 ? 15.945 -22.328 -6.047 1 97.19 353 ASN A C 1
ATOM 2724 O O . ASN A 1 353 ? 15.516 -23.234 -6.762 1 97.19 353 ASN A O 1
ATOM 2728 N N . VAL A 1 354 ? 15.242 -21.281 -5.719 1 98.19 354 VAL A N 1
ATOM 2729 C CA . VAL A 1 354 ? 13.875 -21.141 -6.219 1 98.19 354 VAL A CA 1
ATOM 2730 C C . VAL A 1 354 ? 13.703 -19.75 -6.852 1 98.19 354 VAL A C 1
ATOM 2732 O O . VAL A 1 354 ? 14.453 -18.828 -6.555 1 98.19 354 VAL A O 1
ATOM 2735 N N . LEU A 1 355 ? 12.797 -19.578 -7.801 1 98.75 355 LEU A N 1
ATOM 2736 C CA . LEU A 1 355 ? 12.492 -18.328 -8.492 1 98.75 355 LEU A CA 1
ATOM 2737 C C . LEU A 1 355 ? 11 -18.016 -8.414 1 98.75 355 LEU A C 1
ATOM 2739 O O . LEU A 1 355 ? 10.164 -18.906 -8.594 1 98.75 355 LEU A O 1
ATOM 2743 N N . PHE A 1 356 ? 10.703 -16.797 -8.016 1 98.88 356 PHE A N 1
ATOM 2744 C CA . PHE A 1 356 ? 9.328 -16.328 -7.883 1 98.88 356 PHE A CA 1
ATOM 2745 C C . PHE A 1 356 ? 8.961 -15.383 -9.016 1 98.88 356 PHE A C 1
ATOM 2747 O O . PHE A 1 356 ? 9.719 -14.461 -9.328 1 98.88 356 PHE A O 1
ATOM 2754 N N . PHE A 1 357 ? 7.859 -15.625 -9.711 1 98.94 357 PHE A N 1
ATOM 2755 C CA . PHE A 1 357 ? 7.258 -14.664 -10.625 1 98.94 357 PHE A CA 1
ATOM 2756 C C . PHE A 1 357 ? 5.93 -14.156 -10.078 1 98.94 357 PHE A C 1
ATOM 2758 O O . PHE A 1 357 ? 4.969 -14.914 -9.961 1 98.94 357 PHE A O 1
ATOM 2765 N N . ALA A 1 358 ? 5.848 -12.891 -9.703 1 98.94 358 ALA A N 1
ATOM 2766 C CA . ALA A 1 358 ? 4.641 -12.242 -9.203 1 98.94 358 ALA A CA 1
ATOM 2767 C C . ALA A 1 358 ? 4 -11.367 -10.281 1 98.94 358 ALA A C 1
ATOM 2769 O O . ALA A 1 358 ? 4.703 -10.734 -11.07 1 98.94 358 ALA A O 1
ATOM 2770 N N . TYR A 1 359 ? 2.689 -11.328 -10.266 1 98.69 359 TYR A N 1
ATOM 2771 C CA . TYR A 1 359 ? 1.951 -10.547 -11.25 1 98.69 359 TYR A CA 1
ATOM 2772 C C . TYR A 1 359 ? 0.66 -10 -10.648 1 98.69 359 TYR A C 1
ATOM 2774 O O . TYR A 1 359 ? 0.015 -10.664 -9.836 1 98.69 359 TYR A O 1
ATOM 2782 N N . GLY A 1 360 ? 0.314 -8.812 -11 1 98.44 360 GLY A N 1
ATOM 2783 C CA . GLY A 1 360 ? -0.989 -8.219 -10.758 1 98.44 360 GLY A CA 1
ATOM 2784 C C . GLY A 1 360 ? -1.466 -7.336 -11.898 1 98.44 360 GLY A C 1
ATOM 2785 O O . GLY A 1 360 ? -0.694 -6.543 -12.445 1 98.44 360 GLY A O 1
ATOM 2786 N N . SER A 1 361 ? -2.754 -7.43 -12.242 1 96.25 361 SER A N 1
ATOM 2787 C CA . SER A 1 361 ? -3.359 -6.664 -13.328 1 96.25 361 SER A CA 1
ATOM 2788 C C . SER A 1 361 ? -3.146 -5.168 -13.133 1 96.25 361 SER A C 1
ATOM 2790 O O . SER A 1 361 ? -2.814 -4.715 -12.039 1 96.25 361 SER A O 1
ATOM 2792 N N . GLY A 1 362 ? -3.443 -4.332 -14.305 1 94.94 362 GLY A N 1
ATOM 2793 C CA . GLY A 1 362 ? -2.969 -2.959 -14.305 1 94.94 362 GLY A CA 1
ATOM 2794 C C . GLY A 1 362 ? -1.538 -2.822 -14.789 1 94.94 362 GLY A C 1
ATOM 2795 O O . GLY A 1 362 ? -1.164 -1.792 -15.352 1 94.94 362 GLY A O 1
ATOM 2796 N N . LEU A 1 363 ? -1.091 -4.016 -14.648 1 97.5 36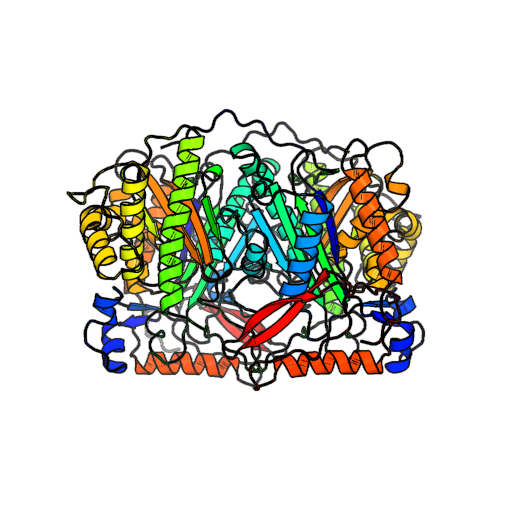3 LEU A N 1
ATOM 2797 C CA . LEU A 1 363 ? 0.126 -4.758 -14.969 1 97.5 363 LEU A CA 1
ATOM 2798 C C . LEU A 1 363 ? 1.248 -4.395 -14 1 97.5 363 LEU A C 1
ATOM 2800 O O . LEU A 1 363 ? 1.989 -3.438 -14.234 1 97.5 363 LEU A O 1
ATOM 2804 N N . ALA A 1 364 ? 1.524 -4.844 -12.992 1 98.81 364 ALA A N 1
ATOM 2805 C CA . ALA A 1 364 ? 2.639 -4.844 -12.047 1 98.81 364 ALA A CA 1
ATOM 2806 C C . ALA A 1 364 ? 3.209 -6.246 -11.875 1 98.81 364 ALA A C 1
ATOM 2808 O O . ALA A 1 364 ? 2.461 -7.207 -11.664 1 98.81 364 ALA A O 1
ATOM 2809 N N . SER A 1 365 ? 4.5 -6.383 -12.039 1 98.88 365 SER A N 1
ATOM 2810 C CA . SER A 1 365 ? 5.082 -7.719 -11.984 1 98.88 365 SER A CA 1
ATOM 2811 C C . SER A 1 365 ? 6.535 -7.668 -11.523 1 98.88 365 SER A C 1
ATOM 2813 O O . SER A 1 365 ? 7.18 -6.621 -11.594 1 98.88 365 SER A O 1
ATOM 2815 N N . ALA A 1 366 ? 6.98 -8.781 -11.008 1 98.94 366 ALA A N 1
ATOM 2816 C CA . ALA A 1 366 ? 8.359 -8.914 -10.555 1 98.94 366 ALA A CA 1
ATOM 2817 C C . ALA A 1 366 ? 8.812 -10.375 -10.602 1 98.94 366 ALA A C 1
ATOM 2819 O O . ALA A 1 366 ? 8 -11.289 -10.445 1 98.94 366 ALA A O 1
ATOM 2820 N N . VAL A 1 367 ? 10.055 -10.578 -10.875 1 98.88 367 VAL A N 1
ATOM 2821 C CA . VAL A 1 367 ? 10.758 -11.836 -10.648 1 98.88 367 VAL A CA 1
ATOM 2822 C C . VAL A 1 367 ? 11.828 -11.641 -9.578 1 98.88 367 VAL A C 1
ATOM 2824 O O . VAL A 1 367 ? 12.523 -10.625 -9.562 1 98.88 367 VAL A O 1
ATOM 2827 N N . PHE A 1 368 ? 11.891 -12.508 -8.641 1 98.62 368 PHE A N 1
ATOM 2828 C CA . PHE A 1 368 ? 12.953 -12.422 -7.648 1 98.62 368 PHE A CA 1
ATOM 2829 C C . PHE A 1 368 ? 13.375 -13.805 -7.184 1 98.62 368 PHE A C 1
ATOM 2831 O O . PHE A 1 368 ? 12.547 -14.711 -7.078 1 98.62 368 PHE A O 1
ATOM 2838 N N . PRO A 1 369 ? 14.664 -14.016 -7.008 1 98.31 369 PRO A N 1
ATOM 2839 C CA . PRO A 1 369 ? 15.211 -15.312 -6.594 1 98.31 369 PRO A CA 1
ATOM 2840 C C . PRO A 1 369 ? 15.281 -15.461 -5.078 1 98.31 369 PRO A C 1
ATOM 2842 O O . PRO A 1 369 ? 15.344 -14.469 -4.355 1 98.31 369 PRO A O 1
ATOM 2845 N N . GLY A 1 370 ? 15.172 -16.688 -4.66 1 97.5 370 GLY A N 1
ATOM 2846 C CA . GLY A 1 370 ? 15.383 -17.078 -3.277 1 97.5 370 GLY A CA 1
ATOM 2847 C C . GLY A 1 370 ? 15.953 -18.469 -3.133 1 97.5 370 GLY A C 1
ATOM 2848 O O . GLY A 1 370 ? 16.344 -19.094 -4.125 1 97.5 370 GLY A O 1
ATOM 2849 N N . ARG A 1 371 ? 16.094 -18.922 -1.916 1 96.06 371 ARG A N 1
ATOM 2850 C CA . ARG A 1 371 ? 16.594 -20.281 -1.67 1 96.06 371 ARG A CA 1
ATOM 2851 C C . ARG A 1 371 ? 15.945 -20.891 -0.43 1 96.06 371 ARG A C 1
ATOM 2853 O O . ARG A 1 371 ? 15.57 -20.156 0.497 1 96.06 371 ARG A O 1
ATOM 2860 N N . VAL A 1 372 ? 15.75 -22.109 -0.446 1 96.88 372 VAL A N 1
ATOM 2861 C CA . VAL A 1 372 ? 15.344 -22.891 0.727 1 96.88 372 VAL A CA 1
ATOM 2862 C C . VAL A 1 372 ? 16.578 -23.469 1.411 1 96.88 372 VAL A C 1
ATOM 2864 O O . VAL A 1 372 ? 17.266 -24.312 0.839 1 96.88 372 VAL A O 1
ATOM 2867 N N . ARG A 1 373 ? 16.797 -23.031 2.621 1 95 373 ARG A N 1
ATOM 2868 C CA . ARG A 1 373 ? 18 -23.438 3.336 1 95 373 ARG A CA 1
ATOM 2869 C C . ARG A 1 373 ? 17.766 -24.719 4.125 1 95 373 ARG A C 1
ATOM 2871 O O . ARG A 1 373 ? 17.047 -24.703 5.133 1 95 373 ARG A O 1
ATOM 2878 N N . ARG A 1 374 ? 18.516 -25.719 3.891 1 91.44 374 ARG A N 1
ATOM 2879 C CA . ARG A 1 374 ? 18.328 -27.031 4.527 1 91.44 374 ARG A CA 1
ATOM 2880 C C . ARG A 1 374 ? 18.797 -27 5.977 1 91.44 374 ARG A C 1
ATOM 2882 O O . ARG A 1 374 ? 18.281 -27.75 6.812 1 91.44 374 ARG A O 1
ATOM 2889 N N . SER A 1 375 ? 19.703 -26.125 6.238 1 86.88 375 SER A N 1
ATOM 2890 C CA . SER A 1 375 ? 20.297 -26.078 7.562 1 86.88 375 SER A CA 1
ATOM 2891 C C . SER A 1 375 ? 19.438 -25.281 8.539 1 86.88 375 SER A C 1
ATOM 2893 O O . SER A 1 375 ? 19.703 -25.25 9.734 1 86.88 375 SER A O 1
ATOM 2895 N N . SER A 1 376 ? 18.406 -24.688 7.992 1 89.12 376 SER A N 1
ATOM 2896 C CA . SER A 1 376 ? 17.578 -23.859 8.867 1 89.12 376 SER A CA 1
ATOM 2897 C C . SER A 1 376 ? 16.781 -24.703 9.852 1 89.12 376 SER A C 1
ATOM 2899 O O . SER A 1 376 ? 16.219 -25.734 9.469 1 89.12 376 SER A O 1
ATOM 2901 N N . SER A 1 377 ? 16.719 -24.219 11.07 1 83.69 377 SER A N 1
ATOM 2902 C CA . SER A 1 377 ? 16.031 -24.953 12.133 1 83.69 377 SER A CA 1
ATOM 2903 C C . SER A 1 377 ? 14.516 -24.875 11.969 1 83.69 377 SER A C 1
ATOM 2905 O O . SER A 1 377 ? 13.781 -25.719 12.492 1 83.69 377 SER A O 1
ATOM 2907 N N . ASN A 1 378 ? 14.016 -23.938 11.25 1 91.75 378 ASN A N 1
ATOM 2908 C CA . ASN A 1 378 ? 12.578 -23.734 11.148 1 91.75 378 ASN A CA 1
ATOM 2909 C C . ASN A 1 378 ? 12 -24.438 9.922 1 91.75 378 ASN A C 1
ATOM 2911 O O . ASN A 1 378 ? 10.781 -24.484 9.742 1 91.75 378 ASN A O 1
ATOM 2915 N N . LEU A 1 379 ? 12.812 -25.047 9.148 1 94.31 379 LEU A N 1
ATOM 2916 C CA . LEU A 1 379 ? 12.344 -25.672 7.906 1 94.31 379 LEU A CA 1
ATOM 2917 C C . LEU A 1 379 ? 11.414 -26.828 8.195 1 94.31 379 LEU A C 1
ATOM 2919 O O . LEU A 1 379 ? 10.43 -27.047 7.48 1 94.31 379 LEU A O 1
ATOM 2923 N N . GLU A 1 380 ? 11.773 -27.609 9.219 1 94.56 380 GLU A N 1
ATOM 2924 C CA . GLU A 1 380 ? 10.938 -28.75 9.57 1 94.56 380 GLU A CA 1
ATOM 2925 C C . GLU A 1 380 ? 9.539 -28.312 10 1 94.56 380 GLU A C 1
ATOM 2927 O O . GLU A 1 380 ? 8.547 -28.953 9.648 1 94.56 380 GLU A O 1
ATOM 2932 N N . LYS A 1 381 ? 9.508 -27.312 10.797 1 97.06 381 LYS A N 1
ATOM 2933 C CA . LYS A 1 381 ? 8.219 -26.781 11.227 1 97.06 381 LYS A CA 1
ATOM 2934 C C . LYS A 1 381 ? 7.41 -26.266 10.039 1 97.06 381 LYS A C 1
ATOM 2936 O O . LYS A 1 381 ? 6.199 -26.484 9.961 1 97.06 381 LYS A O 1
ATOM 2941 N N . LEU A 1 382 ? 8.047 -25.594 9.164 1 98 382 LEU A N 1
ATOM 2942 C CA . LEU A 1 382 ? 7.406 -25.125 7.945 1 98 382 LEU A CA 1
ATOM 2943 C C . LEU A 1 382 ? 6.832 -26.297 7.148 1 98 382 LEU A C 1
ATOM 2945 O O . LEU A 1 382 ? 5.723 -26.203 6.617 1 98 382 LEU A O 1
ATOM 2949 N N . ARG A 1 383 ? 7.586 -27.312 7.043 1 97.31 383 ARG A N 1
ATOM 2950 C CA . ARG A 1 383 ? 7.145 -28.5 6.316 1 97.31 383 ARG A CA 1
ATOM 2951 C C . ARG A 1 383 ? 5.922 -29.125 6.98 1 97.31 383 ARG A C 1
ATOM 2953 O O . ARG A 1 383 ? 4.977 -29.516 6.297 1 97.31 383 ARG A O 1
ATOM 2960 N N . GLU A 1 384 ? 5.934 -29.172 8.281 1 97.62 384 GLU A N 1
ATOM 2961 C CA . GLU A 1 384 ? 4.797 -29.703 9.023 1 97.62 384 GLU A CA 1
ATOM 2962 C C . GLU A 1 384 ? 3.533 -28.891 8.758 1 97.62 384 GLU A C 1
ATOM 2964 O O . GLU A 1 384 ? 2.451 -29.453 8.578 1 97.62 384 GLU A O 1
ATOM 2969 N N . VAL A 1 385 ? 3.703 -27.609 8.781 1 98.31 385 VAL A N 1
ATOM 2970 C CA . VAL A 1 385 ? 2.582 -26.703 8.531 1 98.31 385 VAL A CA 1
ATOM 2971 C C . VAL A 1 385 ? 2.055 -26.922 7.117 1 98.31 385 VAL A C 1
ATOM 2973 O O . VAL A 1 385 ? 0.841 -26.953 6.898 1 98.31 385 VAL A O 1
ATOM 2976 N N . ALA A 1 386 ? 2.928 -27.047 6.16 1 98.38 386 ALA A N 1
ATOM 2977 C CA . ALA A 1 386 ? 2.557 -27.25 4.766 1 98.38 386 ALA A CA 1
ATOM 2978 C C . ALA A 1 386 ? 1.781 -28.562 4.598 1 98.38 386 ALA A C 1
ATOM 2980 O O . ALA A 1 386 ? 0.753 -28.594 3.92 1 98.38 386 ALA A O 1
ATOM 2981 N N . LEU A 1 387 ? 2.283 -29.594 5.215 1 98.19 387 LEU A N 1
ATOM 2982 C CA . LEU A 1 387 ? 1.627 -30.891 5.141 1 98.19 387 LEU A CA 1
ATOM 2983 C C . LEU A 1 387 ? 0.249 -30.844 5.793 1 98.19 387 LEU A C 1
ATOM 2985 O O . LEU A 1 387 ? -0.709 -31.422 5.273 1 98.19 387 LEU A O 1
ATOM 2989 N N . SER A 1 388 ? 0.197 -30.172 6.902 1 98.19 388 SER A N 1
ATOM 2990 C CA . SER A 1 388 ? -1.08 -30 7.59 1 98.19 388 SER A CA 1
ATOM 2991 C C . SER A 1 388 ? -2.078 -29.234 6.727 1 98.19 388 SER A C 1
ATOM 2993 O O . SER A 1 388 ? -3.271 -29.547 6.727 1 98.19 388 SER A O 1
ATOM 2995 N N . ALA A 1 389 ? -1.627 -28.234 6.055 1 98.44 389 ALA A N 1
ATOM 2996 C CA . ALA A 1 389 ? -2.494 -27.453 5.176 1 98.44 389 ALA A CA 1
ATOM 2997 C C . ALA A 1 389 ? -3.035 -28.312 4.035 1 98.44 389 ALA A C 1
ATOM 2999 O O . ALA A 1 389 ? -4.199 -28.188 3.648 1 98.44 389 ALA A O 1
ATOM 3000 N N . ILE A 1 390 ? -2.211 -29.172 3.453 1 98.44 390 ILE A N 1
ATOM 3001 C CA . ILE A 1 390 ? -2.646 -30.062 2.381 1 98.44 390 ILE A CA 1
ATOM 3002 C C . ILE A 1 390 ? -3.725 -31.016 2.902 1 98.44 390 ILE A C 1
ATOM 3004 O O . ILE A 1 390 ? -4.734 -31.25 2.234 1 98.44 390 ILE A O 1
ATOM 3008 N N . LYS A 1 391 ? -3.521 -31.5 4.078 1 98.19 391 LYS A N 1
ATOM 3009 C CA . LYS A 1 391 ? -4.504 -32.375 4.691 1 98.19 391 LYS A CA 1
ATOM 3010 C C . LYS A 1 391 ? -5.832 -31.672 4.918 1 98.19 391 LYS A C 1
ATOM 3012 O O . LYS A 1 391 ? -6.898 -32.281 4.777 1 98.19 391 LYS A O 1
ATOM 3017 N N . ARG A 1 392 ? -5.73 -30.422 5.293 1 98.06 392 ARG A N 1
ATOM 3018 C CA . ARG A 1 392 ? -6.926 -29.641 5.586 1 98.06 392 ARG A CA 1
ATOM 3019 C C . ARG A 1 392 ? -7.781 -29.453 4.336 1 98.06 392 ARG A C 1
ATOM 3021 O O . ARG A 1 392 ? -8.992 -29.234 4.43 1 98.06 392 ARG A O 1
ATOM 3028 N N . LEU A 1 393 ? -7.215 -29.547 3.131 1 98.38 393 LEU A N 1
ATOM 3029 C CA . LEU A 1 393 ? -7.973 -29.484 1.886 1 98.38 393 LEU A CA 1
ATOM 3030 C C . LEU A 1 393 ? -9.039 -30.562 1.842 1 98.38 393 LEU A C 1
ATOM 3032 O O . LEU A 1 393 ? -10.109 -30.375 1.261 1 98.38 393 LEU A O 1
ATOM 3036 N N . ASP A 1 394 ? -8.766 -31.641 2.477 1 97.94 394 ASP A N 1
ATOM 3037 C CA . ASP A 1 394 ? -9.664 -32.812 2.438 1 97.94 394 ASP A CA 1
ATOM 3038 C C . ASP A 1 394 ? -10.719 -32.719 3.533 1 97.94 394 ASP A C 1
ATOM 3040 O O . ASP A 1 394 ? -11.617 -33.562 3.611 1 97.94 394 ASP A O 1
ATOM 3044 N N . GLN A 1 395 ? -10.641 -31.719 4.352 1 97 395 GLN A N 1
ATOM 3045 C CA . GLN A 1 395 ? -11.578 -31.531 5.457 1 97 395 GLN A CA 1
ATOM 3046 C C . GLN A 1 395 ? -12.609 -30.453 5.129 1 97 395 GLN A C 1
ATOM 3048 O O . GLN A 1 395 ? -13.422 -30.094 5.984 1 97 395 GLN A O 1
ATOM 3053 N N . ARG A 1 396 ? -12.625 -30.047 3.918 1 98 396 ARG A N 1
ATOM 3054 C CA . ARG A 1 396 ? -13.516 -28.969 3.512 1 98 396 ARG A CA 1
ATOM 3055 C C . ARG A 1 396 ? -14.906 -29.484 3.189 1 98 396 ARG A C 1
ATOM 3057 O O . ARG A 1 396 ? -15.109 -30.703 3.078 1 98 396 ARG A O 1
ATOM 3064 N N . HIS A 1 397 ? -15.789 -28.578 3.166 1 97.31 397 HIS A N 1
ATOM 3065 C CA . HIS A 1 397 ? -17.188 -28.906 2.93 1 97.31 397 HIS A CA 1
ATOM 3066 C C . HIS A 1 397 ? -17.594 -28.609 1.486 1 97.31 397 HIS A C 1
ATOM 3068 O O . HIS A 1 397 ? -17.484 -27.469 1.027 1 97.31 397 HIS A O 1
ATOM 3074 N N . ARG A 1 398 ? -18.047 -29.609 0.793 1 98 398 ARG A N 1
ATOM 3075 C CA . ARG A 1 398 ? -18.438 -29.5 -0.608 1 98 398 ARG A CA 1
ATOM 3076 C C . ARG A 1 398 ? -19.844 -28.906 -0.739 1 98 398 ARG A C 1
ATOM 3078 O O . ARG A 1 398 ? -20.781 -29.359 -0.071 1 98 398 ARG A O 1
ATOM 3085 N N . PHE A 1 399 ? -19.984 -27.906 -1.535 1 97.81 399 PHE A N 1
ATOM 3086 C CA . PHE A 1 399 ? -21.266 -27.312 -1.885 1 97.81 399 PHE A CA 1
ATOM 3087 C C . PHE A 1 399 ? -21.672 -27.703 -3.301 1 97.81 399 PHE A C 1
ATOM 3089 O O . PHE A 1 399 ? -20.828 -27.906 -4.164 1 97.81 399 PHE A O 1
ATOM 3096 N N . THR A 1 400 ? -23.047 -27.781 -3.498 1 97.69 400 THR A N 1
ATOM 3097 C CA . THR A 1 400 ? -23.516 -27.891 -4.871 1 97.69 400 THR A CA 1
ATOM 3098 C C . THR A 1 400 ? -23.391 -26.562 -5.602 1 97.69 400 THR A C 1
ATOM 3100 O O . THR A 1 400 ? -23.172 -25.516 -4.973 1 97.69 400 THR A O 1
ATOM 3103 N N . ALA A 1 401 ? -23.438 -26.656 -6.895 1 96.56 401 ALA A N 1
ATOM 3104 C CA . ALA A 1 401 ? -23.375 -25.422 -7.688 1 96.56 401 ALA A CA 1
ATOM 3105 C C . ALA A 1 401 ? -24.516 -24.469 -7.32 1 96.56 401 ALA A C 1
ATOM 3107 O O . ALA A 1 401 ? -24.344 -23.25 -7.34 1 96.56 401 ALA A O 1
ATOM 3108 N N . GLU A 1 402 ? -25.703 -25.031 -7.031 1 96.69 402 GLU A N 1
ATOM 3109 C CA . GLU A 1 402 ? -26.844 -24.234 -6.617 1 96.69 402 GLU A CA 1
ATOM 3110 C C . GLU A 1 402 ? -26.594 -23.531 -5.281 1 96.69 402 GLU A C 1
ATOM 3112 O O . GLU A 1 402 ? -26.844 -22.344 -5.137 1 96.69 402 GLU A O 1
ATOM 3117 N N . GLU A 1 403 ? -26.062 -24.312 -4.371 1 96.62 403 GLU A N 1
ATOM 3118 C CA . GLU A 1 403 ? -25.75 -23.75 -3.057 1 96.62 403 GLU A CA 1
ATOM 3119 C C . GLU A 1 403 ? -24.688 -22.672 -3.154 1 96.62 403 GLU A C 1
ATOM 3121 O O . GLU A 1 403 ? -24.766 -21.641 -2.473 1 96.62 403 GLU A O 1
ATOM 3126 N N . PHE A 1 404 ? -23.734 -23 -3.91 1 96.31 404 PHE A N 1
ATOM 3127 C CA . PHE A 1 404 ? -22.672 -22.031 -4.168 1 96.31 404 PHE A CA 1
ATOM 3128 C C . PHE A 1 404 ? -23.25 -20.734 -4.719 1 96.31 404 PHE A C 1
ATOM 3130 O O . PHE A 1 404 ? -22.922 -19.656 -4.223 1 96.31 404 PHE A O 1
ATOM 3137 N N . THR A 1 405 ? -24.047 -20.766 -5.695 1 95.12 405 THR A N 1
ATOM 3138 C CA . THR A 1 405 ? -24.656 -19.609 -6.328 1 95.12 405 THR A CA 1
ATOM 3139 C C . THR A 1 405 ? -25.516 -18.828 -5.332 1 95.12 405 THR A C 1
ATOM 3141 O O . THR A 1 405 ? -25.484 -17.594 -5.309 1 95.12 405 THR A O 1
ATOM 3144 N N . GLU A 1 406 ? -26.234 -19.547 -4.547 1 95.62 406 GLU A N 1
ATOM 3145 C CA . GLU A 1 406 ? -27.062 -18.922 -3.52 1 95.62 406 GLU A CA 1
ATOM 3146 C C . GLU A 1 406 ? -26.203 -18.203 -2.486 1 95.62 406 GLU A C 1
ATOM 3148 O O . GLU A 1 406 ? -26.578 -17.125 -2.012 1 95.62 406 GLU A O 1
ATOM 3153 N N . THR A 1 407 ? -25.141 -18.812 -2.143 1 95.25 407 THR A N 1
ATOM 3154 C CA . THR A 1 407 ? -24.234 -18.234 -1.162 1 95.25 407 THR A CA 1
ATOM 3155 C C . THR A 1 407 ? -23.672 -16.906 -1.673 1 95.25 407 THR A C 1
ATOM 3157 O O . THR A 1 407 ? -23.547 -15.945 -0.916 1 95.25 407 THR A O 1
ATOM 3160 N N . LEU A 1 408 ? -23.266 -16.828 -2.938 1 93.69 408 LEU A N 1
ATOM 3161 C CA . LEU A 1 408 ? -22.75 -15.609 -3.527 1 93.69 408 LEU A CA 1
ATOM 3162 C C . LEU A 1 408 ? -23.812 -14.523 -3.562 1 93.69 408 LEU A C 1
ATOM 3164 O O . LEU A 1 408 ? -23.516 -13.344 -3.385 1 93.69 408 LEU A O 1
ATOM 3168 N N . LYS A 1 409 ? -25.047 -14.961 -3.818 1 94 409 LYS A N 1
ATOM 3169 C CA . LYS A 1 409 ? -26.156 -14.016 -3.812 1 94 409 LYS A CA 1
ATOM 3170 C C . LYS A 1 409 ? -26.375 -13.43 -2.422 1 94 409 LYS A C 1
ATOM 3172 O O . LYS A 1 409 ? -26.703 -12.25 -2.289 1 94 409 LYS A O 1
ATOM 3177 N N . LEU A 1 410 ? -26.25 -14.258 -1.44 1 94.56 410 LEU A N 1
ATOM 3178 C CA . LEU A 1 410 ? -26.375 -13.789 -0.064 1 94.56 410 LEU A CA 1
ATOM 3179 C C . LEU A 1 410 ? -25.312 -12.75 0.26 1 94.56 410 LEU A C 1
ATOM 3181 O O . LEU A 1 410 ? -25.578 -11.781 0.973 1 94.56 410 LEU A O 1
ATOM 3185 N N . ARG A 1 411 ? -24.172 -12.969 -0.225 1 93 411 ARG A N 1
ATOM 3186 C CA . ARG A 1 411 ? -23.078 -12.016 -0.039 1 93 411 ARG A CA 1
ATOM 3187 C C . ARG A 1 411 ? -23.406 -10.672 -0.687 1 93 411 ARG A C 1
ATOM 3189 O O . ARG A 1 411 ? -23.172 -9.617 -0.095 1 93 411 ARG A O 1
ATOM 3196 N N . GLU A 1 412 ? -23.906 -10.703 -1.872 1 91.88 412 GLU A N 1
ATOM 3197 C CA . GLU A 1 412 ? -24.312 -9.492 -2.576 1 91.88 412 GLU A CA 1
ATOM 3198 C C . GLU A 1 412 ? -25.422 -8.766 -1.818 1 91.88 412 GLU A C 1
ATOM 3200 O O . GLU A 1 412 ? -25.406 -7.539 -1.713 1 91.88 412 GLU A O 1
ATOM 3205 N N . THR A 1 413 ? -26.359 -9.578 -1.363 1 93.19 413 THR A N 1
ATOM 3206 C CA . THR A 1 413 ? -27.469 -9.023 -0.615 1 93.19 413 THR A CA 1
ATOM 3207 C C . THR A 1 413 ? -26.984 -8.359 0.674 1 93.19 413 THR A C 1
ATOM 3209 O O . THR A 1 413 ? -27.5 -7.32 1.077 1 93.19 413 THR A O 1
ATOM 3212 N N . PHE A 1 414 ? -26.047 -9 1.271 1 93.62 414 PHE A N 1
ATOM 3213 C CA . PHE A 1 414 ? -25.469 -8.422 2.48 1 93.62 414 PHE A CA 1
ATOM 3214 C C . PHE A 1 414 ? -24.891 -7.043 2.201 1 93.62 414 PHE A C 1
ATOM 3216 O O . PHE A 1 414 ? -25.109 -6.105 2.967 1 93.62 414 PHE A O 1
ATOM 3223 N N . LEU A 1 415 ? -24.141 -6.895 1.156 1 89.94 415 LEU A N 1
ATOM 3224 C CA . LEU A 1 415 ? -23.516 -5.629 0.783 1 89.94 415 LEU A CA 1
ATOM 3225 C C . LEU A 1 415 ? -24.562 -4.559 0.513 1 89.94 415 LEU A C 1
ATOM 3227 O O . LEU A 1 415 ? -24.359 -3.389 0.851 1 89.94 415 LEU A O 1
ATOM 3231 N N . HIS A 1 416 ? -25.734 -4.938 0.024 1 91.5 416 HIS A N 1
ATOM 3232 C CA . HIS A 1 416 ? -26.703 -3.961 -0.461 1 91.5 416 HIS A CA 1
ATOM 3233 C C . HIS A 1 416 ? -27.844 -3.77 0.54 1 91.5 416 HIS A C 1
ATOM 3235 O O . HIS A 1 416 ? -28.734 -2.939 0.327 1 91.5 416 HIS A O 1
ATOM 3241 N N . SER A 1 417 ? -27.781 -4.543 1.625 1 91.31 417 SER A N 1
ATOM 3242 C CA . SER A 1 417 ? -28.844 -4.461 2.625 1 91.31 417 SER A CA 1
ATOM 3243 C C . SER A 1 417 ? -28.922 -3.064 3.232 1 91.31 417 SER A C 1
ATOM 3245 O O . SER A 1 417 ? -27.891 -2.436 3.486 1 91.31 417 SER A O 1
ATOM 3247 N N . ASN A 1 418 ? -30.094 -2.539 3.51 1 89.19 418 ASN A N 1
ATOM 3248 C CA . ASN A 1 418 ? -30.297 -1.261 4.18 1 89.19 418 ASN A CA 1
ATOM 3249 C C . ASN A 1 418 ? -30.781 -1.454 5.617 1 89.19 418 ASN A C 1
ATOM 3251 O O . ASN A 1 418 ? -31.203 -0.498 6.27 1 89.19 418 ASN A O 1
ATOM 3255 N N . GLU A 1 419 ? -30.781 -2.697 6.02 1 92.62 419 GLU A N 1
ATOM 3256 C CA . GLU A 1 419 ? -31.141 -3.02 7.398 1 92.62 419 GLU A CA 1
ATOM 3257 C C . GLU A 1 419 ? -29.891 -3.098 8.281 1 92.62 419 GLU A C 1
ATOM 3259 O O . GLU A 1 419 ? -28.891 -3.717 7.91 1 92.62 419 GLU A O 1
ATOM 3264 N N . PHE A 1 420 ? -30.062 -2.41 9.414 1 94.69 420 PHE A N 1
ATOM 3265 C CA . PHE A 1 420 ? -28.953 -2.402 10.344 1 94.69 420 PHE A CA 1
ATOM 3266 C C . PHE A 1 420 ? -29.406 -2.773 11.742 1 94.69 420 PHE A C 1
ATOM 3268 O O . PHE A 1 420 ? -30.516 -2.432 12.156 1 94.69 420 PHE A O 1
ATOM 3275 N N . PRO A 1 421 ? -28.594 -3.402 12.5 1 95.81 421 PRO A N 1
ATOM 3276 C CA . PRO A 1 421 ? -27.312 -3.959 12.055 1 95.81 421 PRO A CA 1
ATOM 3277 C C . PRO A 1 421 ? -27.469 -5.078 11.031 1 95.81 421 PRO A C 1
ATOM 3279 O O . PRO A 1 421 ? -28.422 -5.852 11.102 1 95.81 421 PRO A O 1
ATOM 3282 N N . ARG A 1 422 ? -26.516 -5.059 10.102 1 95 422 ARG A N 1
ATOM 3283 C CA . ARG A 1 422 ? -26.469 -6.18 9.164 1 95 422 ARG A CA 1
ATOM 3284 C C . ARG A 1 422 ? -25.844 -7.41 9.82 1 95 422 ARG A C 1
ATOM 3286 O O . ARG A 1 422 ? -24.75 -7.336 10.375 1 95 422 ARG A O 1
ATOM 3293 N N . ILE A 1 423 ? -26.516 -8.5 9.742 1 95.38 423 ILE A N 1
ATOM 3294 C CA . ILE A 1 423 ? -26.047 -9.758 10.305 1 95.38 423 ILE A CA 1
ATOM 3295 C C . ILE A 1 423 ? -25.875 -10.789 9.195 1 95.38 423 ILE A C 1
ATOM 3297 O O . ILE A 1 423 ? -26.828 -11.109 8.477 1 95.38 423 ILE A O 1
ATOM 3301 N N . PRO A 1 424 ? -24.594 -11.289 9.039 1 95.44 424 PRO A N 1
ATOM 3302 C CA . PRO A 1 424 ? -24.406 -12.312 8.008 1 95.44 424 PRO A CA 1
ATOM 3303 C C . PRO A 1 424 ? -25.234 -13.57 8.266 1 95.44 424 PRO A C 1
ATOM 3305 O O . PRO A 1 424 ? -25.5 -13.906 9.422 1 95.44 424 PRO A O 1
ATOM 3308 N N . ASN A 1 425 ? -25.688 -14.266 7.23 1 91.56 425 ASN A N 1
ATOM 3309 C CA . ASN A 1 425 ? -26.344 -15.562 7.336 1 91.56 425 ASN A CA 1
ATOM 3310 C C . ASN A 1 425 ? -25.375 -16.656 7.805 1 91.56 425 ASN A C 1
ATOM 3312 O O . ASN A 1 425 ? -25.703 -17.453 8.68 1 91.56 425 ASN A O 1
ATOM 3316 N N . GLY A 1 426 ? -24.156 -16.516 7.242 1 85.56 426 GLY A N 1
ATOM 3317 C CA . GLY A 1 426 ? -23.062 -17.375 7.664 1 85.56 426 GLY A CA 1
ATOM 3318 C C . GLY A 1 426 ? -23.062 -18.734 6.973 1 85.56 426 GLY A C 1
ATOM 3319 O O . GLY A 1 426 ? -24.031 -19.078 6.27 1 85.56 426 GLY A O 1
ATOM 3320 N N . THR A 1 427 ? -22.016 -19.438 7.062 1 87.75 427 THR A N 1
ATOM 3321 C CA . THR A 1 427 ? -21.812 -20.844 6.707 1 87.75 427 THR A CA 1
ATOM 3322 C C . THR A 1 427 ? -20.844 -21.516 7.676 1 87.75 427 THR A C 1
ATOM 3324 O O . THR A 1 427 ? -20.422 -20.906 8.656 1 87.75 427 THR A O 1
ATOM 3327 N N . VAL A 1 428 ? -20.625 -22.75 7.414 1 88.69 428 VAL A N 1
ATOM 3328 C CA . VAL A 1 428 ? -19.703 -23.516 8.258 1 88.69 428 VAL A CA 1
ATOM 3329 C C . VAL A 1 428 ? -18.281 -22.984 8.07 1 88.69 428 VAL A C 1
ATOM 3331 O O . VAL A 1 428 ? -17.891 -22.641 6.953 1 88.69 428 VAL A O 1
ATOM 3334 N N . LEU A 1 429 ? -17.594 -22.812 9.141 1 95.31 429 LEU A N 1
ATOM 3335 C CA . LEU A 1 429 ? -16.203 -22.391 9.172 1 95.31 429 LEU A CA 1
ATOM 3336 C C . LEU A 1 429 ? -15.344 -23.438 9.883 1 95.31 429 LEU A C 1
ATOM 3338 O O . LEU A 1 429 ? -15.844 -24.219 10.688 1 95.31 429 LEU A O 1
ATOM 3342 N N . PHE A 1 430 ? -14.008 -23.5 9.523 1 96.06 430 PHE A N 1
ATOM 3343 C CA . PHE A 1 430 ? -13.086 -24.281 10.336 1 96.06 430 PHE A CA 1
ATOM 3344 C C . PHE A 1 430 ? -13.109 -23.828 11.789 1 96.06 430 PHE A C 1
ATOM 3346 O O . PHE A 1 430 ? -13.414 -22.656 12.07 1 96.06 430 PHE A O 1
ATOM 3353 N N . PRO A 1 431 ? -12.789 -24.703 12.758 1 92.94 431 PRO A N 1
ATOM 3354 C CA . PRO A 1 431 ? -12.656 -24.25 14.141 1 92.94 431 PRO A CA 1
ATOM 3355 C C . PRO A 1 431 ? -11.609 -23.156 14.305 1 92.94 431 PRO A C 1
ATOM 3357 O O . PRO A 1 431 ? -10.602 -23.141 13.594 1 92.94 431 PRO A O 1
ATOM 3360 N N . ASN A 1 432 ? -11.836 -22.203 15.219 1 93.69 432 ASN A N 1
ATOM 3361 C CA . ASN A 1 432 ? -10.906 -21.141 15.578 1 93.69 432 ASN A CA 1
ATOM 3362 C C . ASN A 1 432 ? -10.688 -20.172 14.414 1 93.69 432 ASN A C 1
ATOM 3364 O O . ASN A 1 432 ? -9.562 -19.703 14.195 1 93.69 432 ASN A O 1
ATOM 3368 N N . THR A 1 433 ? -11.766 -19.953 13.688 1 96.81 433 THR A N 1
ATOM 3369 C CA . THR A 1 433 ? -11.75 -19.031 12.562 1 96.81 433 THR A CA 1
ATOM 3370 C C . THR A 1 433 ? -12.484 -17.734 12.914 1 96.81 433 THR A C 1
ATOM 3372 O O . THR A 1 433 ? -13.562 -17.766 13.508 1 96.81 433 THR A O 1
ATOM 3375 N N . PHE A 1 434 ? -11.836 -16.562 12.633 1 98.12 434 PHE A N 1
ATOM 3376 C CA . PHE A 1 434 ? -12.531 -15.297 12.781 1 98.12 434 PHE A CA 1
ATOM 3377 C C . PHE A 1 434 ? -13.633 -15.164 11.742 1 98.12 434 PHE A C 1
ATOM 3379 O O . PHE A 1 434 ? -13.453 -15.547 10.586 1 98.12 434 PHE A O 1
ATOM 3386 N N . CYS A 1 435 ? -14.773 -14.625 12.133 1 97.5 435 CYS A N 1
ATOM 3387 C CA . CYS A 1 435 ? -15.883 -14.359 11.219 1 97.5 435 CYS A CA 1
ATOM 3388 C C . CYS A 1 435 ? -16.5 -12.992 11.492 1 97.5 435 CYS A C 1
ATOM 3390 O O . CYS A 1 435 ? -16.344 -12.445 12.586 1 97.5 435 CYS A O 1
ATOM 3392 N N . LEU A 1 436 ? -17.047 -12.383 10.5 1 97.5 436 LEU A N 1
ATOM 3393 C CA . LEU A 1 436 ? -17.828 -11.164 10.648 1 97.5 436 LEU A CA 1
ATOM 3394 C C . LEU A 1 436 ? -19.141 -11.445 11.367 1 97.5 436 LEU A C 1
ATOM 3396 O O . LEU A 1 436 ? -19.906 -12.32 10.961 1 97.5 436 LEU A O 1
ATOM 3400 N N . THR A 1 437 ? -19.406 -10.711 12.422 1 96.62 437 THR A N 1
ATOM 3401 C CA . THR A 1 437 ? -20.609 -10.992 13.195 1 96.62 437 THR A CA 1
ATOM 3402 C C . THR A 1 437 ? -21.688 -9.961 12.898 1 96.62 437 THR A C 1
ATOM 3404 O O . THR A 1 437 ? -22.891 -10.273 12.977 1 96.62 437 THR A O 1
ATOM 3407 N N . SER A 1 438 ? -21.266 -8.758 12.617 1 96.56 438 SER A N 1
ATOM 3408 C CA . SER A 1 438 ? -22.25 -7.723 12.328 1 96.56 438 SER A CA 1
ATOM 3409 C C . SER A 1 438 ? -21.594 -6.484 11.727 1 96.56 438 SER A C 1
ATOM 3411 O O . SER A 1 438 ? -20.375 -6.32 11.812 1 96.56 438 SER A O 1
ATOM 3413 N N . MET A 1 439 ? -22.328 -5.711 11.094 1 95.81 439 MET A N 1
ATOM 3414 C CA . MET A 1 439 ? -22 -4.379 10.609 1 95.81 439 MET A CA 1
ATOM 3415 C C . MET A 1 439 ? -23.047 -3.361 11.016 1 95.81 439 MET A C 1
ATOM 3417 O O . MET A 1 439 ? -24.234 -3.551 10.742 1 95.81 439 MET A O 1
ATOM 3421 N N . ASP A 1 440 ? -22.688 -2.271 11.656 1 96.12 440 ASP A N 1
ATOM 3422 C CA . ASP A 1 440 ? -23.672 -1.342 12.195 1 96.12 440 ASP A CA 1
ATOM 3423 C C . ASP A 1 440 ? -24.016 -0.254 11.18 1 96.12 440 ASP A C 1
ATOM 3425 O O . ASP A 1 440 ? -23.625 -0.341 10.008 1 96.12 440 ASP A O 1
ATOM 3429 N N . GLU A 1 441 ? -24.766 0.755 11.578 1 93.81 441 GLU A N 1
ATOM 3430 C CA . GLU A 1 441 ? -25.328 1.769 10.688 1 93.81 441 GLU A CA 1
ATOM 3431 C C . GLU A 1 441 ? -24.234 2.682 10.141 1 93.81 441 GLU A C 1
ATOM 3433 O O . GLU A 1 441 ? -24.422 3.334 9.109 1 93.81 441 GLU A O 1
ATOM 3438 N N . LEU A 1 442 ? -23.125 2.732 10.805 1 92.06 442 LEU A N 1
ATOM 3439 C CA . LEU A 1 442 ? -21.984 3.496 10.312 1 92.06 442 LEU A CA 1
ATOM 3440 C C . LEU A 1 442 ? -21.047 2.607 9.5 1 92.06 442 LEU A C 1
ATOM 3442 O O . LEU A 1 442 ? -19.984 3.061 9.047 1 92.06 442 LEU A O 1
ATOM 3446 N N . TYR A 1 443 ? -21.422 1.355 9.344 1 92.94 443 TYR A N 1
ATOM 3447 C CA . TYR A 1 443 ? -20.688 0.357 8.578 1 92.94 443 TYR A CA 1
ATOM 3448 C C . TYR A 1 443 ? -19.453 -0.124 9.344 1 92.94 443 TYR A C 1
ATOM 3450 O O . TYR A 1 443 ? -18.469 -0.548 8.734 1 92.94 443 TYR A O 1
ATOM 3458 N N . ARG A 1 444 ? -19.484 0.091 10.695 1 96.19 444 ARG A N 1
ATOM 3459 C CA . ARG A 1 444 ? -18.422 -0.491 11.508 1 96.19 444 ARG A CA 1
ATOM 3460 C C . ARG A 1 444 ? -18.609 -1.997 11.656 1 96.19 444 ARG A C 1
ATOM 3462 O O . ARG A 1 444 ? -19.719 -2.469 11.906 1 96.19 444 ARG A O 1
ATOM 3469 N N . ARG A 1 445 ? -17.578 -2.732 11.508 1 96.44 445 ARG A N 1
ATOM 3470 C CA . ARG A 1 445 ? -17.625 -4.188 11.461 1 96.44 445 ARG A CA 1
ATOM 3471 C C . ARG A 1 445 ? -17.125 -4.793 12.766 1 96.44 445 ARG A C 1
ATOM 3473 O O . ARG A 1 445 ? -16.156 -4.305 13.352 1 96.44 445 ARG A O 1
ATOM 3480 N N . LYS A 1 446 ? -17.812 -5.805 13.18 1 97.12 446 LYS A N 1
ATOM 3481 C CA . LYS A 1 446 ? -17.422 -6.559 14.375 1 97.12 446 LYS A CA 1
ATOM 3482 C C . LYS A 1 446 ? -17.078 -8.008 14.023 1 97.12 446 LYS A C 1
ATOM 3484 O O . LYS A 1 446 ? -17.734 -8.617 13.172 1 97.12 446 LYS A O 1
ATOM 3489 N N . TYR A 1 447 ? -16.047 -8.523 14.695 1 97.62 447 TYR A N 1
ATOM 3490 C CA . TYR A 1 447 ? -15.547 -9.867 14.422 1 97.62 447 TYR A CA 1
ATOM 3491 C C . TYR A 1 447 ? -15.5 -10.703 15.688 1 97.62 447 TYR A C 1
ATOM 3493 O O . TYR A 1 447 ? -15.344 -10.172 16.797 1 97.62 447 TYR A O 1
ATOM 3501 N N . ALA A 1 448 ? -15.664 -12.008 15.539 1 96.19 448 ALA A N 1
ATOM 3502 C CA . ALA A 1 448 ? -15.531 -12.977 16.625 1 96.19 448 ALA A CA 1
ATOM 3503 C C . ALA A 1 448 ? -14.898 -14.273 16.141 1 96.19 448 ALA A C 1
ATOM 3505 O O . ALA A 1 448 ? -14.844 -14.531 14.938 1 96.19 448 ALA A O 1
ATOM 3506 N N . ILE A 1 449 ? -14.336 -15.016 17.062 1 95.25 449 ILE A N 1
ATOM 3507 C CA . ILE A 1 449 ? -13.766 -16.312 16.734 1 95.25 449 ILE A CA 1
ATOM 3508 C C . ILE A 1 449 ? -14.812 -17.406 16.938 1 95.25 449 ILE A C 1
ATOM 3510 O O . ILE A 1 449 ? -15.578 -17.359 17.906 1 95.25 449 ILE A O 1
ATOM 3514 N N . THR A 1 450 ? -14.938 -18.234 16.016 1 85.62 450 THR A N 1
ATOM 3515 C CA . THR A 1 450 ? -15.867 -19.359 16.125 1 85.62 450 THR A CA 1
ATOM 3516 C C . THR A 1 450 ? -15.398 -20.344 17.188 1 85.62 450 THR A C 1
ATOM 3518 O O . THR A 1 450 ? -14.195 -20.578 17.344 1 85.62 450 THR A O 1
ATOM 3521 N N . GLU A 1 451 ? -16.234 -20.5 18.344 1 67.56 451 GLU A N 1
ATOM 3522 C CA . GLU A 1 451 ? -15.883 -21.422 19.406 1 67.56 451 GLU A CA 1
ATOM 3523 C C . GLU A 1 451 ? -15.797 -22.859 18.875 1 67.56 451 GLU A C 1
ATOM 3525 O O . GLU A 1 451 ? -16.484 -23.219 17.922 1 67.56 451 GLU A O 1
ATOM 3530 N N . CYS A 1 452 ? -14.633 -23.516 19.25 1 52.88 452 CYS A N 1
ATOM 3531 C CA . CYS A 1 452 ? -14.477 -24.953 18.984 1 52.88 452 CYS A CA 1
ATOM 3532 C C . CYS A 1 452 ? -15.68 -25.734 19.5 1 52.88 452 CYS A C 1
ATOM 3534 O O . CYS A 1 452 ? -16.047 -25.594 20.672 1 52.88 452 CYS A O 1
ATOM 3536 N N . GLU A 1 453 ? -16.547 -25.984 18.781 1 42.19 453 GLU A N 1
ATOM 3537 C CA . GLU A 1 453 ? -17.438 -27 19.328 1 42.19 453 GLU A CA 1
ATOM 3538 C C . GLU A 1 453 ? -16.672 -28.234 19.781 1 42.19 453 GLU A C 1
ATOM 3540 O O . GLU A 1 453 ? -16 -28.875 18.969 1 42.19 453 GLU A O 1
ATOM 3545 N N . VAL A 1 454 ? -16.156 -28.25 21.031 1 37.94 454 VAL A N 1
ATOM 3546 C CA . VAL A 1 454 ? -15.781 -29.578 21.516 1 37.94 454 VAL A CA 1
ATOM 3547 C C . VAL A 1 454 ? -16.953 -30.547 21.312 1 37.94 454 VAL A C 1
ATOM 3549 O O . VAL A 1 454 ? -18.016 -30.359 21.891 1 37.94 454 VAL A O 1
ATOM 3552 N N . VAL A 1 455 ? -16.969 -31.047 20.156 1 33.59 455 VAL A N 1
ATOM 3553 C CA . VAL A 1 455 ? -17.859 -32.188 20.016 1 33.59 455 VAL A CA 1
ATOM 3554 C C . VAL A 1 455 ? -17.562 -33.219 21.125 1 33.59 455 VAL A C 1
ATOM 3556 O O . VAL A 1 455 ? -16.5 -33.844 21.156 1 33.59 455 VAL A O 1
ATOM 3559 N N . ASN A 1 456 ? -17.969 -32.781 22.359 1 31.22 456 ASN A N 1
ATOM 3560 C CA . ASN A 1 456 ? -18.125 -33.906 23.281 1 31.22 456 ASN A CA 1
ATOM 3561 C C . ASN A 1 456 ? -19.156 -34.906 22.766 1 31.22 456 ASN A C 1
ATOM 3563 O O . ASN A 1 456 ? -20.25 -34.531 22.359 1 31.22 456 ASN A O 1
ATOM 3567 N N . GLY A 1 457 ? -18.766 -35.906 22.172 1 27.3 457 GLY A N 1
ATOM 3568 C CA . GLY A 1 457 ? -19.531 -37.094 21.922 1 27.3 457 GLY A CA 1
ATOM 3569 C C . GLY A 1 457 ? -20.484 -37.438 23.062 1 27.3 457 GLY A C 1
ATOM 3570 O O . GLY A 1 457 ? -21.078 -38.531 23.078 1 27.3 457 GLY A O 1
ATOM 3571 N N . ASN A 1 458 ? -20.359 -37.031 24.281 1 29.14 458 ASN A N 1
ATOM 3572 C CA . ASN A 1 458 ? -21.391 -37.656 25.094 1 29.14 458 ASN A CA 1
ATOM 3573 C C . ASN A 1 458 ? -22.766 -37.031 24.844 1 29.14 458 ASN A C 1
ATOM 3575 O O . ASN A 1 458 ? -22.859 -35.844 24.547 1 29.14 458 ASN A O 1
ATOM 3579 N N . GLY A 1 459 ? -23.891 -37.719 24.422 1 24.56 459 GLY A N 1
ATOM 3580 C CA . GLY A 1 459 ? -25.344 -37.75 24.453 1 24.56 459 GLY A CA 1
ATOM 3581 C C . GLY A 1 459 ? -25.938 -37.031 25.672 1 24.56 459 GLY A C 1
ATOM 3582 O O . GLY A 1 459 ? -27.109 -37.219 25.984 1 24.56 459 GLY A O 1
ATOM 3583 N N . VAL A 1 460 ? -25.391 -36.469 26.781 1 26.03 460 VAL A N 1
ATOM 3584 C CA . VAL A 1 460 ? -26.422 -36 27.719 1 26.03 460 VAL A CA 1
ATOM 3585 C C . VAL A 1 460 ? -26.969 -34.656 27.25 1 26.03 460 VAL A C 1
ATOM 3587 O O . VAL A 1 460 ? -26.203 -33.719 27 1 26.03 460 VAL A O 1
ATOM 3590 N N . HIS A 1 461 ? -28.25 -34.594 26.578 1 24.28 461 HIS A N 1
ATOM 3591 C CA . HIS A 1 461 ? -29.328 -33.594 26.469 1 24.28 461 HIS A CA 1
ATOM 3592 C C . HIS A 1 461 ? -29.547 -32.844 27.766 1 24.28 461 HIS A C 1
ATOM 3594 O O . HIS A 1 461 ? -30.359 -31.938 27.844 1 24.28 461 HIS A O 1
ATOM 3600 N N . SER A 1 462 ? -28.578 -32.125 28.516 1 22.59 462 SER A N 1
ATOM 3601 C CA . SER A 1 462 ? -29.328 -31.234 29.375 1 22.59 462 SER A CA 1
ATOM 3602 C C . SER A 1 462 ? -29.719 -29.953 28.641 1 22.59 462 SER A C 1
ATOM 3604 O O . SER A 1 462 ? -29 -29.5 27.75 1 22.59 462 SER A O 1
ATOM 3606 N N . MET B 1 1 ? 22.453 -21.203 -4.426 1 64.75 1 MET B N 1
ATOM 3607 C CA . MET B 1 1 ? 23.25 -20.281 -5.211 1 64.75 1 MET B CA 1
ATOM 3608 C C . MET B 1 1 ? 23.266 -18.891 -4.57 1 64.75 1 MET B C 1
ATOM 3610 O O . MET B 1 1 ? 22.25 -18.438 -4.051 1 64.75 1 MET B O 1
ATOM 3614 N N . SER B 1 2 ? 24.297 -18.484 -4.074 1 71.38 2 SER B N 1
ATOM 3615 C CA . SER B 1 2 ? 24.453 -17.109 -3.646 1 71.38 2 SER B CA 1
ATOM 3616 C C . SER B 1 2 ? 24.969 -16.234 -4.789 1 71.38 2 SER B C 1
ATOM 3618 O O . SER B 1 2 ? 25.953 -16.578 -5.449 1 71.38 2 SER B O 1
ATOM 3620 N N . PHE B 1 3 ? 24.109 -15.289 -5.113 1 81.62 3 PHE B N 1
ATOM 3621 C CA . PHE B 1 3 ? 24.516 -14.398 -6.199 1 81.62 3 PHE B CA 1
ATOM 3622 C C . PHE B 1 3 ? 25.672 -13.5 -5.77 1 81.62 3 PHE B C 1
ATOM 3624 O O . PHE B 1 3 ? 25.719 -13.07 -4.617 1 81.62 3 PHE B O 1
ATOM 3631 N N . ASN B 1 4 ? 26.656 -13.469 -6.527 1 72.38 4 ASN B N 1
ATOM 3632 C CA . ASN B 1 4 ? 27.812 -12.625 -6.254 1 72.38 4 ASN B CA 1
ATOM 3633 C C . ASN B 1 4 ? 27.438 -11.141 -6.27 1 72.38 4 ASN B C 1
ATOM 3635 O O . ASN B 1 4 ? 26.969 -10.633 -7.285 1 72.38 4 ASN B O 1
ATOM 3639 N N . MET B 1 5 ? 27.406 -10.719 -4.949 1 71.69 5 MET B N 1
ATOM 3640 C CA . MET B 1 5 ? 27.203 -9.273 -4.867 1 71.69 5 MET B CA 1
ATOM 3641 C C . MET B 1 5 ? 28.531 -8.562 -4.617 1 71.69 5 MET B C 1
ATOM 3643 O O . MET B 1 5 ? 29.344 -9.008 -3.801 1 71.69 5 MET B O 1
ATOM 3647 N N . GLY B 1 6 ? 29.156 -7.926 -5.574 1 62 6 GLY B N 1
ATOM 3648 C CA . GLY B 1 6 ? 30.359 -7.156 -5.281 1 62 6 GLY B CA 1
ATOM 3649 C C . GLY B 1 6 ? 30.297 -6.434 -3.947 1 62 6 GLY B C 1
ATOM 3650 O O . GLY B 1 6 ? 29.25 -6.441 -3.283 1 62 6 GLY B O 1
ATOM 3651 N N . PRO B 1 7 ? 31.375 -6.102 -3.447 1 66.19 7 PRO B N 1
ATOM 3652 C CA . PRO B 1 7 ? 31.375 -5.348 -2.193 1 66.19 7 PRO B CA 1
ATOM 3653 C C . PRO B 1 7 ? 30.391 -4.176 -2.209 1 66.19 7 PRO B C 1
ATOM 3655 O O . PRO B 1 7 ? 30.344 -3.418 -3.184 1 66.19 7 PRO B O 1
ATOM 3658 N N . LEU B 1 8 ? 29.422 -4.246 -1.315 1 70.06 8 LEU B N 1
ATOM 3659 C CA . LEU B 1 8 ? 28.453 -3.166 -1.273 1 70.06 8 LEU B CA 1
ATOM 3660 C C . LEU B 1 8 ? 28.859 -2.1 -0.262 1 70.06 8 LEU B C 1
ATOM 3662 O O . LEU B 1 8 ? 29.266 -2.424 0.857 1 70.06 8 LEU B O 1
ATOM 3666 N N . THR B 1 9 ? 29.109 -0.859 -0.84 1 76.69 9 THR B N 1
ATOM 3667 C CA . THR B 1 9 ? 29.297 0.284 0.044 1 76.69 9 THR B CA 1
ATOM 3668 C C . THR B 1 9 ? 27.969 0.751 0.629 1 76.69 9 THR B C 1
ATOM 3670 O O . THR B 1 9 ? 27.016 1 -0.11 1 76.69 9 THR B O 1
ATOM 3673 N N . PRO B 1 10 ? 27.953 0.865 1.9 1 82.31 10 PRO B N 1
ATOM 3674 C CA . PRO B 1 10 ? 26.703 1.302 2.51 1 82.31 10 PRO B CA 1
ATOM 3675 C C . PRO B 1 10 ? 26.25 2.678 2.021 1 82.31 10 PRO B C 1
ATOM 3677 O O . PRO B 1 10 ? 27.094 3.566 1.823 1 82.31 10 PRO B O 1
ATOM 3680 N N . VAL B 1 11 ? 25 2.754 1.727 1 91.06 11 VAL B N 1
ATOM 3681 C CA . VAL B 1 11 ? 24.391 4.012 1.31 1 91.06 11 VAL B CA 1
ATOM 3682 C C . VAL B 1 11 ? 24.078 4.863 2.537 1 91.06 11 VAL B C 1
ATOM 3684 O O . VAL B 1 11 ? 23.547 4.355 3.533 1 91.06 11 VAL B O 1
ATOM 3687 N N . THR B 1 12 ? 24.469 6.152 2.482 1 91.88 12 THR B N 1
ATOM 3688 C CA . THR B 1 12 ? 24.281 7.004 3.652 1 91.88 12 THR B CA 1
ATOM 3689 C C . THR B 1 12 ? 23.406 8.203 3.309 1 91.88 12 THR B C 1
ATOM 3691 O O . THR B 1 12 ? 23.25 8.555 2.137 1 91.88 12 THR B O 1
ATOM 3694 N N . ASP B 1 13 ? 22.781 8.797 4.34 1 94.75 13 ASP B N 1
ATOM 3695 C CA . ASP B 1 13 ? 22.016 10.039 4.25 1 94.75 13 ASP B CA 1
ATOM 3696 C C . ASP B 1 13 ? 20.891 9.914 3.215 1 94.75 13 ASP B C 1
ATOM 3698 O O . ASP B 1 13 ? 20.75 10.766 2.338 1 94.75 13 ASP B O 1
ATOM 3702 N N . VAL B 1 14 ? 20.203 8.781 3.324 1 97.81 14 VAL B N 1
ATOM 3703 C CA . VAL B 1 14 ? 19.094 8.555 2.414 1 97.81 14 VAL B CA 1
ATOM 3704 C C . VAL B 1 14 ? 17.891 9.383 2.85 1 97.81 14 VAL B C 1
ATOM 3706 O O . VAL B 1 14 ? 17.562 9.453 4.039 1 97.81 14 VAL B O 1
ATOM 3709 N N . GLY B 1 15 ? 17.25 10.07 1.956 1 98.44 15 GLY B N 1
ATOM 3710 C CA . GLY B 1 15 ? 16.078 10.891 2.219 1 98.44 15 GLY B CA 1
ATOM 3711 C C . GLY B 1 15 ? 15.617 11.688 1.012 1 98.44 15 GLY B C 1
ATOM 3712 O O . GLY B 1 15 ? 15.68 11.203 -0.119 1 98.44 15 GLY B O 1
ATOM 3713 N N . ILE B 1 16 ? 15.133 12.883 1.245 1 98.81 16 ILE B N 1
ATOM 3714 C CA . ILE B 1 16 ? 14.508 13.703 0.212 1 98.81 16 ILE B CA 1
ATOM 3715 C C . ILE B 1 16 ? 15.57 14.539 -0.495 1 98.81 16 ILE B C 1
ATOM 3717 O O . ILE B 1 16 ? 16.234 15.367 0.132 1 98.81 16 ILE B O 1
ATOM 3721 N N . GLY B 1 17 ? 15.695 14.289 -1.8 1 98.56 17 GLY B N 1
ATOM 3722 C CA . GLY B 1 17 ? 16.656 15.039 -2.596 1 98.56 17 GLY B CA 1
ATOM 3723 C C . GLY B 1 17 ? 16.016 16.109 -3.457 1 98.56 17 GLY B C 1
ATOM 3724 O O . GLY B 1 17 ? 16.672 17.062 -3.857 1 98.56 17 GLY B O 1
ATOM 3725 N N . ALA B 1 18 ? 14.742 15.93 -3.766 1 98.62 18 ALA B N 1
ATOM 3726 C CA . ALA B 1 18 ? 13.938 16.859 -4.551 1 98.62 18 ALA B CA 1
ATOM 3727 C C . ALA B 1 18 ? 12.461 16.766 -4.16 1 98.62 18 ALA B C 1
ATOM 3729 O O . ALA B 1 18 ? 12.023 15.758 -3.605 1 98.62 18 ALA B O 1
ATOM 3730 N N . MET B 1 19 ? 11.719 17.891 -4.422 1 98.56 19 MET B N 1
ATOM 3731 C CA . MET B 1 19 ? 10.297 17.922 -4.098 1 98.56 19 MET B CA 1
ATOM 3732 C C . MET B 1 19 ? 9.547 18.859 -5.051 1 98.56 19 MET B C 1
ATOM 3734 O O . MET B 1 19 ? 10.102 19.859 -5.512 1 98.56 19 MET B O 1
ATOM 3738 N N . GLU B 1 20 ? 8.352 18.5 -5.352 1 98.69 20 GLU B N 1
ATOM 3739 C CA . GLU B 1 20 ? 7.395 19.344 -6.051 1 98.69 20 GLU B CA 1
ATOM 3740 C C . GLU B 1 20 ? 6.02 19.297 -5.391 1 98.69 20 GLU B C 1
ATOM 3742 O O . GLU B 1 20 ? 5.637 18.266 -4.836 1 98.69 20 GLU B O 1
ATOM 3747 N N . LEU B 1 21 ? 5.312 20.438 -5.391 1 98.81 21 LEU B N 1
ATOM 3748 C CA . LEU B 1 21 ? 3.969 20.531 -4.836 1 98.81 21 LEU B CA 1
ATOM 3749 C C . LEU B 1 21 ? 2.975 20.984 -5.902 1 98.81 21 LEU B C 1
ATOM 3751 O O . LEU B 1 21 ? 3.244 21.922 -6.652 1 98.81 21 LEU B O 1
ATOM 3755 N N . TYR B 1 22 ? 1.908 20.25 -6.004 1 98.81 22 TYR B N 1
ATOM 3756 C CA . TYR B 1 22 ? 0.771 20.672 -6.816 1 98.81 22 TYR B CA 1
ATOM 3757 C C . TYR B 1 22 ? -0.476 20.844 -5.957 1 98.81 22 TYR B C 1
ATOM 3759 O O . TYR B 1 22 ? -0.708 20.078 -5.023 1 98.81 22 TYR B O 1
ATOM 3767 N N . PHE B 1 23 ? -1.232 21.875 -6.184 1 98.81 23 PHE B N 1
ATOM 3768 C CA . PHE B 1 23 ? -2.568 22.094 -5.648 1 98.81 23 PHE B CA 1
ATOM 3769 C C . PHE B 1 23 ? -3.482 22.703 -6.707 1 98.81 23 PHE B C 1
ATOM 3771 O O . PHE B 1 23 ? -3.008 23.344 -7.652 1 98.81 23 PHE B O 1
ATOM 3778 N N . PRO B 1 24 ? -4.77 22.5 -6.594 1 97.88 24 PRO B N 1
ATOM 3779 C CA . PRO B 1 24 ? -5.688 23 -7.625 1 97.88 24 PRO B CA 1
ATOM 3780 C C . PRO B 1 24 ? -5.707 24.516 -7.715 1 97.88 24 PRO B C 1
ATOM 3782 O O . PRO B 1 24 ? -5.426 25.203 -6.73 1 97.88 24 PRO B O 1
ATOM 3785 N N . GLN B 1 25 ? -6.055 24.953 -8.844 1 97.81 25 GLN B N 1
ATOM 3786 C CA . GLN B 1 25 ? -6.121 26.391 -9.07 1 97.81 25 GLN B CA 1
ATOM 3787 C C . GLN B 1 25 ? -7.355 27 -8.414 1 97.81 25 GLN B C 1
ATOM 3789 O O . GLN B 1 25 ? -7.395 28.203 -8.141 1 97.81 25 GLN B O 1
ATOM 3794 N N . ASN B 1 26 ? -8.359 26.234 -8.094 1 97.69 26 ASN B N 1
ATOM 3795 C CA . ASN B 1 26 ? -9.617 26.703 -7.527 1 97.69 26 ASN B CA 1
ATOM 3796 C C . ASN B 1 26 ? -9.562 26.766 -6.004 1 97.69 26 ASN B C 1
ATOM 3798 O O . ASN B 1 26 ? -9 25.875 -5.363 1 97.69 26 ASN B O 1
ATOM 3802 N N . TYR B 1 27 ? -10.109 27.844 -5.465 1 98.25 27 TYR B N 1
ATOM 3803 C CA . TYR B 1 27 ? -10.203 27.891 -4.008 1 98.25 27 TYR B CA 1
ATOM 3804 C C . TYR B 1 27 ? -11.406 28.703 -3.562 1 98.25 27 TYR B C 1
ATOM 3806 O O . TYR B 1 27 ? -12 29.438 -4.363 1 98.25 27 TYR B O 1
ATOM 3814 N N . ILE B 1 28 ? -11.836 28.516 -2.375 1 98.06 28 ILE B N 1
ATOM 3815 C CA . ILE B 1 28 ? -12.859 29.328 -1.718 1 98.06 28 ILE B CA 1
ATOM 3816 C C . ILE B 1 28 ? -12.297 29.938 -0.441 1 98.06 28 ILE B C 1
ATOM 3818 O O . ILE B 1 28 ? -11.461 29.328 0.233 1 98.06 28 ILE B O 1
ATOM 3822 N N . ASP B 1 29 ? -12.742 31.125 -0.138 1 98.25 29 ASP B N 1
ATOM 3823 C CA . ASP B 1 29 ? -12.359 31.797 1.104 1 98.25 29 ASP B CA 1
ATOM 3824 C C . ASP B 1 29 ? -13.188 31.281 2.277 1 98.25 29 ASP B C 1
ATOM 3826 O O . ASP B 1 29 ? -14.414 31.172 2.184 1 98.25 29 ASP B O 1
ATOM 3830 N N . GLN B 1 30 ? -12.461 31.016 3.363 1 98.12 30 GLN B N 1
ATOM 3831 C CA . GLN B 1 30 ? -13.148 30.453 4.52 1 98.12 30 GLN B CA 1
ATOM 3832 C C . GLN B 1 30 ? -14.133 31.453 5.117 1 98.12 30 GLN B C 1
ATOM 3834 O O . GLN B 1 30 ? -15.18 31.062 5.637 1 98.12 30 GLN B O 1
ATOM 3839 N N . ALA B 1 31 ? -13.828 32.719 5.066 1 97.69 31 ALA B N 1
ATOM 3840 C CA . ALA B 1 31 ? -14.75 33.719 5.555 1 97.69 31 ALA B CA 1
ATOM 3841 C C . ALA B 1 31 ? -16.047 33.719 4.75 1 97.69 31 ALA B C 1
ATOM 3843 O O . ALA B 1 31 ? -17.141 33.875 5.312 1 97.69 31 ALA B O 1
ATOM 3844 N N . ASP B 1 32 ? -15.922 33.562 3.426 1 97.25 32 ASP B N 1
ATOM 3845 C CA . ASP B 1 32 ? -17.109 33.469 2.572 1 97.25 32 ASP B CA 1
ATOM 3846 C C . ASP B 1 32 ? -17.922 32.219 2.896 1 97.25 32 ASP B C 1
ATOM 3848 O O . ASP B 1 32 ? -19.156 32.25 2.877 1 97.25 32 ASP B O 1
ATOM 3852 N N . LEU B 1 33 ? -17.25 31.188 3.127 1 97.12 33 LEU B N 1
ATOM 3853 C CA . LEU B 1 33 ? -17.922 29.938 3.449 1 97.12 33 LEU B CA 1
ATOM 3854 C C . LEU B 1 33 ? -18.641 30.031 4.789 1 97.12 33 LEU B C 1
ATOM 3856 O O . LEU B 1 33 ? -19.719 29.453 4.965 1 97.12 33 LEU B O 1
ATOM 3860 N N . GLU B 1 34 ? -18.031 30.734 5.777 1 97.5 34 GLU B N 1
ATOM 3861 C CA . GLU B 1 34 ? -18.703 30.984 7.051 1 97.5 34 GLU B CA 1
ATOM 3862 C C . GLU B 1 34 ? -20.031 31.688 6.844 1 97.5 34 GLU B C 1
ATOM 3864 O O . GLU B 1 34 ? -21.047 31.297 7.43 1 97.5 34 GLU B O 1
ATOM 3869 N N . LYS B 1 35 ? -20.031 32.688 6.035 1 97.25 35 LYS B N 1
ATOM 3870 C CA . LYS B 1 35 ? -21.234 33.438 5.734 1 97.25 35 LYS B CA 1
ATOM 3871 C C . LYS B 1 35 ? -22.281 32.562 5.039 1 97.25 35 LYS B C 1
ATOM 3873 O O . LYS B 1 35 ? -23.453 32.594 5.398 1 97.25 35 LYS B O 1
ATOM 3878 N N . TYR B 1 36 ? -21.812 31.891 4.074 1 96.75 36 TYR B N 1
ATOM 3879 C CA . TYR B 1 36 ? -22.703 31.031 3.291 1 96.75 36 TYR B CA 1
ATOM 3880 C C . TYR B 1 36 ? -23.359 29.969 4.172 1 96.75 36 TYR B C 1
ATOM 3882 O O . TYR B 1 36 ? -24.531 29.672 4.008 1 96.75 36 TYR B O 1
ATOM 3890 N N . ASN B 1 37 ? -22.547 29.391 5.055 1 96.44 37 ASN B N 1
ATOM 3891 C CA . ASN B 1 37 ? -23.031 28.328 5.93 1 96.44 37 ASN B CA 1
ATOM 3892 C C . ASN B 1 37 ? -23.766 28.891 7.145 1 96.44 37 ASN B C 1
ATOM 3894 O O . ASN B 1 37 ? -24.234 28.141 7.996 1 96.44 37 ASN B O 1
ATOM 3898 N N . LYS B 1 38 ? -23.797 30.125 7.332 1 96.44 38 LYS B N 1
ATOM 3899 C CA . LYS B 1 38 ? -24.5 30.812 8.398 1 96.44 38 LYS B CA 1
ATOM 3900 C C . LYS B 1 38 ? -23.984 30.406 9.773 1 96.44 38 LYS B C 1
ATOM 3902 O O . LYS B 1 38 ? -24.766 30.125 10.68 1 96.44 38 LYS B O 1
ATOM 3907 N N . VAL B 1 39 ? -22.719 30.266 9.805 1 96.5 39 VAL B N 1
ATOM 3908 C CA . VAL B 1 39 ? -22.078 30.016 11.094 1 96.5 39 VAL B CA 1
ATOM 3909 C C . VAL B 1 39 ? -21.453 31.297 11.617 1 96.5 39 VAL B C 1
ATOM 3911 O O . VAL B 1 39 ? -21.359 32.281 10.891 1 96.5 39 VAL B O 1
ATOM 3914 N N . SER B 1 40 ? -21.094 31.312 12.914 1 96.38 40 SER B N 1
ATOM 3915 C CA . SER B 1 40 ? -20.5 32.5 13.539 1 96.38 40 SER B CA 1
ATOM 3916 C C . SER B 1 40 ? -19.203 32.875 12.844 1 96.38 40 SER B C 1
ATOM 3918 O O . SER B 1 40 ? -18.406 32.031 12.469 1 96.38 40 SER B O 1
ATOM 3920 N N . SER B 1 41 ? -19.062 34.219 12.68 1 96.5 41 SER B N 1
ATOM 3921 C CA . SER B 1 41 ? -17.812 34.719 12.125 1 96.5 41 SER B CA 1
ATOM 3922 C C . SER B 1 41 ? -16.609 34.25 12.945 1 96.5 41 SER B C 1
ATOM 3924 O O . SER B 1 41 ? -16.625 34.312 14.172 1 96.5 41 SER B O 1
ATOM 3926 N N . GLY B 1 42 ? -15.625 33.656 12.227 1 97.25 42 GLY B N 1
ATOM 3927 C CA . GLY B 1 42 ? -14.43 33.219 12.914 1 97.25 42 GLY B CA 1
ATOM 3928 C C . GLY B 1 42 ? -14.43 31.734 13.211 1 97.25 42 GLY B C 1
ATOM 3929 O O . GLY B 1 42 ? -13.398 31.172 13.586 1 97.25 42 GLY B O 1
ATOM 3930 N N . LYS B 1 43 ? -15.516 31.141 13.031 1 97.25 43 LYS B N 1
ATOM 3931 C CA . LYS B 1 43 ? -15.578 29.719 13.344 1 97.25 43 LYS B CA 1
ATOM 3932 C C . LYS B 1 43 ? -14.531 28.938 12.547 1 97.25 43 LYS B C 1
ATOM 3934 O O . LYS B 1 43 ? -13.859 28.062 13.086 1 97.25 43 LYS B O 1
ATOM 3939 N N . TYR B 1 44 ? -14.477 29.219 11.258 1 97.75 44 TYR B N 1
ATOM 3940 C CA . TYR B 1 44 ? -13.508 28.516 10.422 1 97.75 44 TYR B CA 1
ATOM 3941 C C . TYR B 1 44 ? -12.156 29.219 10.453 1 97.75 44 TYR B C 1
ATOM 3943 O O . TYR B 1 44 ? -11.117 28.578 10.586 1 97.75 44 TYR B O 1
ATOM 3951 N N . THR B 1 45 ? -12.078 30.547 10.328 1 97.81 45 THR B N 1
ATOM 3952 C CA . THR B 1 45 ? -10.852 31.312 10.172 1 97.81 45 THR B CA 1
ATOM 3953 C C . THR B 1 45 ? -10.062 31.344 11.477 1 97.81 45 THR B C 1
ATOM 3955 O O . THR B 1 45 ? -8.836 31.219 11.461 1 97.81 45 THR B O 1
ATOM 3958 N N . ILE B 1 46 ? -10.719 31.5 12.594 1 96.75 46 ILE B N 1
ATOM 3959 C CA . ILE B 1 46 ? -10.062 31.547 13.898 1 96.75 46 ILE B CA 1
ATOM 3960 C C . ILE B 1 46 ? -10.172 30.188 14.578 1 96.75 46 ILE B C 1
ATOM 3962 O O . ILE B 1 46 ? -9.164 29.609 15 1 96.75 46 ILE B O 1
ATOM 3966 N N . GLY B 1 47 ? -11.32 29.641 14.617 1 96.44 47 GLY B N 1
ATOM 3967 C CA . GLY B 1 47 ? -11.578 28.391 15.305 1 96.44 47 GLY B CA 1
ATOM 3968 C C . GLY B 1 47 ? -10.789 27.219 14.75 1 96.44 47 GLY B C 1
ATOM 3969 O O . GLY B 1 47 ? -10.273 26.406 15.508 1 96.44 47 GLY B O 1
ATOM 3970 N N . LEU B 1 48 ? -10.711 27.125 13.453 1 96.94 48 LEU B N 1
ATOM 3971 C CA . LEU B 1 48 ? -9.969 26.062 12.805 1 96.94 48 LEU B CA 1
ATOM 3972 C C . LEU B 1 48 ? -8.602 26.547 12.344 1 96.94 48 LEU B C 1
ATOM 3974 O O . LEU B 1 48 ? -7.711 25.75 12.055 1 96.94 48 LEU B O 1
ATOM 3978 N N . GLY B 1 49 ? -8.414 27.797 12.297 1 97.62 49 GLY B N 1
ATOM 3979 C CA . GLY B 1 49 ? -7.172 28.391 11.82 1 97.62 49 GLY B CA 1
ATOM 3980 C C . GLY B 1 49 ? -7.004 28.297 10.312 1 97.62 49 GLY B C 1
ATOM 3981 O O . GLY B 1 49 ? -5.883 28.188 9.812 1 97.62 49 GLY B O 1
ATOM 3982 N N . GLN B 1 50 ? -8.164 28.25 9.531 1 98.25 50 GLN B N 1
ATOM 3983 C CA . GLN B 1 50 ? -8.125 28.094 8.086 1 98.25 50 GLN B CA 1
ATOM 3984 C C . GLN B 1 50 ? -8.492 29.391 7.379 1 98.25 50 GLN B C 1
ATOM 3986 O O . GLN B 1 50 ? -9.383 30.125 7.828 1 98.25 50 GLN B O 1
ATOM 3991 N N . GLN B 1 51 ? -7.789 29.688 6.277 1 98.44 51 GLN B N 1
ATOM 3992 C CA . GLN B 1 51 ? -8.055 30.938 5.551 1 98.44 51 GLN B CA 1
ATOM 3993 C C . GLN B 1 51 ? -8.734 30.656 4.219 1 98.44 51 GLN B C 1
ATOM 3995 O O . GLN B 1 51 ? -9.641 31.391 3.814 1 98.44 51 GLN B O 1
ATOM 4000 N N . GLN B 1 52 ? -8.227 29.719 3.518 1 98.62 52 GLN B N 1
ATOM 4001 C CA . GLN B 1 52 ? -8.742 29.297 2.221 1 98.62 52 GLN B CA 1
ATOM 4002 C C . GLN B 1 52 ? -8.828 27.766 2.129 1 98.62 52 GLN B C 1
ATOM 4004 O O . GLN B 1 52 ? -8.352 27.062 3.021 1 98.62 52 GLN B O 1
ATOM 4009 N N . MET B 1 53 ? -9.5 27.297 1.117 1 98.44 53 MET B N 1
ATOM 4010 C CA . MET B 1 53 ? -9.609 25.875 0.853 1 98.44 53 MET B CA 1
ATOM 4011 C C . MET B 1 53 ? -9.594 25.594 -0.646 1 98.44 53 MET B C 1
ATOM 4013 O O . MET B 1 53 ? -10.422 26.125 -1.392 1 98.44 53 MET B O 1
ATOM 4017 N N . GLY B 1 54 ? -8.562 24.859 -1.08 1 98.12 54 GLY B N 1
ATOM 4018 C CA . GLY B 1 54 ? -8.523 24.422 -2.467 1 98.12 54 GLY B CA 1
ATOM 4019 C C . GLY B 1 54 ? -9.406 23.234 -2.742 1 98.12 54 GLY B C 1
ATOM 4020 O O . GLY B 1 54 ? -9.695 22.438 -1.838 1 98.12 54 GLY B O 1
ATOM 4021 N N . PHE B 1 55 ? -9.891 23.094 -3.951 1 97.75 55 PHE B N 1
ATOM 4022 C CA . PHE B 1 55 ? -10.719 21.953 -4.301 1 97.75 55 PHE B CA 1
ATOM 4023 C C . PHE B 1 55 ? -10.594 21.625 -5.781 1 97.75 55 PHE B C 1
ATOM 4025 O O . PHE B 1 55 ? -10.219 22.484 -6.586 1 97.75 55 PHE B O 1
ATOM 4032 N N . CYS B 1 56 ? -10.828 20.359 -6.133 1 97.19 56 CYS B N 1
ATOM 4033 C CA . CYS B 1 56 ? -10.812 19.891 -7.512 1 97.19 56 CYS B CA 1
ATOM 4034 C C . CYS B 1 56 ? -12.227 19.844 -8.086 1 97.19 56 CYS B C 1
ATOM 4036 O O . CYS B 1 56 ? -13.172 19.484 -7.379 1 97.19 56 CYS B O 1
ATOM 4038 N N . ALA B 1 57 ? -12.328 20.234 -9.32 1 96.69 57 ALA B N 1
ATOM 4039 C CA . ALA B 1 57 ? -13.562 19.984 -10.055 1 96.69 57 ALA B CA 1
ATOM 4040 C C . ALA B 1 57 ? -13.586 18.578 -10.633 1 96.69 57 ALA B C 1
ATOM 4042 O O . ALA B 1 57 ? -12.797 17.719 -10.227 1 96.69 57 ALA B O 1
ATOM 4043 N N . ASP B 1 58 ? -14.586 18.281 -11.508 1 96.5 58 ASP B N 1
ATOM 4044 C CA . ASP B 1 58 ? -14.789 16.922 -12.008 1 96.5 58 ASP B CA 1
ATOM 4045 C C . ASP B 1 58 ? -13.742 16.562 -13.055 1 96.5 58 ASP B C 1
ATOM 4047 O O . ASP B 1 58 ? -13.633 15.406 -13.461 1 96.5 58 ASP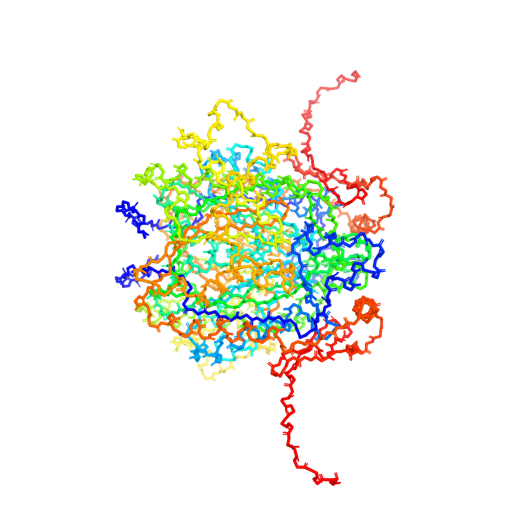 B O 1
ATOM 4051 N N . ASN B 1 59 ? -12.883 17.484 -13.445 1 96.69 59 ASN B N 1
ATOM 4052 C CA . ASN B 1 59 ? -11.859 17.188 -14.445 1 96.69 59 ASN B CA 1
ATOM 4053 C C . ASN B 1 59 ? 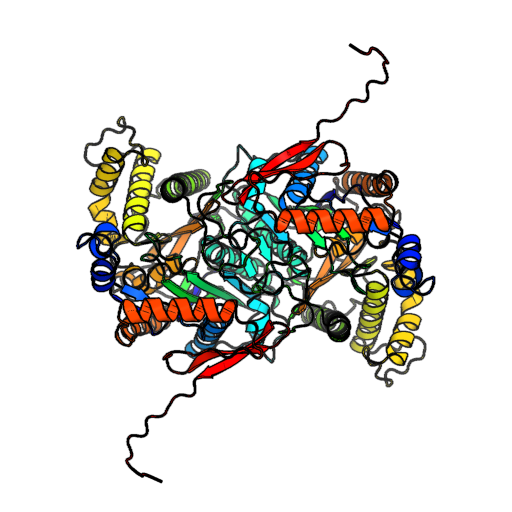-10.516 16.875 -13.797 1 96.69 59 ASN B C 1
ATOM 4055 O O . ASN B 1 59 ? -9.523 16.641 -14.492 1 96.69 59 ASN B O 1
ATOM 4059 N N . GLU B 1 60 ? -10.414 16.906 -12.547 1 97.38 60 GLU B N 1
ATOM 4060 C CA . GLU B 1 60 ? -9.227 16.453 -11.82 1 97.38 60 GLU B CA 1
ATOM 4061 C C . GLU B 1 60 ? -9.562 15.305 -10.875 1 97.38 60 GLU B C 1
ATOM 4063 O O . GLU B 1 60 ? -10.586 15.344 -10.18 1 97.38 60 GLU B O 1
ATOM 4068 N N . ASP B 1 61 ? -8.828 14.273 -10.953 1 97.38 61 ASP B N 1
ATOM 4069 C CA . ASP B 1 61 ? -8.93 13.156 -10.023 1 97.38 61 ASP B CA 1
ATOM 4070 C C . ASP B 1 61 ? -7.547 12.766 -9.5 1 97.38 61 ASP B C 1
ATOM 4072 O O . ASP B 1 61 ? -6.562 13.469 -9.734 1 97.38 61 ASP B O 1
ATOM 4076 N N . ILE B 1 62 ? -7.52 11.734 -8.703 1 98.38 62 ILE B N 1
ATOM 4077 C CA . ILE B 1 62 ? -6.305 11.359 -7.988 1 98.38 62 ILE B CA 1
ATOM 4078 C C . ILE B 1 62 ? -5.195 11.039 -8.984 1 98.38 62 ILE B C 1
ATOM 4080 O O . ILE B 1 62 ? -4.023 11.328 -8.742 1 98.38 62 ILE B O 1
ATOM 4084 N N . VAL B 1 63 ? -5.516 10.453 -10.125 1 98.69 63 VAL B N 1
ATOM 4085 C CA . VAL B 1 63 ? -4.516 10.094 -11.125 1 98.69 63 VAL B CA 1
ATOM 4086 C C . VAL B 1 63 ? -3.98 11.352 -11.805 1 98.69 63 VAL B C 1
ATOM 4088 O O . VAL B 1 63 ? -2.768 11.516 -11.953 1 98.69 63 VAL B O 1
ATOM 4091 N N . SER B 1 64 ? -4.855 12.258 -12.188 1 98.5 64 SER B N 1
ATOM 4092 C CA . SER B 1 64 ? -4.43 13.453 -12.914 1 98.5 64 SER B CA 1
ATOM 4093 C C . SER B 1 64 ? -3.512 14.32 -12.062 1 98.5 64 SER B C 1
ATOM 4095 O O . SER B 1 64 ? -2.488 14.812 -12.547 1 98.5 64 SER B O 1
ATOM 4097 N N . ILE B 1 65 ? -3.859 14.547 -10.781 1 98.75 65 ILE B N 1
ATOM 4098 C CA . ILE B 1 65 ? -3.023 15.422 -9.961 1 98.75 65 ILE B CA 1
ATOM 4099 C C . ILE B 1 65 ? -1.698 14.727 -9.656 1 98.75 65 ILE B C 1
ATOM 4101 O O . ILE B 1 65 ? -0.661 15.383 -9.539 1 98.75 65 ILE B O 1
ATOM 4105 N N . SER B 1 66 ? -1.708 13.359 -9.562 1 98.94 66 SER B N 1
ATOM 4106 C CA . SER B 1 66 ? -0.476 12.602 -9.383 1 98.94 66 SER B CA 1
ATOM 4107 C C . SER B 1 66 ? 0.411 12.688 -10.625 1 98.94 66 SER B C 1
ATOM 4109 O O . SER B 1 66 ? 1.633 12.812 -10.508 1 98.94 66 SER B O 1
ATOM 4111 N N . MET B 1 67 ? -0.199 12.594 -11.781 1 98.81 67 MET B N 1
ATOM 4112 C CA . MET B 1 67 ? 0.553 12.734 -13.023 1 98.81 67 MET B CA 1
ATOM 4113 C C . MET B 1 67 ? 1.187 14.117 -13.117 1 98.81 67 MET B C 1
ATOM 4115 O O . MET B 1 67 ? 2.354 14.25 -13.492 1 98.81 67 MET B O 1
ATOM 4119 N N . THR B 1 68 ? 0.423 15.148 -12.789 1 98.75 68 THR B N 1
ATOM 4120 C CA . THR B 1 68 ? 0.886 16.531 -12.883 1 98.75 68 THR B CA 1
ATOM 4121 C C . THR B 1 68 ? 2.117 16.75 -12.008 1 98.75 68 THR B C 1
ATOM 4123 O O . THR B 1 68 ? 3.139 17.25 -12.484 1 98.75 68 THR B O 1
ATOM 4126 N N . VAL B 1 69 ? 2.008 16.344 -10.75 1 98.88 69 VAL B N 1
ATOM 4127 C CA . VAL B 1 69 ? 3.092 16.656 -9.828 1 98.88 69 VAL B CA 1
ATOM 4128 C C . VAL B 1 69 ? 4.324 15.82 -10.172 1 98.88 69 VAL B C 1
ATOM 4130 O O . VAL B 1 69 ? 5.457 16.281 -10.008 1 98.88 69 VAL B O 1
ATOM 4133 N N . THR B 1 70 ? 4.137 14.57 -10.609 1 98.94 70 THR B N 1
ATOM 4134 C CA . THR B 1 70 ? 5.25 13.719 -10.992 1 98.94 70 THR B CA 1
ATOM 4135 C C . THR B 1 70 ? 5.984 14.289 -12.203 1 98.94 70 THR B C 1
ATOM 4137 O O . THR B 1 70 ? 7.215 14.352 -12.219 1 98.94 70 THR B O 1
ATOM 4140 N N . ARG B 1 71 ? 5.219 14.688 -13.164 1 98.56 71 ARG B N 1
ATOM 4141 C CA . ARG B 1 71 ? 5.82 15.305 -14.344 1 98.56 71 ARG B CA 1
ATOM 4142 C C . ARG B 1 71 ? 6.617 16.547 -13.961 1 98.56 71 ARG B C 1
ATOM 4144 O O . ARG B 1 71 ? 7.73 16.75 -14.445 1 98.56 71 ARG B O 1
ATOM 4151 N N . ASN B 1 72 ? 5.984 17.406 -13.109 1 98.56 72 ASN B N 1
ATOM 4152 C CA . ASN B 1 72 ? 6.68 18.609 -12.648 1 98.56 72 ASN B CA 1
ATOM 4153 C C . ASN B 1 72 ? 8.008 18.266 -11.984 1 98.56 72 ASN B C 1
ATOM 4155 O O . ASN B 1 72 ? 9.016 18.953 -12.203 1 98.56 72 ASN B O 1
ATOM 4159 N N . LEU B 1 73 ? 8.016 17.234 -11.156 1 98.88 73 LEU B N 1
ATOM 4160 C CA . LEU B 1 73 ? 9.25 16.812 -10.492 1 98.88 73 LEU B CA 1
ATOM 4161 C C . LEU B 1 73 ? 10.32 16.453 -11.516 1 98.88 73 LEU B C 1
ATOM 4163 O O . LEU B 1 73 ? 11.461 16.891 -11.422 1 98.88 73 LEU B O 1
ATOM 4167 N N . LEU B 1 74 ? 9.938 15.586 -12.461 1 98.62 74 LEU B N 1
ATOM 4168 C CA . LEU B 1 74 ? 10.875 15.117 -13.484 1 98.62 74 LEU B CA 1
ATOM 4169 C C . LEU B 1 74 ? 11.445 16.281 -14.281 1 98.62 74 LEU B C 1
ATOM 4171 O O . LEU B 1 74 ? 12.656 16.344 -14.516 1 98.62 74 LEU B O 1
ATOM 4175 N N . GLU B 1 75 ? 10.578 17.25 -14.617 1 97.94 75 GLU B N 1
ATOM 4176 C CA . GLU B 1 75 ? 10.984 18.359 -15.484 1 97.94 75 GLU B CA 1
ATOM 4177 C C . GLU B 1 75 ? 11.773 19.406 -14.703 1 97.94 75 GLU B C 1
ATOM 4179 O O . GLU B 1 75 ? 12.82 19.875 -15.156 1 97.94 75 GLU B O 1
ATOM 4184 N N . THR B 1 76 ? 11.297 19.766 -13.539 1 98.31 76 THR B N 1
ATOM 4185 C CA . THR B 1 76 ? 11.906 20.828 -12.734 1 98.31 76 THR B CA 1
ATOM 4186 C C . THR B 1 76 ? 13.344 20.453 -12.367 1 98.31 76 THR B C 1
ATOM 4188 O O . THR B 1 76 ? 14.227 21.312 -12.375 1 98.31 76 THR B O 1
ATOM 4191 N N . TYR B 1 77 ? 13.57 19.234 -12.055 1 98.19 77 TYR B N 1
ATOM 4192 C CA . TYR B 1 77 ? 14.883 18.812 -11.562 1 98.19 77 TYR B CA 1
ATOM 4193 C C . TYR B 1 77 ? 15.641 18.031 -12.633 1 98.19 77 TYR B C 1
ATOM 4195 O O . TYR B 1 77 ? 16.719 17.484 -12.367 1 98.19 77 TYR B O 1
ATOM 4203 N N . GLU B 1 78 ? 15.086 17.891 -13.812 1 97.88 78 GLU B N 1
ATOM 4204 C CA . GLU B 1 78 ? 15.695 17.203 -14.938 1 97.88 78 GLU B CA 1
ATOM 4205 C C . GLU B 1 78 ? 16.109 15.789 -14.562 1 97.88 78 GLU B C 1
ATOM 4207 O O . GLU B 1 78 ? 17.25 15.375 -14.805 1 97.88 78 GLU B O 1
ATOM 4212 N N . ILE B 1 79 ? 15.258 15.125 -13.906 1 97.94 79 ILE B N 1
ATOM 4213 C CA . ILE B 1 79 ? 15.508 13.758 -13.469 1 97.94 79 ILE B CA 1
ATOM 4214 C C . ILE B 1 79 ? 15.352 12.805 -14.656 1 97.94 79 ILE B C 1
ATOM 4216 O O . ILE B 1 79 ? 14.32 12.82 -15.336 1 97.94 79 ILE B O 1
ATOM 4220 N N . LEU B 1 80 ? 16.359 11.93 -14.906 1 97.69 80 LEU B N 1
ATOM 4221 C CA . LEU B 1 80 ? 16.266 10.93 -15.961 1 97.69 80 LEU B CA 1
ATOM 4222 C C . LEU B 1 80 ? 15.359 9.773 -15.539 1 97.69 80 LEU B C 1
ATOM 4224 O O . LEU B 1 80 ? 15.531 9.211 -14.461 1 97.69 80 LEU B O 1
ATOM 4228 N N . THR B 1 81 ? 14.414 9.406 -16.375 1 97.56 81 THR B N 1
ATOM 4229 C CA . THR B 1 81 ? 13.453 8.359 -16.031 1 97.56 81 THR B CA 1
ATOM 4230 C C . THR B 1 81 ? 14.148 7.027 -15.812 1 97.56 81 THR B C 1
ATOM 4232 O O . THR B 1 81 ? 13.711 6.219 -14.992 1 97.56 81 THR B O 1
ATOM 4235 N N . ASP B 1 82 ? 15.281 6.75 -16.469 1 97 82 ASP B N 1
ATOM 4236 C CA . ASP B 1 82 ? 16 5.488 -16.344 1 97 82 ASP B CA 1
ATOM 4237 C C . ASP B 1 82 ? 16.781 5.434 -15.023 1 97 82 ASP B C 1
ATOM 4239 O O . ASP B 1 82 ? 17.25 4.371 -14.617 1 97 82 ASP B O 1
ATOM 4243 N N . SER B 1 83 ? 16.875 6.559 -14.312 1 98 83 SER B N 1
ATOM 4244 C CA . SER B 1 83 ? 17.562 6.605 -13.031 1 98 83 SER B CA 1
ATOM 4245 C C . SER B 1 83 ? 16.641 6.195 -11.891 1 98 83 SER B C 1
ATOM 4247 O O . SER B 1 83 ? 17.062 6.148 -10.734 1 98 83 SER B O 1
ATOM 4249 N N . ILE B 1 84 ? 15.438 5.898 -12.227 1 98.81 84 ILE B N 1
ATOM 4250 C CA . ILE B 1 84 ? 14.445 5.57 -11.203 1 98.81 84 ILE B CA 1
ATOM 4251 C C . ILE B 1 84 ? 14.211 4.062 -11.172 1 98.81 84 ILE B C 1
ATOM 4253 O O . ILE B 1 84 ? 14.008 3.439 -12.219 1 98.81 84 ILE B O 1
ATOM 4257 N N . GLY B 1 85 ? 14.258 3.463 -10 1 98.81 85 GLY B N 1
ATOM 4258 C CA . GLY B 1 85 ? 14.031 2.033 -9.859 1 98.81 85 GLY B CA 1
ATOM 4259 C C . GLY B 1 85 ? 12.82 1.701 -9.008 1 98.81 85 GLY B C 1
ATOM 4260 O O . GLY B 1 85 ? 12.406 0.543 -8.938 1 98.81 85 GLY B O 1
ATOM 4261 N N . CYS B 1 86 ? 12.273 2.689 -8.383 1 98.88 86 CYS B N 1
ATOM 4262 C CA . CYS B 1 86 ? 11.117 2.516 -7.516 1 98.88 86 CYS B CA 1
ATOM 4263 C C . CYS B 1 86 ? 10.211 3.738 -7.566 1 98.88 86 CYS B C 1
ATOM 4265 O O . CYS B 1 86 ? 10.688 4.871 -7.602 1 98.88 86 CYS B O 1
ATOM 4267 N N . LEU B 1 87 ? 8.953 3.566 -7.723 1 98.94 87 LEU B N 1
ATOM 4268 C CA . LEU B 1 87 ? 7.91 4.586 -7.711 1 98.94 87 LEU B CA 1
ATOM 4269 C C . LEU B 1 87 ? 6.727 4.141 -6.859 1 98.94 87 LEU B C 1
ATOM 4271 O O . LEU B 1 87 ? 5.98 3.24 -7.246 1 98.94 87 LEU B O 1
ATOM 4275 N N . VAL B 1 88 ? 6.547 4.773 -5.688 1 98.88 88 VAL B N 1
ATOM 4276 C CA . VAL B 1 88 ? 5.496 4.395 -4.746 1 98.88 88 VAL B CA 1
ATOM 4277 C C . VAL B 1 88 ? 4.512 5.547 -4.578 1 98.88 88 VAL B C 1
ATOM 4279 O O . VAL B 1 88 ? 4.902 6.715 -4.605 1 98.88 88 VAL B O 1
ATOM 4282 N N . VAL B 1 89 ? 3.244 5.227 -4.438 1 98.94 89 VAL B N 1
ATOM 4283 C CA . VAL B 1 89 ? 2.197 6.23 -4.285 1 98.94 89 VAL B CA 1
ATOM 4284 C C . VAL B 1 89 ? 1.492 6.043 -2.941 1 98.94 89 VAL B C 1
ATOM 4286 O O . VAL B 1 89 ? 1.122 4.926 -2.578 1 98.94 89 VAL B O 1
ATOM 4289 N N . GLY B 1 90 ? 1.418 7.086 -2.094 1 98.75 90 GLY B N 1
ATOM 4290 C CA . GLY B 1 90 ? 0.575 7.109 -0.909 1 98.75 90 GLY B CA 1
ATOM 4291 C C . GLY B 1 90 ? -0.695 7.918 -1.097 1 98.75 90 GLY B C 1
ATOM 4292 O O . GLY B 1 90 ? -0.638 9.117 -1.369 1 98.75 90 GLY B O 1
ATOM 4293 N N . THR B 1 91 ? -1.87 7.301 -0.983 1 98.25 91 THR B N 1
ATOM 4294 C CA . THR B 1 91 ? -3.129 8.016 -1.158 1 98.25 91 THR B CA 1
ATOM 4295 C C . THR B 1 91 ? -4.273 7.273 -0.479 1 98.25 91 THR B C 1
ATOM 4297 O O . THR B 1 91 ? -4.254 6.043 -0.387 1 98.25 91 THR B O 1
ATOM 4300 N N . GLU B 1 92 ? -5.25 8.016 0.06 1 94.5 92 GLU B N 1
ATOM 4301 C CA . GLU B 1 92 ? -6.504 7.418 0.502 1 94.5 92 GLU B CA 1
ATOM 4302 C C . GLU B 1 92 ? -7.641 7.742 -0.463 1 94.5 92 GLU B C 1
ATOM 4304 O O . GLU B 1 92 ? -8.766 7.285 -0.276 1 94.5 92 GLU B O 1
ATOM 4309 N N . THR B 1 93 ? -7.352 8.578 -1.484 1 94.62 93 THR B N 1
ATOM 4310 C CA . THR B 1 93 ? -8.305 8.852 -2.555 1 94.62 93 THR B CA 1
ATOM 4311 C C . THR B 1 93 ? -8.297 7.73 -3.59 1 94.62 93 THR B C 1
ATOM 4313 O O . THR B 1 93 ? -7.246 7.418 -4.156 1 94.62 93 THR B O 1
ATOM 4316 N N . LEU B 1 94 ? -9.453 7.098 -3.766 1 91.88 94 LEU B N 1
ATOM 4317 C CA . LEU B 1 94 ? -9.492 5.895 -4.594 1 91.88 94 LEU B CA 1
ATOM 4318 C C . LEU B 1 94 ? -10.516 6.031 -5.711 1 91.88 94 LEU B C 1
ATOM 4320 O O . LEU B 1 94 ? -11.641 6.473 -5.477 1 91.88 94 LEU B O 1
ATOM 4324 N N . ILE B 1 95 ? -10.102 5.691 -6.93 1 93.19 95 ILE B N 1
ATOM 4325 C CA . ILE B 1 95 ? -11.031 5.656 -8.055 1 93.19 95 ILE B CA 1
ATOM 4326 C C . ILE B 1 95 ? -11.188 4.223 -8.547 1 93.19 95 ILE B C 1
ATOM 4328 O O . ILE B 1 95 ? -12.055 3.936 -9.383 1 93.19 95 ILE B O 1
ATOM 4332 N N . ASP B 1 96 ? -10.352 3.371 -8.125 1 95.81 96 ASP B N 1
ATOM 4333 C CA . ASP B 1 96 ? -10.344 1.949 -8.461 1 95.81 96 ASP B CA 1
ATOM 4334 C C . ASP B 1 96 ? -9.898 1.111 -7.262 1 95.81 96 ASP B C 1
ATOM 4336 O O . ASP B 1 96 ? -8.914 1.443 -6.594 1 95.81 96 ASP B O 1
ATOM 4340 N N . LYS B 1 97 ? -10.617 0.034 -6.984 1 95 97 LYS B N 1
ATOM 4341 C CA . LYS B 1 97 ? -10.352 -0.761 -5.789 1 95 97 LYS B CA 1
ATOM 4342 C C . LYS B 1 97 ? -9.211 -1.744 -6.027 1 95 97 LYS B C 1
ATOM 4344 O O . LYS B 1 97 ? -8.68 -2.332 -5.082 1 95 97 LYS B O 1
ATOM 4349 N N . SER B 1 98 ? -8.75 -1.896 -7.215 1 96.5 98 SER B N 1
ATOM 4350 C CA . SER B 1 98 ? -7.754 -2.912 -7.535 1 96.5 98 SER B CA 1
ATOM 4351 C C . SER B 1 98 ? -6.551 -2.301 -8.242 1 96.5 98 SER B C 1
ATOM 4353 O O . SER B 1 98 ? -5.41 -2.473 -7.797 1 96.5 98 SER B O 1
ATOM 4355 N N . LYS B 1 99 ? -6.758 -1.604 -9.359 1 97 99 LYS B N 1
ATOM 4356 C CA . LYS B 1 99 ? -5.691 -0.985 -10.141 1 97 99 LYS B CA 1
ATOM 4357 C C . LYS B 1 99 ? -5.094 0.211 -9.406 1 97 99 LYS B C 1
ATOM 4359 O O . LYS B 1 99 ? -5.824 1.059 -8.891 1 97 99 LYS B O 1
ATOM 4364 N N . SER B 1 100 ? -3.805 0.283 -9.266 1 97.62 100 SER B N 1
ATOM 4365 C CA . SER B 1 100 ? -3.137 1.351 -8.531 1 97.62 100 SER B CA 1
ATOM 4366 C C . SER B 1 100 ? -3.006 2.611 -9.375 1 97.62 100 SER B C 1
ATOM 4368 O O . SER B 1 100 ? -2.98 2.537 -10.609 1 97.62 100 SER B O 1
ATOM 4370 N N . VAL B 1 101 ? -2.9 3.779 -8.664 1 98.5 101 VAL B N 1
ATOM 4371 C CA . VAL B 1 101 ? -2.51 5.043 -9.289 1 98.5 101 VAL B CA 1
ATOM 4372 C C . VAL B 1 101 ? -1.13 4.898 -9.922 1 98.5 101 VAL B C 1
ATOM 4374 O O . VAL B 1 101 ? -0.881 5.434 -11.008 1 98.5 101 VAL B O 1
ATOM 4377 N N . LYS B 1 102 ? -0.245 4.148 -9.352 1 98.75 102 LYS B N 1
ATOM 4378 C CA . LYS B 1 102 ? 1.137 3.973 -9.789 1 98.75 102 LYS B CA 1
ATOM 4379 C C . LYS B 1 102 ? 1.197 3.484 -11.234 1 98.75 102 LYS B C 1
ATOM 4381 O O . LYS B 1 102 ? 2.021 3.957 -12.023 1 98.75 102 LYS B O 1
ATOM 4386 N N . THR B 1 103 ? 0.374 2.514 -11.562 1 98.38 103 THR B N 1
ATOM 4387 C CA . THR B 1 103 ? 0.482 1.959 -12.906 1 98.38 103 THR B CA 1
ATOM 4388 C C . THR B 1 103 ? 0.137 3.012 -13.961 1 98.38 103 THR B C 1
ATOM 4390 O O . THR B 1 103 ? 0.701 3.01 -15.055 1 98.38 103 THR B O 1
ATOM 4393 N N . ALA B 1 104 ? -0.77 3.939 -13.641 1 98 104 ALA B N 1
ATOM 4394 C CA . ALA B 1 104 ? -1.068 5.039 -14.555 1 98 104 ALA B CA 1
ATOM 4395 C C . ALA B 1 104 ? 0.131 5.969 -14.703 1 98 104 ALA B C 1
ATOM 4397 O O . ALA B 1 104 ? 0.375 6.508 -15.789 1 98 104 ALA B O 1
ATOM 4398 N N . LEU B 1 105 ? 0.884 6.156 -13.68 1 98.75 105 LEU B N 1
ATOM 4399 C CA . LEU B 1 105 ? 2.033 7.051 -13.695 1 98.75 105 LEU B CA 1
ATOM 4400 C C . LEU B 1 105 ? 3.139 6.496 -14.594 1 98.75 105 LEU B C 1
ATOM 4402 O O . LEU B 1 105 ? 4.043 7.23 -14.992 1 98.75 105 LEU B O 1
ATOM 4406 N N . MET B 1 106 ? 3.1 5.172 -14.898 1 98.69 106 MET B N 1
ATOM 4407 C CA . MET B 1 106 ? 4.117 4.566 -15.75 1 98.69 106 MET B CA 1
ATOM 4408 C C . MET B 1 106 ? 4.113 5.199 -17.141 1 98.69 106 MET B C 1
ATOM 4410 O O . MET B 1 106 ? 5.117 5.141 -17.859 1 98.69 106 MET B O 1
ATOM 4414 N N . ASP B 1 107 ? 2.979 5.875 -17.5 1 98.06 107 ASP B N 1
ATOM 4415 C CA . ASP B 1 107 ? 2.91 6.586 -18.766 1 98.06 107 ASP B CA 1
ATOM 4416 C C . ASP B 1 107 ? 3.953 7.699 -18.828 1 98.06 107 ASP B C 1
ATOM 4418 O O . ASP B 1 107 ? 4.316 8.156 -19.922 1 98.06 107 ASP B O 1
ATOM 4422 N N . LEU B 1 108 ? 4.441 8.133 -17.719 1 98.38 108 LEU B N 1
ATOM 4423 C CA . LEU B 1 108 ? 5.434 9.203 -17.656 1 98.38 108 LEU B CA 1
ATOM 4424 C C . LEU B 1 108 ? 6.848 8.641 -17.75 1 98.38 108 LEU B C 1
ATOM 4426 O O . LEU B 1 108 ? 7.82 9.398 -17.781 1 98.38 108 LEU B O 1
ATOM 4430 N N . PHE B 1 109 ? 6.949 7.23 -17.859 1 98.06 109 PHE B N 1
ATOM 4431 C CA . PHE B 1 109 ? 8.242 6.562 -17.906 1 98.06 109 PHE B CA 1
ATOM 4432 C C . PHE B 1 109 ? 8.344 5.66 -19.125 1 98.06 109 PHE B C 1
ATOM 4434 O O . PHE B 1 109 ? 8.625 4.465 -19 1 98.06 109 PHE B O 1
ATOM 4441 N N . PRO B 1 110 ? 8.117 6.031 -20.328 1 90.12 110 PRO B N 1
ATOM 4442 C CA . PRO B 1 110 ? 8.062 5.195 -21.531 1 90.12 110 PRO B CA 1
ATOM 4443 C C . PRO B 1 110 ? 9.336 4.383 -21.75 1 90.12 110 PRO B C 1
ATOM 4445 O O . PRO B 1 110 ? 9.289 3.291 -22.312 1 90.12 110 PRO B O 1
ATOM 4448 N N . GLY B 1 111 ? 10.383 4.602 -21.312 1 91 111 GLY B N 1
ATOM 4449 C CA . GLY B 1 111 ? 11.617 3.873 -21.594 1 91 111 GLY B CA 1
ATOM 4450 C C . GLY B 1 111 ? 12.125 3.086 -20.406 1 91 111 GLY B C 1
ATOM 4451 O O . GLY B 1 111 ? 13.203 2.5 -20.453 1 91 111 GLY B O 1
ATOM 4452 N N . ASN B 1 112 ? 11.391 3.045 -19.438 1 97.5 112 ASN B N 1
ATOM 4453 C CA . ASN B 1 112 ? 11.797 2.352 -18.219 1 97.5 112 ASN B CA 1
ATOM 4454 C C . ASN B 1 112 ? 10.617 1.653 -17.562 1 97.5 112 ASN B C 1
ATOM 4456 O O . ASN B 1 112 ? 9.859 2.279 -16.812 1 97.5 112 ASN B O 1
ATOM 4460 N N . SER B 1 113 ? 10.516 0.331 -17.766 1 98.44 113 SER B N 1
ATOM 4461 C CA . SER B 1 113 ? 9.406 -0.419 -17.172 1 98.44 113 SER B CA 1
ATOM 4462 C C . SER B 1 113 ? 9.852 -1.175 -15.93 1 98.44 113 SER B C 1
ATOM 4464 O O . SER B 1 113 ? 9.039 -1.824 -15.266 1 98.44 113 SER B O 1
ATOM 4466 N N . ASP B 1 114 ? 11.18 -1.159 -15.672 1 98.62 114 ASP B N 1
ATOM 4467 C CA . ASP B 1 114 ? 11.719 -1.83 -14.492 1 98.62 114 ASP B CA 1
ATOM 4468 C C . ASP B 1 114 ? 11.719 -0.9 -13.281 1 98.62 114 ASP B C 1
ATOM 4470 O O . ASP B 1 114 ? 12.781 -0.562 -12.75 1 98.62 114 ASP B O 1
ATOM 4474 N N . ILE B 1 115 ? 10.547 -0.488 -12.914 1 98.81 115 ILE B N 1
ATOM 4475 C CA . ILE B 1 115 ? 10.336 0.398 -11.773 1 98.81 115 ILE B CA 1
ATOM 4476 C C . ILE B 1 115 ? 9.398 -0.271 -10.773 1 98.81 115 ILE B C 1
ATOM 4478 O O . ILE B 1 115 ? 8.195 -0.388 -11.016 1 98.81 115 ILE B O 1
ATOM 4482 N N . GLU B 1 116 ? 9.891 -0.631 -9.648 1 98.75 116 GLU B N 1
ATOM 4483 C CA . GLU B 1 116 ? 9.133 -1.284 -8.586 1 98.75 116 GLU B CA 1
ATOM 4484 C C . GLU B 1 116 ? 8.195 -0.299 -7.891 1 98.75 116 GLU B C 1
ATOM 4486 O O . GLU B 1 116 ? 8.336 0.916 -8.047 1 98.75 116 GLU B O 1
ATOM 4491 N N . GLY B 1 117 ? 7.27 -0.802 -7.078 1 98.75 117 GLY B N 1
ATOM 4492 C CA . GLY B 1 117 ? 6.426 0.019 -6.223 1 98.75 117 GLY B CA 1
ATOM 4493 C C . GLY B 1 117 ? 4.992 0.106 -6.711 1 98.75 117 GLY B C 1
ATOM 4494 O O . GLY B 1 117 ? 4.734 0.06 -7.918 1 98.75 117 GLY B O 1
ATOM 4495 N N . VAL B 1 118 ? 4.074 0.257 -5.805 1 98.81 118 VAL B N 1
ATOM 4496 C CA . VAL B 1 118 ? 2.646 0.403 -6.07 1 98.81 118 VAL B CA 1
ATOM 4497 C C . VAL B 1 118 ? 2.008 1.272 -4.988 1 98.81 118 VAL B C 1
ATOM 4499 O O . VAL B 1 118 ? 2.691 2.061 -4.332 1 98.81 118 VAL B O 1
ATOM 4502 N N . ASP B 1 119 ? 0.631 1.248 -4.859 1 98.69 119 ASP B N 1
ATOM 4503 C CA . ASP B 1 119 ? -0.083 2.16 -3.969 1 98.69 119 ASP B CA 1
ATOM 4504 C C . ASP B 1 119 ? -0.065 1.649 -2.529 1 98.69 119 ASP B C 1
ATOM 4506 O O . ASP B 1 119 ? -0.189 0.446 -2.291 1 98.69 119 ASP B O 1
ATOM 4510 N N . ILE B 1 120 ? 0.148 2.564 -1.582 1 98.69 120 ILE B N 1
ATOM 4511 C CA . ILE B 1 120 ? 0.075 2.342 -0.143 1 98.69 120 ILE B CA 1
ATOM 4512 C C . ILE B 1 120 ? -1.109 3.109 0.439 1 98.69 120 ILE B C 1
ATOM 4514 O O . ILE B 1 120 ? -1.31 4.285 0.127 1 98.69 120 ILE B O 1
ATOM 4518 N N . LYS B 1 121 ? -1.832 2.369 1.342 1 97.31 121 LYS B N 1
ATOM 4519 C CA . LYS B 1 121 ? -3.09 2.98 1.764 1 97.31 121 LYS B CA 1
ATOM 4520 C C . LYS B 1 121 ? -3.312 2.803 3.262 1 97.31 121 LYS B C 1
ATOM 4522 O O . LYS B 1 121 ? -3.346 1.675 3.762 1 97.31 121 LYS B O 1
ATOM 4527 N N . ASN B 1 122 ? -3.6 3.885 3.992 1 97.62 122 ASN B N 1
ATOM 4528 C CA . ASN B 1 122 ? -4.262 4.059 5.281 1 97.62 122 ASN B CA 1
ATOM 4529 C C . ASN B 1 122 ? -4.512 5.531 5.59 1 97.62 122 ASN B C 1
ATOM 4531 O O . ASN B 1 122 ? -3.713 6.168 6.281 1 97.62 122 ASN B O 1
ATOM 4535 N N . ALA B 1 123 ? -5.719 5.957 5.207 1 97.25 123 ALA B N 1
ATOM 4536 C CA . ALA B 1 123 ? -6.078 7.367 5.367 1 97.25 123 ALA B CA 1
ATOM 4537 C C . ALA B 1 123 ? -4.887 8.273 5.066 1 97.25 123 ALA B C 1
ATOM 4539 O O . ALA B 1 123 ? -4.199 8.086 4.059 1 97.25 123 ALA B O 1
ATOM 4540 N N . CYS B 1 124 ? -4.656 9.289 5.891 1 97.94 124 CYS B N 1
ATOM 4541 C CA . CYS B 1 124 ? -3.635 10.289 5.605 1 97.94 124 CYS B CA 1
ATOM 4542 C C . CYS B 1 124 ? -2.242 9.742 5.883 1 97.94 124 CYS B C 1
ATOM 4544 O O . CYS B 1 124 ? -1.244 10.312 5.441 1 97.94 124 CYS B O 1
ATOM 4546 N N . PHE B 1 125 ? -2.094 8.617 6.543 1 98.75 125 PHE B N 1
ATOM 4547 C CA . PHE B 1 125 ? -0.795 8.07 6.918 1 98.75 125 PHE B CA 1
ATOM 4548 C C . PHE B 1 125 ? -0.102 7.449 5.715 1 98.75 125 PHE B C 1
ATOM 4550 O O . PHE B 1 125 ? 1.119 7.277 5.715 1 98.75 125 PHE B O 1
ATOM 4557 N N . GLY B 1 126 ? -0.864 7.07 4.656 1 98.56 126 GLY B N 1
ATOM 4558 C CA . GLY B 1 126 ? -0.324 6.387 3.488 1 98.56 126 GLY B CA 1
ATOM 4559 C C . GLY B 1 126 ? 0.872 7.098 2.883 1 98.56 126 GLY B C 1
ATOM 4560 O O . GLY B 1 126 ? 1.792 6.453 2.377 1 98.56 126 GLY B O 1
ATOM 4561 N N . GLY B 1 127 ? 0.877 8.414 2.934 1 98.69 127 GLY B N 1
ATOM 4562 C CA . GLY B 1 127 ? 1.972 9.195 2.385 1 98.69 127 GLY B CA 1
ATOM 4563 C C . GLY B 1 127 ? 3.275 9.016 3.139 1 98.69 127 GLY B C 1
ATOM 4564 O O . GLY B 1 127 ? 4.332 8.82 2.529 1 98.69 127 GLY B O 1
ATOM 4565 N N . ALA B 1 128 ? 3.213 9.086 4.48 1 98.81 128 ALA B N 1
ATOM 4566 C CA . ALA B 1 128 ? 4.406 8.891 5.297 1 98.81 128 ALA B CA 1
ATOM 4567 C C . ALA B 1 128 ? 4.957 7.477 5.137 1 98.81 128 ALA B C 1
ATOM 4569 O O . ALA B 1 128 ? 6.172 7.277 5.07 1 98.81 128 ALA B O 1
ATOM 4570 N N . GLN B 1 129 ? 4.035 6.512 5.074 1 98.88 129 GLN B N 1
ATOM 4571 C CA . GLN B 1 129 ? 4.484 5.137 4.891 1 98.88 129 GLN B CA 1
ATOM 4572 C C . GLN B 1 129 ? 5.188 4.957 3.549 1 98.88 129 GLN B C 1
ATOM 4574 O O . GLN B 1 129 ? 6.184 4.234 3.455 1 98.88 129 GLN B O 1
ATOM 4579 N N . ALA B 1 130 ? 4.629 5.562 2.502 1 98.88 130 ALA B N 1
ATOM 4580 C CA . ALA B 1 130 ? 5.266 5.5 1.188 1 98.88 130 ALA B CA 1
ATOM 4581 C C . ALA B 1 130 ? 6.684 6.059 1.24 1 98.88 130 ALA B C 1
ATOM 4583 O O . ALA B 1 130 ? 7.609 5.477 0.676 1 98.88 130 ALA B O 1
ATOM 4584 N N . LEU B 1 131 ? 6.863 7.188 1.899 1 98.94 131 LEU B N 1
ATOM 4585 C CA . LEU B 1 131 ? 8.172 7.805 2.041 1 98.94 131 LEU B CA 1
ATOM 4586 C C . LEU B 1 131 ? 9.141 6.875 2.775 1 98.94 131 LEU B C 1
ATOM 4588 O O . LEU B 1 131 ? 10.266 6.656 2.32 1 98.94 131 LEU B O 1
ATOM 4592 N N . LEU B 1 132 ? 8.703 6.34 3.912 1 98.88 132 LEU B N 1
ATOM 4593 C CA . LEU B 1 132 ? 9.547 5.477 4.727 1 98.88 132 LEU B CA 1
ATOM 4594 C C . LEU B 1 132 ? 9.922 4.207 3.967 1 98.88 132 LEU B C 1
ATOM 4596 O O . LEU B 1 132 ? 11.062 3.744 4.043 1 98.88 132 LEU B O 1
ATOM 4600 N N . HIS B 1 133 ? 8.984 3.662 3.158 1 98.69 133 HIS B N 1
ATOM 4601 C CA . HIS B 1 133 ? 9.266 2.477 2.357 1 98.69 133 HIS B CA 1
ATOM 4602 C C . HIS B 1 133 ? 10.281 2.781 1.259 1 98.69 133 HIS B C 1
ATOM 4604 O O . HIS B 1 133 ? 11.133 1.949 0.945 1 98.69 133 HIS B O 1
ATOM 4610 N N . ALA B 1 134 ? 10.125 3.928 0.663 1 98.88 134 ALA B N 1
ATOM 4611 C CA . ALA B 1 134 ? 11.062 4.312 -0.389 1 98.88 134 ALA B CA 1
ATOM 4612 C C . ALA B 1 134 ? 12.469 4.488 0.17 1 98.88 134 ALA B C 1
ATOM 4614 O O . ALA B 1 134 ? 13.453 4.152 -0.494 1 98.88 134 ALA B O 1
ATOM 4615 N N . ILE B 1 135 ? 12.586 5.02 1.367 1 98.81 135 ILE B N 1
ATOM 4616 C CA . ILE B 1 135 ? 13.883 5.18 2.014 1 98.81 135 ILE B CA 1
ATOM 4617 C C . ILE B 1 135 ? 14.516 3.811 2.248 1 98.81 135 ILE B C 1
ATOM 4619 O O . ILE B 1 135 ? 15.703 3.615 1.986 1 98.81 135 ILE B O 1
ATOM 4623 N N . ASP B 1 136 ? 13.742 2.887 2.754 1 98.5 136 ASP B N 1
ATOM 4624 C CA . ASP B 1 136 ? 14.242 1.527 2.92 1 98.5 136 ASP B CA 1
ATOM 4625 C C . ASP B 1 136 ? 14.688 0.937 1.583 1 98.5 136 ASP B C 1
ATOM 4627 O O . ASP B 1 136 ? 15.727 0.285 1.5 1 98.5 136 ASP B O 1
ATOM 4631 N N . TRP B 1 137 ? 13.875 1.131 0.517 1 98.75 137 TRP B N 1
ATOM 4632 C CA . TRP B 1 137 ? 14.188 0.582 -0.797 1 98.75 137 TRP B CA 1
ATOM 4633 C C . TRP B 1 137 ? 15.531 1.109 -1.297 1 98.75 137 TRP B C 1
ATOM 4635 O O . TRP B 1 137 ? 16.375 0.34 -1.766 1 98.75 137 TRP B O 1
ATOM 4645 N N . VAL B 1 138 ? 15.688 2.418 -1.201 1 98.62 138 VAL B N 1
ATOM 4646 C CA . VAL B 1 138 ? 16.922 3.025 -1.662 1 98.62 138 VAL B CA 1
ATOM 4647 C C . VAL B 1 138 ? 18.109 2.488 -0.846 1 98.62 138 VAL B C 1
ATOM 4649 O O . VAL B 1 138 ? 19.156 2.16 -1.4 1 98.62 138 VAL B O 1
ATOM 4652 N N . THR B 1 139 ? 17.906 2.4 0.465 1 97.06 139 THR B N 1
ATOM 4653 C CA . THR B 1 139 ? 18.969 1.934 1.354 1 97.06 139 THR B CA 1
ATOM 4654 C C . THR B 1 139 ? 19.422 0.528 0.969 1 97.06 139 THR B C 1
ATOM 4656 O O . THR B 1 139 ? 20.609 0.217 1.017 1 97.06 139 THR B O 1
ATOM 4659 N N . VAL B 1 140 ? 18.516 -0.295 0.533 1 96.44 140 VAL B N 1
ATOM 4660 C CA . VAL B 1 140 ? 18.797 -1.704 0.284 1 96.44 140 VAL B CA 1
ATOM 4661 C C . VAL B 1 140 ? 19.219 -1.896 -1.169 1 96.44 140 VAL B C 1
ATOM 4663 O O . VAL B 1 140 ? 20.125 -2.695 -1.458 1 96.44 140 VAL B O 1
ATOM 4666 N N . ASN B 1 141 ? 18.656 -1.122 -2.086 1 96.75 141 ASN B N 1
ATOM 4667 C CA . ASN B 1 141 ? 18.719 -1.529 -3.484 1 96.75 141 ASN B CA 1
ATOM 4668 C C . ASN B 1 141 ? 19.562 -0.562 -4.312 1 96.75 141 ASN B C 1
ATOM 4670 O O . ASN B 1 141 ? 20.031 -0.909 -5.398 1 96.75 141 ASN B O 1
ATOM 4674 N N . HIS B 1 142 ? 19.812 0.627 -3.859 1 96.88 142 HIS B N 1
ATOM 4675 C CA . HIS B 1 142 ? 20.469 1.665 -4.648 1 96.88 142 HIS B CA 1
ATOM 4676 C C . HIS B 1 142 ? 21.859 1.219 -5.105 1 96.88 142 HIS B C 1
ATOM 4678 O O . HIS B 1 142 ? 22.281 1.53 -6.223 1 96.88 142 HIS B O 1
ATOM 4684 N N . GLN B 1 143 ? 22.547 0.526 -4.301 1 92.69 143 GLN B N 1
ATOM 4685 C CA . GLN B 1 143 ? 23.953 0.202 -4.555 1 92.69 143 GLN B CA 1
ATOM 4686 C C . GLN B 1 143 ? 24.078 -0.703 -5.777 1 92.69 143 GLN B C 1
ATOM 4688 O O . GLN B 1 143 ? 25.141 -0.745 -6.406 1 92.69 143 GLN B O 1
ATOM 4693 N N . MET B 1 144 ? 23.094 -1.473 -6.082 1 92.25 144 MET B N 1
ATOM 4694 C CA . MET B 1 144 ? 23.172 -2.455 -7.16 1 92.25 144 MET B CA 1
ATOM 4695 C C . MET B 1 144 ? 23.266 -1.766 -8.516 1 92.25 144 MET B C 1
ATOM 4697 O O . MET B 1 144 ? 24.109 -2.113 -9.344 1 92.25 144 MET B O 1
ATOM 4701 N N . ASP B 1 145 ? 22.391 -0.751 -8.75 1 93.44 145 ASP B N 1
ATOM 4702 C CA . ASP B 1 145 ? 22.312 -0.164 -10.086 1 93.44 145 ASP B CA 1
ATOM 4703 C C . ASP B 1 145 ? 22.203 1.357 -10.016 1 93.44 145 ASP B C 1
ATOM 4705 O O . ASP B 1 145 ? 21.891 2.014 -11.008 1 93.44 145 ASP B O 1
ATOM 4709 N N . ASN B 1 146 ? 22.438 1.916 -8.859 1 95.44 146 ASN B N 1
ATOM 4710 C CA . ASN B 1 146 ? 22.453 3.355 -8.625 1 95.44 146 ASN B CA 1
ATOM 4711 C C . ASN B 1 146 ? 21.109 3.99 -9.016 1 95.44 146 ASN B C 1
ATOM 4713 O O . ASN B 1 146 ? 21.078 5.055 -9.633 1 95.44 146 ASN B O 1
ATOM 4717 N N . LYS B 1 147 ? 20.094 3.256 -8.797 1 97.94 147 LYS B N 1
ATOM 4718 C CA . LYS B 1 147 ? 18.75 3.785 -9.07 1 97.94 147 LYS B CA 1
ATOM 4719 C C . LYS B 1 147 ? 18.172 4.441 -7.824 1 97.94 147 LYS B C 1
ATOM 4721 O O . LYS B 1 147 ? 18.453 4.023 -6.699 1 97.94 147 LYS B O 1
ATOM 4726 N N . ASN B 1 148 ? 17.375 5.496 -8.031 1 98.75 148 ASN B N 1
ATOM 4727 C CA . ASN B 1 148 ? 16.688 6.223 -6.969 1 98.75 148 ASN B CA 1
ATOM 4728 C C . ASN B 1 148 ? 15.195 5.922 -6.957 1 98.75 148 ASN B C 1
ATOM 4730 O O . ASN B 1 148 ? 14.719 5.117 -7.758 1 98.75 148 ASN B O 1
ATOM 4734 N N . ALA B 1 149 ? 14.523 6.48 -5.98 1 98.94 149 ALA B N 1
ATOM 4735 C CA . ALA B 1 149 ? 13.086 6.258 -5.871 1 98.94 149 ALA B CA 1
ATOM 4736 C C . ALA B 1 149 ? 12.312 7.57 -5.984 1 98.94 149 ALA B C 1
ATOM 4738 O O . ALA B 1 149 ? 12.852 8.641 -5.672 1 98.94 149 ALA B O 1
ATOM 4739 N N . ILE B 1 150 ? 11.156 7.496 -6.492 1 98.94 150 ILE B N 1
ATOM 4740 C CA . ILE B 1 150 ? 10.188 8.594 -6.453 1 98.94 150 ILE B CA 1
ATOM 4741 C C . ILE B 1 150 ? 9 8.195 -5.582 1 98.94 150 ILE B C 1
ATOM 4743 O O . ILE B 1 150 ? 8.531 7.059 -5.637 1 98.94 150 ILE B O 1
ATOM 4747 N N . VAL B 1 151 ? 8.586 9.094 -4.715 1 98.94 151 VAL B N 1
ATOM 4748 C CA . VAL B 1 151 ? 7.363 8.953 -3.934 1 98.94 151 VAL B CA 1
ATOM 4749 C C . VAL B 1 151 ? 6.352 10.016 -4.363 1 98.94 151 VAL B C 1
ATOM 4751 O O . VAL B 1 151 ? 6.68 11.195 -4.445 1 98.94 151 VAL B O 1
ATOM 4754 N N . VAL B 1 152 ? 5.148 9.594 -4.684 1 98.94 152 VAL B N 1
ATOM 4755 C CA . VAL B 1 152 ? 4.059 10.516 -4.973 1 98.94 152 VAL B CA 1
ATOM 4756 C C . VAL B 1 152 ? 2.965 10.375 -3.918 1 98.94 152 VAL B C 1
ATOM 4758 O O . VAL B 1 152 ? 2.422 9.281 -3.719 1 98.94 152 VAL B O 1
ATOM 4761 N N . ILE B 1 153 ? 2.682 11.453 -3.188 1 98.94 153 ILE B N 1
ATOM 4762 C CA . ILE B 1 153 ? 1.586 11.469 -2.227 1 98.94 153 ILE B CA 1
ATOM 4763 C C . ILE B 1 153 ? 0.54 12.492 -2.656 1 98.94 153 ILE B C 1
ATOM 4765 O O . ILE B 1 153 ? 0.879 13.633 -3.002 1 98.94 153 ILE B O 1
ATOM 4769 N N . ALA B 1 154 ? -0.719 12.086 -2.725 1 98.88 154 ALA B N 1
ATOM 4770 C CA . ALA B 1 154 ? -1.779 12.938 -3.258 1 98.88 154 ALA B CA 1
ATOM 4771 C C . ALA B 1 154 ? -3.141 12.531 -2.695 1 98.88 154 ALA B C 1
ATOM 4773 O O . ALA B 1 154 ? -3.381 11.359 -2.418 1 98.88 154 ALA B O 1
ATOM 4774 N N . ASP B 1 155 ? -3.969 13.562 -2.533 1 98.75 155 ASP B N 1
ATOM 4775 C CA . ASP B 1 155 ? -5.344 13.281 -2.129 1 98.75 155 ASP B CA 1
ATOM 4776 C C . ASP B 1 155 ? -6.27 14.438 -2.504 1 98.75 155 ASP B C 1
ATOM 4778 O O . ASP B 1 155 ? -5.82 15.57 -2.682 1 98.75 155 ASP B O 1
ATOM 4782 N N . ILE B 1 156 ? -7.449 14.117 -2.605 1 98 156 ILE B N 1
ATOM 4783 C CA . ILE B 1 156 ? -8.586 15.031 -2.717 1 98 156 ILE B CA 1
ATOM 4784 C C . ILE B 1 156 ? -9.531 14.82 -1.536 1 98 156 ILE B C 1
ATOM 4786 O O . ILE B 1 156 ? -10.227 13.805 -1.464 1 98 156 ILE B O 1
ATOM 4790 N N . ALA B 1 157 ? -9.508 15.75 -0.638 1 97.19 157 ALA B N 1
ATOM 4791 C CA . ALA B 1 157 ? -10.344 15.68 0.56 1 97.19 157 ALA B CA 1
ATOM 4792 C C . ALA B 1 157 ? -11.664 16.406 0.352 1 97.19 157 ALA B C 1
ATOM 4794 O O . ALA B 1 157 ? -11.695 17.641 0.294 1 97.19 157 ALA B O 1
ATOM 4795 N N . ILE B 1 158 ? -12.742 15.695 0.25 1 94.06 158 ILE B N 1
ATOM 4796 C CA . ILE B 1 158 ? -14.07 16.297 0.11 1 94.06 158 ILE B CA 1
ATOM 4797 C C . ILE B 1 158 ? -15.023 15.672 1.13 1 94.06 158 ILE B C 1
ATOM 4799 O O . ILE B 1 158 ? -14.883 14.5 1.485 1 94.06 158 ILE B O 1
ATOM 4803 N N . TYR B 1 159 ? -15.938 16.438 1.579 1 92.5 159 TYR B N 1
ATOM 4804 C CA . TYR B 1 159 ? -16.938 16.031 2.562 1 92.5 159 TYR B CA 1
ATOM 4805 C C . TYR B 1 159 ? -18.344 16.375 2.09 1 92.5 159 TYR B C 1
ATOM 4807 O O . TYR B 1 159 ? -18.531 17.281 1.283 1 92.5 159 TYR B O 1
ATOM 4815 N N . GLU B 1 160 ? -19.266 15.609 2.594 1 90.19 160 GLU B N 1
ATOM 4816 C CA . GLU B 1 160 ? -20.672 15.914 2.312 1 90.19 160 GLU B CA 1
ATOM 4817 C C . GLU B 1 160 ? -21.062 17.266 2.898 1 90.19 160 GLU B C 1
ATOM 4819 O O . GLU B 1 160 ? -20.375 17.797 3.77 1 90.19 160 GLU B O 1
ATOM 4824 N N . ASP B 1 161 ? -22.188 17.781 2.281 1 88.94 161 ASP B N 1
ATOM 4825 C CA . ASP B 1 161 ? -22.703 19.016 2.854 1 88.94 161 ASP B CA 1
ATOM 4826 C C . ASP B 1 161 ? -22.922 18.875 4.359 1 88.94 161 ASP B C 1
ATOM 4828 O O . ASP B 1 161 ? -23.484 17.875 4.824 1 88.94 161 ASP B O 1
ATOM 4832 N N . GLY B 1 162 ? -22.359 19.859 5.043 1 86.75 162 GLY B N 1
ATOM 4833 C CA . GLY B 1 162 ? -22.406 19.781 6.492 1 86.75 162 GLY B CA 1
ATOM 4834 C C . GLY B 1 162 ? -21.188 20.391 7.164 1 86.75 162 GLY B C 1
ATOM 4835 O O . GLY B 1 162 ? -20.422 21.109 6.52 1 86.75 162 GLY B O 1
ATOM 4836 N N . PRO B 1 163 ? -21.016 20.078 8.469 1 85.75 163 PRO B N 1
ATOM 4837 C CA . PRO B 1 163 ? -20.031 20.781 9.289 1 85.75 163 PRO B CA 1
ATOM 4838 C C . PRO B 1 163 ? -18.594 20.469 8.875 1 85.75 163 PRO B C 1
ATOM 4840 O O . PRO B 1 163 ? -17.688 21.25 9.141 1 85.75 163 PRO B O 1
ATOM 4843 N N . ALA B 1 164 ? -18.375 19.328 8.242 1 87.69 164 ALA B N 1
ATOM 4844 C CA . ALA B 1 164 ? -17 18.938 7.934 1 87.69 164 ALA B CA 1
ATOM 4845 C C . ALA B 1 164 ? -16.562 19.484 6.574 1 87.69 164 ALA B C 1
ATOM 4847 O O . ALA B 1 164 ? -15.375 19.484 6.25 1 87.69 164 ALA B O 1
ATOM 4848 N N . ARG B 1 165 ? -17.469 19.984 5.805 1 91.06 165 ARG B N 1
ATOM 4849 C CA . ARG B 1 165 ? -17.188 20.359 4.426 1 91.06 165 ARG B CA 1
ATOM 4850 C C . ARG B 1 165 ? -16.109 21.453 4.363 1 91.06 165 ARG B C 1
ATOM 4852 O O . ARG B 1 165 ? -15.297 21.484 3.436 1 91.06 165 ARG B O 1
ATOM 4859 N N . CYS B 1 166 ? -16.062 22.266 5.395 1 94.94 166 CYS B N 1
ATOM 4860 C CA . CYS B 1 166 ? -15.156 23.406 5.41 1 94.94 166 CYS B CA 1
ATOM 4861 C C . CYS B 1 166 ? -13.719 22.953 5.625 1 94.94 166 CYS B C 1
ATOM 4863 O O . CYS B 1 166 ? -12.781 23.75 5.504 1 94.94 166 CYS B O 1
ATOM 4865 N N . THR B 1 167 ? -13.445 21.641 5.879 1 94.19 167 THR B N 1
ATOM 4866 C CA . THR B 1 167 ? -12.094 21.172 6.176 1 94.19 167 THR B CA 1
ATOM 4867 C C . THR B 1 167 ? -11.508 20.438 4.977 1 94.19 167 THR B C 1
ATOM 4869 O O . THR B 1 167 ? -10.508 19.719 5.113 1 94.19 167 THR B O 1
ATOM 4872 N N . GLY B 1 168 ? -12.109 20.578 3.84 1 96.5 168 GLY B N 1
ATOM 4873 C CA . GLY B 1 168 ? -11.609 19.906 2.652 1 96.5 168 GLY B CA 1
ATOM 4874 C C . GLY B 1 168 ? -10.281 20.453 2.168 1 96.5 168 GLY B C 1
ATOM 4875 O O . GLY B 1 168 ? -9.617 21.203 2.879 1 96.5 168 GLY B O 1
ATOM 4876 N N . GLY B 1 169 ? -9.898 20.078 1.074 1 98.12 169 GLY B N 1
ATOM 4877 C CA . GLY B 1 169 ? -8.656 20.438 0.417 1 98.12 169 GLY B CA 1
ATOM 4878 C C . GLY B 1 169 ? -8.203 19.422 -0.614 1 98.12 169 GLY B C 1
ATOM 4879 O O . GLY B 1 169 ? -8.891 18.422 -0.848 1 98.12 169 GLY B O 1
ATOM 4880 N N . ALA B 1 170 ? -7.129 19.734 -1.271 1 98.62 170 ALA B N 1
ATOM 4881 C CA . ALA B 1 170 ? -6.531 18.828 -2.254 1 98.62 170 ALA B CA 1
ATOM 4882 C C . ALA B 1 170 ? -5.09 19.219 -2.555 1 98.62 170 ALA B C 1
ATOM 4884 O O . ALA B 1 170 ? -4.758 20.406 -2.6 1 98.62 170 ALA B O 1
ATOM 4885 N N . GLY B 1 171 ? -4.273 18.234 -2.736 1 98.81 171 GLY B N 1
ATOM 4886 C CA . GLY B 1 171 ? -2.893 18.5 -3.102 1 98.81 171 GLY B CA 1
ATOM 4887 C C . GLY B 1 171 ? -2.102 17.25 -3.43 1 98.81 171 GLY B C 1
ATOM 4888 O O . GLY B 1 171 ? -2.584 16.141 -3.225 1 98.81 171 GLY B O 1
ATOM 4889 N N . ALA B 1 172 ? -0.991 17.438 -4.023 1 98.94 172 ALA B N 1
ATOM 4890 C CA . ALA B 1 172 ? -0.072 16.375 -4.395 1 98.94 172 ALA B CA 1
ATOM 4891 C C . ALA B 1 172 ? 1.38 16.812 -4.215 1 98.94 172 ALA B C 1
ATOM 4893 O O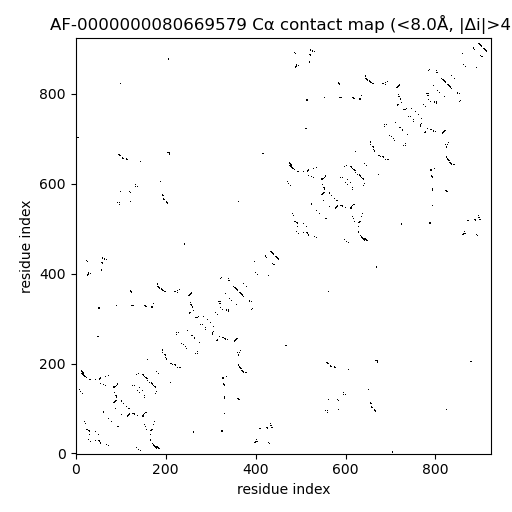 . ALA B 1 172 ? 1.735 17.938 -4.527 1 98.94 172 ALA B O 1
ATOM 4894 N N . ILE B 1 173 ? 2.16 15.984 -3.664 1 98.94 173 ILE B N 1
ATOM 4895 C CA . ILE B 1 173 ? 3.602 16.188 -3.561 1 98.94 173 ILE B CA 1
ATOM 4896 C C . ILE B 1 173 ? 4.34 15 -4.16 1 98.94 173 ILE B C 1
ATOM 4898 O O . ILE B 1 173 ? 3.941 13.852 -3.961 1 98.94 173 ILE B O 1
ATOM 4902 N N . ALA B 1 174 ? 5.328 15.203 -4.941 1 98.94 174 ALA B N 1
ATOM 4903 C CA . ALA B 1 174 ? 6.27 14.188 -5.41 1 98.94 174 ALA B CA 1
ATOM 4904 C C . ALA B 1 174 ? 7.664 14.43 -4.844 1 98.94 174 ALA B C 1
ATOM 4906 O O . ALA B 1 174 ? 8.125 15.578 -4.77 1 98.94 174 ALA B O 1
ATOM 4907 N N . PHE B 1 175 ? 8.32 13.336 -4.367 1 98.75 175 PHE B N 1
ATOM 4908 C CA . PHE B 1 175 ? 9.672 13.359 -3.812 1 98.75 175 PHE B CA 1
ATOM 4909 C C . PHE B 1 175 ? 10.625 12.547 -4.676 1 98.75 175 PHE B C 1
ATOM 4911 O O . PHE B 1 175 ? 10.25 11.492 -5.199 1 98.75 175 PHE B O 1
ATOM 4918 N N . LEU B 1 176 ? 11.805 13.062 -4.832 1 98.88 176 LEU B N 1
ATOM 4919 C CA . LEU B 1 176 ? 12.906 12.172 -5.16 1 98.88 176 LEU B CA 1
ATOM 4920 C C . LEU B 1 176 ? 13.602 11.672 -3.896 1 98.88 176 LEU B C 1
ATOM 4922 O O . LEU B 1 176 ? 14.047 12.477 -3.07 1 98.88 176 LEU B O 1
ATOM 4926 N N . ILE B 1 177 ? 13.68 10.406 -3.691 1 98.94 177 ILE B N 1
ATOM 4927 C CA . ILE B 1 177 ? 14.398 9.797 -2.576 1 98.94 177 ILE B CA 1
ATOM 4928 C C . ILE B 1 177 ? 15.727 9.227 -3.064 1 98.94 177 ILE B C 1
ATOM 4930 O O . ILE B 1 177 ? 15.758 8.406 -3.982 1 98.94 177 ILE B O 1
ATOM 4934 N N . CYS B 1 178 ? 16.797 9.641 -2.443 1 98.44 178 CYS B N 1
ATOM 4935 C CA . CYS B 1 178 ? 18.125 9.297 -2.93 1 98.44 178 CYS B CA 1
ATOM 4936 C C . CYS B 1 178 ? 19.141 9.359 -1.802 1 98.44 178 CYS B C 1
ATOM 4938 O O . CYS B 1 178 ? 18.844 9.852 -0.713 1 98.44 178 CYS B O 1
ATOM 4940 N N . PRO B 1 179 ? 20.328 8.75 -1.984 1 97.06 179 PRO B N 1
ATOM 4941 C CA . PRO B 1 179 ? 21.422 8.961 -1.038 1 97.06 179 PRO B CA 1
ATOM 4942 C C . PRO B 1 179 ? 21.969 10.391 -1.076 1 97.06 179 PRO B C 1
ATOM 4944 O O . PRO B 1 179 ? 21.656 11.148 -1.999 1 97.06 179 PRO B O 1
ATOM 4947 N N . ASP B 1 180 ? 22.734 10.75 -0.058 1 95.56 180 ASP B N 1
ATOM 4948 C CA . ASP B 1 180 ? 23.328 12.078 0.045 1 95.56 180 ASP B CA 1
ATOM 4949 C C . ASP B 1 180 ? 22.281 13.164 -0.194 1 95.56 180 ASP B C 1
ATOM 4951 O O . ASP B 1 180 ? 22.484 14.078 -0.996 1 95.56 180 ASP B O 1
ATOM 4955 N N . ALA B 1 181 ? 21.141 12.906 0.427 1 97.38 181 ALA B N 1
ATOM 4956 C CA . ALA B 1 181 ? 19.969 13.75 0.166 1 97.38 181 ALA B CA 1
ATOM 4957 C C . ALA B 1 181 ? 20.094 15.094 0.881 1 97.38 181 ALA B C 1
ATOM 4959 O O . ALA B 1 181 ? 20.828 15.211 1.872 1 97.38 181 ALA B O 1
ATOM 4960 N N . ALA B 1 182 ? 19.391 16.109 0.417 1 97.31 182 ALA B N 1
ATOM 4961 C CA . ALA B 1 182 ? 19.281 17.406 1.072 1 97.31 182 ALA B CA 1
ATOM 4962 C C . ALA B 1 182 ? 18.594 17.281 2.43 1 97.31 182 ALA B C 1
ATOM 4964 O O . ALA B 1 182 ? 18.922 18.016 3.367 1 97.31 182 ALA B O 1
ATOM 4965 N N . ILE B 1 183 ? 17.688 16.375 2.523 1 97.94 183 ILE B N 1
ATOM 4966 C CA . ILE B 1 183 ? 16.953 16.141 3.756 1 97.94 183 ILE B CA 1
ATOM 4967 C C . ILE B 1 183 ? 16.969 14.648 4.094 1 97.94 183 ILE B C 1
ATOM 4969 O O . ILE B 1 183 ? 15.977 13.945 3.875 1 97.94 183 ILE B O 1
ATOM 4973 N N . PRO B 1 184 ? 18.062 14.141 4.598 1 97.44 184 PRO B N 1
ATOM 4974 C CA . PRO B 1 184 ? 18.094 12.758 5.062 1 97.44 184 PRO B CA 1
ATOM 4975 C C . PRO B 1 184 ? 17.172 12.5 6.246 1 97.44 184 PRO B C 1
ATOM 4977 O O . PRO B 1 184 ? 16.984 13.383 7.086 1 97.44 184 PRO B O 1
ATOM 4980 N N . ILE B 1 185 ? 16.547 11.367 6.281 1 97.94 185 ILE B N 1
ATOM 4981 C CA . ILE B 1 185 ? 15.719 10.891 7.387 1 97.94 185 ILE B CA 1
ATOM 4982 C C . ILE B 1 185 ? 16.5 9.875 8.211 1 97.94 185 ILE B C 1
ATOM 4984 O O . ILE B 1 185 ? 17.156 8.984 7.66 1 97.94 185 ILE B O 1
ATOM 4988 N N . ASP B 1 186 ? 16.531 10.07 9.5 1 96.38 186 ASP B N 1
ATOM 4989 C CA . ASP B 1 186 ? 17.109 9.07 10.383 1 96.38 186 ASP B CA 1
ATOM 4990 C C . ASP B 1 186 ? 16.172 7.887 10.578 1 96.38 186 ASP B C 1
ATOM 4992 O O . ASP B 1 186 ? 15.648 7.68 11.672 1 96.38 186 ASP B O 1
ATOM 4996 N N . ARG B 1 187 ? 16.125 7.051 9.602 1 96.38 187 ARG B N 1
ATOM 4997 C CA . ARG B 1 187 ? 15.094 6.051 9.352 1 96.38 187 ARG B CA 1
ATOM 4998 C C . ARG B 1 187 ? 14.961 5.102 10.539 1 96.38 187 ARG B C 1
ATOM 5000 O O . ARG B 1 187 ? 13.844 4.734 10.922 1 96.38 187 ARG B O 1
ATOM 5007 N N . GLN B 1 188 ? 15.984 4.73 11.156 1 94.81 188 GLN B N 1
ATOM 5008 C CA . GLN B 1 188 ? 15.977 3.686 12.172 1 94.81 188 GLN B CA 1
ATOM 5009 C C . GLN B 1 188 ? 15.438 4.211 13.5 1 94.81 188 GLN B C 1
ATOM 5011 O O . GLN B 1 188 ? 15.133 3.434 14.406 1 94.81 188 GLN B O 1
ATOM 5016 N N . PHE B 1 189 ? 15.242 5.531 13.617 1 96.62 189 PHE B N 1
ATOM 5017 C CA . PHE B 1 189 ? 14.742 6.102 14.867 1 96.62 189 PHE B CA 1
ATOM 5018 C C . PHE B 1 189 ? 13.266 6.445 14.75 1 96.62 189 PHE B C 1
ATOM 5020 O O . PHE B 1 189 ? 12.688 7.043 15.656 1 96.62 189 PHE B O 1
ATOM 5027 N N . ALA B 1 190 ? 12.68 6.082 13.648 1 97.94 190 ALA B N 1
ATOM 5028 C CA . ALA B 1 190 ? 11.234 6.234 13.539 1 97.94 190 ALA B CA 1
ATOM 5029 C C . ALA B 1 190 ? 10.516 5.41 14.609 1 97.94 190 ALA B C 1
ATOM 5031 O O . ALA B 1 190 ? 10.938 4.301 14.93 1 97.94 190 ALA B O 1
ATOM 5032 N N . ALA B 1 191 ? 9.438 5.945 15.148 1 98.56 191 ALA B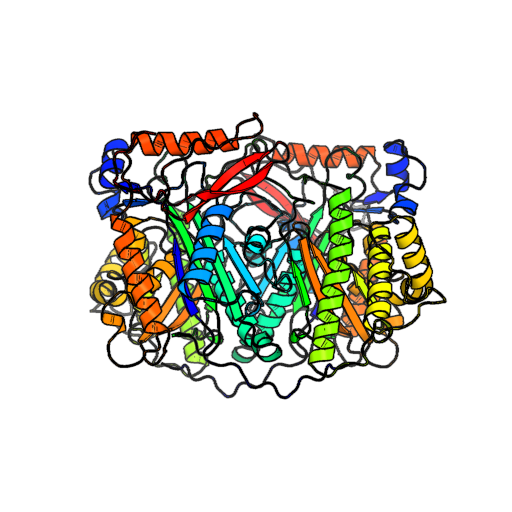 N 1
ATOM 5033 C CA . ALA B 1 191 ? 8.57 5.258 16.094 1 98.56 191 ALA B CA 1
ATOM 5034 C C . ALA B 1 191 ? 7.102 5.402 15.703 1 98.56 191 ALA B C 1
ATOM 5036 O O . ALA B 1 191 ? 6.699 6.43 15.148 1 98.56 191 ALA B O 1
ATOM 5037 N N . CYS B 1 192 ? 6.336 4.391 16.031 1 98.75 192 CYS B N 1
ATOM 5038 C CA . CYS B 1 192 ? 4.957 4.355 15.555 1 98.75 192 CYS B CA 1
ATOM 5039 C C . CYS B 1 192 ? 3.99 4.133 16.719 1 98.75 192 CYS B C 1
ATOM 5041 O O . CYS B 1 192 ? 4.414 3.879 17.844 1 98.75 192 CYS B O 1
ATOM 5043 N N . HIS B 1 193 ? 2.803 4.336 16.516 1 98.81 193 HIS B N 1
ATOM 5044 C CA . HIS B 1 193 ? 1.639 3.969 17.312 1 98.81 193 HIS B CA 1
ATOM 5045 C C . HIS B 1 193 ? 0.434 3.67 16.422 1 98.81 193 HIS B C 1
ATOM 5047 O O . HIS B 1 193 ? -0.036 4.543 15.695 1 98.81 193 HIS B O 1
ATOM 5053 N N . MET B 1 194 ? -0.01 2.461 16.469 1 98.62 194 MET B N 1
ATOM 5054 C CA . MET B 1 194 ? -1.13 2.047 15.625 1 98.62 194 MET B CA 1
ATOM 5055 C C . MET B 1 194 ? -2.15 1.252 16.438 1 98.62 194 MET B C 1
ATOM 5057 O O . MET B 1 194 ? -1.782 0.477 17.312 1 98.62 194 MET B O 1
ATOM 5061 N N . LYS B 1 195 ? -3.387 1.479 16.141 1 97.94 195 LYS B N 1
ATOM 5062 C CA . LYS B 1 195 ? -4.52 0.833 16.797 1 97.94 195 LYS B CA 1
ATOM 5063 C C . LYS B 1 195 ? -5.684 0.646 15.836 1 97.94 195 LYS B C 1
ATOM 5065 O O . LYS B 1 195 ? -5.645 1.14 14.703 1 97.94 195 LYS B O 1
ATOM 5070 N N . ASN B 1 196 ? -6.633 -0.189 16.25 1 97.81 196 ASN B N 1
ATOM 5071 C CA . ASN B 1 196 ? -7.891 -0.353 15.531 1 97.81 196 ASN B CA 1
ATOM 5072 C C . ASN B 1 196 ? -8.938 0.661 15.984 1 97.81 196 ASN B C 1
ATOM 5074 O O . ASN B 1 196 ? -9.586 0.472 17.016 1 97.81 196 ASN B O 1
ATOM 5078 N N . THR B 1 197 ? -9.094 1.743 15.18 1 97.31 197 THR B N 1
ATOM 5079 C CA . THR B 1 197 ? -10.039 2.795 15.539 1 97.31 197 THR B CA 1
ATOM 5080 C C . THR B 1 197 ? -10.977 3.1 14.367 1 97.31 197 THR B C 1
ATOM 5082 O O . THR B 1 197 ? -10.562 3.045 13.211 1 97.31 197 THR B O 1
ATOM 5085 N N . TRP B 1 198 ? -12.219 3.393 14.664 1 96.56 198 TRP B N 1
ATOM 5086 C CA . TRP B 1 198 ? -13.203 3.764 13.656 1 96.56 198 TRP B CA 1
ATOM 5087 C C . TRP B 1 198 ? -13.562 5.242 13.766 1 96.56 198 TRP B C 1
ATOM 5089 O O . TRP B 1 198 ? -14.742 5.594 13.859 1 96.56 198 TRP B O 1
ATOM 5099 N N . ASP B 1 199 ? -12.562 6.07 13.68 1 95.94 199 ASP B N 1
ATOM 5100 C CA . ASP B 1 199 ? -12.758 7.512 13.828 1 95.94 199 ASP B CA 1
ATOM 5101 C C . ASP B 1 199 ? -13.047 8.164 12.477 1 95.94 199 ASP B C 1
ATOM 5103 O O . ASP B 1 199 ? -13.703 9.211 12.414 1 95.94 199 ASP B O 1
ATOM 5107 N N . PHE B 1 200 ? -12.555 7.664 11.461 1 95.19 200 PHE B N 1
ATOM 5108 C CA . PHE B 1 200 ? -12.688 8.141 10.086 1 95.19 200 PHE B CA 1
ATOM 5109 C C . PHE B 1 200 ? -12.453 7.008 9.094 1 95.19 200 PHE B C 1
ATOM 5111 O O . PHE B 1 200 ? -11.438 6.316 9.164 1 95.19 200 PHE B O 1
ATOM 5118 N N . PHE B 1 201 ? -13.328 6.789 8.188 1 95.69 201 PHE B N 1
ATOM 5119 C CA . PHE B 1 201 ? -13.234 5.723 7.195 1 95.69 201 PHE B CA 1
ATOM 5120 C C . PHE B 1 201 ? -14.18 5.977 6.031 1 95.69 201 PHE B C 1
ATOM 5122 O O . PHE B 1 201 ? -14.992 6.906 6.07 1 95.69 201 PHE B O 1
ATOM 5129 N N . LYS B 1 202 ? -13.938 5.301 4.934 1 95.69 202 LYS B N 1
ATOM 5130 C CA . LYS B 1 202 ? -14.75 5.391 3.721 1 95.69 202 LYS B CA 1
ATOM 5131 C C . LYS B 1 202 ? -15.273 4.016 3.311 1 95.69 202 LYS B C 1
ATOM 5133 O O . LYS B 1 202 ? -14.805 3.432 2.334 1 95.69 202 LYS B O 1
ATOM 5138 N N . PRO B 1 203 ? -16.344 3.539 3.951 1 94 203 PRO B N 1
ATOM 5139 C CA . PRO B 1 203 ? -16.812 2.17 3.73 1 94 203 PRO B CA 1
ATOM 5140 C C . PRO B 1 203 ? -17.391 1.966 2.334 1 94 203 PRO B C 1
ATOM 5142 O O . PRO B 1 203 ? -17.953 2.898 1.751 1 94 203 PRO B O 1
ATOM 5145 N N . ILE B 1 204 ? -17.203 0.763 1.802 1 92 204 ILE B N 1
ATOM 5146 C CA . ILE B 1 204 ? -17.938 0.36 0.606 1 92 204 ILE B CA 1
ATOM 5147 C C . ILE B 1 204 ? -19.406 0.093 0.96 1 92 204 ILE B C 1
ATOM 5149 O O . ILE B 1 204 ? -19.719 -0.888 1.64 1 92 204 ILE B O 1
ATOM 5153 N N . SER B 1 205 ? -20.25 0.98 0.553 1 90.62 205 SER B N 1
ATOM 5154 C CA . SER B 1 205 ? -21.688 0.891 0.814 1 90.62 205 SER B CA 1
ATOM 5155 C C . SER B 1 205 ? -22.453 0.514 -0.447 1 90.62 205 SER B C 1
ATOM 5157 O O . SER B 1 205 ? -21.859 0.233 -1.486 1 90.62 205 SER B O 1
ATOM 5159 N N . SER B 1 206 ? -23.828 0.468 -0.306 1 88.88 206 SER B N 1
ATOM 5160 C CA . SER B 1 206 ? -24.656 0.119 -1.45 1 88.88 206 SER B CA 1
ATOM 5161 C C . SER B 1 206 ? -24.484 1.119 -2.588 1 88.88 206 SER B C 1
ATOM 5163 O O . SER B 1 206 ? -24.328 0.728 -3.746 1 88.88 206 SER B O 1
ATOM 5165 N N . THR B 1 207 ? -24.516 2.389 -2.221 1 88.56 207 THR B N 1
ATOM 5166 C CA . THR B 1 207 ? -24.266 3.457 -3.186 1 88.56 207 THR B CA 1
ATOM 5167 C C . THR B 1 207 ? -22.891 4.066 -2.979 1 88.56 207 THR B C 1
ATOM 5169 O O . THR B 1 207 ? -22.516 4.398 -1.851 1 88.56 207 THR B O 1
ATOM 5172 N N . SER B 1 208 ? -22.156 4.199 -4.137 1 89.56 208 SER B N 1
ATOM 5173 C CA . SER B 1 208 ? -20.797 4.707 -4.039 1 89.56 208 SER B CA 1
ATOM 5174 C C . SER B 1 208 ? -20.781 6.164 -3.588 1 89.56 208 SER B C 1
ATOM 5176 O O . SER B 1 208 ? -21.641 6.957 -3.994 1 89.56 208 SER B O 1
ATOM 5178 N N . SER B 1 209 ? -19.875 6.48 -2.723 1 87.94 209 SER B N 1
ATOM 5179 C CA . SER B 1 209 ? -19.641 7.844 -2.252 1 87.94 209 SER B CA 1
ATOM 5180 C C . SER B 1 209 ? -18.156 8.125 -2.094 1 87.94 209 SER B C 1
ATOM 5182 O O . SER B 1 209 ? -17.391 7.246 -1.704 1 87.94 209 SER B O 1
ATOM 5184 N N . GLU B 1 210 ? -17.766 9.375 -2.393 1 89.81 210 GLU B N 1
ATOM 5185 C CA . GLU B 1 210 ? -16.391 9.797 -2.148 1 89.81 210 GLU B CA 1
ATOM 5186 C C . GLU B 1 210 ? -16.219 10.344 -0.735 1 89.81 210 GLU B C 1
ATOM 5188 O O . GLU B 1 210 ? -15.102 10.555 -0.276 1 89.81 210 GLU B O 1
ATOM 5193 N N . TYR B 1 211 ? -17.344 10.555 -0.051 1 92.5 211 TYR B N 1
ATOM 5194 C CA . TYR B 1 211 ? -17.297 11.203 1.257 1 92.5 211 TYR B CA 1
ATOM 5195 C C . TYR B 1 211 ? -16.953 10.195 2.35 1 92.5 211 TYR B C 1
ATOM 5197 O O . TYR B 1 211 ? -17.422 9.055 2.318 1 92.5 211 TYR B O 1
ATOM 5205 N N . PRO B 1 212 ? -16.188 10.617 3.287 1 94.88 212 PRO B N 1
ATOM 5206 C CA . PRO B 1 212 ? -15.898 9.766 4.449 1 94.88 212 PRO B CA 1
ATOM 5207 C C . PRO B 1 212 ? -17.016 9.797 5.488 1 94.88 212 PRO B C 1
ATOM 5209 O O . PRO B 1 212 ? -17.859 10.695 5.461 1 94.88 212 PRO B O 1
ATOM 5212 N N . VAL B 1 213 ? -17.047 8.742 6.309 1 94.19 213 VAL B N 1
ATOM 5213 C CA . VAL B 1 213 ? -17.75 8.742 7.582 1 94.19 213 VAL B CA 1
ATOM 5214 C C . VAL B 1 213 ? -16.812 9.156 8.703 1 94.19 213 VAL B C 1
ATOM 5216 O O . VAL B 1 213 ? -15.703 8.617 8.82 1 94.19 213 VAL B O 1
ATOM 5219 N N . VAL B 1 214 ? -17.281 10.156 9.594 1 93.25 214 VAL B N 1
ATOM 5220 C CA . VAL B 1 214 ? -16.344 10.719 10.578 1 93.25 214 VAL B CA 1
ATOM 5221 C C . VAL B 1 214 ? -17 10.734 11.953 1 93.25 214 VAL B C 1
ATOM 5223 O O . VAL B 1 214 ? -18.156 11.156 12.102 1 93.25 214 VAL B O 1
ATOM 5226 N N . ASP B 1 215 ? -16.328 10.164 12.898 1 93.38 215 ASP B N 1
ATOM 5227 C CA . ASP B 1 215 ? -16.562 10.453 14.312 1 93.38 215 ASP B CA 1
ATOM 5228 C C . ASP B 1 215 ? -15.617 11.547 14.805 1 93.38 215 ASP B C 1
ATOM 5230 O O . ASP B 1 215 ? -14.508 11.258 15.266 1 93.38 215 ASP B O 1
ATOM 5234 N N . GLY B 1 216 ? -16.141 12.75 14.805 1 91.75 216 GLY B N 1
ATOM 5235 C CA . GLY B 1 216 ? -15.305 13.914 15.031 1 91.75 216 GLY B CA 1
ATOM 5236 C C . GLY B 1 216 ? -14.594 13.883 16.375 1 91.75 216 GLY B C 1
ATOM 5237 O O . GLY B 1 216 ? -13.398 14.164 16.453 1 91.75 216 GLY B O 1
ATOM 5238 N N . SER B 1 217 ? -15.336 13.641 17.406 1 93.69 217 SER B N 1
ATOM 5239 C CA . SER B 1 217 ? -14.758 13.617 18.75 1 93.69 217 SER B CA 1
ATOM 5240 C C . SER B 1 217 ? -13.703 12.523 18.875 1 93.69 217 SER B C 1
ATOM 5242 O O . SER B 1 217 ? -12.633 12.75 19.453 1 93.69 217 SER B O 1
ATOM 5244 N N . LEU B 1 218 ? -13.984 11.375 18.344 1 95.5 218 LEU B N 1
ATOM 5245 C CA . LEU B 1 218 ? -13.039 10.266 18.406 1 95.5 218 LEU B CA 1
ATOM 5246 C C . LEU B 1 218 ? -11.797 10.562 17.578 1 95.5 218 LEU B C 1
ATOM 5248 O O . LEU B 1 218 ? -10.688 10.188 17.953 1 95.5 218 LEU B O 1
ATOM 5252 N N . SER B 1 219 ? -12.008 11.195 16.422 1 95.44 219 SER B N 1
ATOM 5253 C CA . SER B 1 219 ? -10.891 11.531 15.547 1 95.44 219 SER B CA 1
ATOM 5254 C C . SER B 1 219 ? -9.914 12.477 16.234 1 95.44 219 SER B C 1
ATOM 5256 O O . SER B 1 219 ? -8.695 12.297 16.141 1 95.44 219 SER B O 1
ATOM 5258 N N . LEU B 1 220 ? -10.461 13.484 16.938 1 95.31 220 LEU B N 1
ATOM 5259 C CA . LEU B 1 220 ? -9.609 14.438 17.656 1 95.31 220 LEU B CA 1
ATOM 5260 C C . LEU B 1 220 ? -8.844 13.75 18.766 1 95.31 220 LEU B C 1
ATOM 5262 O O . LEU B 1 220 ? -7.637 13.953 18.922 1 95.31 220 LEU B O 1
ATOM 5266 N N . ALA B 1 221 ? -9.531 12.922 19.5 1 97.56 221 ALA B N 1
ATOM 5267 C CA . ALA B 1 221 ? -8.906 12.203 20.609 1 97.56 221 ALA B CA 1
ATOM 5268 C C . ALA B 1 221 ? -7.82 11.25 20.094 1 97.56 221 ALA B C 1
ATOM 5270 O O . ALA B 1 221 ? -6.77 11.109 20.734 1 97.56 221 ALA B O 1
ATOM 5271 N N . SER B 1 222 ? -8.125 10.586 19 1 98.19 222 SER B N 1
ATOM 5272 C CA . SER B 1 222 ? -7.18 9.633 18.422 1 98.19 222 SER B CA 1
ATOM 5273 C C . SER B 1 222 ? -5.914 10.336 17.938 1 98.19 222 SER B C 1
ATOM 5275 O O . SER B 1 222 ? -4.809 9.82 18.109 1 98.19 222 SER B O 1
ATOM 5277 N N . TYR B 1 223 ? -6.078 11.484 17.375 1 98.38 223 TYR B N 1
ATOM 5278 C CA . TYR B 1 223 ? -4.949 12.281 16.922 1 98.38 223 TYR B CA 1
ATOM 5279 C C . TYR B 1 223 ? -4.027 12.641 18.094 1 98.38 223 TYR B C 1
ATOM 5281 O O . TYR B 1 223 ? -2.811 12.469 18 1 98.38 223 TYR B O 1
ATOM 5289 N N . LEU B 1 224 ? -4.586 13.117 19.141 1 98.75 224 LEU B N 1
ATOM 5290 C CA . LEU B 1 224 ? -3.797 13.555 20.281 1 98.75 224 LEU B CA 1
ATOM 5291 C C . LEU B 1 224 ? -3.141 12.367 20.984 1 98.75 224 LEU B C 1
ATOM 5293 O O . LEU B 1 224 ? -1.993 12.453 21.422 1 98.75 224 LEU B O 1
ATOM 5297 N N . GLU B 1 225 ? -3.861 11.281 21.078 1 98.62 225 GLU B N 1
ATOM 5298 C CA . GLU B 1 225 ? -3.264 10.055 21.594 1 98.62 225 GLU B CA 1
ATOM 5299 C C . GLU B 1 225 ? -2.057 9.641 20.75 1 98.62 225 GLU B C 1
ATOM 5301 O O . GLU B 1 225 ? -1.024 9.242 21.297 1 98.62 225 GLU B O 1
ATOM 5306 N N . ALA B 1 226 ? -2.262 9.688 19.453 1 98.88 226 ALA B N 1
ATOM 5307 C CA . ALA B 1 226 ? -1.188 9.305 18.547 1 98.88 226 ALA B CA 1
ATOM 5308 C C . ALA B 1 226 ? 0.054 10.164 18.766 1 98.88 226 ALA B C 1
ATOM 5310 O O . ALA B 1 226 ? 1.177 9.648 18.75 1 98.88 226 ALA B O 1
ATOM 5311 N N . VAL B 1 227 ? -0.131 11.461 18.953 1 98.88 227 VAL B N 1
ATOM 5312 C CA . VAL B 1 227 ? 0.997 12.352 19.203 1 98.88 227 VAL B CA 1
ATOM 5313 C C . VAL B 1 227 ? 1.716 11.93 20.484 1 98.88 227 VAL B C 1
ATOM 5315 O O . VAL B 1 227 ? 2.938 11.758 20.484 1 98.88 227 VAL B O 1
ATOM 5318 N N . ARG B 1 228 ? 0.972 11.758 21.531 1 98.62 228 ARG B N 1
ATOM 5319 C CA . ARG B 1 228 ? 1.55 11.406 22.812 1 98.62 228 ARG B CA 1
ATOM 5320 C C . ARG B 1 228 ? 2.305 10.078 22.734 1 98.62 228 ARG B C 1
ATOM 5322 O O . ARG B 1 228 ? 3.455 9.992 23.172 1 98.62 228 ARG B O 1
ATOM 5329 N N . MET B 1 229 ? 1.707 9.102 22.141 1 98.75 229 MET B N 1
ATOM 5330 C CA . MET B 1 229 ? 2.252 7.746 22.172 1 98.75 229 MET B CA 1
ATOM 5331 C C . MET B 1 229 ? 3.447 7.617 21.234 1 98.75 229 MET B C 1
ATOM 5333 O O . MET B 1 229 ? 4.441 6.977 21.578 1 98.75 229 MET B O 1
ATOM 5337 N N . THR B 1 230 ? 3.352 8.148 20 1 98.88 230 THR B N 1
ATOM 5338 C CA . THR B 1 230 ? 4.484 8.062 19.078 1 98.88 230 THR B CA 1
ATOM 5339 C C . THR B 1 230 ? 5.703 8.773 19.672 1 98.88 230 THR B C 1
ATOM 5341 O O . THR B 1 230 ? 6.824 8.273 19.578 1 98.88 230 THR B O 1
ATOM 5344 N N . TYR B 1 231 ? 5.465 9.992 20.203 1 98.81 231 TYR B N 1
ATOM 5345 C CA . TYR B 1 231 ? 6.578 10.734 20.781 1 98.81 231 TYR B CA 1
ATOM 5346 C C . TYR B 1 231 ? 7.176 9.984 21.969 1 98.81 231 TYR B C 1
ATOM 5348 O O . TYR B 1 231 ? 8.398 9.969 22.141 1 98.81 231 TYR B O 1
ATOM 5356 N N . THR B 1 232 ? 6.32 9.367 22.812 1 98.62 232 THR B N 1
ATOM 5357 C CA . THR B 1 232 ? 6.789 8.547 23.922 1 98.62 232 THR B CA 1
ATOM 5358 C C . THR B 1 232 ? 7.676 7.41 23.422 1 98.62 232 THR B C 1
ATOM 5360 O O . THR B 1 232 ? 8.781 7.215 23.922 1 98.62 232 THR B O 1
ATOM 5363 N N . HIS B 1 233 ? 7.207 6.676 22.406 1 98.56 233 HIS B N 1
ATOM 5364 C CA . HIS B 1 233 ? 7.988 5.578 21.859 1 98.56 233 HIS B CA 1
ATOM 5365 C C . HIS B 1 233 ? 9.297 6.082 21.25 1 98.56 233 HIS B C 1
ATOM 5367 O O . HIS B 1 233 ? 10.328 5.414 21.344 1 98.56 233 HIS B O 1
ATOM 5373 N N . PHE B 1 234 ? 9.25 7.242 20.609 1 98.56 234 PHE B N 1
ATOM 5374 C CA . PHE B 1 234 ? 10.414 7.863 20 1 98.56 234 PHE B CA 1
ATOM 5375 C C . PHE B 1 234 ? 11.469 8.188 21.047 1 98.56 234 PHE B C 1
ATOM 5377 O O . PHE B 1 234 ? 12.633 7.801 20.906 1 98.56 234 PHE B O 1
ATOM 5384 N N . MET B 1 235 ? 11.016 8.828 22.109 1 97.94 235 MET B N 1
ATOM 5385 C CA . MET B 1 235 ? 11.93 9.227 23.172 1 97.94 235 MET B CA 1
ATOM 5386 C C . MET B 1 235 ? 12.508 8 23.875 1 97.94 235 MET B C 1
ATOM 5388 O O . MET B 1 235 ? 13.695 7.977 24.219 1 97.94 235 MET B O 1
ATOM 5392 N N . GLU B 1 236 ? 11.688 7.047 24.094 1 97.31 236 GLU B N 1
ATOM 5393 C CA . GLU B 1 236 ? 12.164 5.809 24.719 1 97.31 236 GLU B CA 1
ATOM 5394 C C . GLU B 1 236 ? 13.234 5.145 23.859 1 97.31 236 GLU B C 1
ATOM 5396 O O . GLU B 1 236 ? 14.234 4.637 24.375 1 97.31 236 GLU B O 1
ATOM 5401 N N . LYS B 1 237 ? 13.031 5.113 22.562 1 96.12 237 LYS B N 1
ATOM 5402 C CA . LYS B 1 237 ? 14.008 4.539 21.641 1 96.12 237 LYS B CA 1
ATOM 5403 C C . LYS B 1 237 ? 15.32 5.312 21.688 1 96.12 237 LYS B C 1
ATOM 5405 O O . LYS B 1 237 ? 16.391 4.719 21.672 1 96.12 237 LYS B O 1
ATOM 5410 N N . LEU B 1 238 ? 15.219 6.641 21.672 1 96.19 238 LEU B N 1
ATOM 5411 C CA . LEU B 1 238 ? 16.406 7.48 21.766 1 96.19 238 LEU B CA 1
ATOM 5412 C C . LEU B 1 238 ? 17.219 7.156 23.016 1 96.19 238 LEU B C 1
ATOM 5414 O O . LEU B 1 238 ? 18.438 7.004 22.953 1 96.19 238 LEU B O 1
ATOM 5418 N N . VAL B 1 239 ? 16.484 7.023 24.141 1 94.69 239 VAL B N 1
ATOM 5419 C CA . VAL B 1 239 ? 17.141 6.73 25.406 1 94.69 239 VAL B CA 1
ATOM 5420 C C . VAL B 1 239 ? 17.797 5.352 25.344 1 94.69 239 VAL B C 1
ATOM 5422 O O . VAL B 1 239 ? 18.938 5.18 25.781 1 94.69 239 VAL B O 1
ATOM 5425 N N . ARG B 1 240 ? 17.109 4.375 24.781 1 93.62 240 ARG B N 1
ATOM 5426 C CA . ARG B 1 240 ? 17.609 3.008 24.672 1 93.62 240 ARG B CA 1
ATOM 5427 C C . ARG B 1 240 ? 18.906 2.957 23.875 1 93.62 240 ARG B C 1
ATOM 5429 O O . ARG B 1 240 ? 19.766 2.111 24.125 1 93.62 240 ARG B O 1
ATOM 5436 N N . HIS B 1 241 ? 19.078 3.953 23 1 93.81 241 HIS B N 1
ATOM 5437 C CA . HIS B 1 241 ? 20.234 3.908 22.125 1 93.81 241 HIS B CA 1
ATOM 5438 C C . HIS B 1 241 ? 21.203 5.051 22.422 1 93.81 241 HIS B C 1
ATOM 5440 O O . HIS B 1 241 ? 21.906 5.527 21.531 1 93.81 241 HIS B O 1
ATOM 5446 N N . GLY B 1 242 ? 21.141 5.629 23.594 1 91.81 242 GLY B N 1
ATOM 5447 C CA . GLY B 1 242 ? 22.188 6.477 24.141 1 91.81 242 GLY B CA 1
ATOM 5448 C C . GLY B 1 242 ? 21.984 7.945 23.828 1 91.81 242 GLY B C 1
ATOM 5449 O O . GLY B 1 242 ? 22.891 8.758 24.047 1 91.81 242 GLY B O 1
ATOM 5450 N N . ASN B 1 243 ? 20.844 8.328 23.266 1 93.75 243 ASN B N 1
ATOM 5451 C CA . ASN B 1 243 ? 20.547 9.719 22.969 1 93.75 243 ASN B CA 1
ATOM 5452 C C . ASN B 1 243 ? 19.656 10.352 24.031 1 93.75 243 ASN B C 1
ATOM 5454 O O . ASN B 1 243 ? 18.594 10.891 23.719 1 93.75 243 ASN B O 1
ATOM 5458 N N . LYS B 1 244 ? 20.109 10.461 25.25 1 91.94 244 LYS B N 1
ATOM 5459 C CA . LYS B 1 244 ? 19.328 10.828 26.422 1 91.94 244 LYS B CA 1
ATOM 5460 C C . LYS B 1 244 ? 19.094 12.336 26.484 1 91.94 244 LYS B C 1
ATOM 5462 O O . LYS B 1 244 ? 18.188 12.805 27.156 1 91.94 244 LYS B O 1
ATOM 5467 N N . ASP B 1 245 ? 19.844 13.086 25.797 1 92.88 245 ASP B N 1
ATOM 5468 C CA . ASP B 1 245 ? 19.781 14.539 25.938 1 92.88 245 ASP B CA 1
ATOM 5469 C C . ASP B 1 245 ? 18.859 15.148 24.891 1 92.88 245 ASP B C 1
ATOM 5471 O O . ASP B 1 245 ? 18.609 16.359 24.891 1 92.88 245 ASP B O 1
ATOM 5475 N N . VAL B 1 246 ? 18.312 14.297 24.078 1 95.44 246 VAL B N 1
ATOM 5476 C CA . VAL B 1 246 ? 17.438 14.812 23.031 1 95.44 246 VAL B CA 1
ATOM 5477 C C . VAL B 1 246 ? 16.094 15.219 23.641 1 95.44 246 VAL B C 1
ATOM 5479 O O . VAL B 1 246 ? 15.555 14.531 24.5 1 95.44 246 VAL B O 1
ATOM 5482 N N . SER B 1 247 ? 15.586 16.344 23.281 1 96 247 SER B N 1
ATOM 5483 C CA . SER B 1 247 ? 14.273 16.891 23.641 1 96 247 SER B CA 1
ATOM 5484 C C . SER B 1 247 ? 13.641 17.641 22.484 1 96 247 SER B C 1
ATOM 5486 O O . SER B 1 247 ? 14.219 17.719 21.391 1 96 247 SER B O 1
ATOM 5488 N N . ILE B 1 248 ? 12.484 18.172 22.734 1 96.19 248 ILE B N 1
ATOM 5489 C CA . ILE B 1 248 ? 11.797 18.938 21.703 1 96.19 248 ILE B CA 1
ATOM 5490 C C . ILE B 1 248 ? 12.648 20.141 21.297 1 96.19 248 ILE B C 1
ATOM 5492 O O . ILE B 1 248 ? 12.594 20.578 20.156 1 96.19 248 ILE B O 1
ATOM 5496 N N . GLU B 1 249 ? 13.508 20.625 22.188 1 95.25 249 GLU B N 1
ATOM 5497 C CA . GLU B 1 249 ? 14.367 21.781 21.953 1 95.25 249 GLU B CA 1
ATOM 5498 C C . GLU B 1 249 ? 15.5 21.438 20.984 1 95.25 249 GLU B C 1
ATOM 5500 O O . GLU B 1 249 ? 16.125 22.328 20.406 1 95.25 249 GLU B O 1
ATOM 5505 N N . SER B 1 250 ? 15.758 20.156 20.844 1 96.69 250 SER B N 1
ATOM 5506 C CA . SER B 1 250 ? 16.828 19.703 19.969 1 96.69 250 SER B CA 1
ATOM 5507 C C . SER B 1 250 ? 16.453 19.859 18.5 1 96.69 250 SER B C 1
ATOM 5509 O O . SER B 1 250 ? 17.297 19.734 17.609 1 96.69 250 SER B O 1
ATOM 5511 N N . PHE B 1 251 ? 15.227 20.188 18.203 1 97.62 251 PHE B N 1
ATOM 5512 C CA . PHE B 1 251 ? 14.734 20.312 16.844 1 97.62 251 PHE B CA 1
ATOM 5513 C C . PHE B 1 251 ? 14.477 21.781 16.5 1 97.62 251 PHE B C 1
ATOM 5515 O O . PHE B 1 251 ? 13.984 22.547 17.328 1 97.62 251 PHE B O 1
ATOM 5522 N N . ASP B 1 252 ? 14.867 22.172 15.305 1 97.38 252 ASP B N 1
ATOM 5523 C CA . ASP B 1 252 ? 14.68 23.531 14.82 1 97.38 252 ASP B CA 1
ATOM 5524 C C . ASP B 1 252 ? 13.25 23.75 14.328 1 97.38 252 ASP B C 1
ATOM 5526 O O . ASP B 1 252 ? 12.727 24.859 14.367 1 97.38 252 ASP B O 1
ATOM 5530 N N . ALA B 1 253 ? 12.625 22.719 13.836 1 98.38 253 ALA B N 1
ATOM 5531 C CA . ALA B 1 253 ? 11.25 22.766 13.359 1 98.38 253 ALA B CA 1
ATOM 5532 C C . ALA B 1 253 ? 10.531 21.438 13.625 1 98.38 253 ALA B C 1
ATOM 5534 O O . ALA B 1 253 ? 11.156 20.375 13.617 1 98.38 253 ALA B O 1
ATOM 5535 N N . LEU B 1 254 ? 9.266 21.516 13.938 1 98.81 254 LEU B N 1
ATOM 5536 C CA . LEU B 1 254 ? 8.367 20.391 14.18 1 98.81 254 LEU B CA 1
ATOM 5537 C C . LEU B 1 254 ? 7.191 20.406 13.211 1 98.81 254 LEU B C 1
ATOM 5539 O O . LEU B 1 254 ? 6.43 21.375 13.18 1 98.81 254 LEU B O 1
ATOM 5543 N N . PHE B 1 255 ? 7.082 19.375 12.375 1 98.88 255 PHE B N 1
ATOM 5544 C CA . PHE B 1 255 ? 6.016 19.281 11.383 1 98.88 255 PHE B CA 1
ATOM 5545 C C . PHE B 1 255 ? 4.984 18.234 11.789 1 98.88 255 PHE B C 1
ATOM 5547 O O . PHE B 1 255 ? 5.336 17.172 12.297 1 98.88 255 PHE B O 1
ATOM 5554 N N . PHE B 1 256 ? 3.686 18.578 11.656 1 98.94 256 PHE B N 1
ATOM 5555 C CA . PHE B 1 256 ? 2.594 17.703 12.062 1 98.94 256 PHE B CA 1
ATOM 5556 C C . PHE B 1 256 ? 1.631 17.469 10.906 1 98.94 256 PHE B C 1
ATOM 5558 O O . PHE B 1 256 ? 1.383 18.375 10.102 1 98.94 256 PHE B O 1
ATOM 5565 N N . HIS B 1 257 ? 1.12 16.203 10.773 1 98.81 257 HIS B N 1
ATOM 5566 C CA . HIS B 1 257 ? -0.063 16.062 9.938 1 98.81 257 HIS B CA 1
ATOM 5567 C C . HIS B 1 257 ? -1.109 17.109 10.273 1 98.81 257 HIS B C 1
ATOM 5569 O O . HIS B 1 257 ? -1.399 17.359 11.445 1 98.81 257 HIS B O 1
ATOM 5575 N N . SER B 1 258 ? -1.697 17.703 9.219 1 98.56 258 SER B N 1
ATOM 5576 C CA . SER B 1 258 ? -2.57 18.844 9.453 1 98.56 258 SER B CA 1
ATOM 5577 C C . SER B 1 258 ? -3.943 18.625 8.82 1 98.56 258 SER B C 1
ATOM 5579 O O . SER B 1 258 ? -4.172 19.016 7.672 1 98.56 258 SER B O 1
ATOM 5581 N N . PRO B 1 259 ? -4.934 18.125 9.609 1 96.94 259 PRO B N 1
ATOM 5582 C CA . PRO B 1 259 ? -6.309 18.219 9.109 1 96.94 259 PRO B CA 1
ATOM 5583 C C . PRO B 1 259 ? -6.82 19.656 9.039 1 96.94 259 PRO B C 1
ATOM 5585 O O . PRO B 1 259 ? -7.586 20 8.141 1 96.94 259 PRO B O 1
ATOM 5588 N N . PHE B 1 260 ? -6.508 20.453 9.961 1 97.62 260 PHE B N 1
ATOM 5589 C CA . PHE B 1 260 ? -6.629 21.906 10.039 1 97.62 260 PHE B CA 1
ATOM 5590 C C . PHE B 1 260 ? -5.594 22.484 11 1 97.62 260 PHE B C 1
ATOM 5592 O O . PHE B 1 260 ? -5.059 21.766 11.852 1 97.62 260 PHE B O 1
ATOM 5599 N N . THR B 1 261 ? -5.281 23.719 10.914 1 98.12 261 THR B N 1
ATOM 5600 C CA . THR B 1 261 ? -4.078 24.266 11.539 1 98.12 261 THR B CA 1
ATOM 5601 C C . THR B 1 261 ? -4.219 24.281 13.055 1 98.12 261 THR B C 1
ATOM 5603 O O . THR B 1 261 ? -3.234 24.125 13.781 1 98.12 261 THR B O 1
ATOM 5606 N N . LYS B 1 262 ? -5.414 24.516 13.586 1 98 262 LYS B N 1
ATOM 5607 C CA . LYS B 1 262 ? -5.621 24.516 15.031 1 98 262 LYS B CA 1
ATOM 5608 C C . LYS B 1 262 ? -5.312 23.141 15.617 1 98 262 LYS B C 1
ATOM 5610 O O . LYS B 1 262 ? -4.859 23.031 16.766 1 98 262 LYS B O 1
ATOM 5615 N N . MET B 1 263 ? -5.574 22.094 14.898 1 98.12 263 MET B N 1
ATOM 5616 C CA . MET B 1 263 ? -5.238 20.75 15.359 1 98.12 263 MET B CA 1
ATOM 5617 C C . MET B 1 263 ? -3.732 20.594 15.523 1 98.12 263 MET B C 1
ATOM 5619 O O . MET B 1 263 ? -3.273 19.891 16.438 1 98.12 263 MET B O 1
ATOM 5623 N N . VAL B 1 264 ? -2.99 21.172 14.617 1 98.81 264 VAL B N 1
ATOM 5624 C CA . VAL B 1 264 ? -1.534 21.141 14.703 1 98.81 264 VAL B CA 1
ATOM 5625 C C . VAL B 1 264 ? -1.077 21.781 16 1 98.81 264 VAL B C 1
ATOM 5627 O O . VAL B 1 264 ? -0.186 21.266 16.688 1 98.81 264 VAL B O 1
ATOM 5630 N N . GLN B 1 265 ? -1.672 22.906 16.312 1 98.75 265 GLN B N 1
ATOM 5631 C CA . GLN B 1 265 ? -1.326 23.594 17.547 1 98.75 265 GLN B CA 1
ATOM 5632 C C . GLN B 1 265 ? -1.594 22.703 18.766 1 98.75 265 GLN B C 1
ATOM 5634 O O . GLN B 1 265 ? -0.777 22.625 19.688 1 98.75 265 GLN B O 1
ATOM 5639 N N . LYS B 1 266 ? -2.744 22.078 18.797 1 98.5 266 LYS B N 1
ATOM 5640 C CA . LYS B 1 266 ? -3.088 21.156 19.875 1 98.5 266 LYS B CA 1
ATOM 5641 C C . LYS B 1 266 ? -2.107 20 19.938 1 98.5 266 LYS B C 1
ATOM 5643 O O . LYS B 1 266 ? -1.684 19.578 21.016 1 98.5 266 LYS B O 1
ATOM 5648 N N . GLY B 1 267 ? -1.806 19.422 18.734 1 98.81 267 GLY B N 1
ATOM 5649 C CA . GLY B 1 267 ? -0.835 18.328 18.688 1 98.81 267 GLY B CA 1
ATOM 5650 C C . GLY B 1 267 ? 0.521 18.719 19.25 1 98.81 267 GLY B C 1
ATOM 5651 O O . GLY B 1 267 ? 1.116 17.969 20.016 1 98.81 267 GLY B O 1
ATOM 5652 N N . LEU B 1 268 ? 1.012 19.906 18.859 1 98.88 268 LEU B N 1
ATOM 5653 C CA . LEU B 1 268 ? 2.291 20.406 19.359 1 98.88 268 LEU B CA 1
ATOM 5654 C C . LEU B 1 268 ? 2.254 20.562 20.875 1 98.88 268 LEU B C 1
ATOM 5656 O O . LEU B 1 268 ? 3.232 20.266 21.562 1 98.88 268 LEU B O 1
ATOM 5660 N N . ALA B 1 269 ? 1.139 21.109 21.375 1 98.38 269 ALA B N 1
ATOM 5661 C CA . ALA B 1 269 ? 0.975 21.297 22.812 1 98.38 269 ALA B CA 1
ATOM 5662 C C . ALA B 1 269 ? 1.11 19.969 23.547 1 98.38 269 ALA B C 1
ATOM 5664 O O . ALA B 1 269 ? 1.783 19.891 24.578 1 98.38 269 ALA B O 1
ATOM 5665 N N . VAL B 1 270 ? 0.489 18.938 23.047 1 98.38 270 VAL B N 1
ATOM 5666 C CA . VAL B 1 270 ? 0.541 17.625 23.656 1 98.38 270 VAL B CA 1
ATOM 5667 C C . VAL B 1 270 ? 1.965 17.062 23.594 1 98.38 270 VAL B C 1
ATOM 5669 O O . VAL B 1 270 ? 2.465 16.5 24.562 1 98.38 270 VAL B O 1
ATOM 5672 N N . MET B 1 271 ? 2.623 17.219 22.453 1 98.69 271 MET B N 1
ATOM 5673 C CA . MET B 1 271 ? 4 16.75 22.312 1 98.69 271 MET B CA 1
ATOM 5674 C C . MET B 1 271 ? 4.914 17.453 23.312 1 98.69 271 MET B C 1
ATOM 5676 O O . MET B 1 271 ? 5.754 16.812 23.953 1 98.69 271 MET B O 1
ATOM 5680 N N . HIS B 1 272 ? 4.773 18.766 23.422 1 97.88 272 HIS B N 1
ATOM 5681 C CA . HIS B 1 272 ? 5.582 19.578 24.328 1 97.88 272 HIS B CA 1
ATOM 5682 C C . HIS B 1 272 ? 5.395 19.125 25.766 1 97.88 272 HIS B C 1
ATOM 5684 O O . HIS B 1 272 ? 6.375 18.984 26.516 1 97.88 272 HIS B O 1
ATOM 5690 N N . TYR B 1 273 ? 4.164 18.969 26.141 1 96.5 273 TYR B N 1
ATOM 5691 C CA . TYR B 1 273 ? 3.871 18.516 27.5 1 96.5 273 TYR B CA 1
ATOM 5692 C C . TYR B 1 273 ? 4.426 17.109 27.734 1 96.5 273 TYR B C 1
ATOM 5694 O O . TYR B 1 273 ? 5.012 16.844 28.797 1 96.5 273 TYR B O 1
ATOM 5702 N N . THR B 1 274 ? 4.238 16.234 26.781 1 96.75 274 THR B N 1
ATOM 5703 C CA . THR B 1 274 ? 4.75 14.867 26.875 1 96.75 274 THR B CA 1
ATOM 5704 C C . THR B 1 274 ? 6.266 14.867 27.047 1 96.75 274 THR B C 1
ATOM 5706 O O . THR B 1 274 ? 6.801 14.094 27.859 1 96.75 274 THR B O 1
ATOM 5709 N N . ASP B 1 275 ? 6.93 15.688 26.312 1 96.81 275 ASP B N 1
ATOM 5710 C CA . ASP B 1 275 ? 8.383 15.82 26.422 1 96.81 275 ASP B CA 1
ATOM 5711 C C . ASP B 1 275 ? 8.789 16.172 27.844 1 96.81 275 ASP B C 1
ATOM 5713 O O . ASP B 1 275 ? 9.695 15.555 28.406 1 96.81 275 ASP B O 1
ATOM 5717 N N . ALA B 1 276 ? 8.156 17.156 28.422 1 94.5 276 ALA B N 1
ATOM 5718 C CA . ALA B 1 276 ? 8.469 17.609 29.781 1 94.5 276 ALA B CA 1
ATOM 5719 C C . ALA B 1 276 ? 8.242 16.484 30.781 1 94.5 276 ALA B C 1
ATOM 5721 O O . ALA B 1 276 ? 9.055 16.297 31.703 1 94.5 276 ALA B O 1
ATOM 5722 N N . VAL B 1 277 ? 7.137 15.805 30.594 1 93.5 277 VAL B N 1
ATOM 5723 C CA . VAL B 1 277 ? 6.785 14.719 31.516 1 93.5 277 VAL B CA 1
ATOM 5724 C C . VAL B 1 277 ? 7.844 13.625 31.438 1 93.5 277 VAL B C 1
ATOM 5726 O O . VAL B 1 277 ? 8.32 13.141 32.469 1 93.5 277 VAL B O 1
ATOM 5729 N N . LEU B 1 278 ? 8.234 13.219 30.266 1 94.25 278 LEU B N 1
ATOM 5730 C CA . LEU B 1 278 ? 9.195 12.133 30.078 1 94.25 278 LEU B CA 1
ATOM 5731 C C . LEU B 1 278 ? 10.562 12.516 30.641 1 94.25 278 LEU B C 1
ATOM 5733 O O . LEU B 1 278 ? 11.305 11.656 31.125 1 94.25 278 LEU B O 1
ATOM 5737 N N . ARG B 1 279 ? 10.891 13.766 30.625 1 92.62 279 ARG B N 1
ATOM 5738 C CA . ARG B 1 279 ? 12.203 14.234 31.078 1 92.62 279 ARG B CA 1
ATOM 5739 C C . ARG B 1 279 ? 12.172 14.641 32.531 1 92.62 279 ARG B C 1
ATOM 5741 O O . ARG B 1 279 ? 13.211 14.969 33.125 1 92.62 279 ARG B O 1
ATOM 5748 N N . GLY B 1 280 ? 11.062 14.625 33.156 1 88.69 280 GLY B N 1
ATOM 5749 C CA . GLY B 1 280 ? 10.938 15.039 34.562 1 88.69 280 GLY B CA 1
ATOM 5750 C C . GLY B 1 280 ? 11.172 16.516 34.75 1 88.69 280 GLY B C 1
ATOM 5751 O O . GLY B 1 280 ? 11.719 16.922 35.781 1 88.69 280 GLY B O 1
ATOM 5752 N N . GLU B 1 281 ? 10.812 17.281 33.75 1 86 281 GLU B N 1
ATOM 5753 C CA . GLU B 1 281 ? 11.016 18.719 33.844 1 86 281 GLU B CA 1
ATOM 5754 C C . GLU B 1 281 ? 9.719 19.453 34.156 1 86 281 GLU B C 1
ATOM 5756 O O . GLU B 1 281 ? 8.641 19.047 33.719 1 86 281 GLU B O 1
ATOM 5761 N N . LYS B 1 282 ? 9.93 20.453 34.906 1 77.75 282 LYS B N 1
ATOM 5762 C CA . LYS B 1 282 ? 8.789 21.297 35.25 1 77.75 282 LYS B CA 1
ATOM 5763 C C . LYS B 1 282 ? 8.508 22.312 34.156 1 77.75 282 LYS B C 1
ATOM 5765 O O . LYS B 1 282 ? 9.43 22.875 33.562 1 77.75 282 LYS B O 1
ATOM 5770 N N . LEU B 1 283 ? 7.25 22.406 33.75 1 75.44 283 LEU B N 1
ATOM 5771 C CA . LEU B 1 283 ? 6.844 23.422 32.812 1 75.44 283 LEU B CA 1
ATOM 5772 C C . LEU B 1 283 ? 6.234 24.625 33.5 1 75.44 283 LEU B C 1
ATOM 5774 O O . LEU B 1 283 ? 5.141 24.531 34.062 1 75.44 283 LEU B O 1
ATOM 5778 N N . ASN B 1 284 ? 6.902 25.812 33.25 1 61.25 284 ASN B N 1
ATOM 5779 C CA . ASN B 1 284 ? 6.516 27.109 33.812 1 61.25 284 ASN B CA 1
ATOM 5780 C C . ASN B 1 284 ? 5.613 26.953 35.031 1 61.25 284 ASN B C 1
ATOM 5782 O O . ASN B 1 284 ? 4.547 27.578 35.094 1 61.25 284 ASN B O 1
ATOM 5786 N N . GLY B 1 285 ? 5.812 26.281 36.031 1 55.78 285 GLY B N 1
ATOM 5787 C CA . GLY B 1 285 ? 5.125 26.25 37.312 1 55.78 285 GLY B CA 1
ATOM 5788 C C . GLY B 1 285 ? 4.133 25.109 37.438 1 55.78 285 GLY B C 1
ATOM 5789 O O . GLY B 1 285 ? 3.486 24.953 38.5 1 55.78 285 GLY B O 1
ATOM 5790 N N . VAL B 1 286 ? 3.797 24.578 36.281 1 59.59 286 VAL B N 1
ATOM 5791 C CA . VAL B 1 286 ? 2.955 23.391 36.438 1 59.59 286 VAL B CA 1
ATOM 5792 C C . VAL B 1 286 ? 3.771 22.266 37.031 1 59.59 286 VAL B C 1
ATOM 5794 O O . VAL B 1 286 ? 4.785 21.844 36.469 1 59.59 286 VAL B O 1
ATOM 5797 N N . ASP B 1 287 ? 3.453 22.094 38.312 1 56.34 287 ASP B N 1
ATOM 5798 C CA . ASP B 1 287 ? 4.16 21.062 39.062 1 56.34 287 ASP B CA 1
ATOM 5799 C C . ASP B 1 287 ? 4.027 19.703 38.375 1 56.34 287 ASP B C 1
ATOM 5801 O O . ASP B 1 287 ? 3.027 19.422 37.719 1 56.34 287 ASP B O 1
ATOM 5805 N N . THR B 1 288 ? 5.098 19.031 38.188 1 55.53 288 THR B N 1
ATOM 5806 C CA . THR B 1 288 ? 5.172 17.688 37.625 1 55.53 288 THR B CA 1
ATOM 5807 C C . THR B 1 288 ? 4.047 16.812 38.156 1 55.53 288 THR B C 1
ATOM 5809 O O . THR B 1 288 ? 3.73 15.773 37.594 1 55.53 288 THR B O 1
ATOM 5812 N N . GLU B 1 289 ? 3.496 17.297 39.219 1 55.53 289 GLU B N 1
ATOM 5813 C CA . GLU B 1 289 ? 2.492 16.438 39.875 1 55.53 289 GLU B CA 1
ATOM 5814 C C . GLU B 1 289 ? 1.126 16.609 39.219 1 55.53 289 GLU B C 1
ATOM 5816 O O . GLU B 1 289 ? 0.243 15.773 39.375 1 55.53 289 GLU B O 1
ATOM 5821 N N . THR B 1 290 ? 1.002 17.719 38.562 1 63.06 290 THR B N 1
ATOM 5822 C CA . THR B 1 290 ? -0.288 17.891 37.906 1 63.06 290 THR B CA 1
ATOM 5823 C C . THR B 1 290 ? -0.351 17.078 36.594 1 63.06 290 THR B C 1
ATOM 5825 O O . THR B 1 290 ? 0.438 17.297 35.688 1 63.06 290 THR B O 1
ATOM 5828 N N . LYS B 1 291 ? -1.117 16.078 36.625 1 79.19 291 LYS B N 1
ATOM 5829 C CA . LYS B 1 291 ? -1.3 15.227 35.438 1 79.19 291 LYS B CA 1
ATOM 5830 C C . LYS B 1 291 ? -2.359 15.805 34.5 1 79.19 291 LYS B C 1
ATOM 5832 O O . LYS B 1 291 ? -3.543 15.836 34.844 1 79.19 291 LYS B O 1
ATOM 5837 N N . LEU B 1 292 ? -1.922 16.531 33.5 1 89.31 292 LEU B N 1
ATOM 5838 C CA . LEU B 1 292 ? -2.824 17.078 32.5 1 89.31 292 LEU B CA 1
ATOM 5839 C C . LEU B 1 292 ? -3.293 15.984 31.531 1 89.31 292 LEU B C 1
ATOM 5841 O O . LEU B 1 292 ? -2.514 15.109 31.156 1 89.31 292 LEU B O 1
ATOM 5845 N N . ASP B 1 293 ? -4.617 16.094 31.25 1 92.44 293 ASP B N 1
ATOM 5846 C CA . ASP B 1 293 ? -5.254 15.172 30.328 1 92.44 293 ASP B CA 1
ATOM 5847 C C . ASP B 1 293 ? -5.629 15.867 29.016 1 92.44 293 ASP B C 1
ATOM 5849 O O . ASP B 1 293 ? -6.449 16.781 29.016 1 92.44 293 ASP B O 1
ATOM 5853 N N . GLU B 1 294 ? -5.078 15.422 27.953 1 93.19 294 GLU B N 1
ATOM 5854 C CA . GLU B 1 294 ? -5.293 16.078 26.656 1 93.19 294 GLU B CA 1
ATOM 5855 C C . GLU B 1 294 ? -6.754 15.977 26.219 1 93.19 294 GLU B C 1
ATOM 5857 O O . GLU B 1 294 ? -7.188 16.703 25.328 1 93.19 294 GLU B O 1
ATOM 5862 N N . ASN B 1 295 ? -7.566 15.156 26.844 1 93.44 295 ASN B N 1
ATOM 5863 C CA . ASN B 1 295 ? -8.984 15.016 26.5 1 93.44 295 ASN B CA 1
ATOM 5864 C C . ASN B 1 295 ? -9.844 15.953 27.344 1 93.44 295 ASN B C 1
ATOM 5866 O O . ASN B 1 295 ? -11.055 16.062 27.109 1 93.44 295 ASN B O 1
ATOM 5870 N N . ASP B 1 296 ? -9.195 16.609 28.312 1 94.12 296 ASP B N 1
ATOM 5871 C CA . ASP B 1 296 ? -9.859 17.641 29.109 1 94.12 296 ASP B CA 1
ATOM 5872 C C . ASP B 1 296 ? -9.625 19.031 28.516 1 94.12 296 ASP B C 1
ATOM 5874 O O . ASP B 1 296 ? -8.484 19.422 28.25 1 94.12 296 ASP B O 1
ATOM 5878 N N . ARG B 1 297 ? -10.672 19.812 28.406 1 94.31 297 ARG B N 1
ATOM 5879 C CA . ARG B 1 297 ? -10.602 21.094 27.734 1 94.31 297 ARG B CA 1
ATOM 5880 C C . ARG B 1 297 ? -9.664 22.047 28.469 1 94.31 297 ARG B C 1
ATOM 5882 O O . ARG B 1 297 ? -8.844 22.734 27.844 1 94.31 297 ARG B O 1
ATOM 5889 N N . ALA B 1 298 ? -9.82 22.141 29.719 1 94.19 298 ALA B N 1
ATOM 5890 C CA . ALA B 1 298 ? -8.992 23.047 30.516 1 94.19 298 ALA B CA 1
ATOM 5891 C C . ALA B 1 298 ? -7.527 22.625 30.469 1 94.19 298 ALA B C 1
ATOM 5893 O O . ALA B 1 298 ? -6.633 23.469 30.406 1 94.19 298 ALA B O 1
ATOM 5894 N N . SER B 1 299 ? -7.305 21.359 30.562 1 95 299 SER B N 1
ATOM 5895 C CA . SER B 1 299 ? -5.949 20.812 30.5 1 95 299 SER B CA 1
ATOM 5896 C C . SER B 1 299 ? -5.301 21.125 29.141 1 95 299 SER B C 1
ATOM 5898 O O . SER B 1 299 ? -4.141 21.531 29.094 1 95 299 SER B O 1
ATOM 5900 N N . LEU B 1 300 ? -6.055 20.906 28.141 1 96.38 300 LEU B N 1
ATOM 5901 C CA . LEU B 1 300 ? -5.523 21.156 26.797 1 96.38 300 LEU B CA 1
ATOM 5902 C C . LEU B 1 300 ? -5.215 22.641 26.609 1 96.38 300 LEU B C 1
ATOM 5904 O O . LEU B 1 300 ? -4.203 23 26 1 96.38 300 LEU B O 1
ATOM 5908 N N . ALA B 1 301 ? -6.086 23.5 27.094 1 95.62 301 ALA B N 1
ATOM 5909 C CA . ALA B 1 301 ? -5.848 24.938 27.031 1 95.62 301 ALA B CA 1
ATOM 5910 C C . ALA B 1 301 ? -4.555 25.312 27.734 1 95.62 301 ALA B C 1
ATOM 5912 O O . ALA B 1 301 ? -3.811 26.188 27.266 1 95.62 301 ALA B O 1
ATOM 5913 N N . LYS B 1 302 ? -4.348 24.719 28.844 1 94.81 302 LYS B N 1
ATOM 5914 C CA . LYS B 1 302 ? -3.117 24.969 29.594 1 94.81 302 LYS B CA 1
ATOM 5915 C C . LYS B 1 302 ? -1.896 24.484 28.812 1 94.81 302 LYS B C 1
ATOM 5917 O O . LYS B 1 302 ? -0.865 25.156 28.797 1 94.81 302 LYS B O 1
ATOM 5922 N N . MET B 1 303 ? -1.979 23.297 28.203 1 96.5 303 MET B N 1
ATOM 5923 C CA . MET B 1 303 ? -0.885 22.781 27.391 1 96.5 303 MET B CA 1
ATOM 5924 C C . MET B 1 303 ? -0.563 23.75 26.25 1 96.5 303 MET B C 1
ATOM 5926 O O . MET B 1 303 ? 0.606 23.969 25.922 1 96.5 303 MET B O 1
ATOM 5930 N N . ILE B 1 304 ? -1.562 24.281 25.641 1 97.19 304 ILE B N 1
ATOM 5931 C CA . ILE B 1 304 ? -1.4 25.234 24.547 1 97.19 304 ILE B CA 1
ATOM 5932 C C . ILE B 1 304 ? -0.675 26.469 25.047 1 97.19 304 ILE B C 1
ATOM 5934 O O . ILE B 1 304 ? 0.251 26.969 24.391 1 97.19 304 ILE B O 1
ATOM 5938 N N . GLU B 1 305 ? -1.084 26.969 26.172 1 95.75 305 GLU B N 1
ATOM 5939 C CA . GLU B 1 305 ? -0.439 28.125 26.766 1 95.75 305 GLU B CA 1
ATOM 5940 C C . GLU B 1 305 ? 1.042 27.859 27.031 1 95.75 305 GLU B C 1
ATOM 5942 O O . GLU B 1 305 ? 1.89 28.703 26.719 1 95.75 305 GLU B O 1
ATOM 5947 N N . LEU B 1 306 ? 1.341 26.688 27.547 1 94.56 306 LEU B N 1
ATOM 5948 C CA . LEU B 1 306 ? 2.703 26.328 27.922 1 94.56 306 LEU B CA 1
ATOM 5949 C C . LEU B 1 306 ? 3.586 26.172 26.688 1 94.56 306 LEU B C 1
ATOM 5951 O O . LEU B 1 306 ? 4.809 26.312 26.766 1 94.56 306 LEU B O 1
ATOM 5955 N N . SER B 1 307 ? 3.008 25.906 25.531 1 96.56 307 SER B N 1
ATOM 5956 C CA . SER B 1 307 ? 3.779 25.625 24.328 1 96.56 307 SER B CA 1
ATOM 5957 C C . SER B 1 307 ? 3.791 26.812 23.375 1 96.56 307 SER B C 1
ATOM 5959 O O . SER B 1 307 ? 4.16 26.672 22.203 1 96.56 307 SER B O 1
ATOM 5961 N N . THR B 1 308 ? 3.416 27.984 23.797 1 97.31 308 THR B N 1
ATOM 5962 C CA . THR B 1 308 ? 3.207 29.156 22.953 1 97.31 308 THR B CA 1
ATOM 5963 C C . THR B 1 308 ? 4.488 29.531 22.219 1 97.31 308 THR B C 1
ATOM 5965 O O . THR B 1 308 ? 4.457 29.844 21.031 1 97.31 308 THR B O 1
ATOM 5968 N N . LEU B 1 309 ? 5.637 29.594 22.875 1 96.88 309 LEU B N 1
ATOM 5969 C CA . LEU B 1 309 ? 6.895 30 22.25 1 96.88 309 LEU B CA 1
ATOM 5970 C C . LEU B 1 309 ? 7.344 28.984 21.203 1 96.88 309 LEU B C 1
ATOM 5972 O O . LEU B 1 309 ? 7.828 29.359 20.141 1 96.88 309 LEU B O 1
ATOM 5976 N N . VAL B 1 310 ? 7.238 27.672 21.562 1 97.69 310 VAL B N 1
ATOM 5977 C CA . VAL B 1 310 ? 7.602 26.625 20.625 1 97.69 310 VAL B CA 1
ATOM 5978 C C . VAL B 1 310 ? 6.688 26.688 19.406 1 97.69 310 VAL B C 1
ATOM 5980 O O . VAL B 1 310 ? 7.148 26.531 18.266 1 97.69 310 VAL B O 1
ATOM 5983 N N . TRP B 1 311 ? 5.406 26.906 19.625 1 98.44 311 TRP B N 1
ATOM 5984 C CA . TRP B 1 311 ? 4.426 27.062 18.547 1 98.44 311 TRP B CA 1
ATOM 5985 C C . TRP B 1 311 ? 4.836 28.188 17.609 1 98.44 311 TRP B C 1
ATOM 5987 O O . TRP B 1 311 ? 4.914 27.984 16.391 1 98.44 311 TRP B O 1
ATOM 5997 N N . LYS B 1 312 ? 5.156 29.328 18.094 1 98.19 312 LYS B N 1
ATOM 5998 C CA . LYS B 1 312 ? 5.438 30.531 17.312 1 98.19 312 LYS B CA 1
ATOM 5999 C C . LYS B 1 312 ? 6.746 30.391 16.531 1 98.19 312 LYS B C 1
ATOM 6001 O O . LYS B 1 312 ? 6.879 30.922 15.43 1 98.19 312 LYS B O 1
ATOM 6006 N N . ASN B 1 313 ? 7.68 29.625 17.094 1 97.31 313 ASN B N 1
ATOM 6007 C CA . ASN B 1 313 ? 9.023 29.625 16.531 1 97.31 313 ASN B CA 1
ATOM 6008 C C . ASN B 1 313 ? 9.266 28.406 15.656 1 97.31 313 ASN B C 1
ATOM 6010 O O . ASN B 1 313 ? 10.062 28.453 14.719 1 97.31 313 ASN B O 1
ATOM 6014 N N . LYS B 1 314 ? 8.57 27.281 15.977 1 98.12 314 LYS B N 1
ATOM 6015 C CA . LYS B 1 314 ? 9.039 26.031 15.391 1 98.12 314 LYS B CA 1
ATOM 6016 C C . LYS B 1 314 ? 7.965 25.406 14.516 1 98.12 314 LYS B C 1
ATOM 6018 O O . LYS B 1 314 ? 8.234 24.422 13.805 1 98.12 314 LYS B O 1
ATOM 6023 N N . THR B 1 315 ? 6.68 25.922 14.508 1 98.75 315 THR B N 1
ATOM 6024 C CA . THR B 1 315 ? 5.625 25.203 13.789 1 98.75 315 THR B CA 1
ATOM 6025 C C . THR B 1 315 ? 4.727 26.188 13.039 1 98.75 315 THR B C 1
ATOM 6027 O O . THR B 1 315 ? 4.566 26.078 11.82 1 98.75 315 THR B O 1
ATOM 6030 N N . ASP B 1 316 ? 4.273 27.266 13.641 1 98.56 316 ASP B N 1
ATOM 6031 C CA . ASP B 1 316 ? 3.258 28.172 13.133 1 98.56 316 ASP B CA 1
ATOM 6032 C C . ASP B 1 316 ? 3.695 28.797 11.805 1 98.56 316 ASP B C 1
ATOM 6034 O O . ASP B 1 316 ? 2.906 28.891 10.867 1 98.56 316 ASP B O 1
ATOM 6038 N N . PRO B 1 317 ? 4.965 29.234 11.633 1 98.12 317 PRO B N 1
ATOM 6039 C CA . PRO B 1 317 ? 5.363 29.938 10.414 1 98.12 317 PRO B CA 1
ATOM 6040 C C . PRO B 1 317 ? 5.332 29.047 9.172 1 98.12 317 PRO B C 1
ATOM 6042 O O . PRO B 1 317 ? 5.402 29.547 8.047 1 98.12 317 PRO B O 1
ATOM 6045 N N . TYR B 1 318 ? 5.207 27.75 9.406 1 98.62 318 TYR B N 1
ATOM 6046 C CA . TYR B 1 318 ? 5.395 26.828 8.297 1 98.62 318 TYR B CA 1
ATOM 6047 C C . TYR B 1 318 ? 4.062 26.219 7.863 1 98.62 318 TYR B C 1
ATOM 6049 O O . TYR B 1 318 ? 4.035 25.188 7.188 1 98.62 318 TYR B O 1
ATOM 6057 N N . LEU B 1 319 ? 2.922 26.875 8.227 1 98.75 319 LEU B N 1
ATOM 6058 C CA . LEU B 1 319 ? 1.597 26.328 7.965 1 98.75 319 LEU B CA 1
ATOM 6059 C C . LEU B 1 319 ? 0.901 27.094 6.844 1 98.75 319 LEU B C 1
ATOM 6061 O O . LEU B 1 319 ? -0.323 27.031 6.711 1 98.75 319 LEU B O 1
ATOM 6065 N N . ILE B 1 320 ? 1.634 27.812 6.016 1 98.69 320 ILE B N 1
ATOM 6066 C CA . ILE B 1 320 ? 1.028 28.688 5.012 1 98.69 320 ILE B CA 1
ATOM 6067 C C . ILE B 1 320 ? 0.224 27.859 4.02 1 98.69 320 ILE B C 1
ATOM 6069 O O . ILE B 1 320 ? -0.889 28.219 3.643 1 98.69 320 ILE B O 1
ATOM 6073 N N . PHE B 1 321 ? 0.78 26.781 3.539 1 98.88 321 PHE B N 1
ATOM 6074 C CA . PHE B 1 321 ? 0.068 25.938 2.586 1 98.88 321 PHE B CA 1
ATOM 6075 C C . PHE B 1 321 ? -1.17 25.312 3.229 1 98.88 321 PHE B C 1
ATOM 6077 O O . PHE B 1 321 ? -2.242 25.281 2.619 1 98.88 321 PHE B O 1
ATOM 6084 N N . ASN B 1 322 ? -1.062 24.844 4.484 1 98.81 322 ASN B N 1
ATOM 6085 C CA . ASN B 1 322 ? -2.178 24.219 5.188 1 98.81 322 ASN B CA 1
ATOM 6086 C C . ASN B 1 322 ? -3.328 25.203 5.402 1 98.81 322 ASN B C 1
ATOM 6088 O O . ASN B 1 322 ? -4.496 24.828 5.293 1 98.81 322 ASN B O 1
ATOM 6092 N N . ARG B 1 323 ? -3 26.438 5.672 1 98.69 323 ARG B N 1
ATOM 6093 C CA . ARG B 1 323 ? -4.008 27.453 5.926 1 98.69 323 ARG B CA 1
ATOM 6094 C C . ARG B 1 323 ? -4.734 27.844 4.641 1 98.69 323 ARG B C 1
ATOM 6096 O O . ARG B 1 323 ? -5.926 28.156 4.668 1 98.69 323 ARG B O 1
ATOM 6103 N N . ARG B 1 324 ? -4.051 27.719 3.572 1 98.75 324 ARG B N 1
ATOM 6104 C CA . ARG B 1 324 ? -4.594 28.328 2.365 1 98.75 324 ARG B CA 1
ATOM 6105 C C . ARG B 1 324 ? -5.078 27.266 1.384 1 98.75 324 ARG B C 1
ATOM 6107 O O . ARG B 1 324 ? -5.828 27.578 0.452 1 98.75 324 ARG B O 1
ATOM 6114 N N . ILE B 1 325 ? -4.641 26.031 1.523 1 98.69 325 ILE B N 1
ATOM 6115 C CA . ILE B 1 325 ? -5.09 24.953 0.646 1 98.69 325 ILE B CA 1
ATOM 6116 C C . ILE B 1 325 ? -6.125 24.109 1.368 1 98.69 325 ILE B C 1
ATOM 6118 O O . ILE B 1 325 ? -7.047 23.578 0.743 1 98.69 325 ILE B O 1
ATOM 6122 N N . GLY B 1 326 ? -5.969 23.984 2.686 1 98.31 326 GLY B N 1
ATOM 6123 C CA . GLY B 1 326 ? -6.816 23.109 3.475 1 98.31 326 GLY B CA 1
ATOM 6124 C C . GLY B 1 326 ? -6.219 21.734 3.684 1 98.31 326 GLY B C 1
ATOM 6125 O O . GLY B 1 326 ? -5 21.562 3.643 1 98.31 326 GLY B O 1
ATOM 6126 N N . ASN B 1 327 ? -7.086 20.797 4.094 1 97.5 327 ASN B N 1
ATOM 6127 C CA . ASN B 1 327 ? -6.668 19.438 4.359 1 97.5 327 ASN B CA 1
ATOM 6128 C C . ASN B 1 327 ? -6.34 18.688 3.07 1 97.5 327 ASN B C 1
ATOM 6130 O O . ASN B 1 327 ? -7.242 18.234 2.363 1 97.5 327 ASN B O 1
ATOM 6134 N N . MET B 1 328 ? -5.059 18.516 2.889 1 98.25 328 MET B N 1
ATOM 6135 C CA . MET B 1 328 ? -4.625 17.797 1.699 1 98.25 328 MET B CA 1
ATOM 6136 C C . MET B 1 328 ? -4.457 16.312 2.002 1 98.25 328 MET B C 1
ATOM 6138 O O . MET B 1 328 ? -3.951 15.555 1.169 1 98.25 328 MET B O 1
ATOM 6142 N N . TYR B 1 329 ? -4.84 15.82 3.152 1 98 329 TYR B N 1
ATOM 6143 C CA . TYR B 1 329 ? -4.656 14.453 3.631 1 98 329 TYR B CA 1
ATOM 6144 C C . TYR B 1 329 ? -3.18 14.07 3.627 1 98 329 TYR B C 1
ATOM 6146 O O . TYR B 1 329 ? -2.381 14.648 4.367 1 98 329 TYR B O 1
ATOM 6154 N N . THR B 1 330 ? -2.662 13.25 2.746 1 98.44 330 THR B N 1
ATOM 6155 C CA . THR B 1 330 ? -1.317 12.688 2.789 1 98.44 330 THR B CA 1
ATOM 6156 C C . THR B 1 330 ? -0.266 13.773 2.596 1 98.44 330 THR B C 1
ATOM 6158 O O . THR B 1 330 ? 0.8 13.734 3.215 1 98.44 330 THR B O 1
ATOM 6161 N N . PRO B 1 331 ? -0.507 14.82 1.774 1 98.75 331 PRO B N 1
ATOM 6162 C CA . PRO B 1 331 ? 0.538 15.82 1.577 1 98.75 331 PRO B CA 1
ATOM 6163 C C . PRO B 1 331 ? 0.635 16.812 2.74 1 98.75 331 PRO B C 1
ATOM 6165 O O . PRO B 1 331 ? 1.616 17.547 2.848 1 98.75 331 PRO B O 1
ATOM 6168 N N . SER B 1 332 ? -0.36 16.844 3.584 1 98.56 332 SER B N 1
ATOM 6169 C CA . SER B 1 332 ? -0.525 17.906 4.559 1 98.56 332 SER B CA 1
ATOM 6170 C C . SER B 1 332 ? 0.729 18.094 5.406 1 98.56 332 SER B C 1
ATOM 6172 O O . SER B 1 332 ? 1.169 19.219 5.648 1 98.56 332 SER B O 1
ATOM 6174 N N . LEU B 1 333 ? 1.306 17 5.832 1 98.88 333 LEU B N 1
ATOM 6175 C CA . LEU B 1 333 ? 2.494 17.016 6.68 1 98.88 333 LEU B CA 1
ATOM 6176 C C . LEU B 1 333 ? 3.68 17.625 5.941 1 98.88 333 LEU B C 1
ATOM 6178 O O . LEU B 1 333 ? 4.324 18.547 6.445 1 98.88 333 LEU B O 1
ATOM 6182 N N . PHE B 1 334 ? 3.912 17.25 4.75 1 98.88 334 PHE B N 1
ATOM 6183 C CA . PHE B 1 334 ? 5.145 17.562 4.039 1 98.88 334 PHE B CA 1
ATOM 6184 C C . PHE B 1 334 ? 5.059 18.938 3.379 1 98.88 334 PHE B C 1
ATOM 6186 O O . PHE B 1 334 ? 6.078 19.516 3.008 1 98.88 334 PHE B O 1
ATOM 6193 N N . ALA B 1 335 ? 3.799 19.422 3.266 1 98.88 335 ALA B N 1
ATOM 6194 C CA . ALA B 1 335 ? 3.652 20.812 2.846 1 98.88 335 ALA B CA 1
ATOM 6195 C C . ALA B 1 335 ? 4.332 21.75 3.832 1 98.88 335 ALA B C 1
ATOM 6197 O O . ALA B 1 335 ? 4.844 22.812 3.439 1 98.88 335 ALA B O 1
ATOM 6198 N N . GLN B 1 336 ? 4.371 21.422 5.105 1 98.88 336 GLN B N 1
ATOM 6199 C CA . GLN B 1 336 ? 5.039 22.219 6.129 1 98.88 336 GLN B CA 1
ATOM 6200 C C . GLN B 1 336 ? 6.551 22.234 5.91 1 98.88 336 GLN B C 1
ATOM 6202 O O . GLN B 1 336 ? 7.203 23.25 6.148 1 98.88 336 GLN B O 1
ATOM 6207 N N . LEU B 1 337 ? 7.094 21.078 5.508 1 98.81 337 LEU B N 1
ATOM 6208 C CA . LEU B 1 337 ? 8.516 21.031 5.168 1 98.81 337 LEU B CA 1
ATOM 6209 C C . LEU B 1 337 ? 8.828 22.016 4.039 1 98.81 337 LEU B C 1
ATOM 6211 O O . LEU B 1 337 ? 9.828 22.734 4.102 1 98.81 337 LEU B O 1
ATOM 6215 N N . LEU B 1 338 ? 8 22 3.023 1 98.5 338 LEU B N 1
ATOM 6216 C CA . LEU B 1 338 ? 8.211 22.891 1.892 1 98.5 338 LEU B CA 1
ATOM 6217 C C . LEU B 1 338 ? 8.156 24.359 2.334 1 98.5 338 LEU B C 1
ATOM 6219 O O . LEU B 1 338 ? 8.961 25.172 1.889 1 98.5 338 LEU B O 1
ATOM 6223 N N . ALA B 1 339 ? 7.168 24.688 3.143 1 98.69 339 ALA B N 1
ATOM 6224 C CA . ALA B 1 339 ? 7.066 26.047 3.672 1 98.69 339 ALA B CA 1
ATOM 6225 C C . ALA B 1 339 ? 8.305 26.406 4.484 1 98.69 339 ALA B C 1
ATOM 6227 O O . ALA B 1 339 ? 8.781 27.547 4.426 1 98.69 339 ALA B O 1
ATOM 6228 N N . TYR B 1 340 ? 8.805 25.469 5.273 1 98.5 340 TYR B N 1
ATOM 6229 C CA . TYR B 1 340 ? 10.016 25.688 6.055 1 98.5 340 TYR B CA 1
ATOM 6230 C C . TYR B 1 340 ? 11.203 25.984 5.152 1 98.5 340 TYR B C 1
ATOM 6232 O O . TYR B 1 340 ? 11.992 26.891 5.43 1 98.5 340 TYR B O 1
ATOM 6240 N N . LEU B 1 341 ? 11.336 25.25 4.059 1 97.69 341 LEU B N 1
ATOM 6241 C CA . LEU B 1 341 ? 12.445 25.422 3.125 1 97.69 341 LEU B CA 1
ATOM 6242 C C . LEU B 1 341 ? 12.398 26.797 2.465 1 97.69 341 LEU B C 1
ATOM 6244 O O . LEU B 1 341 ? 13.43 27.344 2.08 1 97.69 341 LEU B O 1
ATOM 6248 N N . ALA B 1 342 ? 11.234 27.344 2.328 1 97.12 342 ALA B N 1
ATOM 6249 C CA . ALA B 1 342 ? 11.07 28.672 1.74 1 97.12 342 ALA B CA 1
ATOM 6250 C C . ALA B 1 342 ? 11.469 29.766 2.73 1 97.12 342 ALA B C 1
ATOM 6252 O O . ALA B 1 342 ? 11.734 30.906 2.336 1 97.12 342 ALA B O 1
ATOM 6253 N N . SER B 1 343 ? 11.477 29.438 3.98 1 95.44 343 SER B N 1
ATOM 6254 C CA . SER B 1 343 ? 11.695 30.422 5.023 1 95.44 343 SER B CA 1
ATOM 6255 C C . SER B 1 343 ? 13.18 30.734 5.188 1 95.44 343 SER B C 1
ATOM 6257 O O . SER B 1 343 ? 14.031 29.938 4.793 1 95.44 343 SER B O 1
ATOM 6259 N N . ASP B 1 344 ? 13.508 31.828 5.816 1 89.5 344 ASP B N 1
ATOM 6260 C CA . ASP B 1 344 ? 14.891 32.219 6.074 1 89.5 344 ASP B CA 1
ATOM 6261 C C . ASP B 1 344 ? 15.5 31.391 7.195 1 89.5 344 ASP B C 1
ATOM 6263 O O . ASP B 1 344 ? 16.719 31.297 7.32 1 89.5 344 ASP B O 1
ATOM 6267 N N . ASN B 1 345 ? 14.719 30.812 7.945 1 84.94 345 ASN B N 1
ATOM 6268 C CA . ASN B 1 345 ? 15.195 30 9.062 1 84.94 345 ASN B CA 1
ATOM 6269 C C . ASN B 1 345 ? 15.984 28.781 8.586 1 84.94 345 ASN B C 1
ATOM 6271 O O . ASN B 1 345 ? 16.797 28.25 9.336 1 84.94 345 ASN B O 1
ATOM 6275 N N . CYS B 1 346 ? 15.758 28.391 7.363 1 84.25 346 CYS B N 1
ATOM 6276 C CA . CYS B 1 346 ? 16.438 27.203 6.863 1 84.25 346 CYS B CA 1
ATOM 6277 C C . CYS B 1 346 ? 17.828 27.562 6.332 1 84.25 346 CYS B C 1
ATOM 6279 O O . CYS B 1 346 ? 18.656 26.688 6.086 1 84.25 346 CYS B O 1
ATOM 6281 N N . THR B 1 347 ? 18.125 28.828 6.328 1 81.62 347 THR B N 1
ATOM 6282 C CA . THR B 1 347 ? 19.359 29.25 5.684 1 81.62 347 THR B CA 1
ATOM 6283 C C . THR B 1 347 ? 20.406 29.656 6.723 1 81.62 347 THR B C 1
ATOM 6285 O O . THR B 1 347 ? 21.531 30.016 6.375 1 81.62 347 THR B O 1
ATOM 6288 N N . THR B 1 348 ? 20.031 29.547 7.898 1 81.69 348 THR B N 1
ATOM 6289 C CA . THR B 1 348 ? 21.016 29.875 8.938 1 81.69 348 THR B CA 1
ATOM 6290 C C . THR B 1 348 ? 22.125 28.844 8.977 1 81.69 348 THR B C 1
ATOM 6292 O O . THR B 1 348 ? 22.016 27.766 8.383 1 81.69 348 THR B O 1
ATOM 6295 N N . GLU B 1 349 ? 23.156 29.141 9.609 1 84.5 349 GLU B N 1
ATOM 6296 C CA . GLU B 1 349 ? 24.359 28.312 9.586 1 84.5 349 GLU B CA 1
ATOM 6297 C C . GLU B 1 349 ? 24.109 26.969 10.266 1 84.5 349 GLU B C 1
ATOM 6299 O O . GLU B 1 349 ? 23.391 26.891 11.266 1 84.5 349 GLU B O 1
ATOM 6304 N N . GLY B 1 350 ? 24.703 25.938 9.641 1 90.5 350 GLY B N 1
ATOM 6305 C CA . GLY B 1 350 ? 24.641 24.594 10.203 1 90.5 350 GLY B CA 1
ATOM 6306 C C . GLY B 1 350 ? 23.438 23.797 9.711 1 90.5 350 GLY B C 1
ATOM 6307 O O . GLY B 1 350 ? 22.531 24.359 9.094 1 90.5 350 GLY B O 1
ATOM 6308 N N . ASP B 1 351 ? 23.484 22.547 9.906 1 94.12 351 ASP B N 1
ATOM 6309 C CA . ASP B 1 351 ? 22.344 21.688 9.594 1 94.12 351 ASP B CA 1
ATOM 6310 C C . ASP B 1 351 ? 21.188 21.938 10.547 1 94.12 351 ASP B C 1
ATOM 6312 O O . ASP B 1 351 ? 21.391 22.344 11.688 1 94.12 351 ASP B O 1
ATOM 6316 N N . LYS B 1 352 ? 20.031 21.828 10.078 1 96.44 352 LYS B N 1
ATOM 6317 C CA . LYS B 1 352 ? 18.844 22.016 10.891 1 96.44 352 LYS B CA 1
ATOM 6318 C C . LYS B 1 352 ? 18.141 20.688 11.172 1 96.44 352 LYS B C 1
ATOM 6320 O O . LYS B 1 352 ? 17.875 19.906 10.25 1 96.44 352 LYS B O 1
ATOM 6325 N N . ASN B 1 353 ? 17.891 20.453 12.461 1 97.25 353 ASN B N 1
ATOM 6326 C CA . ASN B 1 353 ? 17.188 19.234 12.875 1 97.25 353 ASN B CA 1
ATOM 6327 C C . ASN B 1 353 ? 15.68 19.422 12.828 1 97.25 353 ASN B C 1
ATOM 6329 O O . ASN B 1 353 ? 15.156 20.422 13.328 1 97.25 353 ASN B O 1
ATOM 6333 N N . VAL B 1 354 ? 15.016 18.516 12.195 1 98.25 354 VAL B N 1
ATOM 6334 C CA . VAL B 1 354 ? 13.562 18.625 12.07 1 98.25 354 VAL B CA 1
ATOM 6335 C C . VAL B 1 354 ? 12.898 17.328 12.516 1 98.25 354 VAL B C 1
ATOM 6337 O O . VAL B 1 354 ? 13.531 16.281 12.523 1 98.25 354 VAL B O 1
ATOM 6340 N N . LEU B 1 355 ? 11.656 17.359 12.992 1 98.81 355 LEU B N 1
ATOM 6341 C CA . LEU B 1 355 ? 10.875 16.219 13.445 1 98.81 355 LEU B CA 1
ATOM 6342 C C . LEU B 1 355 ? 9.523 16.172 12.734 1 98.81 355 LEU B C 1
ATOM 6344 O O . LEU B 1 355 ? 8.859 17.188 12.586 1 98.81 355 LEU B O 1
ATOM 6348 N N . PHE B 1 356 ? 9.211 15 12.211 1 98.88 356 PHE B N 1
ATOM 6349 C CA . PHE B 1 356 ? 7.957 14.781 11.492 1 98.88 356 PHE B CA 1
ATOM 6350 C C . PHE B 1 356 ? 6.988 13.961 12.336 1 98.88 356 PHE B C 1
ATOM 6352 O O . PHE B 1 356 ? 7.363 12.922 12.891 1 98.88 356 PHE B O 1
ATOM 6359 N N . PHE B 1 357 ? 5.758 14.414 12.508 1 98.94 357 PHE B N 1
ATOM 6360 C CA . PHE B 1 357 ? 4.668 13.609 13.047 1 98.94 357 PHE B CA 1
ATOM 6361 C C . PHE B 1 357 ? 3.623 13.328 11.977 1 98.94 357 PHE B C 1
ATOM 6363 O O . PHE B 1 357 ? 2.951 14.242 11.492 1 98.94 357 PHE B O 1
ATOM 6370 N N . ALA B 1 358 ? 3.488 12.094 11.547 1 98.94 358 ALA B N 1
ATOM 6371 C CA . ALA B 1 358 ? 2.506 11.641 10.562 1 98.94 358 ALA B CA 1
ATOM 6372 C C . ALA B 1 358 ? 1.332 10.945 11.242 1 98.94 358 ALA B C 1
ATOM 6374 O O . ALA B 1 358 ? 1.514 10.227 12.227 1 98.94 358 ALA B O 1
ATOM 6375 N N . TYR B 1 359 ? 0.16 11.133 10.688 1 98.69 359 TYR B N 1
ATOM 6376 C CA . TYR B 1 359 ? -1.048 10.531 11.234 1 98.69 359 TYR B CA 1
ATOM 6377 C C . TYR B 1 359 ? -2.045 10.203 10.133 1 98.69 359 TYR B C 1
ATOM 6379 O O . TYR B 1 359 ? -2.16 10.938 9.148 1 98.69 359 TYR B O 1
ATOM 6387 N N . GLY B 1 360 ? -2.709 9.109 10.266 1 98.44 360 GLY B N 1
ATOM 6388 C CA . GLY B 1 360 ? -3.875 8.742 9.477 1 98.44 360 GLY B CA 1
ATOM 6389 C C . GLY B 1 360 ? -4.934 8.008 10.281 1 98.44 360 GLY B C 1
ATOM 6390 O O . GLY B 1 360 ? -4.613 7.109 11.062 1 98.44 360 GLY B O 1
ATOM 6391 N N . SER B 1 361 ? -6.207 8.352 10.055 1 96.31 361 SER B N 1
ATOM 6392 C CA . SER B 1 361 ? -7.336 7.75 10.758 1 96.31 361 SER B CA 1
ATOM 6393 C C . SER B 1 361 ? -7.332 6.23 10.609 1 96.31 361 SER B C 1
ATOM 6395 O O . SER B 1 361 ? -6.664 5.688 9.727 1 96.31 361 SER B O 1
ATOM 6397 N N . GLY B 1 362 ? -8.242 5.504 11.516 1 94.94 362 GLY B N 1
ATOM 6398 C CA . GLY B 1 362 ? -8.055 4.07 11.656 1 94.94 362 GLY B CA 1
ATOM 6399 C C . GLY B 1 362 ? -6.988 3.709 12.68 1 94.94 362 GLY B C 1
ATOM 6400 O O . GLY B 1 362 ? -7.055 2.648 13.297 1 94.94 362 GLY B O 1
ATOM 6401 N N . LEU B 1 363 ? -6.34 4.785 12.766 1 97.56 363 LEU B N 1
ATOM 6402 C CA . LEU B 1 363 ? -5.258 5.305 13.594 1 97.56 363 LEU B CA 1
ATOM 6403 C C . LEU B 1 363 ? -3.918 4.707 13.18 1 97.56 363 LEU B C 1
ATOM 6405 O O . LEU B 1 363 ? -3.525 3.648 13.68 1 97.56 363 LEU B O 1
ATOM 6409 N N . ALA B 1 364 ? -3.168 5.07 12.406 1 98.81 364 ALA B N 1
ATOM 6410 C CA . ALA B 1 364 ? -1.78 4.832 12.016 1 98.81 364 ALA B CA 1
ATOM 6411 C C . ALA B 1 364 ? -0.947 6.102 12.148 1 98.81 364 ALA B C 1
ATOM 6413 O O . ALA B 1 364 ? -1.355 7.172 11.695 1 98.81 364 ALA B O 1
ATOM 6414 N N . SER B 1 365 ? 0.155 6.008 12.852 1 98.88 365 SER B N 1
ATOM 6415 C CA . SER B 1 365 ? 0.933 7.219 13.102 1 98.88 365 SER B CA 1
ATOM 6416 C C . SER B 1 365 ? 2.412 6.895 13.289 1 98.88 365 SER B C 1
ATOM 6418 O O . SER B 1 365 ? 2.77 5.754 13.578 1 98.88 365 SER B O 1
ATOM 6420 N N . ALA B 1 366 ? 3.219 7.891 13.047 1 98.94 366 ALA B N 1
ATOM 6421 C CA . ALA B 1 366 ? 4.664 7.758 13.219 1 98.94 366 ALA B CA 1
ATOM 6422 C C . ALA B 1 366 ? 5.309 9.109 13.508 1 98.94 366 ALA B C 1
ATOM 6424 O O . ALA B 1 366 ? 4.812 10.148 13.055 1 98.94 366 ALA B O 1
ATOM 6425 N N . VAL B 1 367 ? 6.332 9.109 14.266 1 98.88 367 VAL B N 1
ATOM 6426 C CA . VAL B 1 367 ? 7.277 10.211 14.406 1 98.88 367 VAL B CA 1
ATOM 6427 C C . VAL B 1 367 ? 8.648 9.789 13.883 1 98.88 367 VAL B C 1
ATOM 6429 O O . VAL B 1 367 ? 9.094 8.664 14.117 1 98.88 367 VAL B O 1
ATOM 6432 N N . PHE B 1 368 ? 9.242 10.602 13.094 1 98.62 368 PHE B N 1
ATOM 6433 C CA . PHE B 1 368 ? 10.594 10.281 12.633 1 98.62 368 PHE B CA 1
ATOM 6434 C C . PHE B 1 368 ? 11.414 11.555 12.445 1 98.62 368 PHE B C 1
ATOM 6436 O O . PHE B 1 368 ? 10.875 12.586 12.039 1 98.62 368 PHE B O 1
ATOM 6443 N N . PRO B 1 369 ? 12.664 11.523 12.836 1 98.38 369 PRO B N 1
ATOM 6444 C CA . PRO B 1 369 ? 13.555 12.688 12.742 1 98.38 369 PRO B CA 1
ATOM 6445 C C . PRO B 1 369 ? 14.281 12.766 11.398 1 98.38 369 PRO B C 1
ATOM 6447 O O . PRO B 1 369 ? 14.453 11.742 10.727 1 98.38 369 PRO B O 1
ATOM 6450 N N . GLY B 1 370 ? 14.57 13.961 11.031 1 97.5 370 GLY B N 1
ATOM 6451 C CA . GLY B 1 370 ? 15.414 14.25 9.883 1 97.5 370 GLY B CA 1
ATOM 6452 C C . GLY B 1 370 ? 16.234 15.516 10.039 1 97.5 370 GLY B C 1
ATOM 6453 O O . GLY B 1 370 ? 16.266 16.109 11.125 1 97.5 370 GLY B O 1
ATOM 6454 N N . ARG B 1 371 ? 16.938 15.898 9 1 96.12 371 ARG B N 1
ATOM 6455 C CA . ARG B 1 371 ? 17.734 17.125 9.039 1 96.12 371 ARG B CA 1
ATOM 6456 C C . ARG B 1 371 ? 17.766 17.797 7.668 1 96.12 371 ARG B C 1
ATOM 6458 O O . ARG B 1 371 ? 17.703 17.109 6.641 1 96.12 371 ARG B O 1
ATOM 6465 N N . VAL B 1 372 ? 17.812 19.031 7.652 1 96.94 372 VAL B N 1
ATOM 6466 C CA . VAL B 1 372 ? 18.078 19.812 6.449 1 96.94 372 VAL B CA 1
ATOM 6467 C C . VAL B 1 372 ? 19.578 20.141 6.367 1 96.94 372 VAL B C 1
ATOM 6469 O O . VAL B 1 372 ? 20.094 20.875 7.207 1 96.94 372 VAL B O 1
ATOM 6472 N N . ARG B 1 373 ? 20.203 19.625 5.344 1 95.12 373 ARG B N 1
ATOM 6473 C CA . ARG B 1 373 ? 21.641 19.781 5.219 1 95.12 373 ARG B CA 1
ATOM 6474 C C . ARG B 1 373 ? 21.984 21.062 4.449 1 95.12 373 ARG B C 1
ATOM 6476 O O . ARG B 1 373 ? 21.766 21.141 3.24 1 95.12 373 ARG B O 1
ATOM 6483 N N . ARG B 1 374 ? 22.734 21.922 5.02 1 91.56 374 ARG B N 1
ATOM 6484 C CA . ARG B 1 374 ? 23.078 23.203 4.422 1 91.56 374 ARG B CA 1
ATOM 6485 C C . ARG B 1 374 ? 24.094 23.031 3.295 1 91.56 374 ARG B C 1
ATOM 6487 O O . ARG B 1 374 ? 24.125 23.828 2.355 1 91.56 374 ARG B O 1
ATOM 6494 N N . SER B 1 375 ? 24.844 22.016 3.398 1 87.06 375 SER B N 1
ATOM 6495 C CA . SER B 1 375 ? 25.938 21.812 2.445 1 87.06 375 SER B CA 1
ATOM 6496 C C . SER B 1 375 ? 25.422 21.141 1.169 1 87.06 375 SER B C 1
ATOM 6498 O O . SER B 1 375 ? 26.172 21.016 0.196 1 87.06 375 SER B O 1
ATOM 6500 N N . SER B 1 376 ? 24.172 20.766 1.209 1 89.19 376 SER B N 1
ATOM 6501 C CA . SER B 1 376 ? 23.672 20.062 0.037 1 89.19 376 SER B CA 1
ATOM 6502 C C . SER B 1 376 ? 23.516 21 -1.154 1 89.19 376 SER B C 1
ATOM 6504 O O . SER B 1 376 ? 23.047 22.141 -1.005 1 89.19 376 SER B O 1
ATOM 6506 N N . SER B 1 377 ? 23.875 20.469 -2.311 1 83.81 377 SER B N 1
ATOM 6507 C CA . SER B 1 377 ? 23.844 21.281 -3.531 1 83.81 377 SER B CA 1
ATOM 6508 C C . SER B 1 377 ? 22.422 21.484 -4.02 1 83.81 377 SER B C 1
ATOM 6510 O O . SER B 1 377 ? 22.141 22.422 -4.77 1 83.81 377 SER B O 1
ATOM 6512 N N . ASN B 1 378 ? 21.5 20.672 -3.615 1 92 378 ASN B N 1
ATOM 6513 C CA . ASN B 1 378 ? 20.141 20.75 -4.137 1 92 378 ASN B CA 1
ATOM 6514 C C . ASN B 1 378 ? 19.25 21.578 -3.234 1 92 378 ASN B C 1
ATOM 6516 O O . ASN B 1 378 ? 18.078 21.828 -3.572 1 92 378 ASN B O 1
ATOM 6520 N N . LEU B 1 379 ? 19.75 22.062 -2.164 1 94.38 379 LEU B N 1
ATOM 6521 C CA . LEU B 1 379 ? 18.922 22.797 -1.209 1 94.38 379 LEU B CA 1
ATOM 6522 C C . LEU B 1 379 ? 18.422 24.109 -1.816 1 94.38 379 LEU B C 1
ATOM 6524 O O . LEU B 1 379 ? 17.281 24.516 -1.571 1 94.38 379 LEU B O 1
ATOM 6528 N N . GLU B 1 380 ? 19.297 24.766 -2.562 1 94.62 380 GLU B N 1
ATOM 6529 C CA . GLU B 1 380 ? 18.906 26.031 -3.184 1 94.62 380 GLU B CA 1
ATOM 6530 C C . GLU B 1 380 ? 17.766 25.828 -4.176 1 94.62 380 GLU B C 1
ATOM 6532 O O . GLU B 1 380 ? 16.844 26.641 -4.25 1 94.62 380 GLU B O 1
ATOM 6537 N N . LYS B 1 381 ? 17.891 24.812 -4.953 1 97.12 381 LYS B N 1
ATOM 6538 C CA . LYS B 1 381 ? 16.812 24.516 -5.906 1 97.12 381 LYS B CA 1
ATOM 6539 C C . LYS B 1 381 ? 15.516 24.188 -5.188 1 97.12 381 LYS B C 1
ATOM 6541 O O . LYS B 1 381 ? 14.438 24.625 -5.613 1 97.12 381 LYS B O 1
ATOM 6546 N N . LEU B 1 382 ? 15.602 23.453 -4.152 1 98.06 382 LEU B N 1
ATOM 6547 C CA . LEU B 1 382 ? 14.438 23.141 -3.33 1 98.06 382 LEU B CA 1
ATOM 6548 C C . LEU B 1 382 ? 13.797 24.422 -2.799 1 98.06 382 LEU B C 1
ATOM 6550 O O . LEU B 1 382 ? 12.57 24.547 -2.785 1 98.06 382 LEU B O 1
ATOM 6554 N N . ARG B 1 383 ? 14.609 25.297 -2.346 1 97.31 383 ARG B N 1
ATOM 6555 C CA . ARG B 1 383 ? 14.125 26.562 -1.824 1 97.31 383 ARG B CA 1
ATOM 6556 C C . ARG B 1 383 ? 13.422 27.375 -2.912 1 97.31 383 ARG B C 1
ATOM 6558 O O . ARG B 1 383 ? 12.367 27.969 -2.672 1 97.31 383 ARG B O 1
ATOM 6565 N N . GLU B 1 384 ? 13.984 27.375 -4.086 1 97.62 384 GLU B N 1
ATOM 6566 C CA . GLU B 1 384 ? 13.375 28.078 -5.215 1 97.62 384 GLU B CA 1
ATOM 6567 C C . GLU B 1 384 ? 12 27.5 -5.535 1 97.62 384 GLU B C 1
ATOM 6569 O O . GLU B 1 384 ? 11.055 28.25 -5.797 1 97.62 384 GLU B O 1
ATOM 6574 N N . VAL B 1 385 ? 11.922 26.203 -5.543 1 98.38 385 VAL B N 1
ATOM 6575 C CA . VAL B 1 385 ? 10.664 25.531 -5.816 1 98.38 385 VAL B CA 1
ATOM 6576 C C . VAL B 1 385 ? 9.633 25.891 -4.742 1 98.38 385 VAL B C 1
ATOM 6578 O O . VAL B 1 385 ? 8.469 26.156 -5.051 1 98.38 385 VAL B O 1
ATOM 6581 N N . ALA B 1 386 ? 10.047 25.891 -3.51 1 98.44 386 ALA B N 1
ATOM 6582 C CA . ALA B 1 386 ? 9.172 26.234 -2.391 1 98.44 386 ALA B CA 1
ATOM 6583 C C . ALA B 1 386 ? 8.641 27.656 -2.514 1 98.44 386 ALA B C 1
ATOM 6585 O O . ALA B 1 386 ? 7.449 27.891 -2.326 1 98.44 386 ALA B O 1
ATOM 6586 N N . LEU B 1 387 ? 9.531 28.562 -2.816 1 98.19 387 LEU B N 1
ATOM 6587 C CA . LEU B 1 387 ? 9.148 29.969 -2.975 1 98.19 387 LEU B CA 1
ATOM 6588 C C . LEU B 1 387 ? 8.188 30.125 -4.145 1 98.19 387 LEU B C 1
ATOM 6590 O O . LEU B 1 387 ? 7.215 30.891 -4.055 1 98.19 387 LEU B O 1
ATOM 6594 N N . SER B 1 388 ? 8.477 29.422 -5.199 1 98.19 388 SER B N 1
ATOM 6595 C CA . SER B 1 388 ? 7.598 29.453 -6.363 1 98.19 388 SER B CA 1
ATOM 6596 C C . SER B 1 388 ? 6.211 28.922 -6.027 1 98.19 388 SER B C 1
ATOM 6598 O O . SER B 1 388 ? 5.203 29.438 -6.516 1 98.19 388 SER B O 1
ATOM 6600 N N . ALA B 1 389 ? 6.156 27.875 -5.266 1 98.44 389 ALA B N 1
ATOM 6601 C CA . ALA B 1 389 ? 4.879 27.297 -4.859 1 98.44 389 ALA B CA 1
ATOM 6602 C C . ALA B 1 389 ? 4.07 28.281 -4.023 1 98.44 389 ALA B C 1
ATOM 6604 O O . ALA B 1 389 ? 2.85 28.375 -4.164 1 98.44 389 ALA B O 1
ATOM 6605 N N . ILE B 1 390 ? 4.711 29.016 -3.115 1 98.44 390 ILE B N 1
ATOM 6606 C CA . ILE B 1 390 ? 4.031 30.016 -2.293 1 98.44 390 ILE B CA 1
ATOM 6607 C C . ILE B 1 390 ? 3.463 31.109 -3.182 1 98.44 390 ILE B C 1
ATOM 6609 O O . ILE B 1 390 ? 2.324 31.547 -2.99 1 98.44 390 ILE B O 1
ATOM 6613 N N . LYS B 1 391 ? 4.223 31.5 -4.145 1 98.19 391 LYS B N 1
ATOM 6614 C CA . LYS B 1 391 ? 3.762 32.531 -5.078 1 98.19 391 LYS B CA 1
ATOM 6615 C C . LYS B 1 391 ? 2.545 32.062 -5.863 1 98.19 391 LYS B C 1
ATOM 6617 O O . LYS B 1 391 ? 1.643 32.844 -6.16 1 98.19 391 LYS B O 1
ATOM 6622 N N . ARG B 1 392 ? 2.561 30.781 -6.211 1 98.06 392 ARG B N 1
ATOM 6623 C CA . ARG B 1 392 ? 1.479 30.219 -7.008 1 98.06 392 ARG B CA 1
ATOM 6624 C C . ARG B 1 392 ? 0.164 30.234 -6.234 1 98.06 392 ARG B C 1
ATOM 6626 O O . ARG B 1 392 ? -0.914 30.234 -6.832 1 98.06 392 ARG B O 1
ATOM 6633 N N . LEU B 1 393 ? 0.187 30.281 -4.895 1 98.38 393 LEU B N 1
ATOM 6634 C CA . LEU B 1 393 ? -1.021 30.391 -4.086 1 98.38 393 LEU B CA 1
ATOM 6635 C C . LEU B 1 393 ? -1.796 31.656 -4.449 1 98.38 393 LEU B C 1
ATOM 6637 O O . LEU B 1 393 ? -3.027 31.672 -4.379 1 98.38 393 LEU B O 1
ATOM 6641 N N . ASP B 1 394 ? -1.092 32.656 -4.879 1 97.88 394 ASP B N 1
ATOM 6642 C CA . ASP B 1 394 ? -1.7 33.938 -5.172 1 97.88 394 ASP B CA 1
ATOM 6643 C C . ASP B 1 394 ? -2.203 34 -6.613 1 97.88 394 ASP B C 1
ATOM 6645 O O . ASP B 1 394 ? -2.818 34.969 -7.023 1 97.88 394 ASP B O 1
ATOM 6649 N N . GLN B 1 395 ? -1.976 32.969 -7.359 1 97 395 GLN B N 1
ATOM 6650 C CA . GLN B 1 395 ? -2.381 32.906 -8.758 1 97 395 GLN B CA 1
ATOM 6651 C C . GLN B 1 395 ? -3.629 32.062 -8.938 1 97 395 GLN B C 1
ATOM 6653 O O . GLN B 1 395 ? -4.055 31.797 -10.062 1 97 395 GLN B O 1
ATOM 6658 N N . ARG B 1 396 ? -4.227 31.703 -7.859 1 98 396 ARG B N 1
ATOM 6659 C CA . ARG B 1 396 ? -5.383 30.812 -7.902 1 98 396 ARG B CA 1
ATOM 6660 C C . ARG B 1 396 ? -6.664 31.594 -8.172 1 98 396 ARG B C 1
ATOM 6662 O O . ARG B 1 396 ? -6.676 32.812 -8.109 1 98 396 ARG B O 1
ATOM 6669 N N . HIS B 1 397 ? -7.617 30.859 -8.562 1 97.31 397 HIS B N 1
ATOM 6670 C CA . HIS B 1 397 ? -8.914 31.422 -8.922 1 97.31 397 HIS B CA 1
ATOM 6671 C C . HIS B 1 397 ? -9.922 31.266 -7.785 1 97.31 397 HIS B C 1
ATOM 6673 O O . HIS B 1 397 ? -10.219 30.156 -7.367 1 97.31 397 HIS B O 1
ATOM 6679 N N . ARG B 1 398 ? -10.438 32.375 -7.309 1 97.94 398 ARG B N 1
ATOM 6680 C CA . ARG B 1 398 ? -11.391 32.375 -6.203 1 97.94 398 ARG B CA 1
ATOM 6681 C C . ARG B 1 398 ? -12.797 32.062 -6.691 1 97.94 398 ARG B C 1
ATOM 6683 O O . ARG B 1 398 ? -13.266 32.625 -7.672 1 97.94 398 ARG B O 1
ATOM 6690 N N . PHE B 1 399 ? -13.438 31.125 -6.066 1 97.75 399 PHE B N 1
ATOM 6691 C CA . PHE B 1 399 ? -14.828 30.781 -6.309 1 97.75 399 PHE B CA 1
ATOM 6692 C C . PHE B 1 399 ? -15.719 31.297 -5.18 1 97.75 399 PHE B C 1
ATOM 6694 O O . PHE B 1 399 ? -15.281 31.391 -4.035 1 97.75 399 PHE B O 1
ATOM 6701 N N . THR B 1 400 ? -17 31.625 -5.57 1 97.62 400 THR B N 1
ATOM 6702 C CA . THR B 1 400 ? -17.984 31.875 -4.52 1 97.62 400 THR B CA 1
ATOM 6703 C C . THR B 1 400 ? -18.406 30.578 -3.852 1 97.62 400 THR B C 1
ATOM 6705 O O . THR B 1 400 ? -18.141 29.484 -4.375 1 97.62 400 THR B O 1
ATOM 6708 N N . ALA B 1 401 ? -18.969 30.719 -2.697 1 96.5 401 ALA B N 1
ATOM 6709 C CA . ALA B 1 401 ? -19.469 29.531 -1.999 1 96.5 401 ALA B CA 1
ATOM 6710 C C . ALA B 1 401 ? -20.5 28.781 -2.842 1 96.5 401 ALA B C 1
ATOM 6712 O O . ALA B 1 401 ? -20.562 27.562 -2.799 1 96.5 401 ALA B O 1
ATOM 6713 N N . GLU B 1 402 ? -21.328 29.531 -3.586 1 96.62 402 GLU B N 1
ATOM 6714 C CA . GLU B 1 402 ? -22.328 28.938 -4.473 1 96.62 402 GLU B CA 1
ATOM 6715 C C . GLU B 1 402 ? -21.656 28.156 -5.602 1 96.62 402 GLU B C 1
ATOM 6717 O O . GLU B 1 402 ? -22.031 27.016 -5.883 1 96.62 402 GLU B O 1
ATOM 6722 N N . GLU B 1 403 ? -20.672 28.781 -6.172 1 96.5 403 GLU B N 1
ATOM 6723 C CA . GLU B 1 403 ? -19.938 28.141 -7.258 1 96.5 403 GLU B CA 1
ATOM 6724 C C . GLU B 1 403 ? -19.219 26.875 -6.762 1 96.5 403 GLU B C 1
ATOM 6726 O O . GLU B 1 403 ? -19.188 25.859 -7.453 1 96.5 403 GLU B O 1
ATOM 6731 N N . PHE B 1 404 ? -18.641 27.078 -5.66 1 96.31 404 PHE B N 1
ATOM 6732 C CA . PHE B 1 404 ? -17.984 25.938 -5.016 1 96.31 404 PHE B CA 1
ATOM 6733 C C . PHE B 1 404 ? -18.953 24.781 -4.809 1 96.31 404 PHE B C 1
ATOM 6735 O O . PHE B 1 404 ? -18.656 23.641 -5.168 1 96.31 404 PHE B O 1
ATOM 6742 N N . THR B 1 405 ? -20.062 24.984 -4.266 1 94.94 405 THR B N 1
ATOM 6743 C CA . THR B 1 405 ? -21.078 23.984 -3.99 1 94.94 405 THR B CA 1
ATOM 6744 C C . THR B 1 405 ? -21.547 23.328 -5.285 1 94.94 405 THR B C 1
ATOM 6746 O O . THR B 1 405 ? -21.734 22.109 -5.344 1 94.94 405 THR B O 1
ATOM 6749 N N . GLU B 1 406 ? -21.75 24.141 -6.273 1 95.44 406 GLU B N 1
ATOM 6750 C CA . GLU B 1 406 ? -22.156 23.625 -7.578 1 95.44 406 GLU B CA 1
ATOM 6751 C C . GLU B 1 406 ? -21.094 22.719 -8.188 1 95.44 406 GLU B C 1
ATOM 6753 O O . GLU B 1 406 ? -21.406 21.703 -8.812 1 95.44 406 GLU B O 1
ATOM 6758 N N . THR B 1 407 ? -19.891 23.125 -8.023 1 95 407 THR B N 1
ATOM 6759 C CA . THR B 1 407 ? -18.781 22.359 -8.555 1 95 407 THR B CA 1
ATOM 6760 C C . THR B 1 407 ? -18.719 20.969 -7.902 1 95 407 THR B C 1
ATOM 6762 O O . THR B 1 407 ? -18.469 19.969 -8.578 1 95 407 THR B O 1
ATOM 6765 N N . LEU B 1 408 ? -18.906 20.875 -6.594 1 93.38 408 LEU B N 1
ATOM 6766 C CA . LEU B 1 408 ? -18.906 19.594 -5.891 1 93.38 408 LEU B CA 1
ATOM 6767 C C . LEU B 1 408 ? -20.062 18.719 -6.352 1 93.38 408 LEU B C 1
ATOM 6769 O O . LEU B 1 408 ? -19.922 17.5 -6.434 1 93.38 408 LEU B O 1
ATOM 6773 N N . LYS B 1 409 ? -21.188 19.375 -6.613 1 93.75 409 LYS B N 1
ATOM 6774 C CA . LYS B 1 409 ? -22.344 18.641 -7.121 1 93.75 409 LYS B CA 1
ATOM 6775 C C . LYS B 1 409 ? -22.047 18.047 -8.5 1 93.75 409 LYS B C 1
ATOM 6777 O O . LYS B 1 409 ? -22.5 16.953 -8.805 1 93.75 409 LYS B O 1
ATOM 6782 N N . LEU B 1 410 ? -21.375 18.812 -9.297 1 94.31 410 LEU B N 1
ATOM 6783 C CA . LEU B 1 410 ? -21 18.328 -10.625 1 94.31 410 LEU B CA 1
ATOM 6784 C C . LEU B 1 410 ? -20.094 17.109 -10.516 1 94.31 410 LEU B C 1
ATOM 6786 O O . LEU B 1 410 ? -20.203 16.172 -11.312 1 94.31 410 LEU B O 1
ATOM 6790 N N . ARG B 1 411 ? -19.266 17.125 -9.586 1 92.81 411 ARG B N 1
ATOM 6791 C CA . ARG B 1 411 ? -18.375 15.977 -9.344 1 92.81 411 ARG B CA 1
ATOM 6792 C C . ARG B 1 411 ? -19.172 14.742 -8.953 1 92.81 411 ARG B C 1
ATOM 6794 O O . ARG B 1 411 ? -18.906 13.641 -9.438 1 92.81 411 ARG B O 1
ATOM 6801 N N . GLU B 1 412 ? -20.109 14.898 -8.086 1 91.62 412 GLU B N 1
ATOM 6802 C CA . GLU B 1 412 ? -20.984 13.812 -7.672 1 91.62 412 GLU B CA 1
ATOM 6803 C C . GLU B 1 412 ? -21.781 13.273 -8.852 1 91.62 412 GLU B C 1
ATOM 6805 O O . GLU B 1 412 ? -21.938 12.055 -9 1 91.62 412 GLU B O 1
ATOM 6810 N N . THR B 1 413 ? -22.281 14.227 -9.625 1 93 413 THR B N 1
ATOM 6811 C CA . THR B 1 413 ? -23.062 13.852 -10.789 1 93 413 THR B CA 1
ATOM 6812 C C . THR B 1 413 ? -22.219 13.07 -11.789 1 93 413 THR B C 1
ATOM 6814 O O . THR B 1 413 ? -22.688 12.125 -12.414 1 93 413 THR B O 1
ATOM 6817 N N . PHE B 1 414 ? -21.016 13.5 -11.922 1 93.5 414 PHE B N 1
ATOM 6818 C CA . PHE B 1 414 ? -20.094 12.797 -12.805 1 93.5 414 PHE B CA 1
ATOM 6819 C C . PHE B 1 414 ? -19.938 11.344 -12.375 1 93.5 414 PHE B C 1
ATOM 6821 O O . PHE B 1 414 ? -19.984 10.43 -13.203 1 93.5 414 PHE B O 1
ATOM 6828 N N . LEU B 1 415 ? -19.734 11.094 -11.125 1 89.81 415 LEU B N 1
ATOM 6829 C CA . LEU B 1 415 ? -19.547 9.75 -10.586 1 89.81 415 LEU B CA 1
ATOM 6830 C C . LEU B 1 415 ? -20.781 8.898 -10.82 1 89.81 415 LEU B C 1
ATOM 6832 O O . LEU B 1 415 ? -20.688 7.703 -11.102 1 89.81 415 LEU B O 1
ATOM 6836 N N . HIS B 1 416 ? -21.984 9.492 -10.828 1 91.5 416 HIS B N 1
ATOM 6837 C CA . HIS B 1 416 ? -23.219 8.727 -10.836 1 91.5 416 HIS B CA 1
ATOM 6838 C C . HIS B 1 416 ? -23.844 8.703 -12.219 1 91.5 416 HIS B C 1
ATOM 6840 O O . HIS B 1 416 ? -24.875 8.047 -12.43 1 91.5 416 HIS B O 1
ATOM 6846 N N . SER B 1 417 ? -23.219 9.43 -13.148 1 91.44 417 SER B N 1
ATOM 6847 C CA . SER B 1 417 ? -23.766 9.492 -14.5 1 91.44 417 SER B CA 1
ATOM 6848 C C . SER B 1 417 ? -23.812 8.117 -15.148 1 91.44 417 SER B C 1
ATOM 6850 O O . SER B 1 417 ? -22.891 7.309 -14.977 1 91.44 417 SER B O 1
ATOM 6852 N N . ASN B 1 418 ? -24.828 7.793 -15.906 1 89.38 418 ASN B N 1
ATOM 6853 C CA . ASN B 1 418 ? -24.953 6.551 -16.656 1 89.38 418 ASN B CA 1
ATOM 6854 C C . ASN B 1 418 ? -24.75 6.777 -18.156 1 89.38 418 ASN B C 1
ATOM 6856 O O . ASN B 1 418 ? -25.031 5.887 -18.969 1 89.38 418 ASN B O 1
ATOM 6860 N N . GLU B 1 419 ? -24.375 7.984 -18.469 1 92.69 419 GLU B N 1
ATOM 6861 C CA . GLU B 1 419 ? -24.047 8.312 -19.844 1 92.69 419 GLU B CA 1
ATOM 6862 C C . GLU B 1 419 ? -22.547 8.133 -20.125 1 92.69 419 GLU B C 1
ATOM 6864 O O . GLU B 1 419 ? -21.719 8.602 -19.344 1 92.69 419 GLU B O 1
ATOM 6869 N N . PHE B 1 420 ? -22.344 7.438 -21.219 1 94.75 420 PHE B N 1
ATOM 6870 C CA . PHE B 1 420 ? -20.953 7.188 -21.594 1 94.75 420 PHE B CA 1
ATOM 6871 C C . PHE B 1 420 ? -20.688 7.578 -23.031 1 94.75 420 PHE B C 1
ATOM 6873 O O . PHE B 1 420 ? -21.562 7.418 -23.891 1 94.75 420 PHE B O 1
ATOM 6880 N N . PRO B 1 421 ? -19.562 8.023 -23.375 1 95.75 421 PRO B N 1
ATOM 6881 C CA . PRO B 1 421 ? -18.516 8.352 -22.406 1 95.75 421 PRO B CA 1
ATOM 6882 C C . PRO B 1 421 ? -18.891 9.523 -21.5 1 95.75 421 PRO B C 1
ATOM 6884 O O . PRO B 1 421 ? -19.562 10.461 -21.938 1 95.75 421 PRO B O 1
ATOM 6887 N N . ARG B 1 422 ? -18.453 9.359 -20.25 1 94.88 422 ARG B N 1
ATOM 6888 C CA . ARG B 1 422 ? -18.594 10.492 -19.344 1 94.88 422 ARG B CA 1
ATOM 6889 C C . ARG B 1 422 ? -17.547 11.562 -19.625 1 94.88 422 ARG B C 1
ATOM 6891 O O . ARG B 1 422 ? -16.359 11.273 -19.672 1 94.88 422 ARG B O 1
ATOM 6898 N N . ILE B 1 423 ? -17.984 12.766 -19.781 1 95.38 423 ILE B N 1
ATOM 6899 C CA . ILE B 1 423 ? -17.094 13.898 -20.062 1 95.38 423 ILE B CA 1
ATOM 6900 C C . ILE B 1 423 ? -17.234 14.93 -18.938 1 95.38 423 ILE B C 1
ATOM 6902 O O . ILE B 1 423 ? -18.312 15.438 -18.672 1 95.38 423 ILE B O 1
ATOM 6906 N N . PRO B 1 424 ? -16.062 15.188 -18.25 1 95.31 424 PRO B N 1
ATOM 6907 C CA . PRO B 1 424 ? -16.141 16.203 -17.188 1 95.31 424 PRO B CA 1
ATOM 6908 C C . PRO B 1 424 ? -16.531 17.578 -17.719 1 95.31 424 PRO B C 1
ATOM 6910 O O . PRO B 1 424 ? -16.234 17.906 -18.875 1 95.31 424 PRO B O 1
ATOM 6913 N N . ASN B 1 425 ? -17.234 18.391 -16.953 1 91.31 425 ASN B N 1
ATOM 6914 C CA . ASN B 1 425 ? -17.547 19.781 -17.281 1 91.31 425 ASN B CA 1
ATOM 6915 C C . ASN B 1 425 ? -16.312 20.656 -17.266 1 91.31 425 ASN B C 1
ATOM 6917 O O . ASN B 1 425 ? -16.109 21.469 -18.156 1 91.31 425 ASN B O 1
ATOM 6921 N N . GLY B 1 426 ? -15.469 20.312 -16.25 1 85.25 426 GLY B N 1
ATOM 6922 C CA . GLY B 1 426 ? -14.172 20.969 -16.141 1 85.25 426 GLY B CA 1
ATOM 6923 C C . GLY B 1 426 ? -14.234 22.312 -15.438 1 85.25 426 GLY B C 1
ATOM 6924 O O . GLY B 1 426 ? -15.32 22.828 -15.164 1 85.25 426 GLY B O 1
ATOM 6925 N N . THR B 1 427 ? -13.133 22.844 -15.062 1 87.5 427 THR B N 1
ATOM 6926 C CA . THR B 1 427 ? -12.859 24.188 -14.586 1 87.5 427 THR B CA 1
ATOM 6927 C C . THR B 1 427 ? -11.469 24.641 -15.039 1 87.5 427 THR B C 1
ATOM 6929 O O . THR B 1 427 ? -10.789 23.938 -15.773 1 87.5 427 THR B O 1
ATOM 6932 N N . VAL B 1 428 ? -11.172 25.844 -14.648 1 88.56 428 VAL B N 1
ATOM 6933 C CA . VAL B 1 428 ? -9.867 26.391 -14.984 1 88.56 428 VAL B CA 1
ATOM 6934 C C . VAL B 1 428 ? -8.773 25.625 -14.25 1 88.56 428 VAL B C 1
ATOM 6936 O O . VAL B 1 428 ? -8.945 25.234 -13.094 1 88.56 428 VAL B O 1
ATOM 6939 N N . LEU B 1 429 ? -7.75 25.281 -14.953 1 95.25 429 LEU B N 1
ATOM 6940 C CA . LEU B 1 429 ? -6.562 24.625 -14.422 1 95.25 429 LEU B CA 1
ATOM 6941 C C . LEU B 1 429 ? -5.316 25.453 -14.664 1 95.25 429 LEU B C 1
ATOM 6943 O O . LEU B 1 429 ? -5.289 26.297 -15.57 1 95.25 429 LEU B O 1
ATOM 6947 N N . PHE B 1 430 ? -4.266 25.297 -13.773 1 96 430 PHE B N 1
ATOM 6948 C CA . PHE B 1 430 ? -2.961 25.875 -14.094 1 96 430 PHE B CA 1
ATOM 6949 C C . PHE B 1 430 ? -2.463 25.375 -15.445 1 96 430 PHE B C 1
ATOM 6951 O O . PHE B 1 430 ? -2.824 24.266 -15.867 1 96 430 PHE B O 1
ATOM 6958 N N . PRO B 1 431 ? -1.613 26.141 -16.156 1 92.94 431 PRO B N 1
ATOM 6959 C CA . PRO B 1 431 ? -1.001 25.609 -17.375 1 92.94 431 PRO B CA 1
ATOM 6960 C C . PRO B 1 431 ? -0.198 24.344 -17.125 1 92.94 431 PRO B C 1
ATOM 6962 O O . PRO B 1 431 ? 0.408 24.172 -16.062 1 92.94 431 PRO B O 1
ATOM 6965 N N . ASN B 1 432 ? -0.186 23.406 -18.094 1 93.75 432 ASN B N 1
ATOM 6966 C CA . ASN B 1 432 ? 0.603 22.188 -18.078 1 93.75 432 ASN B CA 1
ATOM 6967 C C . ASN B 1 432 ? 0.144 21.234 -16.969 1 93.75 432 ASN B C 1
ATOM 6969 O O . ASN B 1 432 ? 0.966 20.594 -16.328 1 93.75 432 ASN B O 1
ATOM 6973 N N . THR B 1 433 ? -1.173 21.25 -16.766 1 96.81 433 THR B N 1
ATOM 6974 C CA . THR B 1 433 ? -1.789 20.375 -15.773 1 96.81 433 THR B CA 1
ATOM 6975 C C . THR B 1 433 ? -2.525 19.219 -16.438 1 96.81 433 THR B C 1
ATOM 6977 O O . THR B 1 433 ? -3.236 19.422 -17.438 1 96.81 433 THR B O 1
ATOM 6980 N N . PHE B 1 434 ? -2.256 17.969 -15.961 1 98.12 434 PHE B N 1
ATOM 6981 C CA . PHE B 1 434 ? -3.043 16.828 -16.438 1 98.12 434 PHE B CA 1
ATOM 6982 C C . PHE B 1 434 ? -4.484 16.938 -15.961 1 98.12 434 PHE B C 1
ATOM 6984 O O . PHE B 1 434 ? -4.742 17.328 -14.828 1 98.12 434 PHE B O 1
ATOM 6991 N N . CYS B 1 435 ? -5.434 16.594 -16.812 1 97.5 435 CYS B N 1
ATOM 6992 C CA . CYS B 1 435 ? -6.848 16.562 -16.453 1 97.5 435 CYS B CA 1
ATOM 6993 C C . CYS B 1 435 ? -7.527 15.32 -17.016 1 97.5 435 CYS B C 1
ATOM 6995 O O . CYS B 1 435 ? -7.031 14.719 -17.969 1 97.5 435 CYS B O 1
ATOM 6997 N N . LEU B 1 436 ? -8.539 14.867 -16.375 1 97.5 436 LEU B N 1
ATOM 6998 C CA . LEU B 1 436 ? -9.398 13.797 -16.875 1 97.5 436 LEU B CA 1
ATOM 6999 C C . LEU B 1 436 ? -10.211 14.281 -18.078 1 97.5 436 LEU B C 1
ATOM 7001 O O . LEU B 1 436 ? -10.906 15.289 -17.984 1 97.5 436 LEU B O 1
ATOM 7005 N N . THR B 1 437 ? -10.133 13.562 -19.172 1 96.62 437 THR B N 1
ATOM 7006 C CA . THR B 1 437 ? -10.828 14.016 -20.359 1 96.62 437 THR B CA 1
ATOM 7007 C C . THR B 1 437 ? -12.109 13.211 -20.594 1 96.62 437 THR B C 1
ATOM 7009 O O . THR B 1 437 ? -13.078 13.719 -21.141 1 96.62 437 THR B O 1
ATOM 7012 N N . SER B 1 438 ? -12.047 11.969 -20.188 1 96.62 438 SER B N 1
ATOM 7013 C CA . SER B 1 438 ? -13.234 11.133 -20.375 1 96.62 438 SER B CA 1
ATOM 7014 C C . SER B 1 438 ? -13.117 9.828 -19.609 1 96.62 438 SER B C 1
ATOM 7016 O O . SER B 1 438 ? -12.031 9.445 -19.172 1 96.62 438 SER B O 1
ATOM 7018 N N . MET B 1 439 ? -14.188 9.219 -19.375 1 95.88 439 MET B N 1
ATOM 7019 C CA . MET B 1 439 ? -14.328 7.867 -18.844 1 95.88 439 MET B CA 1
ATOM 7020 C C . MET B 1 439 ? -15.281 7.043 -19.688 1 95.88 439 MET B C 1
ATOM 7022 O O . MET B 1 439 ? -16.422 7.453 -19.938 1 95.88 439 MET B O 1
ATOM 7026 N N . ASP B 1 440 ? -14.883 5.879 -20.156 1 96.19 440 ASP B N 1
ATOM 7027 C CA . ASP B 1 440 ? -15.703 5.121 -21.094 1 96.19 440 ASP B CA 1
ATOM 7028 C C . ASP B 1 440 ? -16.625 4.152 -20.359 1 96.19 440 ASP B C 1
ATOM 7030 O O . ASP B 1 440 ? -16.75 4.211 -19.141 1 96.19 440 ASP B O 1
ATOM 7034 N N . GLU B 1 441 ? -17.312 3.283 -21.094 1 93.88 441 GLU B N 1
ATOM 7035 C CA . GLU B 1 441 ? -18.359 2.42 -20.547 1 93.88 441 GLU B CA 1
ATOM 7036 C C . GLU B 1 441 ? -17.781 1.349 -19.625 1 93.88 441 GLU B C 1
ATOM 7038 O O . GLU B 1 441 ? -18.5 0.781 -18.797 1 93.88 441 GLU B O 1
ATOM 7043 N N . LEU B 1 442 ? -16.516 1.068 -19.781 1 92.31 442 LEU B N 1
ATOM 7044 C CA . LEU B 1 442 ? -15.836 0.136 -18.875 1 92.31 442 LEU B CA 1
ATOM 7045 C C . LEU B 1 442 ? -15.188 0.875 -17.719 1 92.31 442 LEU B C 1
ATOM 7047 O O . LEU B 1 442 ? -14.523 0.259 -16.875 1 92.31 442 LEU B O 1
ATOM 7051 N N . TYR B 1 443 ? -15.367 2.18 -17.672 1 93 443 TYR B N 1
ATOM 7052 C CA . TYR B 1 443 ? -14.859 3.061 -16.641 1 93 443 TYR B CA 1
ATOM 7053 C C . TYR B 1 443 ? -13.359 3.289 -16.797 1 93 443 TYR B C 1
ATOM 7055 O O . TYR B 1 443 ? -12.656 3.559 -15.812 1 93 443 TYR B O 1
ATOM 7063 N N . ARG B 1 444 ? -12.859 3.025 -18.031 1 96.25 444 ARG B N 1
ATOM 7064 C CA . ARG B 1 444 ? -11.469 3.373 -18.312 1 96.25 444 ARG B CA 1
ATOM 7065 C C . ARG B 1 444 ? -11.305 4.883 -18.469 1 96.25 444 ARG B C 1
ATOM 7067 O O . ARG B 1 444 ? -12.109 5.531 -19.141 1 96.25 444 ARG B O 1
ATOM 7074 N N . ARG B 1 445 ? -10.305 5.43 -17.875 1 96.56 445 ARG B N 1
ATOM 7075 C CA . ARG B 1 445 ? -10.109 6.875 -17.797 1 96.56 445 ARG B CA 1
ATOM 7076 C C . ARG B 1 445 ? -9.008 7.328 -18.75 1 96.56 445 ARG B C 1
ATOM 7078 O O . ARG B 1 445 ? -7.984 6.648 -18.891 1 96.56 445 ARG B O 1
ATOM 7085 N N . LYS B 1 446 ? -9.266 8.43 -19.391 1 97.12 446 LYS B N 1
ATOM 7086 C CA . LYS B 1 446 ? -8.289 9.055 -20.266 1 97.12 446 LYS B CA 1
ATOM 7087 C C . LYS B 1 446 ? -7.871 10.43 -19.75 1 97.12 446 LYS B C 1
ATOM 7089 O O . LYS B 1 446 ? -8.695 11.172 -19.234 1 97.12 446 LYS B O 1
ATOM 7094 N N . TYR B 1 447 ? -6.578 10.719 -19.906 1 97.62 447 TYR B N 1
ATOM 7095 C CA . TYR B 1 447 ? -6.016 11.969 -19.406 1 97.62 447 TYR B CA 1
ATOM 7096 C C . TYR B 1 447 ? -5.293 12.734 -20.5 1 97.62 447 TYR B C 1
ATOM 7098 O O . TYR B 1 447 ? -4.793 12.133 -21.453 1 97.62 447 TYR B O 1
ATOM 7106 N N . ALA B 1 448 ? -5.262 14.055 -20.391 1 96.19 448 ALA B N 1
ATOM 7107 C CA . ALA B 1 448 ? -4.52 14.938 -21.281 1 96.19 448 ALA B CA 1
ATOM 7108 C C . ALA B 1 448 ? -3.934 16.125 -20.516 1 96.19 448 ALA B C 1
ATOM 7110 O O . ALA B 1 448 ? -4.352 16.422 -19.406 1 96.19 448 ALA B O 1
ATOM 7111 N N . ILE B 1 449 ? -2.92 16.703 -21.094 1 95.25 449 ILE B N 1
ATOM 7112 C CA . ILE B 1 449 ? -2.314 17.906 -20.5 1 95.25 449 ILE B CA 1
ATOM 7113 C C . ILE B 1 449 ? -2.969 19.156 -21.094 1 95.25 449 ILE B C 1
ATOM 7115 O O . ILE B 1 449 ? -3.258 19.203 -22.281 1 95.25 449 ILE B O 1
ATOM 7119 N N . THR B 1 450 ? -3.309 20.047 -20.266 1 85.88 450 THR B N 1
ATOM 7120 C CA . THR B 1 450 ? -3.896 21.297 -20.719 1 85.88 450 THR B CA 1
ATOM 7121 C C . THR B 1 450 ? -2.863 22.156 -21.453 1 85.88 450 THR B C 1
ATOM 7123 O O . THR B 1 450 ? -1.688 22.172 -21.078 1 85.88 450 THR B O 1
ATOM 7126 N N . GLU B 1 451 ? -3.111 22.422 -22.828 1 68.06 451 GLU B N 1
ATOM 7127 C CA . GLU B 1 451 ? -2.193 23.234 -23.609 1 68.06 451 GLU B CA 1
ATOM 7128 C C . GLU B 1 451 ? -2.098 24.656 -23.062 1 68.06 451 GLU B C 1
ATOM 7130 O O . GLU B 1 451 ? -3.053 25.156 -22.469 1 68.06 451 GLU B O 1
ATOM 7135 N N . CYS B 1 452 ? -0.796 25.109 -22.906 1 53.66 452 CYS B N 1
ATOM 7136 C CA . CYS B 1 452 ? -0.541 26.5 -22.547 1 53.66 452 CYS B CA 1
ATOM 7137 C C . CYS B 1 452 ? -1.244 27.453 -23.516 1 53.66 452 CYS B C 1
ATOM 7139 O O . CYS B 1 452 ? -1.118 27.297 -24.734 1 53.66 452 CYS B O 1
ATOM 7141 N N . GLU B 1 453 ? -2.275 27.906 -23.219 1 42.91 453 GLU B N 1
ATOM 7142 C CA . GLU B 1 453 ? -2.656 29.016 -24.078 1 42.91 453 GLU B CA 1
ATOM 7143 C C . GLU B 1 453 ? -1.548 30.062 -24.141 1 42.91 453 GLU B C 1
ATOM 7145 O O . GLU B 1 453 ? -1.167 30.641 -23.125 1 42.91 453 GLU B O 1
ATOM 7150 N N . VAL B 1 454 ? -0.594 29.953 -25.078 1 38.25 454 VAL B N 1
ATOM 7151 C CA . VAL B 1 454 ? 0.191 31.156 -25.344 1 38.25 454 VAL B CA 1
ATOM 7152 C C . VAL B 1 454 ? -0.74 32.312 -25.641 1 38.25 454 VAL B C 1
ATOM 7154 O O . VAL B 1 454 ? -1.483 32.281 -26.625 1 38.25 454 VAL B O 1
ATOM 7157 N N . VAL B 1 455 ? -1.157 32.938 -24.625 1 33.69 455 VAL B N 1
ATOM 7158 C CA . VAL B 1 455 ? -1.766 34.219 -24.859 1 33.69 455 VAL B CA 1
ATOM 7159 C C . VAL B 1 455 ? -0.837 35.094 -25.719 1 33.69 455 VAL B C 1
ATOM 7161 O O . VAL B 1 455 ? 0.228 35.5 -25.266 1 33.69 455 VAL B O 1
ATOM 7164 N N . ASN B 1 456 ? -0.767 34.688 -27.016 1 31.3 456 ASN B N 1
ATOM 7165 C CA . ASN B 1 456 ? -0.295 35.75 -27.891 1 31.3 456 ASN B CA 1
ATOM 7166 C C . ASN B 1 456 ? -1.224 36.969 -27.859 1 31.3 456 ASN B C 1
ATOM 7168 O O . ASN B 1 456 ? -2.432 36.844 -28.062 1 31.3 456 ASN B O 1
ATOM 7172 N N . GLY B 1 457 ? -0.964 37.906 -27.141 1 27.36 457 GLY B N 1
ATOM 7173 C CA . GLY B 1 457 ? -1.504 39.25 -27.234 1 27.36 457 GLY B CA 1
ATOM 7174 C C . GLY B 1 457 ? -1.691 39.719 -28.672 1 27.36 457 GLY B C 1
ATOM 7175 O O . GLY B 1 457 ? -1.914 40.906 -28.922 1 27.36 457 GLY B O 1
ATOM 7176 N N . ASN B 1 458 ? -1.13 39.219 -29.719 1 29.28 458 ASN B N 1
ATOM 7177 C CA . ASN B 1 458 ? -1.498 39.969 -30.906 1 29.28 458 ASN B CA 1
ATOM 7178 C C . ASN B 1 458 ? -2.947 39.719 -31.312 1 29.28 458 ASN B C 1
ATOM 7180 O O . ASN B 1 458 ? -3.459 38.594 -31.141 1 29.28 458 ASN B O 1
ATOM 7184 N N . GLY B 1 459 ? -3.91 40.719 -31.469 1 24.58 459 GLY B N 1
ATOM 7185 C CA . GLY B 1 459 ? -5.094 41.156 -32.188 1 24.58 459 GLY B CA 1
ATOM 7186 C C . GLY B 1 459 ? -5.156 40.562 -33.594 1 24.58 459 GLY B C 1
ATOM 7187 O O . GLY B 1 459 ? -5.91 41.062 -34.438 1 24.58 459 GLY B O 1
ATOM 7188 N N . VAL B 1 460 ? -4.441 39.719 -34.312 1 25.66 460 VAL B N 1
ATOM 7189 C CA . VAL B 1 460 ? -5.035 39.406 -35.625 1 25.66 460 VAL B CA 1
ATOM 7190 C C . VAL B 1 460 ? -6.16 38.406 -35.438 1 25.66 460 VAL B C 1
ATOM 7192 O O . VAL B 1 460 ? -5.969 37.344 -34.812 1 25.66 460 VAL B O 1
ATOM 7195 N N . HIS B 1 461 ? -7.539 38.844 -35.5 1 24.11 461 HIS B N 1
ATOM 7196 C CA . HIS B 1 461 ? -8.828 38.344 -35.938 1 24.11 461 HIS B CA 1
ATOM 7197 C C . HIS B 1 461 ? -8.68 37.5 -37.219 1 24.11 461 HIS B C 1
ATOM 7199 O O . HIS B 1 461 ? -9.664 36.969 -37.719 1 24.11 461 HIS B O 1
ATOM 7205 N N . SER B 1 462 ? -7.793 36.469 -37.469 1 22.81 462 SER B N 1
ATOM 7206 C CA . SER B 1 462 ? -8.359 35.656 -38.531 1 22.81 462 SER B CA 1
ATOM 7207 C C . SER B 1 462 ? -9.328 34.625 -37.969 1 22.81 462 SER B C 1
ATOM 7209 O O . SER B 1 462 ? -9.172 34.156 -36.844 1 22.81 462 SER B O 1
#